Protein 4F0L (pdb70)

Structure (mmCIF, N/CA/C/O backbone):
data_4F0L
#
_entry.id   4F0L
#
_cell.length_a   53.592
_cell.length_b   62.192
_cell.length_c   68.926
_cell.angle_alpha   92.750
_cell.angle_beta   95.490
_cell.angle_gamma   112.320
#
_symmetry.space_group_name_H-M   'P 1'
#
loop_
_entity.id
_entity.type
_entity.pdbx_description
1 polymer Amidohydrolase
2 non-polymer 'FE (III) ION'
3 non-polymer 'FORMIC ACID'
4 water water
#
loop_
_atom_site.group_PDB
_atom_site.id
_atom_site.type_symbol
_atom_site.label_atom_id
_atom_site.label_alt_id
_atom_site.label_comp_id
_atom_site.label_asym_id
_atom_site.label_entity_id
_atom_site.label_seq_id
_atom_site.pdbx_PDB_ins_code
_atom_site.Cartn_x
_atom_site.Cartn_y
_atom_site.Cartn_z
_atom_site.occupancy
_atom_site.B_iso_or_equiv
_atom_site.auth_seq_id
_atom_site.auth_comp_id
_atom_site.auth_asym_id
_atom_site.auth_atom_id
_atom_site.pdbx_PDB_model_num
ATOM 1 N N . GLN A 1 11 ? 1.618 5.024 -31.891 1.00 37.46 7 GLN A N 1
ATOM 2 C CA . GLN A 1 11 ? 2.468 5.837 -30.981 1.00 36.51 7 GLN A CA 1
ATOM 3 C C . GLN A 1 11 ? 1.702 6.095 -29.688 1.00 36.47 7 GLN A C 1
ATOM 4 O O . GLN A 1 11 ? 0.574 6.551 -29.745 1.00 37.24 7 GLN A O 1
ATOM 10 N N . HIS A 1 12 ? 2.286 5.736 -28.539 1.00 33.87 8 HIS A N 1
ATOM 11 C CA . HIS A 1 12 ? 1.774 6.156 -27.226 1.00 32.79 8 HIS A CA 1
ATOM 12 C C . HIS A 1 12 ? 2.825 6.987 -26.525 1.00 29.41 8 HIS A C 1
ATOM 13 O O . HIS A 1 12 ? 4.011 6.927 -26.864 1.00 26.88 8 HIS A O 1
ATOM 20 N N . PHE A 1 13 ? 2.398 7.775 -25.544 1.00 26.91 9 PHE A N 1
ATOM 21 C CA . PHE A 1 13 ? 3.201 8.903 -25.089 1.00 25.06 9 PHE A CA 1
ATOM 22 C C . PHE A 1 13 ? 3.374 8.996 -23.588 1.00 23.37 9 PHE A C 1
ATOM 23 O O . PHE A 1 13 ? 2.420 8.864 -22.826 1.00 24.41 9 PHE A O 1
ATOM 31 N N . ILE A 1 14 ? 4.606 9.257 -23.167 1.00 21.79 10 ILE A N 1
ATOM 32 C CA . ILE A 1 14 ? 4.906 9.586 -21.781 1.00 20.44 10 ILE A CA 1
ATOM 33 C C . ILE A 1 14 ? 5.276 11.062 -21.745 1.00 19.49 10 ILE A C 1
ATOM 34 O O . ILE A 1 14 ? 6.110 11.517 -22.554 1.00 19.16 10 ILE A O 1
ATOM 39 N N . HIS A 1 15 ? 4.692 11.813 -20.822 1.00 18.05 11 HIS A N 1
ATOM 40 C CA . HIS A 1 15 ? 5.099 13.194 -20.620 1.00 17.66 11 HIS A CA 1
ATOM 41 C C . HIS A 1 15 ? 5.855 13.317 -19.336 1.00 17.07 11 HIS A C 1
ATOM 42 O O . HIS A 1 15 ? 5.323 13.006 -18.268 1.00 17.66 11 HIS A O 1
ATOM 49 N N . ALA A 1 16 ? 7.099 13.789 -19.430 1.00 16.05 12 ALA A N 1
ATOM 50 C CA . ALA A 1 16 ? 7.976 13.965 -18.290 1.00 15.29 12 ALA A CA 1
ATOM 51 C C . ALA A 1 16 ? 8.232 15.440 -18.005 1.00 15.35 12 ALA A C 1
ATOM 52 O O . ALA A 1 16 ? 8.611 16.215 -18.893 1.00 15.45 12 ALA A O 1
ATOM 54 N N . ARG A 1 17 ? 8.002 15.849 -16.768 1.00 15.70 13 ARG A N 1
ATOM 55 C CA . ARG A 1 17 ? 8.275 17.194 -16.368 1.00 16.41 13 ARG A CA 1
ATOM 56 C C . ARG A 1 17 ? 9.766 17.528 -16.531 1.00 15.70 13 ARG A C 1
ATOM 57 O O . ARG A 1 17 ? 10.110 18.617 -16.976 1.00 15.19 13 ARG A O 1
ATOM 65 N N . GLN A 1 18 ? 10.629 16.563 -16.218 1.00 14.89 14 GLN A N 1
ATOM 66 C CA . GLN A 1 18 ? 12.062 16.639 -16.556 1.00 14.69 14 GLN A CA 1
ATOM 67 C C . GLN A 1 18 ? 12.534 15.278 -17.063 1.00 14.32 14 GLN A C 1
ATOM 68 O O . GLN A 1 18 ? 12.091 14.235 -16.561 1.00 13.75 14 GLN A O 1
ATOM 74 N N . ALA A 1 19 ? 13.387 15.279 -18.088 1.00 13.94 15 ALA A N 1
ATOM 75 C CA . ALA A 1 19 ? 13.940 14.043 -18.632 1.00 13.27 15 ALA A CA 1
ATOM 76 C C . ALA A 1 19 ? 15.396 14.285 -18.918 1.00 13.36 15 ALA A C 1
ATOM 77 O O . ALA A 1 19 ? 15.744 15.346 -19.420 1.00 13.75 15 ALA A O 1
ATOM 79 N N . LEU A 1 20 ? 16.259 13.320 -18.584 1.00 12.89 16 LEU A N 1
ATOM 80 C CA . LEU A 1 20 ? 17.701 13.523 -18.739 1.00 12.70 16 LEU A CA 1
ATOM 81 C C . LEU A 1 20 ? 18.134 12.976 -20.089 1.00 12.82 16 LEU A C 1
ATOM 82 O O . LEU A 1 20 ? 18.296 11.757 -20.238 1.00 12.92 16 LEU A O 1
ATOM 87 N N . LEU A 1 21 ? 18.235 13.857 -21.075 1.00 12.93 17 LEU A N 1
ATOM 88 C CA . LEU A 1 21 ? 18.554 13.450 -22.431 1.00 13.69 17 LEU A CA 1
ATOM 89 C C . LEU A 1 21 ? 20.108 13.418 -22.585 1.00 14.21 17 LEU A C 1
ATOM 90 O O . LEU A 1 21 ? 20.811 13.889 -21.696 1.00 13.98 17 LEU A O 1
ATOM 95 N N . PRO A 1 22 ? 20.634 12.844 -23.691 1.00 15.16 18 PRO A N 1
ATOM 96 C CA . PRO A 1 22 ? 22.071 12.731 -23.797 1.00 15.59 18 PRO A CA 1
ATOM 97 C C . PRO A 1 22 ? 22.803 14.044 -23.741 1.00 16.41 18 PRO A C 1
ATOM 98 O O . PRO A 1 22 ? 23.951 14.094 -23.310 1.00 16.44 18 PRO A O 1
ATOM 102 N N . ASP A 1 23 ? 22.158 15.115 -24.169 1.00 17.32 19 ASP A N 1
ATOM 103 C CA . ASP A 1 23 ? 22.791 16.434 -24.150 1.00 18.13 19 ASP A CA 1
ATOM 104 C C . ASP A 1 23 ? 22.316 17.217 -22.926 1.00 17.43 19 ASP A C 1
ATOM 105 O O . ASP A 1 23 ? 22.503 18.399 -22.884 1.00 17.76 19 ASP A O 1
ATOM 110 N N . GLY A 1 24 ? 21.729 16.556 -21.919 1.00 16.47 20 GLY A N 1
ATOM 111 C CA . GLY A 1 24 ? 21.309 17.263 -20.687 1.00 15.87 20 GLY A CA 1
ATOM 112 C C . GLY A 1 24 ? 19.839 17.198 -20.309 1.00 15.18 20 GLY A C 1
ATOM 113 O O . GLY A 1 24 ? 19.004 16.652 -21.047 1.00 14.47 20 GLY A O 1
ATOM 114 N N . TRP A 1 25 ? 19.518 17.768 -19.140 1.00 14.36 21 TRP A N 1
ATOM 115 C CA . TRP A 1 25 ? 18.131 17.859 -18.729 1.00 14.27 21 TRP A CA 1
ATOM 116 C C . TRP A 1 25 ? 17.295 18.653 -19.699 1.00 14.69 21 TRP A C 1
ATOM 117 O O . TRP A 1 25 ? 17.695 19.711 -20.112 1.00 15.31 21 TRP A O 1
ATOM 128 N N . ALA A 1 26 ? 16.127 18.127 -20.057 1.00 14.56 22 ALA A N 1
ATOM 129 C CA . ALA A 1 26 ? 15.103 18.883 -20.799 1.00 15.21 22 ALA A CA 1
ATOM 130 C C . ALA A 1 26 ? 13.824 18.888 -19.980 1.00 15.19 22 ALA A C 1
ATOM 131 O O . ALA A 1 26 ? 13.562 17.970 -19.210 1.00 14.32 22 ALA A O 1
ATOM 133 N N . GLU A 1 27 ? 13.015 19.914 -20.173 1.00 16.41 23 GLU A N 1
ATOM 134 C CA . GLU A 1 27 ? 11.772 20.052 -19.403 1.00 17.08 23 GLU A CA 1
ATOM 135 C C . GLU A 1 27 ? 10.522 19.913 -20.279 1.00 16.22 23 GLU A C 1
ATOM 136 O O . GLU A 1 27 ? 10.534 20.298 -21.439 1.00 16.85 23 GLU A O 1
ATOM 142 N N . ASN A 1 28 ? 9.454 19.365 -19.703 1.00 15.24 24 ASN A N 1
ATOM 143 C CA . ASN A 1 28 ? 8.172 19.226 -20.350 1.00 15.21 24 ASN A CA 1
ATOM 144 C C . ASN A 1 28 ? 8.309 18.444 -21.654 1.00 15.35 24 ASN A C 1
ATOM 145 O O . ASN A 1 28 ? 8.015 18.946 -22.742 1.00 15.39 24 ASN A O 1
ATOM 150 N N . VAL A 1 29 ? 8.771 17.205 -21.491 1.00 14.83 25 VAL A N 1
ATOM 151 C CA . VAL A 1 29 ? 9.234 16.381 -22.569 1.00 15.05 25 VAL A CA 1
ATOM 152 C C . VAL A 1 29 ? 8.217 15.314 -22.874 1.00 15.83 25 VAL A C 1
ATOM 153 O O . VAL A 1 29 ? 7.860 14.499 -22.009 1.00 16.50 25 VAL A O 1
ATOM 157 N N . ARG A 1 30 ? 7.807 15.277 -24.125 1.00 16.27 26 ARG A N 1
ATOM 158 C CA . ARG A 1 30 ? 6.920 14.285 -24.583 1.00 17.19 26 ARG A CA 1
ATOM 159 C C . ARG A 1 30 ? 7.686 13.184 -25.365 1.00 16.42 26 ARG A C 1
ATOM 160 O O . ARG A 1 30 ? 8.347 13.462 -26.364 1.00 15.97 26 ARG A O 1
ATOM 168 N N . ILE A 1 31 ? 7.632 11.954 -24.868 1.00 15.69 27 ILE A N 1
ATOM 169 C CA . ILE A 1 31 ? 8.372 10.862 -25.467 1.00 15.33 27 ILE A CA 1
ATOM 170 C C . ILE A 1 31 ? 7.358 9.968 -26.119 1.00 15.86 27 ILE A C 1
ATOM 171 O O . ILE A 1 31 ? 6.505 9.415 -25.415 1.00 16.33 27 ILE A O 1
ATOM 176 N N . GLY A 1 32 ? 7.465 9.802 -27.429 1.00 16.09 28 GLY A N 1
ATOM 177 C CA . GLY A 1 32 ? 6.547 8.949 -28.191 1.00 16.87 28 GLY A CA 1
ATOM 178 C C . GLY A 1 32 ? 7.169 7.595 -28.470 1.00 16.67 28 GLY A C 1
ATOM 179 O O . GLY A 1 32 ? 8.320 7.511 -28.890 1.00 16.94 28 GLY A O 1
ATOM 180 N N . ILE A 1 33 ? 6.414 6.532 -28.220 1.00 16.84 29 ILE A N 1
ATOM 181 C CA . ILE A 1 33 ? 6.900 5.162 -28.285 1.00 16.84 29 ILE A CA 1
ATOM 182 C C . ILE A 1 33 ? 5.985 4.335 -29.156 1.00 17.69 29 ILE A C 1
ATOM 183 O O . ILE A 1 33 ? 4.772 4.444 -29.036 1.00 17.58 29 ILE A O 1
ATOM 188 N N . ALA A 1 34 ? 6.582 3.503 -30.024 1.00 17.81 30 ALA A N 1
ATOM 189 C CA . ALA A 1 34 ? 5.861 2.596 -30.882 1.00 18.49 30 ALA A CA 1
ATOM 190 C C . ALA A 1 34 ? 6.734 1.387 -31.165 1.00 18.40 30 ALA A C 1
ATOM 191 O O . ALA A 1 34 ? 7.934 1.503 -31.439 1.00 17.90 30 ALA A O 1
ATOM 193 N N . GLY A 1 35 ? 6.104 0.227 -31.062 1.00 18.74 31 GLY A N 1
ATOM 194 C CA . GLY A 1 35 ? 6.764 -1.042 -31.250 1.00 19.09 31 GLY A CA 1
ATOM 195 C C . GLY A 1 35 ? 7.925 -1.211 -30.317 1.00 18.30 31 GLY A C 1
ATOM 196 O O . GLY A 1 35 ? 8.919 -1.804 -30.699 1.00 19.19 31 GLY A O 1
ATOM 197 N N . GLY A 1 36 ? 7.787 -0.723 -29.083 1.00 17.26 32 GLY A N 1
ATOM 198 C CA . GLY A 1 36 ? 8.823 -0.844 -28.084 1.00 16.12 32 GLY A CA 1
ATOM 199 C C . GLY A 1 36 ? 10.052 0.027 -28.268 1.00 15.46 32 GLY A C 1
ATOM 200 O O . GLY A 1 36 ? 11.053 -0.146 -27.535 1.00 14.78 32 GLY A O 1
ATOM 201 N N . VAL A 1 37 ? 9.993 0.964 -29.208 1.00 15.27 33 VAL A N 1
ATOM 202 C CA . VAL A 1 37 ? 11.129 1.830 -29.462 1.00 15.18 33 VAL A CA 1
ATOM 203 C C . VAL A 1 37 ? 10.699 3.300 -29.437 1.00 15.14 33 VAL A C 1
ATOM 204 O O . VAL A 1 37 ? 9.505 3.647 -29.599 1.00 15.68 33 VAL A O 1
ATOM 208 N N . ILE A 1 38 ? 11.658 4.166 -29.190 1.00 14.96 34 ILE A N 1
ATOM 209 C CA . ILE A 1 38 ? 11.384 5.602 -29.090 1.00 14.95 34 ILE A CA 1
ATOM 210 C C . ILE A 1 38 ? 11.288 6.220 -30.482 1.00 15.82 34 ILE A C 1
ATOM 211 O O . ILE A 1 38 ? 12.232 6.144 -31.277 1.00 15.52 34 ILE A O 1
ATOM 216 N N . CYS A 1 39 ? 10.106 6.755 -30.805 1.00 16.88 35 CYS A N 1
ATOM 217 C CA . CYS A 1 39 ? 9.842 7.344 -32.141 1.00 18.31 35 CYS A CA 1
ATOM 218 C C . CYS A 1 39 ? 9.886 8.848 -32.198 1.00 18.28 35 CYS A C 1
ATOM 219 O O . CYS A 1 39 ? 10.119 9.394 -33.259 1.00 18.56 35 CYS A O 1
ATOM 222 N N . SER A 1 40 ? 9.658 9.519 -31.071 1.00 17.79 36 SER A N 1
ATOM 223 C CA . SER A 1 40 ? 9.706 10.989 -31.062 1.00 18.15 36 SER A CA 1
ATOM 224 C C . SER A 1 40 ? 10.069 11.531 -29.675 1.00 17.48 36 SER A C 1
ATOM 225 O O . SER A 1 40 ? 9.788 10.898 -28.651 1.00 16.02 36 SER A O 1
ATOM 228 N N . ILE A 1 41 ? 10.748 12.678 -29.674 1.00 18.16 37 ILE A N 1
ATOM 229 C CA . ILE A 1 41 ? 11.048 13.401 -28.463 1.00 17.99 37 ILE A CA 1
ATOM 230 C C . ILE A 1 41 ? 10.813 14.891 -28.727 1.00 19.28 37 ILE A C 1
ATOM 231 O O . ILE A 1 41 ? 11.458 15.452 -29.608 1.00 19.42 37 ILE A O 1
ATOM 236 N N . GLU A 1 42 ? 9.911 15.521 -27.958 1.00 19.59 38 GLU A N 1
ATOM 237 C CA . GLU A 1 42 ? 9.522 16.951 -28.130 1.00 21.01 38 GLU A CA 1
ATOM 238 C C . GLU A 1 42 ? 9.722 17.630 -26.785 1.00 19.75 38 GLU A C 1
ATOM 239 O O . GLU A 1 42 ? 9.257 17.078 -25.778 1.00 18.79 38 GLU A O 1
ATOM 245 N N . THR A 1 43 ? 10.347 18.806 -26.731 1.00 18.53 39 THR A N 1
ATOM 246 C CA . THR A 1 43 ? 10.524 19.465 -25.438 1.00 17.93 39 THR A CA 1
ATOM 247 C C . THR A 1 43 ? 9.675 20.717 -25.306 1.00 18.34 39 THR A C 1
ATOM 248 O O . THR A 1 43 ? 9.228 21.268 -26.289 1.00 18.44 39 THR A O 1
ATOM 252 N N . GLY A 1 44 ? 9.477 21.158 -24.072 1.00 18.30 40 GLY A N 1
ATOM 253 C CA . GLY A 1 44 ? 8.797 22.410 -23.763 1.00 18.98 40 GLY A CA 1
ATOM 254 C C . GLY A 1 44 ? 7.303 22.467 -23.985 1.00 19.47 40 GLY A C 1
ATOM 255 O O . GLY A 1 44 ? 6.762 23.561 -24.225 1.00 19.74 40 GLY A O 1
ATOM 256 N N . VAL A 1 45 ? 6.625 21.320 -23.914 1.00 19.13 41 VAL A N 1
ATOM 257 C CA . VAL A 1 45 ? 5.187 21.254 -24.266 1.00 19.77 41 VAL A CA 1
ATOM 258 C C . VAL A 1 45 ? 4.369 20.670 -23.118 1.00 19.99 41 VAL A C 1
ATOM 259 O O . VAL A 1 45 ? 4.902 19.954 -22.251 1.00 18.95 41 VAL A O 1
ATOM 263 N N . LEU A 1 46 ? 3.064 20.922 -23.116 1.00 21.33 42 LEU A N 1
ATOM 264 C CA . LEU A 1 46 ? 2.184 20.290 -22.126 1.00 21.73 42 LEU A CA 1
ATOM 265 C C . LEU A 1 46 ? 1.892 18.879 -22.549 1.00 21.26 42 LEU A C 1
ATOM 266 O O . LEU A 1 46 ? 2.137 18.516 -23.711 1.00 20.01 42 LEU A O 1
ATOM 271 N N . ALA A 1 47 ? 1.338 18.105 -21.620 1.00 21.68 43 ALA A N 1
ATOM 272 C CA . ALA A 1 47 ? 0.899 16.732 -21.935 1.00 22.97 43 ALA A CA 1
ATOM 273 C C . ALA A 1 47 ? -0.370 16.737 -22.781 1.00 24.29 43 ALA A C 1
ATOM 274 O O . ALA A 1 47 ? -1.293 17.444 -22.508 1.00 24.66 43 ALA A O 1
ATOM 276 N N . GLY A 1 48 ? -0.372 15.931 -23.828 1.00 26.58 44 GLY A N 1
ATOM 277 C CA . GLY A 1 48 ? -1.601 15.598 -24.532 1.00 27.34 44 GLY A CA 1
ATOM 278 C C . GLY A 1 48 ? -2.564 14.852 -23.618 1.00 28.40 44 GLY A C 1
ATOM 279 O O . GLY A 1 48 ? -2.169 14.323 -22.555 1.00 26.34 44 GLY A O 1
ATOM 280 N N . PRO A 1 49 ? -3.837 14.794 -24.025 1.00 29.37 45 PRO A N 1
ATOM 281 C CA . PRO A 1 49 ? -4.844 14.302 -23.106 1.00 30.25 45 PRO A CA 1
ATOM 282 C C . PRO A 1 49 ? -4.672 12.838 -22.805 1.00 29.99 45 PRO A C 1
ATOM 283 O O . PRO A 1 49 ? -5.079 12.410 -21.743 1.00 31.48 45 PRO A O 1
ATOM 287 N N . ASP A 1 50 ? -4.041 12.068 -23.697 1.00 29.75 46 ASP A N 1
ATOM 288 C CA . ASP A 1 50 ? -3.819 10.635 -23.436 1.00 30.21 46 ASP A CA 1
ATOM 289 C C . ASP A 1 50 ? -2.379 10.279 -22.983 1.00 28.23 46 ASP A C 1
ATOM 290 O O . ASP A 1 50 ? -2.054 9.093 -22.811 1.00 28.05 46 ASP A O 1
ATOM 295 N N . ASP A 1 51 ? -1.542 11.297 -22.766 1.00 26.06 47 ASP A N 1
ATOM 296 C CA . ASP A 1 51 ? -0.185 11.059 -22.312 1.00 24.69 47 ASP A CA 1
ATOM 297 C C . ASP A 1 51 ? -0.213 10.547 -20.909 1.00 24.58 47 ASP A C 1
ATOM 298 O O . ASP A 1 51 ? -0.967 11.040 -20.077 1.00 24.75 47 ASP A O 1
ATOM 303 N N . GLU A 1 52 ? 0.655 9.600 -20.615 1.00 24.41 48 GLU A N 1
ATOM 304 C CA . GLU A 1 52 ? 0.900 9.274 -19.242 1.00 24.57 48 GLU A CA 1
ATOM 305 C C . GLU A 1 52 ? 1.901 10.275 -18.632 1.00 23.42 48 GLU A C 1
ATOM 306 O O . GLU A 1 52 ? 2.998 10.454 -19.157 1.00 22.58 48 GLU A O 1
ATOM 312 N N . ARG A 1 53 ? 1.561 10.821 -17.472 1.00 22.25 49 ARG A N 1
ATOM 313 C CA . ARG A 1 53 ? 2.350 11.876 -16.844 1.00 22.17 49 ARG A CA 1
ATOM 314 C C . ARG A 1 53 ? 3.383 11.356 -15.836 1.00 19.19 49 ARG A C 1
ATOM 315 O O . ARG A 1 53 ? 3.056 10.591 -14.968 1.00 17.76 49 ARG A O 1
ATOM 323 N N . GLN A 1 54 ? 4.617 11.811 -15.951 1.00 17.04 50 GLN A N 1
ATOM 324 C CA . GLN A 1 54 ? 5.675 11.464 -14.990 1.00 16.46 50 GLN A CA 1
ATOM 325 C C . GLN A 1 54 ? 6.414 12.743 -14.583 1.00 15.94 50 GLN A C 1
ATOM 326 O O . GLN A 1 54 ? 6.432 13.747 -15.341 1.00 15.06 50 GLN A O 1
ATOM 332 N N . SER A 1 55 ? 7.007 12.732 -13.399 1.00 15.44 51 SER A N 1
ATOM 333 C CA . SER A 1 55 ? 7.760 13.895 -12.944 1.00 15.94 51 SER A CA 1
ATOM 334 C C . SER A 1 55 ? 9.177 13.915 -13.504 1.00 14.53 51 SER A C 1
ATOM 335 O O . SER A 1 55 ? 9.580 14.915 -14.100 1.00 14.86 51 SER A O 1
ATOM 338 N N . VAL A 1 56 ? 9.945 12.849 -13.280 1.00 13.83 52 VAL A N 1
ATOM 339 C CA . VAL A 1 56 ? 11.363 12.834 -13.601 1.00 13.04 52 VAL A CA 1
ATOM 340 C C . VAL A 1 56 ? 11.694 11.493 -14.258 1.00 12.64 52 VAL A C 1
ATOM 341 O O . VAL A 1 56 ? 11.508 10.458 -13.635 1.00 12.43 52 VAL A O 1
ATOM 345 N N . VAL A 1 57 ? 12.180 11.530 -15.505 1.00 11.83 53 VAL A N 1
ATOM 346 C CA . VAL A 1 57 ? 12.467 10.326 -16.274 1.00 11.54 53 VAL A CA 1
ATOM 347 C C . VAL A 1 57 ? 13.933 10.293 -16.682 1.00 11.16 53 VAL A C 1
ATOM 348 O O . VAL A 1 57 ? 14.493 11.308 -17.159 1.00 11.11 53 VAL A O 1
ATOM 352 N N . VAL A 1 58 ? 14.554 9.151 -16.455 1.00 10.48 54 VAL A N 1
ATOM 353 C CA . VAL A 1 58 ? 15.940 8.923 -16.802 1.00 10.40 54 VAL A CA 1
ATOM 354 C C . VAL A 1 58 ? 16.058 7.624 -17.579 1.00 10.56 54 VAL A C 1
ATOM 355 O O . VAL A 1 58 ? 15.118 6.831 -17.596 1.00 10.95 54 VAL A O 1
ATOM 359 N N . ALA A 1 59 ? 17.202 7.437 -18.256 1.00 10.61 55 ALA A N 1
ATOM 360 C CA . ALA A 1 59 ? 17.454 6.214 -19.015 1.00 10.63 55 ALA A CA 1
ATOM 361 C C . ALA A 1 59 ? 17.484 5.022 -18.086 1.00 10.47 55 ALA A C 1
ATOM 362 O O . ALA A 1 59 ? 17.880 5.147 -16.926 1.00 10.46 55 ALA A O 1
ATOM 364 N N . GLY A 1 60 ? 17.097 3.863 -18.629 1.00 10.50 56 GLY A N 1
ATOM 365 C CA . GLY A 1 60 ? 17.310 2.595 -17.995 1.00 10.27 56 GLY A CA 1
ATOM 366 C C . GLY A 1 60 ? 18.804 2.293 -17.881 1.00 10.38 56 GLY A C 1
ATOM 367 O O . GLY A 1 60 ? 19.577 2.586 -18.781 1.00 10.54 56 GLY A O 1
ATOM 368 N N . MET A 1 61 ? 19.195 1.683 -16.771 1.00 9.99 57 MET A N 1
ATOM 369 C CA . MET A 1 61 ? 20.580 1.322 -16.512 1.00 9.97 57 MET A CA 1
ATOM 370 C C . MET A 1 61 ? 20.848 -0.122 -16.849 1.00 9.96 57 MET A C 1
ATOM 371 O O . MET A 1 61 ? 20.092 -1.033 -16.431 1.00 9.56 57 MET A O 1
ATOM 376 N N . ALA A 1 62 ? 21.929 -0.357 -17.584 1.00 10.01 58 ALA A N 1
ATOM 377 C CA . ALA A 1 62 ? 22.414 -1.714 -17.765 1.00 10.25 58 ALA A CA 1
ATOM 378 C C . ALA A 1 62 ? 23.074 -2.233 -16.497 1.00 10.20 58 ALA A C 1
ATOM 379 O O . ALA A 1 62 ? 23.807 -1.516 -15.818 1.00 10.42 58 ALA A O 1
ATOM 381 N N . ASN A 1 63 ? 22.799 -3.493 -16.178 1.00 10.24 59 ASN A N 1
ATOM 382 C CA . ASN A 1 63 ? 23.472 -4.170 -15.096 1.00 10.29 59 ASN A CA 1
ATOM 383 C C . ASN A 1 63 ? 24.460 -5.077 -15.780 1.00 10.66 59 ASN A C 1
ATOM 384 O O . ASN A 1 63 ? 24.131 -6.161 -16.158 1.00 10.98 59 ASN A O 1
ATOM 389 N N . LEU A 1 64 ? 25.665 -4.576 -16.020 1.00 10.76 60 LEU A N 1
ATOM 390 C CA . LEU A 1 64 ? 26.481 -5.185 -17.057 1.00 11.30 60 LEU A CA 1
ATOM 391 C C . LEU A 1 64 ? 27.216 -6.489 -16.644 1.00 11.87 60 LEU A C 1
ATOM 392 O O . LEU A 1 64 ? 27.892 -7.072 -17.482 1.00 12.84 60 LEU A O 1
ATOM 397 N N . HIS A 1 65 ? 27.031 -6.991 -15.411 1.00 11.81 61 HIS A N 1
ATOM 398 C CA . HIS A 1 65 ? 27.729 -8.195 -14.955 1.00 12.08 61 HIS A CA 1
ATOM 399 C C . HIS A 1 65 ? 26.999 -8.803 -13.789 1.00 12.09 61 HIS A C 1
ATOM 400 O O . HIS A 1 65 ? 26.866 -8.163 -12.733 1.00 11.97 61 HIS A O 1
ATOM 407 N N . SER A 1 66 ? 26.466 -10.010 -14.008 1.00 12.37 62 SER A N 1
ATOM 408 C CA . SER A 1 66 ? 25.632 -10.726 -13.068 1.00 12.19 62 SER A CA 1
ATOM 409 C C . SER A 1 66 ? 25.941 -12.217 -13.139 1.00 12.82 62 SER A C 1
ATOM 410 O O . SER A 1 66 ? 26.114 -12.778 -14.237 1.00 12.57 62 SER A O 1
ATOM 413 N N . HIS A 1 67 ? 26.025 -12.856 -11.966 1.00 13.19 63 HIS A N 1
ATOM 414 C CA . HIS A 1 67 ? 25.921 -14.325 -11.864 1.00 14.35 63 HIS A CA 1
ATOM 415 C C . HIS A 1 67 ? 24.669 -14.659 -11.106 1.00 13.86 63 HIS A C 1
ATOM 416 O O . HIS A 1 67 ? 24.629 -14.610 -9.855 1.00 13.74 63 HIS A O 1
ATOM 423 N N . ALA A 1 68 ? 23.634 -14.996 -11.844 1.00 13.96 64 ALA A N 1
ATOM 424 C CA . ALA A 1 68 ? 22.273 -15.072 -11.298 1.00 13.92 64 ALA A CA 1
ATOM 425 C C . ALA A 1 68 ? 22.195 -15.977 -10.088 1.00 13.95 64 ALA A C 1
ATOM 426 O O . ALA A 1 68 ? 21.594 -15.608 -9.083 1.00 14.04 64 ALA A O 1
ATOM 428 N N . PHE A 1 69 ? 22.786 -17.156 -10.168 1.00 14.28 65 PHE A N 1
ATOM 429 C CA . PHE A 1 69 ? 22.624 -18.123 -9.083 1.00 15.06 65 PHE A CA 1
ATOM 430 C C . PHE A 1 69 ? 23.147 -17.632 -7.722 1.00 14.67 65 PHE A C 1
ATOM 431 O O . PHE A 1 69 ? 22.636 -18.065 -6.676 1.00 14.97 65 PHE A O 1
ATOM 439 N N . GLN A 1 70 ? 24.101 -16.691 -7.740 1.00 13.92 66 GLN A N 1
ATOM 440 C CA . GLN A 1 70 ? 24.691 -16.152 -6.492 1.00 13.99 66 GLN A CA 1
ATOM 441 C C . GLN A 1 70 ? 23.738 -15.288 -5.700 1.00 13.65 66 GLN A C 1
ATOM 442 O O . GLN A 1 70 ? 23.924 -15.107 -4.479 1.00 13.68 66 GLN A O 1
ATOM 448 N N . TYR A 1 71 ? 22.690 -14.804 -6.366 1.00 13.64 67 TYR A N 1
ATOM 449 C CA . TYR A 1 71 ? 21.588 -14.114 -5.675 1.00 13.48 67 TYR A CA 1
ATOM 450 C C . TYR A 1 71 ? 21.005 -14.992 -4.570 1.00 14.20 67 TYR A C 1
ATOM 451 O O . TYR A 1 71 ? 20.581 -14.487 -3.553 1.00 14.22 67 TYR A O 1
ATOM 460 N N . GLY A 1 72 ? 20.978 -16.300 -4.784 1.00 15.01 68 GLY A N 1
ATOM 461 C CA . GLY A 1 72 ? 20.513 -17.224 -3.769 1.00 15.77 68 GLY A CA 1
ATOM 462 C C . GLY A 1 72 ? 21.334 -17.211 -2.479 1.00 16.15 68 GLY A C 1
ATOM 463 O O . GLY A 1 72 ? 20.821 -17.526 -1.412 1.00 16.57 68 GLY A O 1
ATOM 464 N N . MET A 1 73 ? 22.605 -16.851 -2.565 1.00 16.36 69 MET A N 1
ATOM 465 C CA . MET A 1 73 ? 23.457 -16.932 -1.398 1.00 17.73 69 MET A CA 1
ATOM 466 C C . MET A 1 73 ? 23.605 -15.577 -0.736 1.00 16.73 69 MET A C 1
ATOM 467 O O . MET A 1 73 ? 24.318 -15.474 0.255 1.00 16.78 69 MET A O 1
ATOM 472 N N . ALA A 1 74 ? 22.933 -14.545 -1.265 1.00 15.96 70 ALA A N 1
ATOM 473 C CA . ALA A 1 74 ? 23.047 -13.182 -0.722 1.00 15.16 70 ALA A CA 1
ATOM 474 C C . ALA A 1 74 ? 22.709 -13.164 0.777 1.00 15.71 70 ALA A C 1
ATOM 475 O O . ALA A 1 74 ? 21.663 -13.684 1.205 1.00 15.46 70 ALA A O 1
ATOM 477 N N . GLY A 1 75 ? 23.607 -12.583 1.573 1.00 15.53 71 GLY A N 1
ATOM 478 C CA . GLY A 1 75 ? 23.419 -12.505 3.012 1.00 16.05 71 GLY A CA 1
ATOM 479 C C . GLY A 1 75 ? 23.850 -13.732 3.779 1.00 16.77 71 GLY A C 1
ATOM 480 O O . GLY A 1 75 ? 23.835 -13.721 5.006 1.00 17.62 71 GLY A O 1
ATOM 481 N N . LEU A 1 76 ? 24.223 -14.794 3.076 1.00 16.60 72 LEU A N 1
ATOM 482 C CA . LEU A 1 76 ? 24.617 -16.048 3.716 1.00 17.22 72 LEU A CA 1
ATOM 483 C C . LEU A 1 76 ? 26.119 -16.232 3.856 1.00 17.47 72 LEU A C 1
ATOM 484 O O . LEU A 1 76 ? 26.531 -17.146 4.509 1.00 17.15 72 LEU A O 1
ATOM 489 N N . ALA A 1 77 ? 26.937 -15.354 3.263 1.00 17.82 73 ALA A N 1
ATOM 490 C CA . ALA A 1 77 ? 28.416 -15.493 3.344 1.00 18.57 73 ALA A CA 1
ATOM 491 C C . ALA A 1 77 ? 29.080 -14.488 4.289 1.00 19.30 73 ALA A C 1
ATOM 492 O O . ALA A 1 77 ? 30.268 -14.138 4.096 1.00 19.38 73 ALA A O 1
ATOM 494 N N . GLU A 1 78 ? 28.363 -14.051 5.330 1.00 19.69 74 GLU A N 1
ATOM 495 C CA . GLU A 1 78 ? 28.874 -12.997 6.234 1.00 19.86 74 GLU A CA 1
ATOM 496 C C . GLU A 1 78 ? 29.220 -13.507 7.633 1.00 21.68 74 GLU A C 1
ATOM 497 O O . GLU A 1 78 ? 29.182 -12.751 8.616 1.00 21.22 74 GLU A O 1
ATOM 503 N N . ARG A 1 79 ? 29.564 -14.788 7.710 1.00 23.70 75 ARG A N 1
ATOM 504 C CA . ARG A 1 79 ? 30.074 -15.410 8.916 1.00 26.82 75 ARG A CA 1
ATOM 505 C C . ARG A 1 79 ? 31.535 -15.755 8.706 1.00 28.04 75 ARG A C 1
ATOM 506 O O . ARG A 1 79 ? 31.891 -16.366 7.688 1.00 27.19 75 ARG A O 1
ATOM 514 N N . ARG A 1 80 ? 32.357 -15.415 9.689 1.00 29.31 76 ARG A N 1
ATOM 515 C CA . ARG A 1 80 ? 33.808 -15.529 9.541 1.00 31.41 76 ARG A CA 1
ATOM 516 C C . ARG A 1 80 ? 34.252 -16.988 9.425 1.00 32.28 76 ARG A C 1
ATOM 517 O O . ARG A 1 80 ? 35.047 -17.307 8.563 1.00 31.98 76 ARG A O 1
ATOM 525 N N . GLY A 1 81 ? 33.712 -17.857 10.272 1.00 34.54 77 GLY A N 1
ATOM 526 C CA . GLY A 1 81 ? 34.045 -19.282 10.234 1.00 37.95 77 GLY A CA 1
ATOM 527 C C . GLY A 1 81 ? 35.425 -19.580 10.808 1.00 39.98 77 GLY A C 1
ATOM 528 O O . GLY A 1 81 ? 36.176 -18.667 11.151 1.00 39.10 77 GLY A O 1
ATOM 529 N N . PRO A 1 82 ? 35.774 -20.868 10.904 1.00 45.53 78 PRO A N 1
ATOM 530 C CA . PRO A 1 82 ? 37.056 -21.218 11.534 1.00 48.48 78 PRO A CA 1
ATOM 531 C C . PRO A 1 82 ? 38.335 -21.100 10.668 1.00 49.15 78 PRO A C 1
ATOM 532 O O . PRO A 1 82 ? 39.422 -21.241 11.219 1.00 52.28 78 PRO A O 1
ATOM 536 N N . SER A 1 83 ? 38.235 -20.846 9.359 1.00 47.41 79 SER A N 1
ATOM 537 C CA . SER A 1 83 ? 39.431 -20.874 8.483 1.00 47.08 79 SER A CA 1
ATOM 538 C C . SER A 1 83 ? 40.366 -19.656 8.628 1.00 46.65 79 SER A C 1
ATOM 539 O O . SER A 1 83 ? 39.902 -18.539 8.827 1.00 44.06 79 SER A O 1
ATOM 542 N N . ALA A 1 84 ? 41.681 -19.883 8.507 1.00 44.69 80 ALA A N 1
ATOM 543 C CA . ALA A 1 84 ? 42.687 -18.791 8.411 1.00 41.80 80 ALA A CA 1
ATOM 544 C C . ALA A 1 84 ? 42.478 -17.968 7.138 1.00 40.24 80 ALA A C 1
ATOM 545 O O . ALA A 1 84 ? 42.834 -16.784 7.065 1.00 38.40 80 ALA A O 1
ATOM 547 N N . ASP A 1 85 ? 41.923 -18.619 6.121 1.00 37.69 81 ASP A N 1
ATOM 548 C CA . ASP A 1 85 ? 41.579 -17.959 4.874 1.00 35.55 81 ASP A CA 1
ATOM 549 C C . ASP A 1 85 ? 40.176 -17.307 5.025 1.00 33.75 81 ASP A C 1
ATOM 550 O O . ASP A 1 85 ? 39.151 -18.005 5.024 1.00 31.40 81 ASP A O 1
ATOM 555 N N . SER A 1 86 ? 40.135 -15.980 5.161 1.00 31.58 82 SER A N 1
ATOM 556 C CA . SER A 1 86 ? 38.855 -15.271 5.334 1.00 30.75 82 SER A CA 1
ATOM 557 C C . SER A 1 86 ? 37.911 -15.348 4.114 1.00 30.08 82 SER A C 1
ATOM 558 O O . SER A 1 86 ? 36.748 -14.906 4.199 1.00 27.74 82 SER A O 1
ATOM 561 N N . PHE A 1 87 ? 38.401 -15.861 2.978 1.00 31.49 83 PHE A N 1
ATOM 562 C CA . PHE A 1 87 ? 37.554 -16.085 1.793 1.00 32.53 83 PHE A CA 1
ATOM 563 C C . PHE A 1 87 ? 36.940 -17.475 1.710 1.00 33.60 83 PHE A C 1
ATOM 564 O O . PHE A 1 87 ? 36.133 -17.738 0.808 1.00 32.81 83 PHE A O 1
ATOM 572 N N . TRP A 1 88 ? 37.291 -18.358 2.646 1.00 35.94 84 TRP A N 1
ATOM 573 C CA . TRP A 1 88 ? 36.833 -19.740 2.594 1.00 37.49 84 TRP A CA 1
ATOM 574 C C . TRP A 1 88 ? 35.324 -19.836 2.628 1.00 34.68 84 TRP A C 1
ATOM 575 O O . TRP A 1 88 ? 34.723 -20.540 1.815 1.00 35.06 84 TRP A O 1
ATOM 586 N N . SER A 1 89 ? 34.711 -19.149 3.583 1.00 31.70 85 SER A N 1
ATOM 587 C CA . SER A 1 89 ? 33.268 -19.228 3.793 1.00 31.09 85 SER A CA 1
ATOM 588 C C . SER A 1 89 ? 32.481 -18.784 2.536 1.00 29.04 85 SER A C 1
ATOM 589 O O . SER A 1 89 ? 31.469 -19.398 2.196 1.00 28.15 85 SER A O 1
ATOM 592 N N . TRP A 1 90 ? 32.967 -17.765 1.829 1.00 27.85 86 TRP A N 1
ATOM 593 C CA . TRP A 1 90 ? 32.325 -17.341 0.570 1.00 27.19 86 TRP A CA 1
ATOM 594 C C . TRP A 1 90 ? 32.387 -18.436 -0.488 1.00 27.76 86 TRP A C 1
ATOM 595 O O . TRP A 1 90 ? 31.391 -18.778 -1.094 1.00 25.86 86 TRP A O 1
ATOM 606 N N . ARG A 1 91 ? 33.563 -19.000 -0.711 1.00 28.53 87 ARG A N 1
ATOM 607 C CA . ARG A 1 91 ? 33.697 -20.107 -1.666 1.00 30.21 87 ARG A CA 1
ATOM 608 C C . ARG A 1 91 ? 32.883 -21.349 -1.255 1.00 29.29 87 ARG A C 1
ATOM 609 O O . ARG A 1 91 ? 32.299 -22.001 -2.126 1.00 28.48 87 ARG A O 1
ATOM 617 N N . GLU A 1 92 ? 32.840 -21.671 0.044 1.00 28.23 88 GLU A N 1
ATOM 618 C CA . GLU A 1 92 ? 32.083 -22.835 0.526 1.00 28.38 88 GLU A CA 1
ATOM 619 C C . GLU A 1 92 ? 30.602 -22.683 0.217 1.00 28.00 88 GLU A C 1
ATOM 620 O O . GLU A 1 92 ? 29.983 -23.611 -0.337 1.00 28.71 88 GLU A O 1
ATOM 622 N N . ILE A 1 93 ? 30.041 -21.514 0.528 1.00 27.63 89 ILE A N 1
ATOM 623 C CA . ILE A 1 93 ? 28.622 -21.255 0.238 1.00 27.81 89 ILE A CA 1
ATOM 624 C C . ILE A 1 93 ? 28.430 -21.226 -1.272 1.00 26.15 89 ILE A C 1
ATOM 625 O O . ILE A 1 93 ? 27.483 -21.800 -1.763 1.00 25.06 89 ILE A O 1
ATOM 627 N N . MET A 1 94 ? 29.331 -20.565 -1.999 1.00 26.83 90 MET A N 1
ATOM 628 C CA . MET A 1 94 ? 29.145 -20.404 -3.437 1.00 27.89 90 MET A CA 1
ATOM 629 C C . MET A 1 94 ? 29.100 -21.772 -4.113 1.00 27.36 90 MET A C 1
ATOM 630 O O . MET A 1 94 ? 28.221 -22.024 -4.943 1.00 25.41 90 MET A O 1
ATOM 635 N N . TYR A 1 95 ? 30.030 -22.657 -3.745 1.00 27.00 91 TYR A N 1
ATOM 636 C CA . TYR A 1 95 ? 30.067 -24.000 -4.320 1.00 28.47 91 TYR A CA 1
ATOM 637 C C . TYR A 1 95 ? 28.911 -24.891 -3.849 1.00 27.92 91 TYR A C 1
ATOM 638 O O . TYR A 1 95 ? 28.444 -25.724 -4.610 1.00 28.11 91 TYR A O 1
ATOM 647 N N . LYS A 1 96 ? 28.422 -24.716 -2.629 1.00 28.58 92 LYS A N 1
ATOM 648 C CA . LYS A 1 96 ? 27.235 -25.456 -2.222 1.00 29.47 92 LYS A CA 1
ATOM 649 C C . LYS A 1 96 ? 26.053 -25.153 -3.183 1.00 26.41 92 LYS A C 1
ATOM 650 O O . LYS A 1 96 ? 25.415 -26.074 -3.654 1.00 25.57 92 LYS A O 1
ATOM 656 N N . PHE A 1 97 ? 25.798 -23.875 -3.477 1.00 22.77 93 PHE A N 1
ATOM 657 C CA . PHE A 1 97 ? 24.755 -23.507 -4.454 1.00 21.89 93 PHE A CA 1
ATOM 658 C C . PHE A 1 97 ? 25.108 -23.952 -5.879 1.00 20.33 93 PHE A C 1
ATOM 659 O O . PHE A 1 97 ? 24.295 -24.582 -6.548 1.00 19.40 93 PHE A O 1
ATOM 667 N N . ALA A 1 98 ? 26.318 -23.623 -6.333 1.00 18.96 94 ALA A N 1
ATOM 668 C CA . ALA A 1 98 ? 26.734 -23.922 -7.702 1.00 18.46 94 ALA A CA 1
ATOM 669 C C . ALA A 1 98 ? 26.634 -25.416 -8.035 1.00 17.92 94 ALA A C 1
ATOM 670 O O . ALA A 1 98 ? 26.229 -25.770 -9.116 1.00 17.08 94 ALA A O 1
ATOM 672 N N . LEU A 1 99 ? 27.008 -26.271 -7.098 1.00 19.04 95 LEU A N 1
ATOM 673 C CA . LEU A 1 99 ? 27.148 -27.694 -7.387 1.00 19.40 95 LEU A CA 1
ATOM 674 C C . LEU A 1 99 ? 25.844 -28.464 -7.243 1.00 19.98 95 LEU A C 1
ATOM 675 O O . LEU A 1 99 ? 25.779 -29.594 -7.692 1.00 20.21 95 LEU A O 1
ATOM 680 N N . THR A 1 100 ? 24.800 -27.865 -6.652 1.00 19.76 96 THR A N 1
ATOM 681 C CA . THR A 1 100 ? 23.543 -28.574 -6.415 1.00 19.02 96 THR A CA 1
ATOM 682 C C . THR A 1 100 ? 22.309 -27.984 -7.121 1.00 18.76 96 THR A C 1
ATOM 683 O O . THR A 1 100 ? 21.263 -28.622 -7.171 1.00 18.09 96 THR A O 1
ATOM 687 N N . MET A 1 101 ? 22.407 -26.768 -7.661 1.00 17.48 97 MET A N 1
ATOM 688 C CA . MET A 1 101 ? 21.251 -26.130 -8.241 1.00 17.68 97 MET A CA 1
ATOM 689 C C . MET A 1 101 ? 20.765 -26.838 -9.515 1.00 16.95 97 MET A C 1
ATOM 690 O O . MET A 1 101 ? 21.541 -27.131 -10.424 1.00 15.45 97 MET A O 1
ATOM 695 N N . THR A 1 102 ? 19.468 -27.112 -9.565 1.00 16.42 98 THR A N 1
ATOM 696 C CA . THR A 1 102 ? 18.824 -27.691 -10.763 1.00 16.00 98 THR A CA 1
ATOM 697 C C . THR A 1 102 ? 18.392 -26.578 -11.736 1.00 15.65 98 THR A C 1
ATOM 698 O O . THR A 1 102 ? 18.367 -25.400 -11.357 1.00 15.55 98 THR A O 1
ATOM 702 N N . PRO A 1 103 ? 18.038 -26.941 -12.978 1.00 15.17 99 PRO A N 1
ATOM 703 C CA . PRO A 1 103 ? 17.585 -25.899 -13.914 1.00 14.77 99 PRO A CA 1
ATOM 704 C C . PRO A 1 103 ? 16.320 -25.194 -13.474 1.00 14.30 99 PRO A C 1
ATOM 705 O O . PRO A 1 103 ? 16.210 -23.981 -13.658 1.00 13.41 99 PRO A O 1
ATOM 709 N N . GLU A 1 104 ? 15.379 -25.939 -12.893 1.00 14.01 100 GLU A N 1
ATOM 710 C CA . GLU A 1 104 ? 14.142 -25.351 -12.366 1.00 13.95 100 GLU A CA 1
ATOM 711 C C . GLU A 1 104 ? 14.469 -24.327 -11.265 1.00 13.63 100 GLU A C 1
ATOM 712 O O . GLU A 1 104 ? 13.910 -23.228 -11.237 1.00 12.86 100 GLU A O 1
ATOM 714 N N . GLN A 1 105 ? 15.391 -24.683 -10.368 1.00 14.05 101 GLN A N 1
ATOM 715 C CA . GLN A 1 105 ? 15.806 -23.776 -9.308 1.00 14.05 101 GLN A CA 1
ATOM 716 C C . GLN A 1 105 ? 16.541 -22.580 -9.886 1.00 13.57 101 GLN A C 1
ATOM 717 O O . GLN A 1 105 ? 16.337 -21.433 -9.464 1.00 14.11 101 GLN A O 1
ATOM 723 N N . ALA A 1 106 ? 17.379 -22.805 -10.888 1.00 13.76 102 ALA A N 1
ATOM 724 C CA . ALA A 1 106 ? 18.121 -21.698 -11.498 1.00 13.04 102 ALA A CA 1
ATOM 725 C C . ALA A 1 106 ? 17.163 -20.679 -12.124 1.00 13.14 102 ALA A C 1
ATOM 726 O O . ALA A 1 106 ? 17.405 -19.483 -12.041 1.00 14.07 102 ALA A O 1
ATOM 728 N N . GLU A 1 107 ? 16.097 -21.136 -12.770 1.00 13.20 103 GLU A N 1
ATOM 729 C CA . GLU A 1 107 ? 15.161 -20.228 -13.398 1.00 13.04 103 GLU A CA 1
ATOM 730 C C . GLU A 1 107 ? 14.414 -19.390 -12.345 1.00 13.02 103 GLU A C 1
ATOM 731 O O . GLU A 1 107 ? 14.217 -18.192 -12.534 1.00 12.47 103 GLU A O 1
ATOM 737 N N . ALA A 1 108 ? 14.014 -20.040 -11.249 1.00 12.57 104 ALA A N 1
ATOM 738 C CA . ALA A 1 108 ? 13.365 -19.345 -10.134 1.00 12.55 104 ALA A CA 1
ATOM 739 C C . ALA A 1 108 ? 14.244 -18.261 -9.510 1.00 11.85 104 ALA A C 1
ATOM 740 O O . ALA A 1 108 ? 13.770 -17.158 -9.226 1.00 11.82 104 ALA A O 1
ATOM 742 N N . VAL A 1 109 ? 15.508 -18.598 -9.250 1.00 11.60 105 VAL A N 1
ATOM 743 C CA . VAL A 1 109 ? 16.462 -17.642 -8.718 1.00 11.06 105 VAL A CA 1
ATOM 744 C C . VAL A 1 109 ? 16.670 -16.480 -9.684 1.00 10.85 105 VAL A C 1
ATOM 745 O O . VAL A 1 109 ? 16.607 -15.310 -9.275 1.00 10.87 105 VAL A O 1
ATOM 749 N N . ALA A 1 110 ? 16.941 -16.784 -10.951 1.00 10.57 106 ALA A N 1
ATOM 750 C CA . ALA A 1 110 ? 17.167 -15.728 -11.939 1.00 10.11 106 ALA A CA 1
ATOM 751 C C . ALA A 1 110 ? 15.918 -14.839 -12.116 1.00 10.20 106 ALA A C 1
ATOM 752 O O . ALA A 1 110 ? 16.023 -13.607 -12.244 1.00 10.32 106 ALA A O 1
ATOM 754 N N . LEU A 1 111 ? 14.747 -15.422 -12.107 1.00 10.45 107 LEU A N 1
ATOM 755 C CA . LEU A 1 111 ? 13.550 -14.599 -12.194 1.00 10.73 107 LEU A CA 1
ATOM 756 C C . LEU A 1 111 ? 13.444 -13.591 -11.065 1.00 10.64 107 LEU A C 1
ATOM 757 O O . LEU A 1 111 ? 13.203 -12.383 -11.318 1.00 10.64 107 LEU A O 1
ATOM 762 N N . ARG A 1 112 ? 13.613 -14.056 -9.834 1.00 10.69 108 ARG A N 1
ATOM 763 C CA . ARG A 1 112 ? 13.420 -13.182 -8.692 1.00 10.80 108 ARG A CA 1
ATOM 764 C C . ARG A 1 112 ? 14.513 -12.106 -8.691 1.00 10.52 108 ARG A C 1
ATOM 765 O O . ARG A 1 112 ? 14.298 -10.978 -8.292 1.00 10.35 108 ARG A O 1
ATOM 773 N N . LEU A 1 113 ? 15.714 -12.485 -9.110 1.00 10.43 109 LEU A N 1
ATOM 774 C CA . LEU A 1 113 ? 16.801 -11.505 -9.261 1.00 10.01 109 LEU A CA 1
ATOM 775 C C . LEU A 1 113 ? 16.446 -10.430 -10.290 1.00 9.89 109 LEU A C 1
ATOM 776 O O . LEU A 1 113 ? 16.686 -9.220 -10.068 1.00 9.68 109 LEU A O 1
ATOM 781 N N . TYR A 1 114 ? 15.945 -10.870 -11.442 1.00 9.70 110 TYR A N 1
ATOM 782 C CA . TYR A 1 114 ? 15.703 -9.933 -12.515 1.00 9.57 110 TYR A CA 1
ATOM 783 C C . TYR A 1 114 ? 14.521 -9.007 -12.163 1.00 9.65 110 TYR A C 1
ATOM 784 O O . TYR A 1 114 ? 14.557 -7.806 -12.450 1.00 9.39 110 TYR A O 1
ATOM 793 N N . VAL A 1 115 ? 13.549 -9.517 -11.410 1.00 9.94 111 VAL A N 1
ATOM 794 C CA . VAL A 1 115 ? 12.549 -8.641 -10.818 1.00 10.16 111 VAL A CA 1
ATOM 795 C C . VAL A 1 115 ? 13.159 -7.577 -9.865 1.00 10.45 111 VAL A C 1
ATOM 796 O O . VAL A 1 115 ? 12.787 -6.364 -9.915 1.00 10.63 111 VAL A O 1
ATOM 800 N N . ASP A 1 116 ? 14.045 -8.012 -8.974 1.00 10.56 112 ASP A N 1
ATOM 801 C CA . ASP A 1 116 ? 14.755 -7.102 -8.064 1.00 10.89 112 ASP A CA 1
ATOM 802 C C . ASP A 1 116 ? 15.534 -6.019 -8.855 1.00 10.24 112 ASP A C 1
ATOM 803 O O . ASP A 1 116 ? 15.465 -4.804 -8.579 1.00 10.10 112 ASP A O 1
ATOM 808 N N . MET A 1 117 ? 16.266 -6.449 -9.874 1.00 9.86 113 MET A N 1
ATOM 809 C CA . MET A 1 117 ? 16.990 -5.510 -10.751 1.00 9.70 113 MET A CA 1
ATOM 810 C C . MET A 1 117 ? 16.039 -4.504 -11.413 1.00 9.60 113 MET A C 1
ATOM 811 O O . MET A 1 117 ? 16.282 -3.317 -11.388 1.00 9.56 113 MET A O 1
ATOM 816 N N . LEU A 1 118 ? 14.951 -4.989 -11.997 1.00 9.62 114 LEU A N 1
ATOM 817 C CA . LEU A 1 118 ? 13.963 -4.086 -12.615 1.00 9.94 114 LEU A CA 1
ATOM 818 C C . LEU A 1 118 ? 13.457 -3.069 -11.605 1.00 10.20 114 LEU A C 1
ATOM 819 O O . LEU A 1 118 ? 13.376 -1.885 -11.926 1.00 10.64 114 LEU A O 1
ATOM 824 N N . GLU A 1 119 ? 13.122 -3.530 -10.390 1.00 10.50 115 GLU A N 1
ATOM 825 C CA . GLU A 1 119 ? 12.609 -2.639 -9.368 1.00 10.76 115 GLU A CA 1
ATOM 826 C C . GLU A 1 119 ? 13.654 -1.561 -8.916 1.00 10.37 115 GLU A C 1
ATOM 827 O O . GLU A 1 119 ? 13.305 -0.509 -8.440 1.00 9.94 115 GLU A O 1
ATOM 833 N N . ALA A 1 120 ? 14.935 -1.842 -9.143 1.00 10.03 116 ALA A N 1
ATOM 834 C CA . ALA A 1 120 ? 16.016 -0.921 -8.847 1.00 9.99 116 ALA A CA 1
ATOM 835 C C . ALA A 1 120 ? 16.335 0.005 -10.039 1.00 9.81 116 ALA A C 1
ATOM 836 O O . ALA A 1 120 ? 17.153 0.873 -9.903 1.00 9.94 116 ALA A O 1
ATOM 838 N N . GLY A 1 121 ? 15.716 -0.212 -11.200 1.00 9.76 117 GLY A N 1
ATOM 839 C CA . GLY A 1 121 ? 15.852 0.685 -12.340 1.00 9.72 117 GLY A CA 1
ATOM 840 C C . GLY A 1 121 ? 16.845 0.179 -13.383 1.00 9.74 117 GLY A C 1
ATOM 841 O O . GLY A 1 121 ? 17.216 0.941 -14.295 1.00 9.72 117 GLY A O 1
ATOM 842 N N . PHE A 1 122 ? 17.279 -1.084 -13.256 1.00 9.58 118 PHE A N 1
ATOM 843 C CA . PHE A 1 122 ? 18.122 -1.725 -14.306 1.00 9.62 118 PHE A CA 1
ATOM 844 C C . PHE A 1 122 ? 17.184 -2.333 -15.345 1.00 9.65 118 PHE A C 1
ATOM 845 O O . PHE A 1 122 ? 16.316 -3.113 -14.990 1.00 9.71 118 PHE A O 1
ATOM 853 N N . THR A 1 123 ? 17.395 -2.009 -16.625 1.00 9.75 119 THR A N 1
ATOM 854 C CA . THR A 1 123 ? 16.523 -2.448 -17.730 1.00 9.70 119 THR A CA 1
ATOM 855 C C . THR A 1 123 ? 17.136 -3.522 -18.652 1.00 10.01 119 THR A C 1
ATOM 856 O O . THR A 1 123 ? 16.453 -4.073 -19.523 1.00 9.96 119 THR A O 1
ATOM 860 N N . ARG A 1 124 ? 18.406 -3.855 -18.427 1.00 9.87 120 ARG A N 1
ATOM 861 C CA . ARG A 1 124 ? 19.088 -4.905 -19.168 1.00 10.03 120 ARG A CA 1
ATOM 862 C C . ARG A 1 124 ? 20.118 -5.554 -18.247 1.00 9.99 120 ARG A C 1
ATOM 863 O O . ARG A 1 124 ? 20.664 -4.891 -17.374 1.00 10.08 120 ARG A O 1
ATOM 871 N N . VAL A 1 125 ? 20.299 -6.865 -18.380 1.00 10.04 121 VAL A N 1
ATOM 872 C CA . VAL A 1 125 ? 21.281 -7.557 -17.597 1.00 9.94 121 VAL A CA 1
ATOM 873 C C . VAL A 1 125 ? 22.284 -8.257 -18.507 1.00 10.33 121 VAL A C 1
ATOM 874 O O . VAL A 1 125 ? 21.933 -8.791 -19.537 1.00 10.91 121 VAL A O 1
ATOM 878 N N . GLY A 1 126 ? 23.554 -8.146 -18.125 1.00 10.97 122 GLY A N 1
ATOM 879 C CA . GLY A 1 126 ? 24.648 -8.842 -18.742 1.00 11.04 122 GLY A CA 1
ATOM 880 C C . GLY A 1 126 ? 24.888 -10.057 -17.889 1.00 11.18 122 GLY A C 1
ATOM 881 O O . GLY A 1 126 ? 25.604 -9.986 -16.885 1.00 11.17 122 GLY A O 1
ATOM 882 N N . GLU A 1 127 ? 24.286 -11.177 -18.281 1.00 10.92 123 GLU A N 1
ATOM 883 C CA . GLU A 1 127 ? 24.423 -12.413 -17.512 1.00 10.83 123 GLU A CA 1
ATOM 884 C C . GLU A 1 127 ? 25.694 -13.186 -17.944 1.00 10.86 123 GLU A C 1
ATOM 885 O O . GLU A 1 127 ? 25.766 -13.753 -19.013 1.00 10.49 123 GLU A O 1
ATOM 891 N N . PHE A 1 128 ? 26.682 -13.168 -17.061 1.00 11.56 124 PHE A N 1
ATOM 892 C CA . PHE A 1 128 ? 28.004 -13.736 -17.254 1.00 11.81 124 PHE A CA 1
ATOM 893 C C . PHE A 1 128 ? 27.841 -15.130 -16.722 1.00 11.96 124 PHE A C 1
ATOM 894 O O . PHE A 1 128 ? 27.999 -15.412 -15.509 1.00 12.26 124 PHE A O 1
ATOM 902 N N . HIS A 1 129 ? 27.496 -16.014 -17.651 1.00 12.24 125 HIS A N 1
ATOM 903 C CA . HIS A 1 129 ? 26.842 -17.271 -17.306 1.00 12.09 125 HIS A CA 1
ATOM 904 C C . HIS A 1 129 ? 27.774 -18.445 -17.378 1.00 12.60 125 HIS A C 1
ATOM 905 O O . HIS A 1 129 ? 28.153 -18.864 -18.485 1.00 12.88 125 HIS A O 1
ATOM 912 N N . TYR A 1 130 ? 28.121 -19.036 -16.230 1.00 13.02 126 TYR A N 1
ATOM 913 C CA . TYR A 1 130 ? 29.034 -20.199 -16.231 1.00 13.89 126 TYR A CA 1
ATOM 914 C C . TYR A 1 130 ? 28.502 -21.488 -15.612 1.00 13.80 126 TYR A C 1
ATOM 915 O O . TYR A 1 130 ? 29.218 -22.479 -15.566 1.00 13.75 126 TYR A O 1
ATOM 924 N N . LEU A 1 131 ? 27.237 -21.492 -15.208 1.00 13.76 127 LEU A N 1
ATOM 925 C CA . LEU A 1 131 ? 26.664 -22.657 -14.608 1.00 13.90 127 LEU A CA 1
ATOM 926 C C . LEU A 1 131 ? 26.024 -23.463 -15.728 1.00 13.53 127 LEU A C 1
ATOM 927 O O . LEU A 1 131 ? 24.836 -23.293 -15.997 1.00 14.15 127 LEU A O 1
ATOM 932 N N . HIS A 1 132 ? 26.805 -24.305 -16.407 1.00 13.20 128 HIS A N 1
ATOM 933 C CA . HIS A 1 132 ? 26.359 -24.936 -17.655 1.00 12.79 128 HIS A CA 1
ATOM 934 C C . HIS A 1 132 ? 25.763 -26.329 -17.519 1.00 13.05 128 HIS A C 1
ATOM 935 O O . HIS A 1 132 ? 24.688 -26.585 -17.970 1.00 12.36 128 HIS A O 1
ATOM 942 N N . HIS A 1 133 ? 26.513 -27.252 -16.908 1.00 14.01 129 HIS A N 1
ATOM 943 C CA . HIS A 1 133 ? 26.209 -28.671 -17.022 1.00 14.36 129 HIS A CA 1
ATOM 944 C C . HIS A 1 133 ? 25.505 -29.211 -15.775 1.00 14.67 129 HIS A C 1
ATOM 945 O O . HIS A 1 133 ? 25.275 -28.472 -14.812 1.00 13.98 129 HIS A O 1
ATOM 952 N N . ASP A 1 134 ? 25.135 -30.490 -15.793 1.00 15.34 130 ASP A N 1
ATOM 953 C CA . ASP A 1 134 ? 24.401 -31.059 -14.649 1.00 16.46 130 ASP A CA 1
ATOM 954 C C . ASP A 1 134 ? 25.280 -31.150 -13.404 1.00 16.69 130 ASP A C 1
ATOM 955 O O . ASP A 1 134 ? 26.493 -30.841 -13.461 1.00 15.92 130 ASP A O 1
ATOM 960 N N . CYS A 1 135 ? 24.692 -31.622 -12.300 1.00 17.62 131 CYS A N 1
ATOM 961 C CA . CYS A 1 135 ? 25.419 -31.654 -11.005 1.00 18.49 131 CYS A CA 1
ATOM 962 C C . CYS A 1 135 ? 26.688 -32.497 -11.014 1.00 17.95 131 CYS A C 1
ATOM 963 O O . CYS A 1 135 ? 27.651 -32.210 -10.266 1.00 17.91 131 CYS A O 1
ATOM 966 N N . ASP A 1 136 ? 26.725 -33.523 -11.857 1.00 17.63 132 ASP A N 1
ATOM 967 C CA A ASP A 1 136 ? 27.896 -34.403 -11.941 0.50 17.97 132 ASP A CA 1
ATOM 968 C CA B ASP A 1 136 ? 27.909 -34.383 -11.947 0.50 17.90 132 ASP A CA 1
ATOM 969 C C . ASP A 1 136 ? 28.869 -33.939 -13.033 1.00 17.51 132 ASP A C 1
ATOM 970 O O . ASP A 1 136 ? 29.860 -34.607 -13.296 1.00 17.03 132 ASP A O 1
ATOM 979 N N . GLY A 1 137 ? 28.581 -32.811 -13.669 1.00 16.32 133 GLY A N 1
ATOM 980 C CA . GLY A 1 137 ? 29.454 -32.292 -14.690 1.00 16.21 133 GLY A CA 1
ATOM 981 C C . GLY A 1 137 ? 29.222 -32.880 -16.075 1.00 16.23 133 GLY A C 1
ATOM 982 O O . GLY A 1 137 ? 30.048 -32.702 -16.964 1.00 16.55 133 GLY A O 1
ATOM 983 N N . THR A 1 138 ? 28.119 -33.592 -16.262 1.00 15.97 134 THR A N 1
ATOM 984 C CA . THR A 1 138 ? 27.750 -34.120 -17.563 1.00 16.22 134 THR A CA 1
ATOM 985 C C . THR A 1 138 ? 26.809 -33.119 -18.258 1.00 16.16 134 THR A C 1
ATOM 986 O O . THR A 1 138 ? 25.894 -32.569 -17.625 1.00 14.92 134 THR A O 1
ATOM 990 N N . PRO A 1 139 ? 26.996 -32.911 -19.571 1.00 16.41 135 PRO A N 1
ATOM 991 C CA . PRO A 1 139 ? 26.076 -31.992 -20.273 1.00 16.58 135 PRO A CA 1
ATOM 992 C C . PRO A 1 139 ? 24.609 -32.451 -20.207 1.00 17.23 135 PRO A C 1
ATOM 993 O O . PRO A 1 139 ? 24.319 -33.655 -20.132 1.00 17.05 135 PRO A O 1
ATOM 997 N N . TYR A 1 140 ? 23.692 -31.485 -20.235 1.00 17.24 136 TYR A N 1
ATOM 998 C CA . TYR A 1 140 ? 22.258 -31.782 -20.303 1.00 17.20 136 TYR A CA 1
ATOM 999 C C . TYR A 1 140 ? 21.892 -32.228 -21.698 1.00 17.73 136 TYR A C 1
ATOM 1000 O O . TYR A 1 140 ? 22.594 -31.915 -22.649 1.00 16.98 136 TYR A O 1
ATOM 1009 N N . ALA A 1 141 ? 20.778 -32.941 -21.820 1.00 18.23 137 ALA A N 1
ATOM 1010 C CA . ALA A 1 141 ? 20.320 -33.425 -23.125 1.00 19.41 137 ALA A CA 1
ATOM 1011 C C . ALA A 1 141 ? 20.215 -32.237 -24.088 1.00 19.20 137 ALA A C 1
ATOM 1012 O O . ALA A 1 141 ? 20.545 -32.336 -25.246 1.00 19.15 137 ALA A O 1
ATOM 1014 N N . ASN A 1 142 ? 19.729 -31.113 -23.574 1.00 19.01 138 ASN A N 1
ATOM 1015 C CA A ASN A 1 142 ? 19.799 -29.830 -24.278 0.50 18.77 138 ASN A CA 1
ATOM 1016 C CA B ASN A 1 142 ? 19.790 -29.869 -24.278 0.50 19.35 138 ASN A CA 1
ATOM 1017 C C . ASN A 1 142 ? 21.049 -29.119 -23.795 1.00 18.62 138 ASN A C 1
ATOM 1018 O O . ASN A 1 142 ? 21.119 -28.680 -22.645 1.00 17.32 138 ASN A O 1
ATOM 1027 N N . LEU A 1 143 ? 22.052 -29.008 -24.649 1.00 18.08 139 LEU A N 1
ATOM 1028 C CA . LEU A 1 143 ? 23.366 -28.531 -24.199 1.00 16.94 139 LEU A CA 1
ATOM 1029 C C . LEU A 1 143 ? 23.314 -27.152 -23.494 1.00 15.70 139 LEU A C 1
ATOM 1030 O O . LEU A 1 143 ? 24.020 -26.905 -22.515 1.00 14.56 139 LEU A O 1
ATOM 1035 N N . SER A 1 144 ? 22.479 -26.273 -24.007 1.00 15.30 140 SER A N 1
ATOM 1036 C CA . SER A 1 144 ? 22.341 -24.925 -23.462 1.00 15.00 140 SER A CA 1
ATOM 1037 C C . SER A 1 144 ? 21.230 -24.800 -22.402 1.00 15.09 140 SER A C 1
ATOM 1038 O O . SER A 1 144 ? 20.860 -23.692 -22.039 1.00 14.71 140 SER A O 1
ATOM 1041 N N . GLU A 1 145 ? 20.729 -25.921 -21.888 1.00 15.57 141 GLU A N 1
ATOM 1042 C CA . GLU A 1 145 ? 19.670 -25.927 -20.848 1.00 16.24 141 GLU A CA 1
ATOM 1043 C C . GLU A 1 145 ? 19.722 -24.762 -19.858 1.00 15.18 141 GLU A C 1
ATOM 1044 O O . GLU A 1 145 ? 18.725 -24.066 -19.669 1.00 15.62 141 GLU A O 1
ATOM 1050 N N . MET A 1 146 ? 20.860 -24.555 -19.207 1.00 14.55 142 MET A N 1
ATOM 1051 C CA . MET A 1 146 ? 20.920 -23.562 -18.137 1.00 14.15 142 MET A CA 1
ATOM 1052 C C . MET A 1 146 ? 20.811 -22.154 -18.700 1.00 13.50 142 MET A C 1
ATOM 1053 O O . MET A 1 146 ? 20.202 -21.294 -18.071 1.00 13.06 142 MET A O 1
ATOM 1058 N N . ALA A 1 147 ? 21.398 -21.928 -19.873 1.00 13.07 143 ALA A N 1
ATOM 1059 C CA . ALA A 1 147 ? 21.291 -20.633 -20.563 1.00 13.00 143 ALA A CA 1
ATOM 1060 C C . ALA A 1 147 ? 19.827 -20.397 -21.015 1.00 13.24 143 ALA A C 1
ATOM 1061 O O . ALA A 1 147 ? 19.348 -19.264 -20.989 1.00 12.72 143 ALA A O 1
ATOM 1063 N N . ASP A 1 148 ? 19.143 -21.469 -21.432 1.00 13.66 144 ASP A N 1
ATOM 1064 C CA . ASP A 1 148 ? 17.741 -21.395 -21.790 1.00 14.65 144 ASP A CA 1
ATOM 1065 C C . ASP A 1 148 ? 16.887 -20.956 -20.568 1.00 14.20 144 ASP A C 1
ATOM 1066 O O . ASP A 1 148 ? 15.889 -20.246 -20.719 1.00 14.39 144 ASP A O 1
ATOM 1071 N N . ARG A 1 149 ? 17.282 -21.387 -19.379 1.00 14.26 145 ARG A N 1
ATOM 1072 C CA . ARG A 1 149 ? 16.563 -20.997 -18.151 1.00 14.41 145 ARG A CA 1
ATOM 1073 C C . ARG A 1 149 ? 16.747 -19.490 -17.878 1.00 13.47 145 ARG A C 1
ATOM 1074 O O . ARG A 1 149 ? 15.807 -18.828 -17.439 1.00 13.78 145 ARG A O 1
ATOM 1082 N N . ILE A 1 150 ? 17.962 -18.981 -18.119 1.00 12.39 146 ILE A N 1
ATOM 1083 C CA . ILE A 1 150 ? 18.266 -17.534 -17.990 1.00 11.53 146 ILE A CA 1
ATOM 1084 C C . ILE A 1 150 ? 17.358 -16.774 -18.938 1.00 11.40 146 ILE A C 1
ATOM 1085 O O . ILE A 1 150 ? 16.663 -15.843 -18.526 1.00 10.67 146 ILE A O 1
ATOM 1090 N N . ALA A 1 151 ? 17.333 -17.210 -20.196 1.00 11.37 147 ALA A N 1
ATOM 1091 C CA . ALA A 1 151 ? 16.502 -16.543 -21.195 1.00 11.66 147 ALA A CA 1
ATOM 1092 C C . ALA A 1 151 ? 15.020 -16.589 -20.809 1.00 11.82 147 ALA A C 1
ATOM 1093 O O . ALA A 1 151 ? 14.304 -15.607 -20.995 1.00 11.90 147 ALA A O 1
ATOM 1095 N N . ALA A 1 152 ? 14.560 -17.742 -20.308 1.00 12.33 148 ALA A N 1
ATOM 1096 C CA . ALA A 1 152 ? 13.172 -17.877 -19.867 1.00 12.75 148 ALA A CA 1
ATOM 1097 C C . ALA A 1 152 ? 12.867 -16.938 -18.703 1.00 12.63 148 ALA A C 1
ATOM 1098 O O . ALA A 1 152 ? 11.792 -16.300 -18.689 1.00 13.35 148 ALA A O 1
ATOM 1100 N N . ALA A 1 153 ? 13.778 -16.854 -17.727 1.00 12.01 149 ALA A N 1
ATOM 1101 C CA . ALA A 1 153 ? 13.579 -15.966 -16.582 1.00 11.75 149 ALA A CA 1
ATOM 1102 C C . ALA A 1 153 ? 13.534 -14.522 -17.075 1.00 11.50 149 ALA A C 1
ATOM 1103 O O . ALA A 1 153 ? 12.635 -13.759 -16.694 1.00 11.62 149 ALA A O 1
ATOM 1105 N N . ALA A 1 154 ? 14.490 -14.128 -17.913 1.00 11.04 150 ALA A N 1
ATOM 1106 C CA . ALA A 1 154 ? 14.499 -12.756 -18.421 1.00 11.00 150 ALA A CA 1
ATOM 1107 C C . ALA A 1 154 ? 13.189 -12.420 -19.179 1.00 11.39 150 ALA A C 1
ATOM 1108 O O . ALA A 1 154 ? 12.620 -11.319 -19.015 1.00 11.03 150 ALA A O 1
ATOM 1110 N N . THR A 1 155 ? 12.697 -13.378 -19.977 1.00 11.69 151 THR A N 1
ATOM 1111 C CA . THR A 1 155 ? 11.463 -13.207 -20.727 1.00 12.18 151 THR A CA 1
ATOM 1112 C C . THR A 1 155 ? 10.259 -13.023 -19.781 1.00 12.55 151 THR A C 1
ATOM 1113 O O . THR A 1 155 ? 9.435 -12.120 -19.962 1.00 12.49 151 THR A O 1
ATOM 1117 N N . THR A 1 156 ? 10.181 -13.865 -18.761 1.00 12.57 152 THR A N 1
ATOM 1118 C CA . THR A 1 156 ? 9.069 -13.775 -17.811 1.00 12.77 152 THR A CA 1
ATOM 1119 C C . THR A 1 156 ? 9.130 -12.419 -17.076 1.00 12.26 152 THR A C 1
ATOM 1120 O O . THR A 1 156 ? 8.095 -11.766 -16.887 1.00 12.49 152 THR A O 1
ATOM 1124 N N . ALA A 1 157 ? 10.331 -11.977 -16.713 1.00 11.40 153 ALA A N 1
ATOM 1125 C CA . ALA A 1 157 ? 10.460 -10.653 -16.033 1.00 11.36 153 ALA A CA 1
ATOM 1126 C C . ALA A 1 157 ? 10.222 -9.447 -16.953 1.00 11.53 153 ALA A C 1
ATOM 1127 O O . ALA A 1 157 ? 9.881 -8.380 -16.473 1.00 11.23 153 ALA A O 1
ATOM 1129 N N . GLY A 1 158 ? 10.466 -9.625 -18.266 1.00 11.64 154 GLY A N 1
ATOM 1130 C CA . GLY A 1 158 ? 10.496 -8.522 -19.214 1.00 11.76 154 GLY A CA 1
ATOM 1131 C C . GLY A 1 158 ? 11.809 -7.763 -19.126 1.00 11.49 154 GLY A C 1
ATOM 1132 O O . GLY A 1 158 ? 11.885 -6.603 -19.491 1.00 11.37 154 GLY A O 1
ATOM 1133 N N . MET A 1 159 ? 12.846 -8.415 -18.595 1.00 11.51 155 MET A N 1
ATOM 1134 C CA . MET A 1 159 ? 14.180 -7.851 -18.510 1.00 11.42 155 MET A CA 1
ATOM 1135 C C . MET A 1 159 ? 14.963 -8.018 -19.858 1.00 11.34 155 MET A C 1
ATOM 1136 O O . MET A 1 159 ? 14.941 -9.088 -20.442 1.00 11.61 155 MET A O 1
ATOM 1141 N N . GLY A 1 160 ? 15.658 -6.967 -20.305 1.00 11.04 156 GLY A N 1
ATOM 1142 C CA . GLY A 1 160 ? 16.532 -7.054 -21.469 1.00 11.22 156 GLY A CA 1
ATOM 1143 C C . GLY A 1 160 ? 17.720 -7.939 -21.142 1.00 10.92 156 GLY A C 1
ATOM 1144 O O . GLY A 1 160 ? 18.156 -7.981 -20.005 1.00 11.03 156 GLY A O 1
ATOM 1145 N N . LEU A 1 161 ? 18.222 -8.682 -22.114 1.00 10.91 157 LEU A N 1
ATOM 1146 C CA . LEU A 1 161 ? 19.271 -9.667 -21.868 1.00 10.51 157 LEU A CA 1
ATOM 1147 C C . LEU A 1 161 ? 20.388 -9.567 -22.902 1.00 10.75 157 LEU A C 1
ATOM 1148 O O . LEU A 1 161 ? 20.171 -9.692 -24.112 1.00 11.03 157 LEU A O 1
ATOM 1153 N N . THR A 1 162 ? 21.586 -9.322 -22.402 1.00 10.59 158 THR A N 1
ATOM 1154 C CA . THR A 1 162 ? 22.800 -9.613 -23.121 1.00 10.60 158 THR A CA 1
ATOM 1155 C C . THR A 1 162 ? 23.414 -10.829 -22.451 1.00 10.58 158 THR A C 1
ATOM 1156 O O . THR A 1 162 ? 23.964 -10.759 -21.342 1.00 10.16 158 THR A O 1
ATOM 1160 N N . LEU A 1 163 ? 23.305 -11.957 -23.126 1.00 11.14 159 LEU A N 1
ATOM 1161 C CA . LEU A 1 163 ? 23.708 -13.224 -22.557 1.00 11.08 159 LEU A CA 1
ATOM 1162 C C . LEU A 1 163 ? 25.152 -13.451 -22.946 1.00 11.32 159 LEU A C 1
ATOM 1163 O O . LEU A 1 163 ? 25.504 -13.341 -24.121 1.00 11.74 159 LEU A O 1
ATOM 1168 N N . LEU A 1 164 ? 25.982 -13.783 -21.951 1.00 11.27 160 LEU A N 1
ATOM 1169 C CA . LEU A 1 164 ? 27.405 -13.944 -22.136 1.00 11.28 160 LEU A CA 1
ATOM 1170 C C . LEU A 1 164 ? 27.848 -15.294 -21.575 1.00 11.38 160 LEU A C 1
ATOM 1171 O O . LEU A 1 164 ? 28.387 -15.381 -20.452 1.00 11.24 160 LEU A O 1
ATOM 1176 N N . PRO A 1 165 ? 27.605 -16.376 -22.333 1.00 11.69 161 PRO A N 1
ATOM 1177 C CA . PRO A 1 165 ? 28.050 -17.685 -21.870 1.00 12.13 161 PRO A CA 1
ATOM 1178 C C . PRO A 1 165 ? 29.554 -17.707 -21.674 1.00 12.43 161 PRO A C 1
ATOM 1179 O O . PRO A 1 165 ? 30.305 -17.178 -22.501 1.00 12.61 161 PRO A O 1
ATOM 1183 N N . VAL A 1 166 ? 29.972 -18.317 -20.579 1.00 12.77 162 VAL A N 1
ATOM 1184 C CA . VAL A 1 166 ? 31.358 -18.274 -20.137 1.00 12.96 162 VAL A CA 1
ATOM 1185 C C . VAL A 1 166 ? 32.176 -19.464 -20.614 1.00 13.26 162 VAL A C 1
ATOM 1186 O O . VAL A 1 166 ? 31.758 -20.647 -20.483 1.00 12.65 162 VAL A O 1
ATOM 1190 N N . PHE A 1 167 ? 33.342 -19.151 -21.158 1.00 13.48 163 PHE A N 1
ATOM 1191 C CA . PHE A 1 167 ? 34.317 -20.183 -21.501 1.00 14.68 163 PHE A CA 1
ATOM 1192 C C . PHE A 1 167 ? 35.289 -20.361 -20.340 1.00 14.74 163 PHE A C 1
ATOM 1193 O O . PHE A 1 167 ? 35.944 -19.408 -19.911 1.00 15.01 163 PHE A O 1
ATOM 1201 N N . TYR A 1 168 ? 35.374 -21.583 -19.861 1.00 15.29 164 TYR A N 1
ATOM 1202 C CA . TYR A 1 168 ? 36.159 -21.935 -18.691 1.00 15.88 164 TYR A CA 1
ATOM 1203 C C . TYR A 1 168 ? 36.709 -23.339 -18.949 1.00 15.85 164 TYR A C 1
ATOM 1204 O O . TYR A 1 168 ? 35.943 -24.251 -19.208 1.00 14.79 164 TYR A O 1
ATOM 1213 N N . ALA A 1 169 ? 38.025 -23.516 -18.866 1.00 16.32 165 ALA A N 1
ATOM 1214 C CA . ALA A 1 169 ? 38.634 -24.819 -19.159 1.00 17.12 165 ALA A CA 1
ATOM 1215 C C . ALA A 1 169 ? 39.764 -25.246 -18.210 1.00 18.19 165 ALA A C 1
ATOM 1216 O O . ALA A 1 169 ? 40.167 -26.394 -18.269 1.00 18.62 165 ALA A O 1
ATOM 1218 N N . HIS A 1 170 ? 40.250 -24.350 -17.332 1.00 18.28 166 HIS A N 1
ATOM 1219 C CA . HIS A 1 170 ? 41.426 -24.611 -16.504 1.00 19.59 166 HIS A CA 1
ATOM 1220 C C . HIS A 1 170 ? 41.321 -24.012 -15.125 1.00 20.27 166 HIS A C 1
ATOM 1221 O O . HIS A 1 170 ? 40.633 -22.994 -14.898 1.00 20.44 166 HIS A O 1
ATOM 1228 N N . SER A 1 171 ? 42.005 -24.634 -14.184 1.00 21.50 167 SER A N 1
ATOM 1229 C CA . SER A 1 171 ? 42.000 -24.197 -12.780 1.00 22.93 167 SER A CA 1
ATOM 1230 C C . SER A 1 171 ? 43.242 -23.411 -12.428 1.00 24.37 167 SER A C 1
ATOM 1231 O O . SER A 1 171 ? 43.444 -23.062 -11.268 1.00 25.13 167 SER A O 1
ATOM 1234 N N . GLY A 1 172 ? 44.096 -23.114 -13.400 1.00 24.35 168 GLY A N 1
ATOM 1235 C CA . GLY A 1 172 ? 45.352 -22.403 -13.088 1.00 24.89 168 GLY A CA 1
ATOM 1236 C C . GLY A 1 172 ? 46.043 -21.967 -14.355 1.00 24.40 168 GLY A C 1
ATOM 1237 O O . GLY A 1 172 ? 45.848 -22.546 -15.410 1.00 22.68 168 GLY A O 1
ATOM 1238 N N . PHE A 1 173 ? 46.783 -20.877 -14.231 1.00 24.87 169 PHE A N 1
ATOM 1239 C CA . PHE A 1 173 ? 47.550 -20.325 -15.324 1.00 25.44 169 PHE A CA 1
ATOM 1240 C C . PHE A 1 173 ? 48.405 -21.418 -16.002 1.00 26.54 169 PHE A C 1
ATOM 1241 O O . PHE A 1 173 ? 48.833 -22.370 -15.353 1.00 27.58 169 PHE A O 1
ATOM 1249 N N . GLY A 1 174 ? 48.610 -21.284 -17.310 1.00 26.65 170 GLY A N 1
ATOM 1250 C CA . GLY A 1 174 ? 49.408 -22.235 -18.091 1.00 27.12 170 GLY A CA 1
ATOM 1251 C C . GLY A 1 174 ? 48.665 -23.507 -18.436 1.00 26.58 170 GLY A C 1
ATOM 1252 O O . GLY A 1 174 ? 49.268 -24.511 -18.734 1.00 25.88 170 GLY A O 1
ATOM 1253 N N . GLY A 1 175 ? 47.338 -23.495 -18.332 1.00 25.86 171 GLY A N 1
ATOM 1254 C CA . GLY A 1 175 ? 46.551 -24.652 -18.745 1.00 25.33 171 GLY A CA 1
ATOM 1255 C C . GLY A 1 175 ? 46.478 -25.806 -17.774 1.00 25.02 171 GLY A C 1
ATOM 1256 O O . GLY A 1 175 ? 46.281 -26.943 -18.188 1.00 25.39 171 GLY A O 1
ATOM 1257 N N . ALA A 1 176 ? 46.604 -25.532 -16.479 1.00 25.09 172 ALA A N 1
ATOM 1258 C CA . ALA A 1 176 ? 46.350 -26.551 -15.431 1.00 25.30 172 ALA A CA 1
ATOM 1259 C C . ALA A 1 176 ? 44.953 -27.179 -15.575 1.00 24.29 172 ALA A C 1
ATOM 1260 O O . ALA A 1 176 ? 43.977 -26.479 -15.871 1.00 23.57 172 ALA A O 1
ATOM 1262 N N . ALA A 1 177 ? 44.839 -28.482 -15.332 1.00 24.31 173 ALA A N 1
ATOM 1263 C CA . ALA A 1 177 ? 43.542 -29.172 -15.434 1.00 23.73 173 ALA A CA 1
ATOM 1264 C C . ALA A 1 177 ? 42.476 -28.533 -14.558 1.00 23.29 173 ALA A C 1
ATOM 1265 O O . ALA A 1 177 ? 42.742 -28.041 -13.475 1.00 24.34 173 ALA A O 1
ATOM 1267 N N . ALA A 1 178 ? 41.249 -28.540 -15.032 1.00 22.06 174 ALA A N 1
ATOM 1268 C CA . ALA A 1 178 ? 40.154 -28.064 -14.231 1.00 22.05 174 ALA A CA 1
ATOM 1269 C C . ALA A 1 178 ? 39.979 -29.017 -13.042 1.00 22.87 174 ALA A C 1
ATOM 1270 O O . ALA A 1 178 ? 40.076 -30.226 -13.201 1.00 21.76 174 ALA A O 1
ATOM 1272 N N . ASN A 1 179 ? 39.677 -28.486 -11.874 1.00 22.89 175 ASN A N 1
ATOM 1273 C CA . ASN A 1 179 ? 39.441 -29.365 -10.743 1.00 24.54 175 ASN A CA 1
ATOM 1274 C C . ASN A 1 179 ? 37.960 -29.767 -10.695 1.00 23.30 175 ASN A C 1
ATOM 1275 O O . ASN A 1 179 ? 37.125 -29.185 -11.396 1.00 21.59 175 ASN A O 1
ATOM 1280 N N . GLU A 1 180 ? 37.669 -30.748 -9.848 1.00 23.59 176 GLU A N 1
ATOM 1281 C CA . GLU A 1 180 ? 36.335 -31.369 -9.734 1.00 24.00 176 GLU A CA 1
ATOM 1282 C C . GLU A 1 180 ? 35.268 -30.357 -9.323 1.00 22.30 176 GLU A C 1
ATOM 1283 O O . GLU A 1 180 ? 34.130 -30.448 -9.763 1.00 20.00 176 GLU A O 1
ATOM 1289 N N . GLY A 1 181 ? 35.649 -29.375 -8.500 1.00 21.43 177 GLY A N 1
ATOM 1290 C CA . GLY A 1 181 ? 34.717 -28.339 -8.074 1.00 20.33 177 GLY A CA 1
ATOM 1291 C C . GLY A 1 181 ? 34.225 -27.460 -9.231 1.00 19.70 177 GLY A C 1
ATOM 1292 O O . GLY A 1 181 ? 33.131 -26.906 -9.163 1.00 19.01 177 GLY A O 1
ATOM 1293 N N . GLN A 1 182 ? 35.008 -27.400 -10.313 1.00 19.94 178 GLN A N 1
ATOM 1294 C CA . GLN A 1 182 ? 34.677 -26.618 -11.519 1.00 20.13 178 GLN A CA 1
ATOM 1295 C C . GLN A 1 182 ? 33.903 -27.410 -12.597 1.00 18.84 178 GLN A C 1
ATOM 1296 O O . GLN A 1 182 ? 33.619 -26.899 -13.710 1.00 17.73 178 GLN A O 1
ATOM 1302 N N . ARG A 1 183 ? 33.534 -28.645 -12.278 1.00 17.60 179 ARG A N 1
ATOM 1303 C CA . ARG A 1 183 ? 32.978 -29.558 -13.274 1.00 17.29 179 ARG A CA 1
ATOM 1304 C C . ARG A 1 183 ? 31.729 -29.072 -14.023 1.00 16.42 179 ARG A C 1
ATOM 1305 O O . ARG A 1 183 ? 31.510 -29.466 -15.164 1.00 16.81 179 ARG A O 1
ATOM 1313 N N . ARG A 1 184 ? 30.907 -28.217 -13.429 1.00 16.44 180 ARG A N 1
ATOM 1314 C CA . ARG A 1 184 ? 29.697 -27.752 -14.156 1.00 15.86 180 ARG A CA 1
ATOM 1315 C C . ARG A 1 184 ? 29.990 -26.590 -15.081 1.00 15.64 180 ARG A C 1
ATOM 1316 O O . ARG A 1 184 ? 29.109 -26.171 -15.841 1.00 15.72 180 ARG A O 1
ATOM 1324 N N . PHE A 1 185 ? 31.213 -26.066 -15.029 1.00 15.35 181 PHE A N 1
ATOM 1325 C CA . PHE A 1 185 ? 31.564 -24.815 -15.710 1.00 15.48 181 PHE A CA 1
ATOM 1326 C C . PHE A 1 185 ? 32.306 -25.037 -16.991 1.00 15.70 181 PHE A C 1
ATOM 1327 O O . PHE A 1 185 ? 32.424 -24.119 -17.819 1.00 15.90 181 PHE A O 1
ATOM 1335 N N . ILE A 1 186 ? 32.830 -26.238 -17.160 1.00 16.67 182 ILE A N 1
ATOM 1336 C CA . ILE A 1 186 ? 33.877 -26.425 -18.140 1.00 17.40 182 ILE A CA 1
ATOM 1337 C C . ILE A 1 186 ? 33.417 -26.861 -19.520 1.00 16.84 182 ILE A C 1
ATOM 1338 O O . ILE A 1 186 ? 32.452 -27.604 -19.677 1.00 15.65 182 ILE A O 1
ATOM 1343 N N . ASN A 1 187 ? 34.136 -26.370 -20.520 1.00 16.28 183 ASN A N 1
ATOM 1344 C CA . ASN A 1 187 ? 33.976 -26.791 -21.904 1.00 16.40 183 ASN A CA 1
ATOM 1345 C C . ASN A 1 187 ? 35.297 -26.696 -22.644 1.00 16.80 183 ASN A C 1
ATOM 1346 O O . ASN A 1 187 ? 36.134 -25.880 -22.305 1.00 16.42 183 ASN A O 1
ATOM 1351 N N . ASP A 1 188 ? 35.450 -27.465 -23.713 1.00 17.50 184 ASP A N 1
ATOM 1352 C CA . ASP A 1 188 ? 36.515 -27.152 -24.670 1.00 18.56 184 ASP A CA 1
ATOM 1353 C C . ASP A 1 188 ? 35.936 -26.212 -25.723 1.00 18.60 184 ASP A C 1
ATOM 1354 O O . ASP A 1 188 ? 34.708 -25.992 -25.769 1.00 18.36 184 ASP A O 1
ATOM 1359 N N . PRO A 1 189 ? 36.797 -25.609 -26.540 1.00 20.41 185 PRO A N 1
ATOM 1360 C CA . PRO A 1 189 ? 36.264 -24.630 -27.513 1.00 20.71 185 PRO A CA 1
ATOM 1361 C C . PRO A 1 189 ? 35.184 -25.185 -28.428 1.00 20.79 185 PRO A C 1
ATOM 1362 O O . PRO A 1 189 ? 34.227 -24.476 -28.777 1.00 19.93 185 PRO A O 1
ATOM 1366 N N . GLU A 1 190 ? 35.314 -26.442 -28.804 1.00 21.80 186 GLU A N 1
ATOM 1367 C CA . GLU A 1 190 ? 34.353 -27.035 -29.701 1.00 23.43 186 GLU A CA 1
ATOM 1368 C C . GLU A 1 190 ? 33.011 -27.187 -29.023 1.00 21.35 186 GLU A C 1
ATOM 1369 O O . GLU A 1 190 ? 31.972 -26.807 -29.586 1.00 20.77 186 GLU A O 1
ATOM 1375 N N . ARG A 1 191 ? 32.986 -27.757 -27.819 1.00 20.24 187 ARG A N 1
ATOM 1376 C CA . ARG A 1 191 ? 31.701 -27.889 -27.107 1.00 18.90 187 ARG A CA 1
ATOM 1377 C C . ARG A 1 191 ? 31.136 -26.507 -26.730 1.00 18.00 187 ARG A C 1
ATOM 1378 O O . ARG A 1 191 ? 29.923 -26.313 -26.730 1.00 17.88 187 ARG A O 1
ATOM 1386 N N . PHE A 1 192 ? 32.020 -25.559 -26.425 1.00 17.39 188 PHE A N 1
ATOM 1387 C CA . PHE A 1 192 ? 31.609 -24.170 -26.151 1.00 16.32 188 PHE A CA 1
ATOM 1388 C C . PHE A 1 192 ? 30.923 -23.533 -27.354 1.00 16.57 188 PHE A C 1
ATOM 1389 O O . PHE A 1 192 ? 29.848 -22.907 -27.189 1.00 16.60 188 PHE A O 1
ATOM 1397 N N . ALA A 1 193 ? 31.484 -23.713 -28.548 1.00 17.14 189 ALA A N 1
ATOM 1398 C CA . ALA A 1 193 ? 30.855 -23.207 -29.782 1.00 17.62 189 ALA A CA 1
ATOM 1399 C C . ALA A 1 193 ? 29.466 -23.824 -29.983 1.00 18.13 189 ALA A C 1
ATOM 1400 O O . ALA A 1 193 ? 28.510 -23.117 -30.326 1.00 17.69 189 ALA A O 1
ATOM 1402 N N . ARG A 1 194 ? 29.332 -25.123 -29.751 1.00 18.62 190 ARG A N 1
ATOM 1403 C CA . ARG A 1 194 ? 28.013 -25.764 -29.836 1.00 20.27 190 ARG A CA 1
ATOM 1404 C C . ARG A 1 194 ? 27.026 -25.174 -28.797 1.00 18.63 190 ARG A C 1
ATOM 1405 O O . ARG A 1 194 ? 25.862 -24.990 -29.079 1.00 18.44 190 ARG A O 1
ATOM 1413 N N . LEU A 1 195 ? 27.511 -24.843 -27.621 1.00 17.94 191 LEU A N 1
ATOM 1414 C CA . LEU A 1 195 ? 26.651 -24.272 -26.598 1.00 17.86 191 LEU A CA 1
ATOM 1415 C C . LEU A 1 195 ? 26.182 -22.873 -27.039 1.00 17.39 191 LEU A C 1
ATOM 1416 O O . LEU A 1 195 ? 24.988 -22.558 -26.957 1.00 17.27 191 LEU A O 1
ATOM 1421 N N . ILE A 1 196 ? 27.114 -22.065 -27.542 1.00 16.83 192 ILE A N 1
ATOM 1422 C CA . ILE A 1 196 ? 26.786 -20.767 -28.094 1.00 17.10 192 ILE A CA 1
ATOM 1423 C C . ILE A 1 196 ? 25.713 -20.911 -29.180 1.00 18.22 192 ILE A C 1
ATOM 1424 O O . ILE A 1 196 ? 24.798 -20.098 -29.245 1.00 17.20 192 ILE A O 1
ATOM 1429 N N . GLU A 1 197 ? 25.853 -21.920 -30.049 1.00 19.55 193 GLU A N 1
ATOM 1430 C CA . GLU A 1 197 ? 24.856 -22.157 -31.069 1.00 21.98 193 GLU A CA 1
ATOM 1431 C C . GLU A 1 197 ? 23.455 -22.459 -30.467 1.00 20.48 193 GLU A C 1
ATOM 1432 O O . GLU A 1 197 ? 22.450 -21.940 -30.944 1.00 19.80 193 GLU A O 1
ATOM 1438 N N . GLY A 1 198 ? 23.394 -23.278 -29.427 1.00 19.09 194 GLY A N 1
ATOM 1439 C CA . GLY A 1 198 ? 22.141 -23.507 -28.699 1.00 18.59 194 GLY A CA 1
ATOM 1440 C C . GLY A 1 198 ? 21.562 -22.195 -28.174 1.00 18.24 194 GLY A C 1
ATOM 1441 O O . GLY A 1 198 ? 20.360 -21.938 -28.283 1.00 17.77 194 GLY A O 1
ATOM 1442 N N . CYS A 1 199 ? 22.418 -21.345 -27.622 1.00 17.56 195 CYS A N 1
ATOM 1443 C CA . CYS A 1 199 ? 21.955 -20.053 -27.105 1.00 17.53 195 CYS A CA 1
ATOM 1444 C C . CYS A 1 199 ? 21.395 -19.165 -28.216 1.00 18.57 195 CYS A C 1
ATOM 1445 O O . CYS A 1 199 ? 20.346 -18.528 -28.048 1.00 18.00 195 CYS A O 1
ATOM 1448 N N . ARG A 1 200 ? 22.076 -19.130 -29.358 1.00 19.76 196 ARG A N 1
ATOM 1449 C CA . ARG A 1 200 ? 21.579 -18.338 -30.478 1.00 21.37 196 ARG A CA 1
ATOM 1450 C C . ARG A 1 200 ? 20.160 -18.772 -30.877 1.00 22.01 196 ARG A C 1
ATOM 1451 O O . ARG A 1 200 ? 19.280 -17.927 -31.091 1.00 21.60 196 ARG A O 1
ATOM 1459 N N . LYS A 1 201 ? 19.929 -20.072 -31.015 1.00 21.95 197 LYS A N 1
ATOM 1460 C CA . LYS A 1 201 ? 18.592 -20.553 -31.362 1.00 22.74 197 LYS A CA 1
ATOM 1461 C C . LYS A 1 201 ? 17.555 -20.148 -30.310 1.00 21.23 197 LYS A C 1
ATOM 1462 O O . LYS A 1 201 ? 16.497 -19.686 -30.633 1.00 20.26 197 LYS A O 1
ATOM 1468 N N . THR A 1 202 ? 17.887 -20.317 -29.038 1.00 20.48 198 THR A N 1
ATOM 1469 C CA . THR A 1 202 ? 16.985 -19.956 -27.955 1.00 19.85 198 THR A CA 1
ATOM 1470 C C . THR A 1 202 ? 16.605 -18.481 -27.970 1.00 19.81 198 THR A C 1
ATOM 1471 O O . THR A 1 202 ? 15.468 -18.141 -27.678 1.00 19.29 198 THR A O 1
ATOM 1475 N N . LEU A 1 203 ? 17.568 -17.610 -28.282 1.00 19.10 199 LEU A N 1
ATOM 1476 C CA . LEU A 1 203 ? 17.348 -16.173 -28.285 1.00 18.84 199 LEU A CA 1
ATOM 1477 C C . LEU A 1 203 ? 16.652 -15.650 -29.556 1.00 20.47 199 LEU A C 1
ATOM 1478 O O . LEU A 1 203 ? 16.330 -14.460 -29.653 1.00 19.41 199 LEU A O 1
ATOM 1483 N N . GLU A 1 204 ? 16.375 -16.527 -30.508 1.00 21.88 200 GLU A N 1
ATOM 1484 C CA . GLU A 1 204 ? 15.560 -16.118 -31.662 1.00 25.27 200 GLU A CA 1
ATOM 1485 C C . GLU A 1 204 ? 14.197 -15.681 -31.192 1.00 25.55 200 GLU A C 1
ATOM 1486 O O . GLU A 1 204 ? 13.569 -16.371 -30.405 1.00 26.80 200 GLU A O 1
ATOM 1492 N N . GLY A 1 205 ? 13.746 -14.513 -31.619 1.00 25.68 201 GLY A N 1
ATOM 1493 C CA . GLY A 1 205 ? 12.482 -13.976 -31.080 1.00 25.94 201 GLY A CA 1
ATOM 1494 C C . GLY A 1 205 ? 12.555 -13.362 -29.685 1.00 24.55 201 GLY A C 1
ATOM 1495 O O . GLY A 1 205 ? 11.551 -12.888 -29.159 1.00 25.28 201 GLY A O 1
ATOM 1496 N N . PHE A 1 206 ? 13.724 -13.369 -29.059 1.00 22.67 202 PHE A N 1
ATOM 1497 C CA . PHE A 1 206 ? 13.916 -12.580 -27.840 1.00 20.34 202 PHE A CA 1
ATOM 1498 C C . PHE A 1 206 ? 14.274 -11.161 -28.332 1.00 19.89 202 PHE A C 1
ATOM 1499 O O . PHE A 1 206 ? 15.438 -10.857 -28.583 1.00 18.17 202 PHE A O 1
ATOM 1507 N N . GLU A 1 207 ? 13.270 -10.291 -28.429 1.00 20.37 203 GLU A N 1
ATOM 1508 C CA . GLU A 1 207 ? 13.476 -8.909 -28.863 1.00 20.36 203 GLU A CA 1
ATOM 1509 C C . GLU A 1 207 ? 14.560 -8.139 -28.078 1.00 17.65 203 GLU A C 1
ATOM 1510 O O . GLU A 1 207 ? 14.563 -8.113 -26.849 1.00 15.74 203 GLU A O 1
ATOM 1516 N N . GLY A 1 208 ? 15.487 -7.527 -28.805 1.00 16.35 204 GLY A N 1
ATOM 1517 C CA . GLY A 1 208 ? 16.611 -6.806 -28.221 1.00 15.22 204 GLY A CA 1
ATOM 1518 C C . GLY A 1 208 ? 17.752 -7.603 -27.583 1.00 14.27 204 GLY A C 1
ATOM 1519 O O . GLY A 1 208 ? 18.732 -7.014 -27.101 1.00 13.80 204 GLY A O 1
ATOM 1520 N N . ALA A 1 209 ? 17.676 -8.927 -27.618 1.00 13.75 205 ALA A N 1
ATOM 1521 C CA . ALA A 1 209 ? 18.680 -9.764 -27.004 1.00 13.30 205 ALA A CA 1
ATOM 1522 C C . ALA A 1 209 ? 20.024 -9.610 -27.740 1.00 13.27 205 ALA A C 1
ATOM 1523 O O . ALA A 1 209 ? 20.075 -9.386 -28.941 1.00 13.54 205 ALA A O 1
ATOM 1525 N N . VAL A 1 210 ? 21.094 -9.716 -26.985 1.00 12.80 206 VAL A N 1
ATOM 1526 C CA . VAL A 1 210 ? 22.423 -9.756 -27.540 1.00 13.30 206 VAL A CA 1
ATOM 1527 C C . VAL A 1 210 ? 23.111 -11.003 -27.007 1.00 13.40 206 VAL A C 1
ATOM 1528 O O . VAL A 1 210 ? 22.890 -11.374 -25.854 1.00 12.57 206 VAL A O 1
ATOM 1532 N N . LEU A 1 211 ? 23.917 -11.656 -27.860 1.00 13.90 207 LEU A N 1
ATOM 1533 C CA . LEU A 1 211 ? 24.656 -12.843 -27.455 1.00 13.85 207 LEU A CA 1
ATOM 1534 C C . LEU A 1 2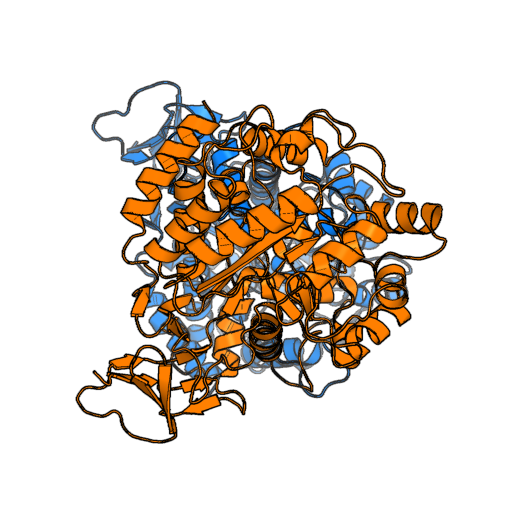11 ? 26.147 -12.569 -27.674 1.00 14.24 207 LEU A C 1
ATOM 1535 O O . LEU A 1 211 ? 26.584 -12.354 -28.825 1.00 14.78 207 LEU A O 1
ATOM 1540 N N . GLY A 1 212 ? 26.912 -12.574 -26.580 1.00 13.40 208 GLY A N 1
ATOM 1541 C CA . GLY A 1 212 ? 28.389 -12.441 -26.679 1.00 13.83 208 GLY A CA 1
ATOM 1542 C C . GLY A 1 212 ? 29.069 -13.646 -26.101 1.00 13.46 208 GLY A C 1
ATOM 1543 O O . GLY A 1 212 ? 28.416 -14.692 -25.943 1.00 13.08 208 GLY A O 1
ATOM 1544 N N . VAL A 1 213 ? 30.365 -13.505 -25.783 1.00 13.51 209 VAL A N 1
ATOM 1545 C CA . VAL A 1 213 ? 31.117 -14.586 -25.141 1.00 13.39 209 VAL A CA 1
ATOM 1546 C C . VAL A 1 213 ? 31.878 -14.032 -23.941 1.00 13.57 209 VAL A C 1
ATOM 1547 O O . VAL A 1 213 ? 32.169 -12.838 -23.887 1.00 13.76 209 VAL A O 1
ATOM 1551 N N . ALA A 1 214 ? 32.154 -14.900 -22.963 1.00 13.11 210 ALA A N 1
ATOM 1552 C CA . ALA A 1 214 ? 32.793 -14.489 -21.722 1.00 13.30 210 ALA A CA 1
ATOM 1553 C C . ALA A 1 214 ? 33.902 -15.499 -21.346 1.00 13.87 210 ALA A C 1
ATOM 1554 O O . ALA A 1 214 ? 33.663 -16.385 -20.550 1.00 14.20 210 ALA A O 1
ATOM 1556 N N . PRO A 1 215 ? 35.098 -15.363 -21.924 1.00 14.45 211 PRO A N 1
ATOM 1557 C CA . PRO A 1 215 ? 36.229 -16.050 -21.304 1.00 15.16 211 PRO A CA 1
ATOM 1558 C C . PRO A 1 215 ? 36.319 -15.705 -19.835 1.00 15.37 211 PRO A C 1
ATOM 1559 O O . PRO A 1 215 ? 36.311 -14.533 -19.457 1.00 15.45 211 PRO A O 1
ATOM 1563 N N . HIS A 1 216 ? 36.361 -16.716 -18.986 1.00 15.79 212 HIS A N 1
ATOM 1564 C CA . HIS A 1 216 ? 36.180 -16.446 -17.580 1.00 16.13 212 HIS A CA 1
ATOM 1565 C C . HIS A 1 216 ? 37.210 -15.483 -17.015 1.00 16.67 212 HIS A C 1
ATOM 1566 O O . HIS A 1 216 ? 36.862 -14.471 -16.361 1.00 16.48 212 HIS A O 1
ATOM 1573 N N . SER A 1 217 ? 38.469 -15.809 -17.255 1.00 16.55 213 SER A N 1
ATOM 1574 C CA . SER A 1 217 ? 39.602 -15.090 -16.717 1.00 17.63 213 SER A CA 1
ATOM 1575 C C . SER A 1 217 ? 40.840 -15.642 -17.383 1.00 18.16 213 SER A C 1
ATOM 1576 O O . SER A 1 217 ? 40.811 -16.718 -18.002 1.00 17.44 213 SER A O 1
ATOM 1579 N N . LEU A 1 218 ? 41.954 -14.960 -17.184 1.00 18.94 214 LEU A N 1
ATOM 1580 C CA . LEU A 1 218 ? 43.200 -15.441 -17.741 1.00 20.17 214 LEU A CA 1
ATOM 1581 C C . LEU A 1 218 ? 43.678 -16.726 -17.072 1.00 21.21 214 LEU A C 1
ATOM 1582 O O . LEU A 1 218 ? 44.377 -17.521 -17.705 1.00 21.07 214 LEU A O 1
ATOM 1587 N N . ARG A 1 219 ? 43.306 -16.935 -15.812 1.00 21.80 215 ARG A N 1
ATOM 1588 C CA . ARG A 1 219 ? 43.613 -18.177 -15.100 1.00 23.21 215 ARG A CA 1
ATOM 1589 C C . ARG A 1 219 ? 42.867 -19.412 -15.702 1.00 21.88 215 ARG A C 1
ATOM 1590 O O . ARG A 1 219 ? 43.392 -20.532 -15.718 1.00 21.96 215 ARG A O 1
ATOM 1598 N N . ALA A 1 220 ? 41.682 -19.177 -16.231 1.00 20.30 216 ALA A N 1
ATOM 1599 C CA . ALA A 1 220 ? 40.775 -20.257 -16.616 1.00 19.78 216 ALA A CA 1
ATOM 1600 C C . ALA A 1 220 ? 40.835 -20.607 -18.103 1.00 19.60 216 ALA A C 1
ATOM 1601 O O . ALA A 1 220 ? 40.249 -21.601 -18.520 1.00 18.83 216 ALA A O 1
ATOM 1603 N N . VAL A 1 221 ? 41.604 -19.845 -18.866 1.00 20.38 217 VAL A N 1
ATOM 1604 C CA . VAL A 1 221 ? 41.697 -19.995 -20.317 1.00 22.21 217 VAL A CA 1
ATOM 1605 C C . VAL A 1 221 ? 43.178 -19.918 -20.720 1.00 23.99 217 VAL A C 1
ATOM 1606 O O . VAL A 1 221 ? 43.951 -19.211 -20.074 1.00 26.27 217 VAL A O 1
ATOM 1610 N N . THR A 1 222 ? 43.580 -20.655 -21.753 1.00 23.37 218 THR A N 1
ATOM 1611 C CA . THR A 1 222 ? 44.892 -20.461 -22.395 1.00 23.76 218 THR A CA 1
ATOM 1612 C C . THR A 1 222 ? 44.817 -19.449 -23.522 1.00 23.65 218 THR A C 1
ATOM 1613 O O . THR A 1 222 ? 43.715 -19.107 -23.982 1.00 22.76 218 THR A O 1
ATOM 1617 N N . PRO A 1 223 ? 45.996 -18.960 -23.983 1.00 24.38 219 PRO A N 1
ATOM 1618 C CA . PRO A 1 223 ? 45.994 -17.966 -25.058 1.00 24.65 219 PRO A CA 1
ATOM 1619 C C . PRO A 1 223 ? 45.344 -18.464 -26.343 1.00 24.10 219 PRO A C 1
ATOM 1620 O O . PRO A 1 223 ? 44.617 -17.714 -26.980 1.00 23.30 219 PRO A O 1
ATOM 1624 N N . ASP A 1 224 ? 45.586 -19.712 -26.707 1.00 25.04 220 ASP A N 1
ATOM 1625 C CA . ASP A 1 224 ? 44.966 -20.276 -27.906 1.00 25.89 220 ASP A CA 1
ATOM 1626 C C . ASP A 1 224 ? 43.445 -20.383 -27.762 1.00 23.61 220 ASP A C 1
ATOM 1627 O O . ASP A 1 224 ? 42.710 -20.099 -28.688 1.00 22.67 220 ASP A O 1
ATOM 1632 N N . GLU A 1 225 ? 42.982 -20.775 -26.589 1.00 21.84 221 GLU A N 1
ATOM 1633 C CA . GLU A 1 225 ? 41.535 -20.876 -26.360 1.00 21.11 221 GLU A CA 1
ATOM 1634 C C . GLU A 1 225 ? 40.904 -19.489 -26.422 1.00 19.99 221 GLU A C 1
ATOM 1635 O O . GLU A 1 225 ? 39.823 -19.324 -26.928 1.00 19.61 221 GLU A O 1
ATOM 1641 N N . LEU A 1 226 ? 41.604 -18.498 -25.887 1.00 20.11 222 LEU A N 1
ATOM 1642 C CA . LEU A 1 226 ? 41.128 -17.143 -25.879 1.00 19.83 222 LEU A CA 1
ATOM 1643 C C . LEU A 1 226 ? 40.960 -16.635 -27.307 1.00 21.17 222 LEU A C 1
ATOM 1644 O O . LEU A 1 226 ? 39.939 -15.997 -27.624 1.00 20.39 222 LEU A O 1
ATOM 1649 N N . ASP A 1 227 ? 41.934 -16.925 -28.173 1.00 22.84 223 ASP A N 1
ATOM 1650 C CA . ASP A 1 227 ? 41.807 -16.580 -29.613 1.00 24.76 223 ASP A CA 1
ATOM 1651 C C . ASP A 1 227 ? 40.579 -17.191 -30.245 1.00 23.73 223 ASP A C 1
ATOM 1652 O O . ASP A 1 227 ? 39.815 -16.498 -30.899 1.00 25.04 223 ASP A O 1
ATOM 1657 N N . SER A 1 228 ? 40.366 -18.489 -30.046 1.00 23.86 224 SER A N 1
ATOM 1658 C CA . SER A 1 228 ? 39.187 -19.163 -30.622 1.00 23.79 224 SER A CA 1
ATOM 1659 C C . SER A 1 228 ? 37.866 -18.621 -30.133 1.00 22.40 224 SER A C 1
ATOM 1660 O O . SER A 1 228 ? 36.971 -18.365 -30.912 1.00 22.38 224 SER A O 1
ATOM 1663 N N . VAL A 1 229 ? 37.728 -18.462 -28.825 1.00 22.24 225 VAL A N 1
ATOM 1664 C CA . VAL A 1 229 ? 36.439 -18.064 -28.265 1.00 21.51 225 VAL A CA 1
ATOM 1665 C C . VAL A 1 229 ? 36.064 -16.651 -28.709 1.00 21.85 225 VAL A C 1
ATOM 1666 O O . VAL A 1 229 ? 34.903 -16.398 -29.015 1.00 20.26 225 VAL A O 1
ATOM 1670 N N . THR A 1 230 ? 37.060 -15.745 -28.768 1.00 21.80 226 THR A N 1
ATOM 1671 C CA . THR A 1 230 ? 36.810 -14.347 -29.080 1.00 23.04 226 THR A CA 1
ATOM 1672 C C . THR A 1 230 ? 36.682 -14.085 -30.591 1.00 24.65 226 THR A C 1
ATOM 1673 O O . THR A 1 230 ? 36.401 -12.960 -31.020 1.00 25.45 226 THR A O 1
ATOM 1677 N N . GLN A 1 231 ? 36.820 -15.134 -31.393 1.00 26.45 227 GLN A N 1
ATOM 1678 C CA . GLN A 1 231 ? 36.580 -15.058 -32.825 1.00 28.10 227 GLN A CA 1
ATOM 1679 C C . GLN A 1 231 ? 35.217 -15.605 -33.219 1.00 26.69 227 GLN A C 1
ATOM 1680 O O . GLN A 1 231 ? 34.827 -15.465 -34.377 1.00 24.96 227 GLN A O 1
ATOM 1686 N N . LEU A 1 232 ? 34.498 -16.243 -32.288 1.00 24.41 228 LEU A N 1
ATOM 1687 C CA . LEU A 1 232 ? 33.241 -16.905 -32.646 1.00 23.61 228 LEU A CA 1
ATOM 1688 C C . LEU A 1 232 ? 32.180 -15.942 -33.156 1.00 23.24 228 LEU A C 1
ATOM 1689 O O . LEU A 1 232 ? 31.489 -16.242 -34.098 1.00 23.51 228 LEU A O 1
ATOM 1694 N N . LEU A 1 233 ? 32.033 -14.806 -32.480 1.00 22.54 229 LEU A N 1
ATOM 1695 C CA . LEU A 1 233 ? 31.026 -13.815 -32.775 1.00 22.12 229 LEU A CA 1
ATOM 1696 C C . LEU A 1 233 ? 31.771 -12.477 -32.777 1.00 22.81 229 LEU A C 1
ATOM 1697 O O . LEU A 1 233 ? 31.704 -11.713 -31.810 1.00 20.37 229 LEU A O 1
ATOM 1702 N N . PRO A 1 234 ? 32.514 -12.197 -33.870 1.00 24.40 230 PRO A N 1
ATOM 1703 C CA . PRO A 1 234 ? 33.415 -11.044 -33.913 1.00 24.89 230 PRO A CA 1
ATOM 1704 C C . PRO A 1 234 ? 32.739 -9.695 -33.785 1.00 24.83 230 PRO A C 1
ATOM 1705 O O . PRO A 1 234 ? 33.410 -8.722 -33.471 1.00 25.37 230 PRO A O 1
ATOM 1709 N N . ASP A 1 235 ? 31.449 -9.611 -34.033 1.00 24.89 231 ASP A N 1
ATOM 1710 C CA . ASP A 1 235 ? 30.776 -8.319 -33.920 1.00 26.93 231 ASP A CA 1
ATOM 1711 C C . ASP A 1 235 ? 29.977 -8.181 -32.602 1.00 23.26 231 ASP A C 1
ATOM 1712 O O . ASP A 1 235 ? 29.262 -7.223 -32.434 1.00 23.38 231 ASP A O 1
ATOM 1717 N N . ALA A 1 236 ? 30.130 -9.124 -31.678 1.00 20.39 232 ALA A N 1
ATOM 1718 C CA . ALA A 1 236 ? 29.389 -9.125 -30.450 1.00 18.43 232 ALA A CA 1
ATOM 1719 C C . ALA A 1 236 ? 30.343 -8.936 -29.280 1.00 17.58 232 ALA A C 1
ATOM 1720 O O . ALA A 1 236 ? 31.557 -9.112 -29.442 1.00 18.01 232 ALA A O 1
ATOM 1722 N N . PRO A 1 237 ? 29.809 -8.637 -28.079 1.00 15.93 233 PRO A N 1
ATOM 1723 C CA . PRO A 1 237 ? 30.705 -8.348 -26.961 1.00 15.05 233 PRO A CA 1
ATOM 1724 C C . PRO A 1 237 ? 31.590 -9.486 -26.502 1.00 14.41 233 PRO A C 1
ATOM 1725 O O . PRO A 1 237 ? 31.251 -10.663 -26.674 1.00 13.65 233 PRO A O 1
ATOM 1729 N N . VAL A 1 238 ? 32.739 -9.107 -25.914 1.00 14.51 234 VAL A N 1
ATOM 1730 C CA . VAL A 1 238 ? 33.593 -10.024 -25.178 1.00 14.14 234 VAL A CA 1
ATOM 1731 C C . VAL A 1 238 ? 33.790 -9.476 -23.744 1.00 13.73 234 VAL A C 1
ATOM 1732 O O . VAL A 1 238 ? 34.233 -8.344 -23.585 1.00 13.95 234 VAL A O 1
ATOM 1736 N N . HIS A 1 239 ? 33.475 -10.278 -22.738 1.00 12.40 235 HIS A N 1
ATOM 1737 C CA . HIS A 1 239 ? 33.671 -9.918 -21.345 1.00 12.31 235 HIS A CA 1
ATOM 1738 C C . HIS A 1 239 ? 34.613 -10.910 -20.694 1.00 12.51 235 HIS A C 1
ATOM 1739 O O . HIS A 1 239 ? 34.610 -12.097 -21.050 1.00 12.55 235 HIS A O 1
ATOM 1746 N N . ILE A 1 240 ? 35.434 -10.423 -19.763 1.00 12.85 236 ILE A N 1
ATOM 1747 C CA . ILE A 1 240 ? 36.443 -11.228 -19.078 1.00 13.27 236 ILE A CA 1
ATOM 1748 C C . ILE A 1 240 ? 36.781 -10.640 -17.717 1.00 14.06 236 ILE A C 1
ATOM 1749 O O . ILE A 1 240 ? 36.897 -9.425 -17.607 1.00 14.23 236 ILE A O 1
ATOM 1754 N N . HIS A 1 241 ? 36.883 -11.476 -16.672 1.00 14.43 237 HIS A N 1
ATOM 1755 C CA . HIS A 1 241 ? 37.319 -10.993 -15.364 1.00 15.57 237 HIS A CA 1
ATOM 1756 C C . HIS A 1 241 ? 38.794 -10.732 -15.462 1.00 16.61 237 HIS A C 1
ATOM 1757 O O . HIS A 1 241 ? 39.522 -11.618 -15.870 1.00 16.10 237 HIS A O 1
ATOM 1764 N N . VAL A 1 242 ? 39.265 -9.562 -15.034 1.00 14.81 238 VAL A N 1
ATOM 1765 C CA . VAL A 1 242 ? 40.708 -9.321 -14.942 1.00 16.11 238 VAL A CA 1
ATOM 1766 C C . VAL A 1 242 ? 41.129 -8.488 -13.754 1.00 16.45 238 VAL A C 1
ATOM 1767 O O . VAL A 1 242 ? 40.549 -7.425 -13.483 1.00 16.44 238 VAL A O 1
ATOM 1771 N N . ALA A 1 243 ? 42.173 -8.954 -13.092 1.00 16.90 239 ALA A N 1
ATOM 1772 C CA . ALA A 1 243 ? 42.884 -8.197 -12.066 1.00 17.60 239 ALA A CA 1
ATOM 1773 C C . ALA A 1 243 ? 41.994 -7.809 -10.886 1.00 18.02 239 ALA A C 1
ATOM 1774 O O . ALA A 1 243 ? 42.147 -6.722 -10.324 1.00 17.55 239 ALA A O 1
ATOM 1776 N N . GLU A 1 244 ? 41.073 -8.688 -10.531 1.00 18.88 240 GLU A N 1
ATOM 1777 C CA . GLU A 1 244 ? 40.148 -8.419 -9.447 1.00 20.54 240 GLU A CA 1
ATOM 1778 C C . GLU A 1 244 ? 40.829 -8.475 -8.080 1.00 21.46 240 GLU A C 1
ATOM 1779 O O . GLU A 1 244 ? 40.575 -7.598 -7.229 1.00 20.14 240 GLU A O 1
ATOM 1785 N N . GLN A 1 245 ? 41.673 -9.483 -7.881 1.00 21.98 241 GLN A N 1
ATOM 1786 C CA . GLN A 1 245 ? 42.321 -9.738 -6.580 1.00 24.43 241 GLN A CA 1
ATOM 1787 C C . GLN A 1 245 ? 43.829 -9.671 -6.739 1.00 23.98 241 GLN A C 1
ATOM 1788 O O . GLN A 1 245 ? 44.369 -10.061 -7.786 1.00 22.08 241 GLN A O 1
ATOM 1794 N N . VAL A 1 246 ? 44.512 -9.235 -5.681 1.00 24.82 242 VAL A N 1
ATOM 1795 C CA . VAL A 1 246 ? 45.977 -9.177 -5.677 1.00 24.30 242 VAL A CA 1
ATOM 1796 C C . VAL A 1 246 ? 46.558 -10.583 -5.958 1.00 24.74 242 VAL A C 1
ATOM 1797 O O . VAL A 1 246 ? 47.541 -10.705 -6.684 1.00 23.63 242 VAL A O 1
ATOM 1801 N N . LYS A 1 247 ? 45.931 -11.642 -5.431 1.00 24.81 243 LYS A N 1
ATOM 1802 C CA . LYS A 1 247 ? 46.456 -13.007 -5.629 1.00 25.54 243 LYS A CA 1
ATOM 1803 C C . LYS A 1 247 ? 46.432 -13.433 -7.104 1.00 25.54 243 LYS A C 1
ATOM 1804 O O . LYS A 1 247 ? 47.402 -13.998 -7.577 1.00 25.12 243 LYS A O 1
ATOM 1806 N N . GLU A 1 248 ? 45.365 -13.116 -7.854 1.00 26.91 244 GLU A N 1
ATOM 1807 C CA . GLU A 1 248 ? 45.348 -13.343 -9.328 1.00 27.06 244 GLU A CA 1
ATOM 1808 C C . GLU A 1 248 ? 46.435 -12.573 -10.015 1.00 24.63 244 GLU A C 1
ATOM 1809 O O . GLU A 1 248 ? 47.084 -13.086 -10.940 1.00 24.37 244 GLU A O 1
ATOM 1815 N N . VAL A 1 249 ? 46.618 -11.319 -9.611 1.00 22.69 245 VAL A N 1
ATOM 1816 C CA . VAL A 1 249 ? 47.650 -10.491 -10.225 1.00 22.01 245 VAL A CA 1
ATOM 1817 C C . VAL A 1 249 ? 49.043 -11.109 -9.990 1.00 22.40 245 VAL A C 1
ATOM 1818 O O . VAL A 1 249 ? 49.854 -11.206 -10.929 1.00 20.99 245 VAL A O 1
ATOM 1822 N N . GLU A 1 250 ? 49.316 -11.533 -8.746 1.00 22.00 246 GLU A N 1
ATOM 1823 C CA A GLU A 1 250 ? 50.600 -12.183 -8.420 0.50 22.89 246 GLU A CA 1
ATOM 1824 C CA B GLU A 1 250 ? 50.589 -12.205 -8.393 0.50 22.54 246 GLU A CA 1
ATOM 1825 C C . GLU A 1 250 ? 50.785 -13.498 -9.211 1.00 22.74 246 GLU A C 1
ATOM 1826 O O . GLU A 1 250 ? 51.832 -13.727 -9.773 1.00 22.17 246 GLU A O 1
ATOM 1837 N N . ASP A 1 251 ? 49.740 -14.335 -9.278 1.00 22.42 247 ASP A N 1
ATOM 1838 C CA . ASP A 1 251 ? 49.790 -15.587 -10.029 1.00 21.92 247 ASP A CA 1
ATOM 1839 C C . ASP A 1 251 ? 49.963 -15.328 -11.531 1.00 21.68 247 ASP A C 1
ATOM 1840 O O . ASP A 1 251 ? 50.732 -16.036 -12.202 1.00 21.21 247 ASP A O 1
ATOM 1845 N N . CYS A 1 252 ? 49.324 -14.269 -12.045 1.00 20.56 248 CYS A N 1
ATOM 1846 C CA . CYS A 1 252 ? 49.507 -13.902 -13.468 1.00 20.52 248 CYS A CA 1
ATOM 1847 C C . CYS A 1 252 ? 50.940 -13.490 -13.718 1.00 20.83 248 CYS A C 1
ATOM 1848 O O . CYS A 1 252 ? 51.552 -13.869 -14.734 1.00 21.64 248 CYS A O 1
ATOM 1851 N N . ILE A 1 253 ? 51.491 -12.698 -12.805 1.00 20.5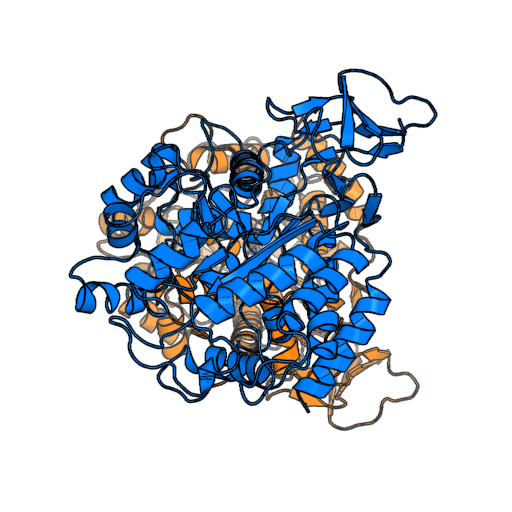5 249 ILE A N 1
ATOM 1852 C CA . ILE A 1 253 ? 52.904 -12.294 -12.909 1.00 21.12 249 ILE A CA 1
ATOM 1853 C C . ILE A 1 253 ? 53.805 -13.552 -12.878 1.00 21.65 249 ILE A C 1
ATOM 1854 O O . ILE A 1 253 ? 54.754 -13.683 -13.666 1.00 21.75 249 ILE A O 1
ATOM 1859 N N . ALA A 1 254 ? 53.500 -14.485 -11.978 1.00 21.97 250 ALA A N 1
ATOM 1860 C CA . ALA A 1 254 ? 54.326 -15.726 -11.843 1.00 23.00 250 ALA A CA 1
ATOM 1861 C C . ALA A 1 254 ? 54.323 -16.526 -13.148 1.00 23.19 250 ALA A C 1
ATOM 1862 O O . ALA A 1 254 ? 55.323 -17.107 -13.563 1.00 22.86 250 ALA A O 1
ATOM 1864 N N . TRP A 1 255 ? 53.195 -16.488 -13.831 1.00 23.21 251 TRP A N 1
ATOM 1865 C CA . TRP A 1 255 ? 53.053 -17.205 -15.097 1.00 24.27 251 TRP A CA 1
ATOM 1866 C C . TRP A 1 255 ? 53.663 -16.506 -16.293 1.00 23.76 251 TRP A C 1
ATOM 1867 O O . TRP A 1 255 ? 54.281 -17.130 -17.128 1.00 24.51 251 TRP A O 1
ATOM 1878 N N . SER A 1 256 ? 53.468 -15.201 -16.411 1.00 23.16 252 SER A N 1
ATOM 1879 C CA . SER A 1 256 ? 53.848 -14.457 -17.652 1.00 22.28 252 SER A CA 1
ATOM 1880 C C . SER A 1 256 ? 54.867 -13.345 -17.467 1.00 22.04 252 SER A C 1
ATOM 1881 O O . SER A 1 256 ? 55.358 -12.802 -18.456 1.00 21.14 252 SER A O 1
ATOM 1884 N N . GLY A 1 257 ? 55.117 -12.942 -16.217 1.00 21.39 253 GLY A N 1
ATOM 1885 C CA . GLY A 1 257 ? 55.913 -11.742 -15.944 1.00 21.66 253 GLY A CA 1
ATOM 1886 C C . GLY A 1 257 ? 55.092 -10.445 -16.054 1.00 21.59 253 GLY A C 1
ATOM 1887 O O . GLY A 1 257 ? 55.649 -9.346 -15.912 1.00 20.19 253 GLY A O 1
ATOM 1888 N N . LYS A 1 258 ? 53.775 -10.586 -16.276 1.00 21.16 254 LYS A N 1
ATOM 1889 C CA . LYS A 1 258 ? 52.867 -9.438 -16.510 1.00 22.05 254 LYS A CA 1
ATOM 1890 C C . LYS A 1 258 ? 51.615 -9.520 -15.672 1.00 20.52 254 LYS A C 1
ATOM 1891 O O . LYS A 1 258 ? 51.170 -10.616 -15.316 1.00 19.47 254 LYS A O 1
ATOM 1897 N N . ARG A 1 259 ? 51.018 -8.359 -15.397 1.00 19.43 255 ARG A N 1
ATOM 1898 C CA . ARG A 1 259 ? 49.723 -8.313 -14.731 1.00 19.19 255 ARG A CA 1
ATOM 1899 C C . ARG A 1 259 ? 48.628 -8.622 -15.762 1.00 18.36 255 ARG A C 1
ATOM 1900 O O . ARG A 1 259 ? 48.864 -8.585 -16.973 1.00 18.23 255 ARG A O 1
ATOM 1908 N N . PRO A 1 260 ? 47.435 -8.939 -15.275 1.00 17.70 256 PRO A N 1
ATOM 1909 C CA . PRO A 1 260 ? 46.389 -9.358 -16.216 1.00 17.78 256 PRO A CA 1
ATOM 1910 C C . PRO A 1 260 ? 46.000 -8.320 -17.313 1.00 17.34 256 PRO A C 1
ATOM 1911 O O . PRO A 1 260 ? 46.000 -8.672 -18.489 1.00 16.87 256 PRO A O 1
ATOM 1915 N N . VAL A 1 261 ? 45.756 -7.057 -16.976 1.00 17.31 257 VAL A N 1
ATOM 1916 C CA . VAL A 1 261 ? 45.282 -6.118 -18.019 1.00 17.27 257 VAL A CA 1
ATOM 1917 C C . VAL A 1 261 ? 46.392 -5.830 -19.038 1.00 18.50 257 VAL A C 1
ATOM 1918 O O . VAL A 1 261 ? 46.157 -5.961 -20.233 1.00 18.57 257 VAL A O 1
ATOM 1922 N N . GLU A 1 262 ? 47.601 -5.481 -18.578 1.00 18.91 258 GLU A N 1
ATOM 1923 C CA . GLU A 1 262 ? 48.730 -5.286 -19.499 1.00 19.82 258 GLU A CA 1
ATOM 1924 C C . GLU A 1 262 ? 48.937 -6.522 -20.363 1.00 20.06 258 GLU A C 1
ATOM 1925 O O . GLU A 1 262 ? 49.136 -6.396 -21.585 1.00 20.66 258 GLU A O 1
ATOM 1931 N N . TRP A 1 263 ? 48.805 -7.718 -19.790 1.00 19.61 259 TRP A N 1
ATOM 1932 C CA . TRP A 1 263 ? 48.970 -8.906 -20.619 1.00 20.22 259 TRP A CA 1
ATOM 1933 C C . TRP A 1 263 ? 47.923 -8.942 -21.730 1.00 20.22 259 TRP A C 1
ATOM 1934 O O . TRP A 1 263 ? 48.223 -9.187 -22.915 1.00 19.73 259 TRP A O 1
ATOM 1945 N N . LEU A 1 264 ? 46.671 -8.731 -21.338 1.00 19.19 260 LEU A N 1
ATOM 1946 C CA . LEU A 1 264 ? 45.568 -8.784 -22.282 1.00 19.71 260 LEU A CA 1
ATOM 1947 C C . LEU A 1 264 ? 45.728 -7.741 -23.396 1.00 20.21 260 LEU A C 1
ATOM 1948 O O . LEU A 1 264 ? 45.554 -8.060 -24.564 1.00 20.27 260 LEU A O 1
ATOM 1953 N N . LEU A 1 265 ? 46.075 -6.500 -23.033 1.00 20.69 261 LEU A N 1
ATOM 1954 C CA . LEU A 1 265 ? 46.220 -5.442 -24.027 1.00 22.51 261 LEU A CA 1
ATOM 1955 C C . LEU A 1 265 ? 47.353 -5.776 -25.023 1.00 24.56 261 LEU A C 1
ATOM 1956 O O . LEU A 1 265 ? 47.266 -5.425 -26.203 1.00 23.59 261 LEU A O 1
ATOM 1961 N N . ASP A 1 266 ? 48.393 -6.469 -24.546 1.00 26.60 262 ASP A N 1
ATOM 1962 C CA . ASP A 1 266 ? 49.514 -6.849 -25.427 1.00 30.12 262 ASP A CA 1
ATOM 1963 C C . ASP A 1 266 ? 49.222 -8.040 -26.351 1.00 29.74 262 ASP A C 1
ATOM 1964 O O . ASP A 1 266 ? 49.880 -8.171 -27.373 1.00 29.87 262 ASP A O 1
ATOM 1969 N N . HIS A 1 267 ? 48.273 -8.905 -25.987 1.00 27.56 263 HIS A N 1
ATOM 1970 C CA . HIS A 1 267 ? 48.040 -10.138 -26.747 1.00 28.99 263 HIS A CA 1
ATOM 1971 C C . HIS A 1 267 ? 46.740 -10.226 -27.474 1.00 28.51 263 HIS A C 1
ATOM 1972 O O . HIS A 1 267 ? 46.526 -11.167 -28.208 1.00 29.92 263 HIS A O 1
ATOM 1979 N N . GLN A 1 268 ? 45.844 -9.273 -27.270 1.00 28.23 264 GLN A N 1
ATOM 1980 C CA . GLN A 1 268 ? 44.585 -9.236 -27.991 1.00 29.06 264 GLN A CA 1
ATOM 1981 C C . GLN A 1 268 ? 44.378 -7.826 -28.492 1.00 29.14 264 GLN A C 1
ATOM 1982 O O . GLN A 1 268 ? 44.907 -6.873 -27.912 1.00 29.76 264 GLN A O 1
ATOM 1988 N N . ASP A 1 269 ? 43.629 -7.702 -29.582 1.00 29.43 265 ASP A N 1
ATOM 1989 C CA . ASP A 1 269 ? 43.225 -6.408 -30.101 1.00 29.69 265 ASP A CA 1
ATOM 1990 C C . ASP A 1 269 ? 42.027 -5.911 -29.275 1.00 27.90 265 ASP A C 1
ATOM 1991 O O . ASP A 1 269 ? 40.857 -6.041 -29.683 1.00 28.17 265 ASP A O 1
ATOM 1996 N N . VAL A 1 270 ? 42.319 -5.333 -28.111 1.00 25.36 266 VAL A N 1
ATOM 1997 C CA . VAL A 1 270 ? 41.268 -4.909 -27.207 1.00 23.26 266 VAL A CA 1
ATOM 1998 C C . VAL A 1 270 ? 40.677 -3.630 -27.745 1.00 22.73 266 VAL A C 1
ATOM 1999 O O . VAL A 1 270 ? 41.406 -2.712 -28.111 1.00 22.61 266 VAL A O 1
ATOM 2003 N N . THR A 1 271 ? 39.349 -3.570 -27.784 1.00 22.20 267 THR A N 1
ATOM 2004 C CA . THR A 1 271 ? 38.619 -2.372 -28.204 1.00 21.53 267 THR A CA 1
ATOM 2005 C C . THR A 1 271 ? 37.366 -2.216 -27.337 1.00 20.49 267 THR A C 1
ATOM 2006 O O . THR A 1 271 ? 37.208 -2.941 -26.367 1.00 18.93 267 THR A O 1
ATOM 2010 N N . ALA A 1 272 ? 36.470 -1.297 -27.724 1.00 20.13 268 ALA A N 1
ATOM 2011 C CA . ALA A 1 272 ? 35.161 -1.100 -27.083 1.00 19.46 268 ALA A CA 1
ATOM 2012 C C . ALA A 1 272 ? 34.231 -2.323 -27.185 1.00 18.72 268 ALA A C 1
ATOM 2013 O O . ALA A 1 272 ? 33.197 -2.385 -26.522 1.00 17.26 268 ALA A O 1
ATOM 2015 N N . ARG A 1 273 ? 34.644 -3.329 -27.958 1.00 18.77 269 ARG A N 1
ATOM 2016 C CA . ARG A 1 273 ? 33.955 -4.613 -27.989 1.00 18.46 269 ARG A CA 1
ATOM 2017 C C . ARG A 1 273 ? 34.147 -5.366 -26.666 1.00 17.75 269 ARG A C 1
ATOM 2018 O O . ARG A 1 273 ? 33.300 -6.213 -26.282 1.00 17.09 269 ARG A O 1
ATOM 2026 N N . TRP A 1 274 ? 35.247 -5.047 -25.973 1.00 16.88 270 TRP A N 1
ATOM 2027 C CA . TRP A 1 274 ? 35.638 -5.734 -24.754 1.00 15.95 270 TRP A CA 1
ATOM 2028 C C . TRP A 1 274 ? 35.167 -4.994 -23.542 1.00 15.11 270 TRP A C 1
ATOM 2029 O O . TRP A 1 274 ? 35.202 -3.740 -23.514 1.00 15.13 270 TRP A O 1
ATOM 2040 N N . CYS A 1 275 ? 34.718 -5.759 -22.560 1.00 13.71 271 CYS A N 1
ATOM 2041 C CA . CYS A 1 275 ? 34.419 -5.252 -21.228 1.00 13.30 271 CYS A CA 1
ATOM 2042 C C . CYS A 1 275 ? 35.269 -6.031 -20.222 1.00 12.81 271 CYS A C 1
ATOM 2043 O O . CYS A 1 275 ? 35.181 -7.258 -20.112 1.00 12.92 271 CYS A O 1
ATOM 2046 N N . LEU A 1 276 ? 36.140 -5.316 -19.533 1.00 12.83 272 LEU A N 1
ATOM 2047 C CA . LEU A 1 276 ? 37.060 -5.953 -18.595 1.00 12.83 272 LEU A CA 1
ATOM 2048 C C . LEU A 1 276 ? 36.460 -5.747 -17.222 1.00 12.43 272 LEU A C 1
ATOM 2049 O O . LEU A 1 276 ? 36.385 -4.628 -16.719 1.00 12.19 272 LEU A O 1
ATOM 2054 N N . ILE A 1 277 ? 36.062 -6.848 -16.616 1.00 12.73 273 ILE A N 1
ATOM 2055 C CA . ILE A 1 277 ? 35.350 -6.828 -15.347 1.00 12.30 273 ILE A CA 1
ATOM 2056 C C . ILE A 1 277 ? 36.332 -6.612 -14.180 1.00 12.66 273 ILE A C 1
ATOM 2057 O O . ILE A 1 277 ? 37.346 -7.302 -14.079 1.00 12.56 273 ILE A O 1
ATOM 2062 N N . HIS A 1 278 ? 35.975 -5.687 -13.295 1.00 12.49 274 HIS A N 1
ATOM 2063 C CA . HIS A 1 278 ? 36.792 -5.254 -12.161 1.00 13.11 274 HIS A CA 1
ATOM 2064 C C . HIS A 1 278 ? 37.965 -4.384 -12.552 1.00 13.53 274 HIS A C 1
ATOM 2065 O O . HIS A 1 278 ? 37.924 -3.145 -12.344 1.00 13.41 274 HIS A O 1
ATOM 2072 N N . ALA A 1 279 ? 39.015 -4.981 -13.136 1.00 13.95 275 ALA A N 1
ATOM 2073 C CA . ALA A 1 279 ? 40.216 -4.222 -13.527 1.00 14.30 275 ALA A CA 1
ATOM 2074 C C . ALA A 1 279 ? 40.716 -3.427 -12.337 1.00 14.64 275 ALA A C 1
ATOM 2075 O O . ALA A 1 279 ? 41.128 -2.272 -12.455 1.00 15.48 275 ALA A O 1
ATOM 2077 N N . THR A 1 280 ? 40.655 -4.052 -11.168 1.00 14.84 276 THR A N 1
ATOM 2078 C CA . THR A 1 280 ? 40.847 -3.355 -9.926 1.00 15.02 276 THR A CA 1
ATOM 2079 C C . THR A 1 280 ? 42.321 -3.036 -9.629 1.00 16.21 276 THR A C 1
ATOM 2080 O O . THR A 1 280 ? 42.601 -2.027 -8.982 1.00 16.34 276 THR A O 1
ATOM 2084 N N . HIS A 1 281 ? 43.245 -3.894 -10.068 1.00 16.24 277 HIS A N 1
ATOM 2085 C CA . HIS A 1 281 ? 44.662 -3.695 -9.773 1.00 17.18 277 HIS A CA 1
ATOM 2086 C C . HIS A 1 281 ? 45.419 -3.447 -11.021 1.00 16.85 277 HIS A C 1
ATOM 2087 O O . HIS A 1 281 ? 45.749 -4.373 -11.743 1.00 16.82 277 HIS A O 1
ATOM 2094 N N . MET A 1 282 ? 45.667 -2.163 -11.273 1.00 17.54 278 MET A N 1
ATOM 2095 C CA . MET A 1 282 ? 46.407 -1.685 -12.441 1.00 17.94 278 MET A CA 1
ATOM 2096 C C . MET A 1 282 ? 47.357 -0.569 -12.067 1.00 18.34 278 MET A C 1
ATOM 2097 O O . MET A 1 282 ? 47.045 0.246 -11.198 1.00 18.35 278 MET A O 1
ATOM 2102 N N . SER A 1 283 ? 48.511 -0.514 -12.739 1.00 18.64 279 SER A N 1
ATOM 2103 C CA . SER A 1 283 ? 49.346 0.686 -12.670 1.00 19.64 279 SER A CA 1
ATOM 2104 C C . SER A 1 283 ? 48.633 1.844 -13.392 1.00 20.34 279 SER A C 1
ATOM 2105 O O . SER A 1 283 ? 47.640 1.645 -14.091 1.00 19.11 279 SER A O 1
ATOM 2108 N N . ASP A 1 284 ? 49.158 3.053 -13.218 1.00 22.08 280 ASP A N 1
ATOM 2109 C CA . ASP A 1 284 ? 48.623 4.226 -13.922 1.00 23.33 280 ASP A CA 1
ATOM 2110 C C . ASP A 1 284 ? 48.784 4.071 -15.447 1.00 23.08 280 ASP A C 1
ATOM 2111 O O . ASP A 1 284 ? 47.883 4.386 -16.188 1.00 21.88 280 ASP A O 1
ATOM 2116 N N . GLU A 1 285 ? 49.896 3.510 -15.902 1.00 24.78 281 GLU A N 1
ATOM 2117 C CA . GLU A 1 285 ? 50.120 3.260 -17.348 1.00 25.86 281 GLU A CA 1
ATOM 2118 C C . GLU A 1 285 ? 49.171 2.206 -17.932 1.00 23.71 281 GLU A C 1
ATOM 2119 O O . GLU A 1 285 ? 48.617 2.414 -19.002 1.00 22.89 281 GLU A O 1
ATOM 2125 N N . GLU A 1 286 ? 48.936 1.089 -17.233 1.00 22.40 282 GLU A N 1
ATOM 2126 C CA . GLU A 1 286 ? 47.890 0.131 -17.669 1.00 21.81 282 GLU A CA 1
ATOM 2127 C C . GLU A 1 286 ? 46.521 0.793 -17.793 1.00 20.54 282 GLU A C 1
ATOM 2128 O O . GLU A 1 286 ? 45.740 0.502 -18.698 1.00 19.10 282 GLU A O 1
ATOM 2134 N N . THR A 1 287 ? 46.206 1.617 -16.802 1.00 20.61 283 THR A N 1
ATOM 2135 C CA . THR A 1 287 ? 44.876 2.242 -16.726 1.00 20.09 283 THR A CA 1
ATOM 2136 C C . THR A 1 287 ? 44.660 3.106 -17.977 1.00 20.88 283 THR A C 1
ATOM 2137 O O . THR A 1 287 ? 43.619 3.039 -18.635 1.00 20.23 283 THR A O 1
ATOM 2141 N N . LYS A 1 288 ? 45.660 3.928 -18.291 1.00 22.25 284 LYS A N 1
ATOM 2142 C CA . LYS A 1 288 ? 45.623 4.788 -19.482 1.00 23.95 284 LYS A CA 1
ATOM 2143 C C . LYS A 1 288 ? 45.547 3.977 -20.776 1.00 23.76 284 LYS A C 1
ATOM 2144 O O . LYS A 1 288 ? 44.782 4.320 -21.673 1.00 23.47 284 LYS A O 1
ATOM 2150 N N . HIS A 1 289 ? 46.326 2.896 -20.862 1.00 23.63 285 HIS A N 1
ATOM 2151 C CA . HIS A 1 289 ? 46.309 2.034 -22.057 1.00 23.89 285 HIS A CA 1
ATOM 2152 C C . HIS A 1 289 ? 44.985 1.351 -22.220 1.00 22.70 285 HIS A C 1
ATOM 2153 O O . HIS A 1 289 ? 44.480 1.240 -23.324 1.00 21.27 285 HIS A O 1
ATOM 2160 N N . MET A 1 290 ? 44.373 0.943 -21.106 1.00 21.54 286 MET A N 1
ATOM 2161 C CA . MET A 1 290 ? 43.028 0.369 -21.186 1.00 20.70 286 MET A CA 1
ATOM 2162 C C . MET A 1 290 ? 42.037 1.386 -21.734 1.00 20.56 286 MET A C 1
ATOM 2163 O O . MET A 1 290 ? 41.278 1.079 -22.654 1.00 20.57 286 MET A O 1
ATOM 2168 N N . ALA A 1 291 ? 42.032 2.585 -21.148 1.00 20.73 287 ALA A N 1
ATOM 2169 C CA . ALA A 1 291 ? 41.134 3.657 -21.609 1.00 21.21 287 ALA A CA 1
ATOM 2170 C C . ALA A 1 291 ? 41.375 3.992 -23.079 1.00 21.70 287 ALA A C 1
ATOM 2171 O O . ALA A 1 291 ? 40.432 4.178 -23.827 1.00 21.94 287 ALA A O 1
ATOM 2173 N N . LYS A 1 292 ? 42.636 4.037 -23.481 1.00 22.58 288 LYS A N 1
ATOM 2174 C CA . LYS A 1 292 ? 42.991 4.459 -24.833 1.00 24.02 288 LYS A CA 1
ATOM 2175 C C . LYS A 1 292 ? 42.557 3.401 -25.829 1.00 23.99 288 LYS A C 1
ATOM 2176 O O . LYS A 1 292 ? 42.142 3.738 -26.936 1.00 24.79 288 LYS A O 1
ATOM 2178 N N . ALA A 1 293 ? 42.652 2.127 -25.428 1.00 22.38 289 ALA A N 1
ATOM 2179 C CA . ALA A 1 293 ? 42.124 1.027 -26.229 1.00 22.25 289 ALA A CA 1
ATOM 2180 C C . ALA A 1 293 ? 40.614 1.093 -26.416 1.00 21.72 289 ALA A C 1
ATOM 2181 O O . ALA A 1 293 ? 40.080 0.557 -27.386 1.00 22.67 289 ALA A O 1
ATOM 2183 N N . GLY A 1 294 ? 39.904 1.699 -25.458 1.00 20.92 290 GLY A N 1
ATOM 2184 C CA . GLY A 1 294 ? 38.432 1.816 -25.525 1.00 20.59 290 GLY A CA 1
ATOM 2185 C C . GLY A 1 294 ? 37.637 0.696 -24.839 1.00 19.28 290 GLY A C 1
ATOM 2186 O O . GLY A 1 294 ? 36.415 0.666 -24.915 1.00 18.71 290 GLY A O 1
ATOM 2187 N N . ALA A 1 295 ? 38.340 -0.212 -24.153 1.00 18.05 291 ALA A N 1
ATOM 2188 C CA . ALA A 1 295 ? 37.671 -1.253 -23.370 1.00 17.16 291 ALA A CA 1
ATOM 2189 C C . ALA A 1 295 ? 36.804 -0.607 -22.283 1.00 15.86 291 ALA A C 1
ATOM 2190 O O . ALA A 1 295 ? 37.197 0.412 -21.703 1.00 15.56 291 ALA A O 1
ATOM 2192 N N . ILE A 1 296 ? 35.642 -1.189 -22.008 1.00 14.96 292 ILE A N 1
ATOM 2193 C CA . ILE A 1 296 ? 34.757 -0.671 -20.961 1.00 14.14 292 ILE A CA 1
ATOM 2194 C C . ILE A 1 296 ? 35.130 -1.341 -19.654 1.00 13.62 292 ILE A C 1
ATOM 2195 O O . ILE A 1 296 ? 35.236 -2.559 -19.604 1.00 14.19 292 ILE A O 1
ATOM 2200 N N . ALA A 1 297 ? 35.294 -0.549 -18.600 1.00 13.20 293 ALA A N 1
ATOM 2201 C CA . ALA A 1 297 ? 35.478 -1.067 -17.229 1.00 12.55 293 ALA A CA 1
ATOM 2202 C C . ALA A 1 297 ? 34.157 -1.569 -16.680 1.00 11.81 293 ALA A C 1
ATOM 2203 O O . ALA A 1 297 ? 33.242 -0.774 -16.510 1.00 12.39 293 ALA A O 1
ATOM 2205 N N . GLY A 1 298 ? 34.056 -2.863 -16.425 1.00 11.03 294 GLY A N 1
ATOM 2206 C CA . GLY A 1 298 ? 32.860 -3.450 -15.848 1.00 11.02 294 GLY A CA 1
ATOM 2207 C C . GLY A 1 298 ? 33.026 -3.411 -14.353 1.00 10.87 294 GLY A C 1
ATOM 2208 O O . GLY A 1 298 ? 33.554 -4.349 -13.754 1.00 11.44 294 GLY A O 1
ATOM 2209 N N . LEU A 1 299 ? 32.630 -2.303 -13.756 1.00 10.91 295 LEU A N 1
ATOM 2210 C CA . LEU A 1 299 ? 32.828 -2.076 -12.333 1.00 10.98 295 LEU A CA 1
ATOM 2211 C C . LEU A 1 299 ? 31.710 -2.689 -11.507 1.00 11.01 295 LEU A C 1
ATOM 2212 O O . LEU A 1 299 ? 30.521 -2.539 -11.829 1.00 10.79 295 LEU A O 1
ATOM 2217 N N . CYS A 1 300 ? 32.107 -3.351 -10.407 1.00 11.51 296 CYS A N 1
ATOM 2218 C CA . CYS A 1 300 ? 31.152 -4.011 -9.528 1.00 11.77 296 CYS A CA 1
ATOM 2219 C C . CYS A 1 300 ? 31.413 -3.558 -8.091 1.00 11.66 296 CYS A C 1
ATOM 2220 O O . CYS A 1 300 ? 31.903 -4.330 -7.269 1.00 11.80 296 CYS A O 1
ATOM 2223 N N . PRO A 1 301 ? 31.097 -2.290 -7.799 1.00 11.41 297 PRO A N 1
ATOM 2224 C CA . PRO A 1 301 ? 31.617 -1.722 -6.553 1.00 11.52 297 PRO A CA 1
ATOM 2225 C C . PRO A 1 301 ? 31.130 -2.403 -5.253 1.00 11.78 297 PRO A C 1
ATOM 2226 O O . PRO A 1 301 ? 31.941 -2.586 -4.316 1.00 11.66 297 PRO A O 1
ATOM 2230 N N . VAL A 1 302 ? 29.836 -2.735 -5.171 1.00 11.43 298 VAL A N 1
ATOM 2231 C CA . VAL A 1 302 ? 29.333 -3.389 -3.979 1.00 11.66 298 VAL A CA 1
ATOM 2232 C C . VAL A 1 302 ? 29.978 -4.757 -3.778 1.00 11.62 298 VAL A C 1
ATOM 2233 O O . VAL A 1 302 ? 30.396 -5.084 -2.671 1.00 12.04 298 VAL A O 1
ATOM 2237 N N . THR A 1 303 ? 30.062 -5.556 -4.833 1.00 11.37 299 THR A N 1
ATOM 2238 C CA . THR A 1 303 ? 30.663 -6.867 -4.720 1.00 11.61 299 THR A CA 1
ATOM 2239 C C . THR A 1 303 ? 32.143 -6.739 -4.398 1.00 12.08 299 THR A C 1
ATOM 2240 O O . THR A 1 303 ? 32.671 -7.494 -3.578 1.00 12.99 299 THR A O 1
ATOM 2244 N N . GLU A 1 304 ? 32.810 -5.777 -5.008 1.00 12.17 300 GLU A N 1
ATOM 2245 C CA . GLU A 1 304 ? 34.249 -5.571 -4.758 1.00 12.71 300 GLU A CA 1
ATOM 2246 C C . GLU A 1 304 ? 34.518 -5.218 -3.282 1.00 13.32 300 GLU A C 1
ATOM 2247 O O . GLU A 1 304 ? 35.497 -5.680 -2.669 1.00 14.24 300 GLU A O 1
ATOM 2253 N N . ALA A 1 305 ? 33.639 -4.424 -2.706 1.00 13.07 301 ALA A N 1
ATOM 2254 C CA . ALA A 1 305 ? 33.727 -4.100 -1.289 1.00 13.47 301 ALA A CA 1
ATOM 2255 C C . ALA A 1 305 ? 33.425 -5.343 -0.430 1.00 14.05 301 ALA A C 1
ATOM 2256 O O . ALA A 1 305 ? 34.164 -5.655 0.508 1.00 14.45 301 ALA A O 1
ATOM 2258 N N . ASN A 1 306 ? 32.341 -6.062 -0.756 1.00 13.80 302 ASN A N 1
ATOM 2259 C CA . ASN A 1 306 ? 31.955 -7.259 -0.004 1.00 14.66 302 ASN A CA 1
ATOM 2260 C C . ASN A 1 306 ? 33.076 -8.318 -0.035 1.00 15.41 302 ASN A C 1
ATOM 2261 O O . ASN A 1 306 ? 33.239 -9.082 0.911 1.00 15.75 302 ASN A O 1
ATOM 2266 N N . LEU A 1 307 ? 33.818 -8.363 -1.135 1.00 15.54 303 LEU A N 1
ATOM 2267 C CA . LEU A 1 307 ? 34.911 -9.323 -1.274 1.00 17.01 303 LEU A CA 1
ATOM 2268 C C . LEU A 1 307 ? 36.297 -8.767 -0.837 1.00 17.80 303 LEU A C 1
ATOM 2269 O O . LEU A 1 307 ? 37.282 -9.504 -0.825 1.00 19.67 303 LEU A O 1
ATOM 2274 N N . GLY A 1 308 ? 36.372 -7.504 -0.435 1.00 17.92 304 GLY A N 1
ATOM 2275 C CA . GLY A 1 308 ? 37.673 -6.883 -0.099 1.00 18.31 304 GLY A CA 1
ATOM 2276 C C . GLY A 1 308 ? 38.657 -6.839 -1.275 1.00 17.99 304 GLY A C 1
ATOM 2277 O O . GLY A 1 308 ? 39.890 -6.942 -1.081 1.00 18.91 304 GLY A O 1
ATOM 2278 N N . ASP A 1 309 ? 38.144 -6.691 -2.499 1.00 17.33 305 ASP A N 1
ATOM 2279 C CA . ASP A 1 309 ? 38.996 -6.787 -3.701 1.00 17.53 305 ASP A CA 1
ATOM 2280 C C . ASP A 1 309 ? 40.000 -5.645 -3.782 1.00 17.70 305 ASP A C 1
ATOM 2281 O O . ASP A 1 309 ? 41.184 -5.867 -3.998 1.00 18.31 305 ASP A O 1
ATOM 2286 N N . GLY A 1 310 ? 39.513 -4.420 -3.617 1.00 17.95 306 GLY A N 1
ATOM 2287 C CA . GLY A 1 310 ? 40.352 -3.226 -3.757 1.00 18.53 306 GLY A CA 1
ATOM 2288 C C . GLY A 1 310 ? 39.561 -2.068 -4.347 1.00 17.76 306 GLY A C 1
ATOM 2289 O O . GLY A 1 310 ? 38.331 -2.156 -4.500 1.00 16.67 306 GLY A O 1
ATOM 2290 N N . THR A 1 311 ? 40.286 -1.009 -4.712 1.00 18.18 307 THR A N 1
ATOM 2291 C CA . THR A 1 311 ? 39.696 0.244 -5.183 1.00 18.38 307 THR A CA 1
ATOM 2292 C C . THR A 1 311 ? 40.127 0.515 -6.637 1.00 17.91 307 THR A C 1
ATOM 2293 O O . THR A 1 311 ? 41.330 0.478 -6.935 1.00 17.10 307 THR A O 1
ATOM 2297 N N . PHE A 1 312 ? 39.154 0.788 -7.510 1.00 16.44 308 PHE A N 1
ATOM 2298 C CA . PHE A 1 312 ? 39.441 1.067 -8.938 1.00 16.62 308 PHE A CA 1
ATOM 2299 C C . PHE A 1 312 ? 40.113 2.421 -9.165 1.00 17.20 308 PHE A C 1
ATOM 2300 O O . PHE A 1 312 ? 39.860 3.388 -8.415 1.00 16.11 308 PHE A O 1
ATOM 2308 N N . ASN A 1 313 ? 40.965 2.481 -10.196 1.00 18.25 309 ASN A N 1
ATOM 2309 C CA . ASN A 1 313 ? 41.768 3.681 -10.484 1.00 19.94 309 ASN A CA 1
ATOM 2310 C C . ASN A 1 313 ? 40.892 4.652 -11.297 1.00 20.60 309 ASN A C 1
ATOM 2311 O O . ASN A 1 313 ? 41.182 4.984 -12.462 1.00 19.95 309 ASN A O 1
ATOM 2316 N N . ALA A 1 314 ? 39.812 5.115 -10.653 1.00 20.78 310 ALA A N 1
ATOM 2317 C CA . ALA A 1 314 ? 38.699 5.777 -11.340 1.00 20.87 310 ALA A CA 1
ATOM 2318 C C . ALA A 1 314 ? 39.038 7.146 -11.970 1.00 21.61 310 ALA A C 1
ATOM 2319 O O . ALA A 1 314 ? 38.617 7.433 -13.091 1.00 21.12 310 ALA A O 1
ATOM 2321 N N . THR A 1 315 ? 39.777 7.993 -11.255 1.00 22.92 311 THR A N 1
ATOM 2322 C CA . THR A 1 315 ? 40.087 9.334 -11.764 1.00 25.08 311 THR A CA 1
ATOM 2323 C C . THR A 1 315 ? 41.035 9.265 -12.955 1.00 24.73 311 THR A C 1
ATOM 2324 O O . THR A 1 315 ? 40.762 9.857 -14.005 1.00 25.04 311 THR A O 1
ATOM 2328 N N . GLU A 1 316 ? 42.081 8.462 -12.832 1.00 24.86 312 GLU A N 1
ATOM 2329 C CA . GLU A 1 316 ? 42.998 8.204 -13.949 1.00 25.21 312 GLU A CA 1
ATOM 2330 C C . GLU A 1 316 ? 42.268 7.621 -15.146 1.00 23.01 312 GLU A C 1
ATOM 2331 O O . GLU A 1 316 ? 42.465 8.064 -16.276 1.00 22.03 312 GLU A O 1
ATOM 2337 N N . PHE A 1 317 ? 41.426 6.619 -14.902 1.00 20.03 313 PHE A N 1
ATOM 2338 C CA . PHE A 1 317 ? 40.695 6.021 -15.993 1.00 19.32 313 PHE A CA 1
ATOM 2339 C C . PHE A 1 317 ? 39.820 7.047 -16.721 1.00 19.83 313 PHE A C 1
ATOM 2340 O O . PHE A 1 317 ? 39.833 7.116 -17.976 1.00 20.65 313 PHE A O 1
ATOM 2348 N N . ALA A 1 318 ? 39.046 7.823 -15.958 1.00 19.53 314 ALA A N 1
ATOM 2349 C CA . ALA A 1 318 ? 38.154 8.822 -16.541 1.00 20.13 314 ALA A CA 1
ATOM 2350 C C . ALA A 1 318 ? 38.949 9.941 -17.269 1.00 21.51 314 ALA A C 1
ATOM 2351 O O . ALA A 1 318 ? 38.557 10.381 -18.359 1.00 22.41 314 ALA A O 1
ATOM 2353 N N . ALA A 1 319 ? 40.043 10.406 -16.676 1.00 21.90 315 ALA A N 1
ATOM 2354 C CA . ALA A 1 319 ? 40.848 11.457 -17.330 1.00 22.70 315 ALA A CA 1
ATOM 2355 C C . ALA A 1 319 ? 41.411 10.971 -18.673 1.00 22.97 315 ALA A C 1
ATOM 2356 O O . ALA A 1 319 ? 41.653 11.761 -19.564 1.00 23.04 315 ALA A O 1
ATOM 2358 N N . ALA A 1 320 ? 41.613 9.666 -18.823 1.00 22.71 316 ALA A N 1
ATOM 2359 C CA . ALA A 1 320 ? 42.140 9.144 -20.083 1.00 22.97 316 ALA A CA 1
ATOM 2360 C C . ALA A 1 320 ? 41.021 8.839 -21.086 1.00 22.59 316 ALA A C 1
ATOM 2361 O O . ALA A 1 320 ? 41.288 8.268 -22.152 1.00 23.76 316 ALA A O 1
ATOM 2363 N N . GLY A 1 321 ? 39.794 9.230 -20.760 1.00 21.78 317 GLY A N 1
ATOM 2364 C CA . GLY A 1 321 ? 38.617 8.985 -21.620 1.00 20.98 317 GLY A CA 1
ATOM 2365 C C . GLY A 1 321 ? 38.020 7.580 -21.474 1.00 19.48 317 GLY A C 1
ATOM 2366 O O . GLY A 1 321 ? 37.290 7.115 -22.333 1.00 18.10 317 GLY A O 1
ATOM 2367 N N . GLY A 1 322 ? 38.351 6.889 -20.390 1.00 18.40 318 GLY A N 1
ATOM 2368 C CA . GLY A 1 322 ? 37.800 5.543 -20.172 1.00 17.18 318 GLY A CA 1
ATOM 2369 C C . GLY A 1 322 ? 36.319 5.601 -19.838 1.00 16.41 318 GLY A C 1
ATOM 2370 O O . GLY A 1 322 ? 35.844 6.578 -19.249 1.00 16.09 318 GLY A O 1
ATOM 2371 N N . LYS A 1 323 ? 35.588 4.586 -20.249 1.00 15.87 319 LYS A N 1
ATOM 2372 C CA . LYS A 1 323 ? 34.159 4.493 -19.991 1.00 15.36 319 LYS A CA 1
ATOM 2373 C C . LYS A 1 323 ? 33.897 3.259 -19.158 1.00 14.32 319 LYS A C 1
ATOM 2374 O O . LYS A 1 323 ? 34.635 2.258 -19.246 1.00 14.07 319 LYS A O 1
ATOM 2380 N N . PHE A 1 324 ? 32.830 3.312 -18.362 1.00 13.67 320 PHE A N 1
ATOM 2381 C CA . PHE A 1 324 ? 32.504 2.248 -17.439 1.00 12.74 320 PHE A CA 1
ATOM 2382 C C . PHE A 1 324 ? 30.998 1.978 -17.391 1.00 12.26 320 PHE A C 1
ATOM 2383 O O . PHE A 1 324 ? 30.176 2.831 -17.771 1.00 11.87 320 PHE A O 1
ATOM 2391 N N . GLY A 1 325 ? 30.658 0.801 -16.863 1.00 11.58 321 GLY A N 1
ATOM 2392 C CA . GLY A 1 325 ? 29.331 0.497 -16.381 1.00 11.09 321 GLY A CA 1
ATOM 2393 C C . GLY A 1 325 ? 29.373 -0.203 -15.009 1.00 10.71 321 GLY A C 1
ATOM 2394 O O . GLY A 1 325 ? 30.455 -0.488 -14.443 1.00 10.55 321 GLY A O 1
ATOM 2395 N N . ILE A 1 326 ? 28.194 -0.482 -14.473 1.00 10.08 322 ILE A N 1
ATOM 2396 C CA . ILE A 1 326 ? 28.081 -1.150 -13.186 1.00 9.76 322 ILE A CA 1
ATOM 2397 C C . ILE A 1 326 ? 27.368 -2.483 -13.303 1.00 9.69 322 ILE A C 1
ATOM 2398 O O . ILE A 1 326 ? 26.407 -2.632 -14.071 1.00 9.57 322 ILE A O 1
ATOM 2403 N N . GLY A 1 327 ? 27.839 -3.450 -12.510 1.00 9.78 323 GLY A N 1
ATOM 2404 C CA . GLY A 1 327 ? 27.179 -4.733 -12.373 1.00 9.85 323 GLY A CA 1
ATOM 2405 C C . GLY A 1 327 ? 27.055 -5.213 -10.942 1.00 10.34 323 GLY A C 1
ATOM 2406 O O . GLY A 1 327 ? 27.962 -5.044 -10.133 1.00 10.84 323 GLY A O 1
ATOM 2407 N N . SER A 1 328 ? 25.922 -5.835 -10.628 1.00 10.57 324 SER A N 1
ATOM 2408 C CA . SER A 1 328 ? 25.664 -6.359 -9.291 1.00 10.94 324 SER A CA 1
ATOM 2409 C C . SER A 1 328 ? 26.499 -7.618 -8.950 1.00 11.07 324 SER A C 1
ATOM 2410 O O . SER A 1 328 ? 26.683 -7.917 -7.779 1.00 11.08 324 SER A O 1
ATOM 2413 N N . ASP A 1 329 ? 26.936 -8.350 -9.990 1.00 10.78 325 ASP A N 1
ATOM 2414 C CA . ASP A 1 329 ? 28.004 -9.345 -9.904 1.00 11.21 325 ASP A CA 1
ATOM 2415 C C . ASP A 1 329 ? 27.604 -10.517 -9.006 1.00 11.27 325 ASP A C 1
ATOM 2416 O O . ASP A 1 329 ? 26.896 -11.410 -9.483 1.00 11.00 325 ASP A O 1
ATOM 2421 N N . SER A 1 330 ? 27.962 -10.460 -7.708 1.00 11.31 326 SER A N 1
ATOM 2422 C CA . SER A 1 330 ? 27.559 -11.489 -6.746 1.00 11.78 326 SER A CA 1
ATOM 2423 C C . SER A 1 330 ? 26.090 -11.413 -6.404 1.00 11.56 326 SER A C 1
ATOM 2424 O O . SER A 1 330 ? 25.523 -12.337 -5.810 1.00 11.81 326 SER A O 1
ATOM 2427 N N . ASN A 1 331 ? 25.504 -10.261 -6.702 1.00 11.20 327 ASN A N 1
ATOM 2428 C CA . ASN A 1 331 ? 24.063 -10.028 -6.490 1.00 11.26 327 ASN A CA 1
ATOM 2429 C C . ASN A 1 331 ? 23.703 -10.050 -4.998 1.00 11.59 327 ASN A C 1
ATOM 2430 O O . ASN A 1 331 ? 22.568 -10.349 -4.621 1.00 12.01 327 ASN A O 1
ATOM 2435 N N . VAL A 1 332 ? 24.666 -9.685 -4.165 1.00 11.53 328 VAL A N 1
ATOM 2436 C CA . VAL A 1 332 ? 24.449 -9.657 -2.722 1.00 12.06 328 VAL A CA 1
ATOM 2437 C C . VAL A 1 332 ? 23.478 -8.532 -2.312 1.00 12.17 328 VAL A C 1
ATOM 2438 O O . VAL A 1 332 ? 22.639 -8.701 -1.391 1.00 12.43 328 VAL A O 1
ATOM 2442 N N . LEU A 1 333 ? 23.559 -7.403 -3.011 1.00 11.73 329 LEU A N 1
ATOM 2443 C CA . LEU A 1 333 ? 22.673 -6.263 -2.759 1.00 11.87 329 LEU A CA 1
ATOM 2444 C C . LEU A 1 333 ? 22.458 -5.528 -4.066 1.00 10.92 329 LEU A C 1
ATOM 2445 O O . LEU A 1 333 ? 23.436 -5.168 -4.725 1.00 10.19 329 LEU A O 1
ATOM 2450 N N . ILE A 1 334 ? 21.182 -5.285 -4.417 1.00 10.52 330 ILE A N 1
ATOM 2451 C CA . ILE A 1 334 ? 20.816 -4.804 -5.719 1.00 10.03 330 ILE A CA 1
ATOM 2452 C C . ILE A 1 334 ? 20.401 -3.328 -5.637 1.00 10.09 330 ILE A C 1
ATOM 2453 O O . ILE A 1 334 ? 19.415 -3.020 -5.000 1.00 10.76 330 ILE A O 1
ATOM 2458 N N . GLY A 1 335 ? 21.145 -2.426 -6.275 1.00 9.77 331 GLY A N 1
ATOM 2459 C CA . GLY A 1 335 ? 20.764 -1.015 -6.267 1.00 10.01 331 GLY A CA 1
ATOM 2460 C C . GLY A 1 335 ? 21.697 -0.144 -7.101 1.00 10.02 331 GLY A C 1
ATOM 2461 O O . GLY A 1 335 ? 22.911 -0.283 -7.012 1.00 10.01 331 GLY A O 1
ATOM 2462 N N . ILE A 1 336 ? 21.125 0.756 -7.893 1.00 10.06 332 ILE A N 1
ATOM 2463 C CA . ILE A 1 336 ? 21.914 1.711 -8.664 1.00 9.98 332 ILE A CA 1
ATOM 2464 C C . ILE A 1 336 ? 22.564 2.677 -7.698 1.00 10.38 332 ILE A C 1
ATOM 2465 O O . ILE A 1 336 ? 23.724 2.961 -7.831 1.00 10.34 332 ILE A O 1
ATOM 2470 N N . GLY A 1 337 ? 21.814 3.191 -6.737 1.00 11.05 333 GLY A N 1
ATOM 2471 C CA . GLY A 1 337 ? 22.379 4.121 -5.747 1.00 11.61 333 GLY A CA 1
ATOM 2472 C C . GLY A 1 337 ? 23.500 3.470 -4.969 1.00 12.05 333 GLY A C 1
ATOM 2473 O O . GLY A 1 337 ? 24.584 4.050 -4.745 1.00 12.25 333 GLY A O 1
ATOM 2474 N N . ASP A 1 338 ? 23.260 2.225 -4.558 1.00 12.41 334 ASP A N 1
ATOM 2475 C CA . ASP A 1 338 ? 24.249 1.482 -3.787 1.00 12.80 334 ASP A CA 1
ATOM 2476 C C . ASP A 1 338 ? 25.554 1.346 -4.515 1.00 12.46 334 ASP A C 1
ATOM 2477 O O . ASP A 1 338 ? 26.611 1.570 -3.929 1.00 12.38 334 ASP A O 1
ATOM 2482 N N . GLU A 1 339 ? 25.497 0.987 -5.808 1.00 12.05 335 GLU A N 1
ATOM 2483 C CA . GLU A 1 339 ? 26.719 0.814 -6.587 1.00 11.94 335 GLU A CA 1
ATOM 2484 C C . GLU A 1 339 ? 27.457 2.154 -6.857 1.00 12.24 335 GLU A C 1
ATOM 2485 O O . GLU A 1 339 ? 28.696 2.236 -6.710 1.00 12.40 335 GLU A O 1
ATOM 2491 N N . LEU A 1 340 ? 26.712 3.176 -7.274 1.00 12.42 336 LEU A N 1
ATOM 2492 C CA . LEU A 1 340 ? 27.346 4.431 -7.660 1.00 12.54 336 LEU A CA 1
ATOM 2493 C C . LEU A 1 340 ? 27.891 5.138 -6.431 1.00 13.19 336 LEU A C 1
ATOM 2494 O O . LEU A 1 340 ? 29.030 5.661 -6.434 1.00 13.66 336 LEU A O 1
ATOM 2499 N N . ARG A 1 341 ? 27.130 5.102 -5.342 1.00 13.85 337 ARG A N 1
ATOM 2500 C CA . ARG A 1 341 ? 27.611 5.643 -4.086 1.00 14.69 337 ARG A CA 1
ATOM 2501 C C . ARG A 1 341 ? 28.898 4.949 -3.628 1.00 14.90 337 ARG A C 1
ATOM 2502 O O . ARG A 1 341 ? 29.880 5.602 -3.231 1.00 14.64 337 ARG A O 1
ATOM 2510 N N . GLN A 1 342 ? 28.895 3.618 -3.644 1.00 14.57 338 GLN A N 1
ATOM 2511 C CA . GLN A 1 342 ? 30.091 2.868 -3.228 1.00 14.85 338 GLN A CA 1
ATOM 2512 C C . GLN A 1 342 ? 31.311 3.215 -4.116 1.00 14.59 338 GLN A C 1
ATOM 2513 O O . GLN A 1 342 ? 32.445 3.353 -3.626 1.00 15.24 338 GLN A O 1
ATOM 2519 N N . LEU A 1 343 ? 31.106 3.317 -5.423 1.00 13.99 339 LEU A N 1
ATOM 2520 C CA . LEU A 1 343 ? 32.177 3.716 -6.316 1.00 13.78 339 LEU A CA 1
ATOM 2521 C C . LEU A 1 343 ? 32.762 5.056 -5.846 1.00 14.36 339 LEU A C 1
ATOM 2522 O O . LEU A 1 343 ? 33.963 5.182 -5.611 1.00 14.96 339 LEU A O 1
ATOM 2527 N N . GLU A 1 344 ? 31.918 6.065 -5.713 1.00 14.24 340 GLU A N 1
ATOM 2528 C CA . GLU A 1 344 ? 32.384 7.409 -5.345 1.00 14.56 340 GLU A CA 1
ATOM 2529 C C . GLU A 1 344 ? 33.030 7.367 -3.983 1.00 15.27 340 GLU A C 1
ATOM 2530 O O . GLU A 1 344 ? 34.126 7.943 -3.800 1.00 16.30 340 GLU A O 1
ATOM 2536 N N . TYR A 1 345 ? 32.401 6.683 -3.030 1.00 14.83 341 TYR A N 1
ATOM 2537 C CA . TYR A 1 345 ? 32.924 6.713 -1.671 1.00 15.69 341 TYR A CA 1
ATOM 2538 C C . TYR A 1 345 ? 34.251 5.970 -1.574 1.00 16.40 341 TYR A C 1
ATOM 2539 O O . TYR A 1 345 ? 35.112 6.360 -0.780 1.00 16.25 341 TYR A O 1
ATOM 2548 N N . SER A 1 346 ? 34.424 4.911 -2.368 1.00 16.87 342 SER A N 1
ATOM 2549 C CA . SER A 1 346 ? 35.711 4.211 -2.382 1.00 17.70 342 SER A CA 1
ATOM 2550 C C . SER A 1 346 ? 36.792 5.217 -2.798 1.00 18.44 342 SER A C 1
ATOM 2551 O O . SER A 1 346 ? 37.897 5.231 -2.249 1.00 19.73 342 SER A O 1
ATOM 2554 N N . GLN A 1 347 ? 36.443 6.109 -3.712 1.00 18.60 343 GLN A N 1
ATOM 2555 C CA . GLN A 1 347 ? 37.400 7.103 -4.175 1.00 19.79 343 GLN A CA 1
ATOM 2556 C C . GLN A 1 347 ? 37.659 8.178 -3.093 1.00 20.71 343 GLN A C 1
ATOM 2557 O O . GLN A 1 347 ? 38.805 8.599 -2.901 1.00 21.99 343 GLN A O 1
ATOM 2563 N N . ARG A 1 348 ? 36.610 8.630 -2.411 1.00 20.77 344 ARG A N 1
ATOM 2564 C CA . ARG A 1 348 ? 36.743 9.671 -1.374 1.00 21.09 344 ARG A CA 1
ATOM 2565 C C . ARG A 1 348 ? 37.673 9.230 -0.247 1.00 22.32 344 ARG A C 1
ATOM 2566 O O . ARG A 1 348 ? 38.495 10.008 0.220 1.00 22.47 344 ARG A O 1
ATOM 2574 N N . LEU A 1 349 ? 37.526 7.985 0.191 1.00 23.04 345 LEU A N 1
ATOM 2575 C CA . LEU A 1 349 ? 38.379 7.446 1.234 1.00 24.38 345 LEU A CA 1
ATOM 2576 C C . LEU A 1 349 ? 39.810 7.274 0.736 1.00 26.28 345 LEU A C 1
ATOM 2577 O O . LEU A 1 349 ? 40.735 7.615 1.449 1.00 25.50 345 LEU A O 1
ATOM 2582 N N . TYR A 1 350 ? 39.981 6.796 -0.489 1.00 27.93 346 TYR A N 1
ATOM 2583 C CA . TYR A 1 350 ? 41.314 6.547 -1.022 1.00 31.03 346 TYR A CA 1
ATOM 2584 C C . TYR A 1 350 ? 42.090 7.853 -1.301 1.00 30.86 346 TYR A C 1
ATOM 2585 O O . TYR A 1 350 ? 43.279 7.901 -1.091 1.00 29.76 346 TYR A O 1
ATOM 2594 N N . HIS A 1 351 ? 41.404 8.875 -1.803 1.00 29.99 347 HIS A N 1
ATOM 2595 C CA . HIS A 1 351 ? 42.042 10.131 -2.145 1.00 31.13 347 HIS A CA 1
ATOM 2596 C C . HIS A 1 351 ? 41.848 11.228 -1.117 1.00 30.79 347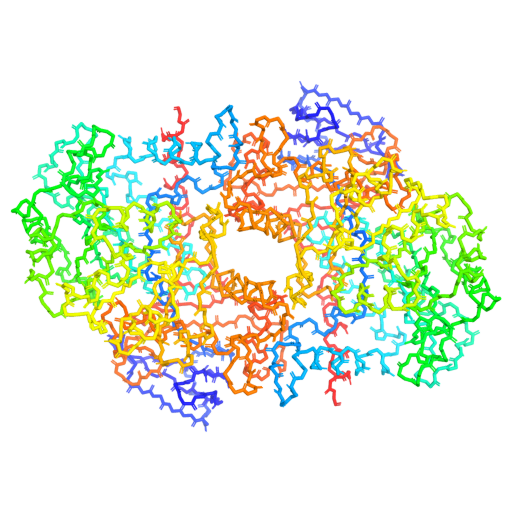 HIS A C 1
ATOM 2597 O O . HIS A 1 351 ? 42.324 12.342 -1.308 1.00 29.94 347 HIS A O 1
ATOM 2604 N N . ARG A 1 352 ? 41.134 10.944 -0.033 1.00 29.67 348 ARG A N 1
ATOM 2605 C CA . ARG A 1 352 ? 40.865 11.961 1.012 1.00 30.76 348 ARG A CA 1
ATOM 2606 C C . ARG A 1 352 ? 40.318 13.254 0.384 1.00 28.73 348 ARG A C 1
ATOM 2607 O O . ARG A 1 352 ? 40.879 14.328 0.538 1.00 28.81 348 ARG A O 1
ATOM 2615 N N . ALA A 1 353 ? 39.206 13.118 -0.338 1.00 26.08 349 ALA A N 1
ATOM 2616 C CA . ALA A 1 353 ? 38.638 14.231 -1.098 1.00 25.09 349 ALA A CA 1
ATOM 2617 C C . ALA A 1 353 ? 37.142 14.014 -1.265 1.00 23.02 349 ALA A C 1
ATOM 2618 O O . ALA A 1 353 ? 36.645 12.921 -0.995 1.00 22.21 349 ALA A O 1
ATOM 2620 N N . ARG A 1 354 ? 36.430 15.037 -1.722 1.00 21.92 350 ARG A N 1
ATOM 2621 C CA . ARG A 1 354 ? 35.013 14.882 -2.055 1.00 20.80 350 ARG A CA 1
ATOM 2622 C C . ARG A 1 354 ? 34.748 15.169 -3.528 1.00 20.78 350 ARG A C 1
ATOM 2623 O O . ARG A 1 354 ? 35.532 15.828 -4.217 1.00 21.01 350 ARG A O 1
ATOM 2631 N N . ASN A 1 355 ? 33.605 14.682 -3.999 1.00 20.33 351 ASN A N 1
ATOM 2632 C CA . ASN A 1 355 ? 33.173 14.852 -5.399 1.00 20.67 351 ASN A CA 1
ATOM 2633 C C . ASN A 1 355 ? 34.315 14.525 -6.372 1.00 20.96 351 ASN A C 1
ATOM 2634 O O . ASN A 1 355 ? 34.659 15.311 -7.266 1.00 20.45 351 ASN A O 1
ATOM 2639 N N . VAL A 1 356 ? 34.900 13.348 -6.156 1.00 20.50 352 VAL A N 1
ATOM 2640 C CA . VAL A 1 356 ? 36.065 12.880 -6.932 1.00 21.22 352 VAL A CA 1
ATOM 2641 C C . VAL A 1 356 ? 35.690 12.558 -8.371 1.00 21.19 352 VAL A C 1
ATOM 2642 O O . VAL A 1 356 ? 36.407 12.922 -9.306 1.00 21.69 352 VAL A O 1
ATOM 2646 N N . LEU A 1 357 ? 34.550 11.900 -8.563 1.00 20.99 353 LEU A N 1
ATOM 2647 C CA . LEU A 1 357 ? 34.129 11.471 -9.912 1.00 21.39 353 LEU A CA 1
ATOM 2648 C C . LEU A 1 357 ? 33.141 12.420 -10.622 1.00 22.61 353 LEU A C 1
ATOM 2649 O O . LEU A 1 357 ? 32.630 12.096 -11.697 1.00 23.78 353 LEU A O 1
ATOM 2654 N N . ALA A 1 358 ? 32.895 13.596 -10.049 1.00 23.42 354 ALA A N 1
ATOM 2655 C CA . ALA A 1 358 ? 32.240 14.686 -10.798 1.00 24.75 354 ALA A CA 1
ATOM 2656 C C . ALA A 1 358 ? 33.017 15.010 -12.099 1.00 27.41 354 ALA A C 1
ATOM 2657 O O . ALA A 1 358 ? 34.232 14.839 -12.163 1.00 27.81 354 ALA A O 1
ATOM 2659 N N . ALA A 1 359 ? 32.291 15.504 -13.100 1.00 30.47 355 ALA A N 1
ATOM 2660 C CA . ALA A 1 359 ? 32.860 15.924 -14.375 1.00 34.38 355 ALA A CA 1
ATOM 2661 C C . ALA A 1 359 ? 32.738 17.452 -14.466 1.00 36.18 355 ALA A C 1
ATOM 2662 O O . ALA A 1 359 ? 31.656 18.014 -14.268 1.00 36.48 355 ALA A O 1
ATOM 2664 N N . ASN A 1 360 ? 33.853 18.121 -14.742 1.00 40.41 356 ASN A N 1
ATOM 2665 C CA . ASN A 1 360 ? 33.907 19.588 -14.729 1.00 42.68 356 ASN A CA 1
ATOM 2666 C C . ASN A 1 360 ? 33.627 20.044 -13.278 1.00 43.74 356 ASN A C 1
ATOM 2667 O O . ASN A 1 360 ? 34.190 19.461 -12.333 1.00 44.06 356 ASN A O 1
ATOM 2669 N N . GLU A 1 361 ? 32.768 21.040 -13.067 1.00 41.15 357 GLU A N 1
ATOM 2670 C CA . GLU A 1 361 ? 32.386 21.371 -11.690 1.00 39.74 357 GLU A CA 1
ATOM 2671 C C . GLU A 1 361 ? 30.984 20.883 -11.325 1.00 34.86 357 GLU A C 1
ATOM 2672 O O . GLU A 1 361 ? 30.354 21.405 -10.415 1.00 33.66 357 GLU A O 1
ATOM 2678 N N . GLY A 1 362 ? 30.542 19.830 -12.000 1.00 30.60 358 GLY A N 1
ATOM 2679 C CA . GLY A 1 362 ? 29.162 19.377 -11.907 1.00 28.04 358 GLY A CA 1
ATOM 2680 C C . GLY A 1 362 ? 28.810 18.507 -10.722 1.00 24.67 358 GLY A C 1
ATOM 2681 O O . GLY A 1 362 ? 29.565 18.382 -9.744 1.00 25.72 358 GLY A O 1
ATOM 2682 N N . SER A 1 363 ? 27.617 17.935 -10.819 1.00 22.22 359 SER A N 1
ATOM 2683 C CA . SER A 1 363 ? 27.078 16.997 -9.839 1.00 19.98 359 SER A CA 1
ATOM 2684 C C . SER A 1 363 ? 27.819 15.651 -9.955 1.00 18.79 359 SER A C 1
ATOM 2685 O O . SER A 1 363 ? 28.042 15.156 -11.057 1.00 17.66 359 SER A O 1
ATOM 2688 N N . THR A 1 364 ? 28.203 15.080 -8.822 1.00 17.15 360 THR A N 1
ATOM 2689 C CA . THR A 1 364 ? 28.842 13.771 -8.824 1.00 16.35 360 THR A CA 1
ATOM 2690 C C . THR A 1 364 ? 27.813 12.727 -9.256 1.00 15.57 360 THR A C 1
ATOM 2691 O O . THR A 1 364 ? 28.122 11.818 -10.018 1.00 15.50 360 THR A O 1
ATOM 2695 N N . GLY A 1 365 ? 26.586 12.836 -8.761 1.00 14.90 361 GLY A N 1
ATOM 2696 C CA . GLY A 1 365 ? 25.546 11.852 -9.125 1.00 14.73 361 GLY A CA 1
ATOM 2697 C C . GLY A 1 365 ? 25.231 11.869 -10.612 1.00 13.90 361 GLY A C 1
ATOM 2698 O O . GLY A 1 365 ? 25.065 10.825 -11.264 1.00 13.14 361 GLY A O 1
ATOM 2699 N N . ARG A 1 366 ? 25.168 13.075 -11.155 1.00 13.98 362 ARG A N 1
ATOM 2700 C CA . ARG A 1 366 ? 24.982 13.257 -12.602 1.00 13.45 362 ARG A CA 1
ATOM 2701 C C . ARG A 1 366 ? 26.067 12.561 -13.411 1.00 13.52 362 ARG A C 1
ATOM 2702 O O . ARG A 1 366 ? 25.780 11.792 -14.352 1.00 13.34 362 ARG A O 1
ATOM 2710 N N . ALA A 1 367 ? 27.318 12.852 -13.093 1.00 13.59 363 ALA A N 1
ATOM 2711 C CA . ALA A 1 367 ? 28.419 12.296 -13.844 1.00 14.14 363 ALA A CA 1
ATOM 2712 C C . ALA A 1 367 ? 28.424 10.773 -13.764 1.00 13.85 363 ALA A C 1
ATOM 2713 O O . ALA A 1 367 ? 28.653 10.094 -14.751 1.00 13.83 363 ALA A O 1
ATOM 2715 N N . LEU A 1 368 ? 28.188 10.240 -12.573 1.00 13.62 364 LEU A N 1
ATOM 2716 C CA . LEU A 1 368 ? 28.223 8.809 -12.374 1.00 13.62 364 LEU A CA 1
ATOM 2717 C C . LEU A 1 368 ? 27.068 8.113 -13.094 1.00 12.54 364 LEU A C 1
ATOM 2718 O O . LEU A 1 368 ? 27.255 7.107 -13.762 1.00 11.54 364 LEU A O 1
ATOM 2723 N N . PHE A 1 369 ? 25.884 8.702 -12.988 1.00 12.19 365 PHE A N 1
ATOM 2724 C CA . PHE A 1 369 ? 24.714 8.121 -13.628 1.00 11.41 365 PHE A CA 1
ATOM 2725 C C . PHE A 1 369 ? 24.884 8.153 -15.155 1.00 11.61 365 PHE A C 1
ATOM 2726 O O . PHE A 1 369 ? 24.676 7.146 -15.802 1.00 11.52 365 PHE A O 1
ATOM 2734 N N . ASP A 1 370 ? 25.246 9.294 -15.719 1.00 12.11 366 ASP A N 1
ATOM 2735 C CA . ASP A 1 370 ? 25.384 9.407 -17.176 1.00 12.43 366 ASP A CA 1
ATOM 2736 C C . ASP A 1 370 ? 26.447 8.425 -17.640 1.00 12.35 366 ASP A C 1
ATOM 2737 O O . ASP A 1 370 ? 26.302 7.754 -18.647 1.00 12.65 366 ASP A O 1
ATOM 2742 N N . GLY A 1 371 ? 27.552 8.390 -16.916 1.00 12.59 367 GLY A N 1
ATOM 2743 C CA . GLY A 1 371 ? 28.692 7.535 -17.278 1.00 12.78 367 GLY A CA 1
ATOM 2744 C C . GLY A 1 371 ? 28.310 6.056 -17.310 1.00 12.08 367 GLY A C 1
ATOM 2745 O O . GLY A 1 371 ? 28.652 5.321 -18.269 1.00 11.87 367 GLY A O 1
ATOM 2746 N N . ALA A 1 372 ? 27.600 5.625 -16.280 1.00 11.42 368 ALA A N 1
ATOM 2747 C CA . ALA A 1 372 ? 27.301 4.209 -16.149 1.00 11.19 368 ALA A CA 1
ATOM 2748 C C . ALA A 1 372 ? 26.278 3.759 -17.177 1.00 11.25 368 ALA A C 1
ATOM 2749 O O . ALA A 1 372 ? 26.352 2.626 -17.635 1.00 11.16 368 ALA A O 1
ATOM 2751 N N . VAL A 1 373 ? 25.286 4.610 -17.501 1.00 11.31 369 VAL A N 1
ATOM 2752 C CA . VAL A 1 373 ? 24.325 4.328 -18.594 1.00 11.27 369 VAL A CA 1
ATOM 2753 C C . VAL A 1 373 ? 25.058 4.185 -19.943 1.00 11.69 369 VAL A C 1
ATOM 2754 O O . VAL A 1 373 ? 24.820 3.247 -20.664 1.00 11.43 369 VAL A O 1
ATOM 2758 N N . LEU A 1 374 ? 25.936 5.143 -20.255 1.00 12.10 370 LEU A N 1
ATOM 2759 C CA . LEU A 1 374 ? 26.689 5.187 -21.504 1.00 12.51 370 LEU A CA 1
ATOM 2760 C C . LEU A 1 374 ? 27.639 3.973 -21.696 1.00 12.26 370 LEU A C 1
ATOM 2761 O O . LEU A 1 374 ? 27.527 3.253 -22.686 1.00 12.40 370 LEU A O 1
ATOM 2766 N N . GLY A 1 375 ? 28.538 3.746 -20.742 1.00 11.81 371 GLY A N 1
ATOM 2767 C CA . GLY A 1 375 ? 29.486 2.618 -20.845 1.00 11.86 371 GLY A CA 1
ATOM 2768 C C . GLY A 1 375 ? 28.746 1.292 -20.716 1.00 11.49 371 GLY A C 1
ATOM 2769 O O . GLY A 1 375 ? 29.055 0.310 -21.390 1.00 11.33 371 GLY A O 1
ATOM 2770 N N . GLY A 1 376 ? 27.729 1.271 -19.856 1.00 10.68 372 GLY A N 1
ATOM 2771 C CA . GLY A 1 376 ? 26.921 0.077 -19.723 1.00 10.52 372 GLY A CA 1
ATOM 2772 C C . GLY A 1 376 ? 26.298 -0.379 -21.026 1.00 10.68 372 GLY A C 1
ATOM 2773 O O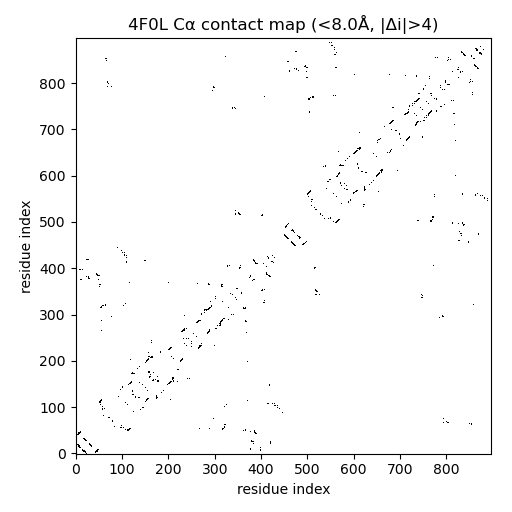 . GLY A 1 376 ? 26.368 -1.550 -21.382 1.00 10.80 372 GLY A O 1
ATOM 2774 N N . ASN A 1 377 ? 25.653 0.543 -21.743 1.00 10.59 373 ASN A N 1
ATOM 2775 C CA . ASN A 1 377 ? 25.017 0.150 -22.993 1.00 10.89 373 ASN A CA 1
ATOM 2776 C C . ASN A 1 377 ? 26.017 -0.292 -24.067 1.00 11.15 373 ASN A C 1
ATOM 2777 O O . ASN A 1 377 ? 25.741 -1.221 -24.804 1.00 11.26 373 ASN A O 1
ATOM 2782 N N . ILE A 1 378 ? 27.180 0.346 -24.121 1.00 11.36 374 ILE A N 1
ATOM 2783 C CA . ILE A 1 378 ? 28.247 -0.098 -25.026 1.00 11.88 374 ILE A CA 1
ATOM 2784 C C . ILE A 1 378 ? 28.705 -1.544 -24.676 1.00 12.07 374 ILE A C 1
ATOM 2785 O O . ILE A 1 378 ? 28.804 -2.402 -25.575 1.00 12.18 374 ILE A O 1
ATOM 2790 N N . ALA A 1 379 ? 28.969 -1.811 -23.387 1.00 11.73 375 ALA A N 1
ATOM 2791 C CA . ALA A 1 379 ? 29.396 -3.161 -22.924 1.00 12.05 375 ALA A CA 1
ATOM 2792 C C . ALA A 1 379 ? 28.332 -4.214 -23.231 1.00 12.10 375 ALA A C 1
ATOM 2793 O O . ALA A 1 379 ? 28.644 -5.404 -23.424 1.00 12.64 375 ALA A O 1
ATOM 2795 N N . MET A 1 380 ? 27.069 -3.790 -23.310 1.00 11.86 376 MET A N 1
ATOM 2796 C CA . MET A 1 380 ? 25.965 -4.709 -23.559 1.00 11.86 376 MET A CA 1
ATOM 2797 C C . MET A 1 380 ? 25.729 -4.925 -25.063 1.00 12.58 376 MET A C 1
ATOM 2798 O O . MET A 1 380 ? 24.848 -5.687 -25.434 1.00 12.49 376 MET A O 1
ATOM 2803 N N . GLY A 1 381 ? 26.492 -4.235 -25.911 1.00 13.02 377 GLY A N 1
ATOM 2804 C CA . GLY A 1 381 ? 26.292 -4.333 -27.349 1.00 14.02 377 GLY A CA 1
ATOM 2805 C C . GLY A 1 381 ? 25.085 -3.576 -27.845 1.00 14.12 377 GLY A C 1
ATOM 2806 O O . GLY A 1 381 ? 24.540 -3.911 -28.896 1.00 14.95 377 GLY A O 1
ATOM 2807 N N . ARG A 1 382 ? 24.678 -2.547 -27.097 1.00 13.66 378 ARG A N 1
ATOM 2808 C CA . ARG A 1 382 ? 23.511 -1.749 -27.407 1.00 13.76 378 ARG A CA 1
ATOM 2809 C C . ARG A 1 382 ? 23.856 -0.238 -27.396 1.00 14.00 378 ARG A C 1
ATOM 2810 O O . ARG A 1 382 ? 23.250 0.538 -26.653 1.00 13.35 378 ARG A O 1
ATOM 2818 N N . PRO A 1 383 ? 24.834 0.179 -28.206 1.00 14.71 379 PRO A N 1
ATOM 2819 C CA . PRO A 1 383 ? 25.196 1.597 -28.222 1.00 15.09 379 PRO A CA 1
ATOM 2820 C C . PRO A 1 383 ? 24.088 2.514 -28.752 1.00 15.69 379 PRO A C 1
ATOM 2821 O O . PRO A 1 383 ? 24.109 3.705 -28.477 1.00 17.18 379 PRO A O 1
ATOM 2825 N N . GLU A 1 384 ? 23.131 1.970 -29.487 1.00 15.97 380 GLU A N 1
ATOM 2826 C CA . GLU A 1 384 ? 22.007 2.736 -29.995 1.00 16.19 380 GLU A CA 1
ATOM 2827 C C . GLU A 1 384 ? 21.025 3.110 -28.903 1.00 15.68 380 GLU A C 1
ATOM 2828 O O . GLU A 1 384 ? 20.081 3.874 -29.156 1.00 16.06 380 GLU A O 1
ATOM 2834 N N . ASP A 1 385 ? 21.208 2.554 -27.694 1.00 14.52 381 ASP A N 1
ATOM 2835 C CA . ASP A 1 385 ? 20.212 2.712 -26.639 1.00 13.69 381 ASP A CA 1
ATOM 2836 C C . ASP A 1 385 ? 20.462 3.956 -25.805 1.00 13.62 381 ASP A C 1
ATOM 2837 O O . ASP A 1 385 ? 21.512 4.595 -25.911 1.00 13.85 381 ASP A O 1
ATOM 2842 N N . GLY A 1 386 ? 19.475 4.303 -24.981 1.00 13.54 382 GLY A N 1
ATOM 2843 C CA . GLY A 1 386 ? 19.440 5.587 -24.311 1.00 13.59 382 GLY A CA 1
ATOM 2844 C C . GLY A 1 386 ? 18.130 6.309 -24.573 1.00 13.92 382 GLY A C 1
ATOM 2845 O O . GLY A 1 386 ? 17.227 5.772 -25.217 1.00 13.83 382 GLY A O 1
ATOM 2846 N N . LEU A 1 387 ? 18.030 7.523 -24.050 1.00 14.27 383 LEU A N 1
ATOM 2847 C CA . LEU A 1 387 ? 16.871 8.379 -24.292 1.00 15.23 383 LEU A CA 1
ATOM 2848 C C . LEU A 1 387 ? 17.059 9.132 -25.603 1.00 15.78 383 LEU A C 1
ATOM 2849 O O . LEU A 1 387 ? 17.301 10.319 -25.612 1.00 15.50 383 LEU A O 1
ATOM 2854 N N . LYS A 1 388 ? 16.975 8.381 -26.706 1.00 16.43 384 LYS A N 1
ATOM 2855 C CA . LYS A 1 388 ? 17.233 8.863 -28.057 1.00 17.68 384 LYS A CA 1
ATOM 2856 C C . LYS A 1 388 ? 16.197 8.262 -28.986 1.00 17.29 384 LYS A C 1
ATOM 2857 O O . LYS A 1 388 ? 15.766 7.114 -28.815 1.00 16.18 384 LYS A O 1
ATOM 2863 N N . LYS A 1 389 ? 15.891 9.000 -30.030 1.00 18.03 385 LYS A N 1
ATOM 2864 C CA . LYS A 1 389 ? 15.116 8.441 -31.133 1.00 18.30 385 LYS A CA 1
ATOM 2865 C C . LYS A 1 389 ? 15.791 7.182 -31.683 1.00 17.22 385 LYS A C 1
ATOM 2866 O O . LYS A 1 389 ? 17.009 7.101 -31.782 1.00 17.09 385 LYS A O 1
ATOM 2872 N N . GLY A 1 390 ? 14.990 6.157 -31.926 1.00 16.92 386 GLY A N 1
ATOM 2873 C CA . GLY A 1 390 ? 15.498 4.857 -32.403 1.00 16.52 386 GLY A CA 1
ATOM 2874 C C . GLY A 1 390 ? 15.959 3.872 -31.344 1.00 15.57 386 GLY A C 1
ATOM 2875 O O . GLY A 1 390 ? 16.132 2.686 -31.654 1.00 15.47 386 GLY A O 1
ATOM 2876 N N . ALA A 1 391 ? 16.141 4.335 -30.099 1.00 14.52 387 ALA A N 1
ATOM 2877 C CA . ALA A 1 391 ? 16.528 3.469 -29.003 1.00 13.57 387 ALA A CA 1
ATOM 2878 C C . ALA A 1 391 ? 15.358 2.644 -28.525 1.00 13.32 387 ALA A C 1
ATOM 2879 O O . ALA A 1 391 ? 14.188 2.968 -28.767 1.00 13.32 387 ALA A O 1
ATOM 2881 N N . SER A 1 392 ? 15.675 1.532 -27.876 1.00 13.05 388 SER A N 1
ATOM 2882 C CA . SER A 1 392 ? 14.635 0.776 -27.156 1.00 13.20 388 SER A CA 1
ATOM 2883 C C . SER A 1 392 ? 13.976 1.710 -26.149 1.00 12.95 388 SER A C 1
ATOM 2884 O O . SER A 1 392 ? 14.669 2.554 -25.563 1.00 12.56 388 SER A O 1
ATOM 2887 N N . ALA A 1 393 ? 12.659 1.583 -25.959 1.00 13.23 389 ALA A N 1
ATOM 2888 C CA . ALA A 1 393 ? 11.951 2.376 -24.974 1.00 13.19 389 ALA A CA 1
ATOM 2889 C C . ALA A 1 393 ? 12.173 1.824 -23.556 1.00 12.91 389 ALA A C 1
ATOM 2890 O O . ALA A 1 393 ? 11.283 1.245 -22.947 1.00 12.82 389 ALA A O 1
ATOM 2892 N N . ASP A 1 394 ? 13.357 2.088 -23.022 1.00 12.60 390 ASP A N 1
ATOM 2893 C CA . ASP A 1 394 ? 13.829 1.572 -21.753 1.00 12.42 390 ASP A CA 1
ATOM 2894 C C . ASP A 1 394 ? 14.128 2.763 -20.853 1.00 12.58 390 ASP A C 1
ATOM 2895 O O . ASP A 1 394 ? 15.067 3.526 -21.121 1.00 12.77 390 ASP A O 1
ATOM 2900 N N . PHE A 1 395 ? 13.331 2.973 -19.815 1.00 12.57 391 PHE A N 1
ATOM 2901 C CA . PHE A 1 395 ? 13.547 4.117 -18.979 1.00 12.78 391 PHE A CA 1
ATOM 2902 C C . PHE A 1 395 ? 12.851 3.967 -17.645 1.00 11.89 391 PHE A C 1
ATOM 2903 O O . PHE A 1 395 ? 12.163 2.979 -17.421 1.00 11.94 391 PHE A O 1
ATOM 2911 N N . VAL A 1 396 ? 13.108 4.929 -16.762 1.00 11.37 392 VAL A N 1
ATOM 2912 C CA . VAL A 1 396 ? 12.772 4.853 -15.354 1.00 11.15 392 VAL A CA 1
ATOM 2913 C C . VAL A 1 396 ? 12.231 6.204 -14.881 1.00 11.53 392 VAL A C 1
ATOM 2914 O O . VAL A 1 396 ? 12.808 7.255 -15.199 1.00 10.98 392 VAL A O 1
ATOM 2918 N N . SER A 1 397 ? 11.136 6.199 -14.118 1.00 12.16 393 SER A N 1
ATOM 2919 C CA . SER A 1 397 ? 10.705 7.433 -13.476 1.00 12.55 393 SER A CA 1
ATOM 2920 C C . SER A 1 397 ? 11.047 7.368 -11.997 1.00 12.83 393 SER A C 1
ATOM 2921 O O . SER A 1 397 ? 11.044 6.276 -11.392 1.00 12.83 393 SER A O 1
ATOM 2924 N N . LEU A 1 398 ? 11.385 8.526 -11.422 1.00 12.76 394 LEU A N 1
ATOM 2925 C CA . LEU A 1 398 ? 11.768 8.602 -10.034 1.00 12.56 394 LEU A CA 1
ATOM 2926 C C . LEU A 1 398 ? 10.686 9.244 -9.194 1.00 13.09 394 LEU A C 1
ATOM 2927 O O . LEU A 1 398 ? 10.107 10.236 -9.609 1.00 13.04 394 LEU A O 1
ATOM 2932 N N . ASP A 1 399 ? 10.416 8.671 -8.016 1.00 13.32 395 ASP A N 1
ATOM 2933 C CA . ASP A 1 399 ? 9.476 9.277 -7.061 1.00 14.89 395 ASP A CA 1
ATOM 2934 C C . ASP A 1 399 ? 10.171 10.469 -6.416 1.00 14.64 395 ASP A C 1
ATOM 2935 O O . ASP A 1 399 ? 11.175 10.277 -5.703 1.00 15.02 395 ASP A O 1
ATOM 2940 N N . VAL A 1 400 ? 9.675 11.674 -6.692 1.00 14.46 396 VAL A N 1
ATOM 2941 C CA . VAL A 1 400 ? 10.262 12.907 -6.179 1.00 15.10 396 VAL A CA 1
ATOM 2942 C C . VAL A 1 400 ? 9.330 13.622 -5.205 1.00 16.65 396 VAL A C 1
ATOM 2943 O O . VAL A 1 400 ? 9.409 14.848 -5.031 1.00 16.53 396 VAL A O 1
ATOM 2947 N N . GLU A 1 401 ? 8.523 12.842 -4.510 1.00 18.10 397 GLU A N 1
ATOM 2948 C CA . GLU A 1 401 ? 7.638 13.392 -3.499 1.00 20.65 397 GLU A CA 1
ATOM 2949 C C . GLU A 1 401 ? 8.423 14.184 -2.433 1.00 18.82 397 GLU A C 1
ATOM 2950 O O . GLU A 1 401 ? 7.930 15.190 -1.979 1.00 18.26 397 GLU A O 1
ATOM 2956 N N . ARG A 1 402 ? 9.633 13.752 -2.074 1.00 17.01 398 ARG A N 1
ATOM 2957 C CA . ARG A 1 402 ? 10.476 14.503 -1.111 1.00 17.74 398 ARG A CA 1
ATOM 2958 C C . ARG A 1 402 ? 11.367 15.594 -1.761 1.00 18.77 398 ARG A C 1
ATOM 2959 O O . ARG A 1 402 ? 12.076 16.306 -1.054 1.00 19.68 398 ARG A O 1
ATOM 2967 N N . LEU A 1 403 ? 11.321 15.721 -3.087 1.00 19.37 399 LEU A N 1
ATOM 2968 C CA . LEU A 1 403 ? 12.111 16.725 -3.845 1.00 19.09 399 LEU A CA 1
ATOM 2969 C C . LEU A 1 403 ? 11.211 17.350 -4.903 1.00 20.41 399 LEU A C 1
ATOM 2970 O O . LEU A 1 403 ? 11.551 17.341 -6.094 1.00 20.88 399 LEU A O 1
ATOM 2975 N N . PRO A 1 404 ? 10.048 17.875 -4.491 1.00 21.76 400 PRO A N 1
ATOM 2976 C CA . PRO A 1 404 ? 8.910 18.052 -5.413 1.00 23.44 400 PRO A CA 1
ATOM 2977 C C . PRO A 1 404 ? 9.110 18.973 -6.635 1.00 24.93 400 PRO A C 1
ATOM 2978 O O . PRO A 1 404 ? 8.483 18.742 -7.673 1.00 26.04 400 PRO A O 1
ATOM 2982 N N . HIS A 1 405 ? 9.930 20.011 -6.517 1.00 25.04 401 HIS A N 1
ATOM 2983 C CA . HIS A 1 405 ? 10.282 20.833 -7.701 1.00 25.47 401 HIS A CA 1
ATOM 2984 C C . HIS A 1 405 ? 11.768 20.943 -7.950 1.00 24.24 401 HIS A C 1
ATOM 2985 O O . HIS A 1 405 ? 12.197 21.801 -8.737 1.00 24.16 401 HIS A O 1
ATOM 2992 N N . ALA A 1 406 ? 12.544 20.053 -7.323 1.00 21.42 402 ALA A N 1
ATOM 2993 C CA . ALA A 1 406 ? 13.995 20.064 -7.444 1.00 21.02 402 ALA A CA 1
ATOM 2994 C C . ALA A 1 406 ? 14.454 19.824 -8.872 1.00 19.67 402 ALA A C 1
ATOM 2995 O O . ALA A 1 406 ? 13.877 19.028 -9.624 1.00 19.55 402 ALA A O 1
ATOM 2997 N N . LYS A 1 407 ? 15.490 20.526 -9.261 1.00 19.09 403 LYS A N 1
ATOM 2998 C CA . LYS A 1 407 ? 16.042 20.317 -10.583 1.00 20.11 403 LYS A CA 1
ATOM 2999 C C . LYS A 1 407 ? 16.639 18.907 -10.672 1.00 18.23 403 LYS A C 1
ATOM 3000 O O . LYS A 1 407 ? 16.969 18.259 -9.674 1.00 17.36 403 LYS A O 1
ATOM 3006 N N . GLY A 1 408 ? 16.734 18.450 -11.895 1.00 16.98 404 GLY A N 1
ATOM 3007 C CA . GLY A 1 408 ? 17.286 17.165 -12.233 1.00 16.68 404 GLY A CA 1
ATOM 3008 C C . GLY A 1 408 ? 18.527 16.668 -11.544 1.00 15.40 404 GLY A C 1
ATOM 3009 O O . GLY A 1 408 ? 18.480 15.601 -10.957 1.00 15.09 404 GLY A O 1
ATOM 3010 N N . ASP A 1 409 ? 19.629 17.406 -11.611 1.00 15.25 405 ASP A N 1
ATOM 3011 C CA . ASP A 1 409 ? 20.842 16.931 -10.957 1.00 15.41 405 ASP A CA 1
ATOM 3012 C C . ASP A 1 409 ? 20.629 16.725 -9.443 1.00 15.20 405 ASP A C 1
ATOM 3013 O O . ASP A 1 409 ? 21.111 15.736 -8.857 1.00 15.71 405 ASP A O 1
ATOM 3018 N N . VAL A 1 410 ? 19.908 17.651 -8.823 1.00 15.40 406 VAL A N 1
ATOM 3019 C CA . VAL A 1 410 ? 19.584 17.585 -7.401 1.00 15.32 406 VAL A CA 1
ATOM 3020 C C . VAL A 1 410 ? 18.797 16.306 -7.136 1.00 14.65 406 VAL A C 1
ATOM 3021 O O . VAL A 1 410 ? 19.030 15.609 -6.113 1.00 14.87 406 VAL A O 1
ATOM 3025 N N . VAL A 1 411 ? 17.931 15.929 -8.076 1.00 13.91 407 VAL A N 1
ATOM 3026 C CA . VAL A 1 411 ? 17.169 14.688 -7.923 1.00 13.44 407 VAL A CA 1
ATOM 3027 C C . VAL A 1 411 ? 18.104 13.475 -7.943 1.00 12.74 407 VAL A C 1
ATOM 3028 O O . VAL A 1 411 ? 17.973 12.581 -7.098 1.00 12.40 407 VAL A O 1
ATOM 3032 N N . LEU A 1 412 ? 19.088 13.473 -8.845 1.00 12.39 408 LEU A N 1
ATOM 3033 C CA . LEU A 1 412 ? 20.039 12.358 -8.935 1.00 12.32 408 LEU A CA 1
ATOM 3034 C C . LEU A 1 412 ? 20.864 12.251 -7.655 1.00 12.76 408 LEU A C 1
ATOM 3035 O O . LEU A 1 412 ? 21.101 11.159 -7.164 1.00 13.31 408 LEU A O 1
ATOM 3040 N N . ASP A 1 413 ? 21.379 13.376 -7.175 1.00 13.68 409 ASP A N 1
ATOM 3041 C CA . ASP A 1 413 ? 22.186 13.365 -5.948 1.00 14.20 409 ASP A CA 1
ATOM 3042 C C . ASP A 1 413 ? 21.352 12.901 -4.756 1.00 14.17 409 ASP A C 1
ATOM 3043 O O . ASP A 1 413 ? 21.852 12.229 -3.863 1.00 14.94 409 ASP A O 1
ATOM 3048 N N . GLY A 1 414 ? 20.067 13.210 -4.751 1.00 14.64 410 GLY A N 1
ATOM 3049 C CA . GLY A 1 414 ? 19.191 12.843 -3.663 1.00 14.62 410 GLY A CA 1
ATOM 3050 C C . GLY A 1 414 ? 18.926 11.363 -3.672 1.00 14.75 410 GLY A C 1
ATOM 3051 O O . GLY A 1 414 ? 18.894 10.677 -2.634 1.00 15.09 410 GLY A O 1
ATOM 3052 N N . TRP A 1 415 ? 18.733 10.863 -4.865 1.00 14.79 411 TRP A N 1
ATOM 3053 C CA . TRP A 1 415 ? 18.542 9.441 -5.098 1.00 14.54 411 TRP A CA 1
ATOM 3054 C C . TRP A 1 415 ? 19.788 8.667 -4.697 1.00 14.73 411 TRP A C 1
ATOM 3055 O O . TRP A 1 415 ? 19.711 7.672 -3.990 1.00 15.30 411 TRP A O 1
ATOM 3066 N N . ILE A 1 416 ? 20.942 9.120 -5.150 1.00 13.79 412 ILE A N 1
ATOM 3067 C CA . ILE A 1 416 ? 22.129 8.307 -5.035 1.00 13.25 412 ILE A CA 1
ATOM 3068 C C . ILE A 1 416 ? 22.796 8.442 -3.675 1.00 13.96 412 ILE A C 1
ATOM 3069 O O . ILE A 1 416 ? 23.363 7.478 -3.165 1.00 14.34 412 ILE A O 1
ATOM 3074 N N . PHE A 1 417 ? 22.785 9.628 -3.088 1.00 14.09 413 PHE A N 1
ATOM 3075 C CA . PHE A 1 417 ? 23.559 9.860 -1.867 1.00 14.47 413 PHE A CA 1
ATOM 3076 C C . PHE A 1 417 ? 22.742 10.053 -0.603 1.00 15.08 413 PHE A C 1
ATOM 3077 O O . PHE A 1 417 ? 23.237 9.773 0.494 1.00 14.81 413 PHE A O 1
ATOM 3085 N N . ALA A 1 418 ? 21.500 10.507 -0.730 1.00 14.56 414 ALA A N 1
ATOM 3086 C CA . ALA A 1 418 ? 20.759 10.937 0.468 1.00 15.30 414 ALA A CA 1
ATOM 3087 C C . ALA A 1 418 ? 19.484 10.130 0.728 1.00 15.58 414 ALA A C 1
ATOM 3088 O O . ALA A 1 418 ? 18.808 10.422 1.690 1.00 17.55 414 ALA A O 1
ATOM 3090 N N . GLY A 1 419 ? 19.158 9.133 -0.102 1.00 15.43 415 GLY A N 1
ATOM 3091 C CA . GLY A 1 419 ? 17.923 8.308 0.100 1.00 16.31 415 GLY A CA 1
ATOM 3092 C C . GLY A 1 419 ? 16.605 9.083 -0.041 1.00 17.25 415 GLY A C 1
ATOM 3093 O O . GLY A 1 419 ? 15.555 8.669 0.485 1.00 18.17 415 GLY A O 1
ATOM 3094 N N . ARG A 1 420 ? 16.646 10.199 -0.771 1.00 16.37 416 ARG A N 1
ATOM 3095 C CA . ARG A 1 420 ? 15.516 11.128 -0.853 1.00 16.57 416 ARG A CA 1
ATOM 3096 C C . ARG A 1 420 ? 14.599 10.955 -2.091 1.00 16.44 416 ARG A C 1
ATOM 3097 O O . ARG A 1 420 ? 13.641 11.693 -2.277 1.00 17.17 416 ARG A O 1
ATOM 3105 N N . ALA A 1 421 ? 14.947 10.026 -2.962 1.00 16.11 417 ALA A N 1
ATOM 3106 C CA . ALA A 1 421 ? 14.116 9.691 -4.112 1.00 15.59 417 ALA A CA 1
ATOM 3107 C C . ALA A 1 421 ? 14.301 8.200 -4.327 1.00 15.30 417 ALA A C 1
ATOM 3108 O O . ALA A 1 421 ? 15.291 7.620 -3.839 1.00 14.86 417 ALA A O 1
ATOM 3110 N N . HIS A 1 422 ? 13.343 7.576 -5.005 1.00 20.39 418 HIS A N 1
ATOM 3111 C CA . HIS A 1 422 ? 13.365 6.139 -5.286 1.00 19.79 418 HIS A CA 1
ATOM 3112 C C . HIS A 1 422 ? 12.740 5.856 -6.639 1.00 17.51 418 HIS A C 1
ATOM 3113 O O . HIS A 1 422 ? 12.003 6.686 -7.169 1.00 17.44 418 HIS A O 1
ATOM 3120 N N . VAL A 1 423 ? 13.001 4.680 -7.187 1.00 16.02 419 VAL A N 1
ATOM 3121 C CA . VAL A 1 423 ? 12.422 4.255 -8.452 1.00 15.24 419 VAL A CA 1
ATOM 3122 C C . VAL A 1 423 ? 10.894 4.142 -8.311 1.00 16.02 419 VAL A C 1
ATOM 3123 O O . VAL A 1 423 ? 10.365 3.518 -7.354 1.00 15.87 419 VAL A O 1
ATOM 3127 N N . CYS A 1 424 ? 10.190 4.732 -9.272 1.00 15.74 420 CYS A N 1
ATOM 3128 C CA . CYS A 1 424 ? 8.726 4.635 -9.363 1.00 16.18 420 CYS A CA 1
ATOM 3129 C C . CYS A 1 424 ? 8.322 3.620 -10.454 1.00 14.88 420 CYS A C 1
ATOM 3130 O O . CYS A 1 424 ? 8.086 2.445 -10.171 1.00 14.37 420 CYS A O 1
ATOM 3133 N N . ASP A 1 425 ? 8.266 4.057 -11.701 1.00 13.88 421 ASP A N 1
ATOM 3134 C CA . ASP A 1 425 ? 7.914 3.155 -12.790 1.00 13.01 421 ASP A CA 1
ATOM 3135 C C . ASP A 1 425 ? 9.159 2.793 -13.609 1.00 12.06 421 ASP A C 1
ATOM 3136 O O . ASP A 1 425 ? 10.119 3.549 -13.686 1.00 11.77 421 ASP A O 1
ATOM 3141 N N . VAL A 1 426 ? 9.121 1.626 -14.246 1.00 11.53 422 VAL A N 1
ATOM 3142 C CA . VAL A 1 426 ? 10.208 1.178 -15.105 1.00 10.73 422 VAL A CA 1
ATOM 3143 C C . VAL A 1 426 ? 9.617 0.532 -16.331 1.00 10.76 422 VAL A C 1
ATOM 3144 O O . VAL A 1 426 ? 8.712 -0.299 -16.227 1.00 11.08 422 VAL A O 1
ATOM 3148 N N . TRP A 1 427 ? 10.105 0.939 -17.497 1.00 11.02 423 TRP A N 1
ATOM 3149 C CA . TRP A 1 427 ? 9.702 0.392 -18.775 1.00 11.07 423 TRP A CA 1
ATOM 3150 C C . TRP A 1 427 ? 10.859 -0.256 -19.474 1.00 11.00 423 TRP A C 1
ATOM 3151 O O . TRP A 1 427 ? 11.958 0.312 -19.525 1.00 10.47 423 TRP A O 1
ATOM 3162 N N . VAL A 1 428 ? 10.591 -1.411 -20.082 1.00 10.91 424 VAL A N 1
ATOM 3163 C CA . VAL A 1 428 ? 11.539 -2.099 -20.938 1.00 11.30 424 VAL A CA 1
ATOM 3164 C C . VAL A 1 428 ? 10.833 -2.451 -22.254 1.00 12.10 424 VAL A C 1
ATOM 3165 O O . VAL A 1 428 ? 9.741 -3.057 -22.260 1.00 12.49 424 VAL A O 1
ATOM 3169 N N . ARG A 1 429 ? 11.419 -2.005 -23.365 1.00 12.73 425 ARG A N 1
ATOM 3170 C CA . ARG A 1 429 ? 10.787 -2.116 -24.684 1.00 13.81 425 ARG A CA 1
ATOM 3171 C C . ARG A 1 429 ? 9.370 -1.553 -24.672 1.00 14.40 425 ARG A C 1
ATOM 3172 O O . ARG A 1 429 ? 8.442 -2.137 -25.252 1.00 14.73 425 ARG A O 1
ATOM 3180 N N . GLY A 1 430 ? 9.210 -0.419 -23.986 1.00 14.17 426 GLY A N 1
ATOM 3181 C CA . GLY A 1 430 ? 7.955 0.253 -23.923 1.00 15.00 426 GLY A CA 1
ATOM 3182 C C . GLY A 1 430 ? 6.921 -0.390 -23.027 1.00 15.23 426 GLY A C 1
ATOM 3183 O O . GLY A 1 430 ? 5.852 0.150 -22.905 1.00 16.25 426 GLY A O 1
ATOM 3184 N N . VAL A 1 431 ? 7.234 -1.504 -22.366 1.00 14.92 427 VAL A N 1
ATOM 3185 C CA . VAL A 1 431 ? 6.265 -2.171 -21.515 1.00 14.80 427 VAL A CA 1
ATOM 3186 C C . VAL A 1 431 ? 6.579 -1.803 -20.048 1.00 14.50 427 VAL A C 1
ATOM 3187 O O . VAL A 1 431 ? 7.701 -2.005 -19.575 1.00 13.60 427 VAL A O 1
ATOM 3191 N N . LYS A 1 432 ? 5.586 -1.283 -19.330 1.00 14.50 428 LYS A N 1
ATOM 3192 C CA . LYS A 1 432 ? 5.777 -0.930 -17.926 1.00 14.17 428 LYS A CA 1
ATOM 3193 C C . LYS A 1 432 ? 5.861 -2.165 -17.082 1.00 13.32 428 LYS A C 1
ATOM 3194 O O . LYS A 1 432 ? 4.845 -2.792 -16.812 1.00 13.41 428 LYS A O 1
ATOM 3200 N N . GLN A 1 433 ? 7.079 -2.527 -16.655 1.00 11.90 429 GLN A N 1
ATOM 3201 C CA . GLN A 1 433 ? 7.262 -3.706 -15.827 1.00 11.63 429 GLN A CA 1
ATOM 3202 C C . GLN A 1 433 ? 7.209 -3.467 -14.317 1.00 11.21 429 GLN A C 1
ATOM 3203 O O . GLN A 1 433 ? 6.895 -4.374 -13.556 1.00 11.45 429 GLN A O 1
ATOM 3209 N N . VAL A 1 434 ? 7.458 -2.232 -13.894 1.00 11.17 430 VAL A N 1
ATOM 3210 C CA . VAL A 1 434 ? 7.411 -1.844 -12.476 1.00 11.15 430 VAL A CA 1
ATOM 3211 C C . VAL A 1 434 ? 6.480 -0.651 -12.327 1.00 12.10 430 VAL A C 1
ATOM 3212 O O . VAL A 1 434 ? 6.561 0.302 -13.106 1.00 12.46 430 VAL A O 1
ATOM 3216 N N . GLU A 1 435 ? 5.587 -0.709 -11.334 1.00 13.19 431 GLU A N 1
ATOM 3217 C CA . GLU A 1 435 ? 4.589 0.340 -11.086 1.00 14.47 431 GLU A CA 1
ATOM 3218 C C . GLU A 1 435 ? 4.693 0.763 -9.615 1.00 14.48 431 GLU A C 1
ATOM 3219 O O . GLU A 1 435 ? 4.483 -0.087 -8.732 1.00 13.88 431 GLU A O 1
ATOM 3225 N N . GLY A 1 436 ? 5.041 2.032 -9.351 1.00 14.69 432 GLY A N 1
ATOM 3226 C CA . GLY A 1 436 ? 5.188 2.527 -7.981 1.00 15.27 432 GLY A CA 1
ATOM 3227 C C . GLY A 1 436 ? 6.115 1.608 -7.202 1.00 14.83 432 GLY A C 1
ATOM 3228 O O . GLY A 1 436 ? 5.817 1.239 -6.087 1.00 15.06 432 GLY A O 1
ATOM 3229 N N . GLY A 1 437 ? 7.246 1.230 -7.808 1.00 13.84 433 GLY A N 1
ATOM 3230 C CA . GLY A 1 437 ? 8.270 0.453 -7.104 1.00 13.43 433 GLY A CA 1
ATOM 3231 C C . GLY A 1 437 ? 8.055 -1.057 -7.118 1.00 13.35 433 GLY A C 1
ATOM 3232 O O . GLY A 1 437 ? 8.939 -1.791 -6.729 1.00 12.65 433 GLY A O 1
ATOM 3233 N N . ARG A 1 438 ? 6.884 -1.517 -7.592 1.00 13.43 434 ARG A N 1
ATOM 3234 C CA . ARG A 1 438 ? 6.530 -2.950 -7.560 1.00 13.40 434 ARG A CA 1
ATOM 3235 C C . ARG A 1 438 ? 6.386 -3.585 -8.956 1.00 12.64 434 ARG A C 1
ATOM 3236 O O . ARG A 1 438 ? 5.548 -3.182 -9.786 1.00 13.09 434 ARG A O 1
ATOM 3244 N N . HIS A 1 439 ? 7.131 -4.641 -9.169 1.00 11.74 435 HIS A N 1
ATOM 3245 C CA . HIS A 1 439 ? 6.928 -5.512 -10.303 1.00 11.52 435 HIS A CA 1
ATOM 3246 C C . HIS A 1 439 ? 5.694 -6.367 -10.103 1.00 12.54 435 HIS A C 1
ATOM 3247 O O . HIS A 1 439 ? 5.518 -6.934 -9.031 1.00 12.83 435 HIS A O 1
ATOM 3254 N N . ARG A 1 440 ? 4.846 -6.525 -11.115 1.00 13.12 436 ARG A N 1
ATOM 3255 C CA . ARG A 1 440 ? 3.636 -7.382 -10.980 1.00 14.29 436 ARG A CA 1
ATOM 3256 C C . ARG A 1 440 ? 3.905 -8.797 -10.503 1.00 14.13 436 ARG A C 1
ATOM 3257 O O . ARG A 1 440 ? 3.138 -9.367 -9.734 1.00 14.23 436 ARG A O 1
ATOM 3265 N N . LEU A 1 441 ? 5.024 -9.369 -10.933 1.00 13.21 437 LEU A N 1
ATOM 3266 C CA . LEU A 1 441 ? 5.319 -10.740 -10.593 1.00 13.40 437 LEU A CA 1
ATOM 3267 C C . LEU A 1 441 ? 6.188 -10.827 -9.328 1.00 13.02 437 LEU A C 1
ATOM 3268 O O . LEU A 1 441 ? 6.667 -11.897 -9.014 1.00 13.01 437 LEU A O 1
ATOM 3273 N N . ARG A 1 442 ? 6.356 -9.742 -8.581 1.00 13.15 438 ARG A N 1
ATOM 3274 C CA . ARG A 1 442 ? 7.230 -9.810 -7.383 1.00 12.96 438 ARG A CA 1
ATOM 3275 C C . ARG A 1 442 ? 6.787 -10.931 -6.445 1.00 13.39 438 ARG A C 1
ATOM 3276 O O . ARG A 1 442 ? 7.584 -11.787 -6.079 1.00 12.76 438 ARG A O 1
ATOM 3284 N N . ASP A 1 443 ? 5.529 -10.932 -6.033 1.00 14.41 439 ASP A N 1
ATOM 3285 C CA . ASP A 1 443 ? 5.104 -11.893 -4.999 1.00 15.30 439 ASP A CA 1
ATOM 3286 C C . ASP A 1 443 ? 5.148 -13.337 -5.492 1.00 15.30 439 ASP A C 1
ATOM 3287 O O . ASP A 1 443 ? 5.539 -14.241 -4.765 1.00 14.71 439 ASP A O 1
ATOM 3292 N N . GLU A 1 444 ? 4.748 -13.554 -6.732 1.00 16.37 440 GLU A N 1
ATOM 3293 C CA . GLU A 1 444 ? 4.785 -14.905 -7.309 1.00 17.59 440 GLU A CA 1
ATOM 3294 C C . GLU A 1 444 ? 6.264 -15.348 -7.460 1.00 16.26 440 GLU A C 1
ATOM 3295 O O . GLU A 1 444 ? 6.638 -16.458 -7.083 1.00 15.68 440 GLU A O 1
ATOM 3301 N N . ALA A 1 445 ? 7.101 -14.467 -7.973 1.00 14.71 441 ALA A N 1
ATOM 3302 C CA . ALA A 1 445 ? 8.520 -14.819 -8.139 1.00 14.23 441 ALA A CA 1
ATOM 3303 C C . ALA A 1 445 ? 9.148 -15.103 -6.762 1.00 14.30 441 ALA A C 1
ATOM 3304 O O . ALA A 1 445 ? 9.964 -16.007 -6.651 1.00 14.60 441 ALA A O 1
ATOM 3306 N N . GLU A 1 446 ? 8.773 -14.334 -5.754 1.00 14.19 442 GLU A N 1
ATOM 3307 C CA . GLU A 1 446 ? 9.272 -14.529 -4.406 1.00 15.08 442 GLU A CA 1
ATOM 3308 C C . GLU A 1 446 ? 8.879 -15.876 -3.810 1.00 16.29 442 GLU A C 1
ATOM 3309 O O . GLU A 1 446 ? 9.736 -16.558 -3.194 1.00 16.37 442 GLU A O 1
ATOM 3315 N N . ARG A 1 447 ? 7.626 -16.263 -3.973 1.00 16.73 443 ARG A N 1
ATOM 3316 C CA . ARG A 1 447 ? 7.230 -17.594 -3.531 1.00 18.71 443 ARG A CA 1
ATOM 3317 C C . ARG A 1 447 ? 8.091 -18.694 -4.155 1.00 17.37 443 ARG A C 1
ATOM 3318 O O . ARG A 1 447 ? 8.547 -19.577 -3.443 1.00 17.44 443 ARG A O 1
ATOM 3326 N N . ALA A 1 448 ? 8.305 -18.642 -5.460 1.00 16.14 444 ALA A N 1
ATOM 3327 C CA . ALA A 1 448 ? 9.106 -19.670 -6.137 1.00 16.07 444 ALA A CA 1
ATOM 3328 C C . ALA A 1 448 ? 10.578 -19.588 -5.688 1.00 15.56 444 ALA A C 1
ATOM 3329 O O . ALA A 1 448 ? 11.218 -20.604 -5.486 1.00 15.57 444 ALA A O 1
ATOM 3331 N N . PHE A 1 449 ? 11.087 -18.369 -5.493 1.00 15.34 445 PHE A N 1
ATOM 3332 C CA . PHE A 1 449 ? 12.435 -18.168 -4.982 1.00 14.95 445 PHE A CA 1
ATOM 3333 C C . PHE A 1 449 ? 12.622 -18.803 -3.598 1.00 15.86 445 PHE A C 1
ATOM 3334 O O . PHE A 1 449 ? 13.636 -19.498 -3.372 1.00 16.05 445 PHE A O 1
ATOM 3342 N N . GLN A 1 450 ? 11.687 -18.577 -2.677 1.00 16.31 446 GLN A N 1
ATOM 3343 C CA . GLN A 1 450 ? 11.825 -19.120 -1.308 1.00 17.20 446 GLN A CA 1
ATOM 3344 C C . GLN A 1 450 ? 11.726 -20.642 -1.311 1.00 17.94 446 GLN A C 1
ATOM 3345 O O . GLN A 1 450 ? 12.393 -21.308 -0.534 1.00 17.76 446 GLN A O 1
ATOM 3351 N N . LYS A 1 451 ? 10.908 -21.196 -2.202 1.00 18.84 447 LYS A N 1
ATOM 3352 C CA . LYS A 1 451 ? 10.809 -22.641 -2.317 1.00 20.03 447 LYS A CA 1
ATOM 3353 C C . LYS A 1 451 ? 12.164 -23.192 -2.755 1.00 19.04 447 LYS A C 1
ATOM 3354 O O . LYS A 1 451 ? 12.691 -24.098 -2.126 1.00 18.77 447 LYS A O 1
ATOM 3360 N N . ALA A 1 452 ? 12.758 -22.617 -3.807 1.00 17.53 448 ALA A N 1
ATOM 3361 C CA . ALA A 1 452 ? 14.067 -23.044 -4.253 1.00 17.17 448 ALA A CA 1
ATOM 3362 C C . ALA A 1 452 ? 15.117 -22.921 -3.126 1.00 17.39 448 ALA A C 1
ATOM 3363 O O . ALA A 1 452 ? 15.912 -23.818 -2.930 1.00 16.74 448 ALA A O 1
ATOM 3365 N N . LEU A 1 453 ? 15.093 -21.810 -2.387 1.00 17.89 449 LEU A N 1
ATOM 3366 C CA . LEU A 1 453 ? 16.048 -21.571 -1.308 1.00 19.58 449 LEU A CA 1
ATOM 3367 C C . LEU A 1 453 ? 15.929 -22.648 -0.216 1.00 20.54 449 LEU A C 1
ATOM 3368 O O . LEU A 1 453 ? 16.932 -23.253 0.193 1.00 20.25 449 LEU A O 1
ATOM 3373 N N . GLY A 1 454 ? 14.696 -22.928 0.200 1.00 21.01 450 GLY A N 1
ATOM 3374 C CA . GLY A 1 454 ? 14.423 -24.007 1.142 1.00 22.78 450 GLY A CA 1
ATOM 3375 C C . GLY A 1 454 ? 15.003 -25.350 0.672 1.00 23.32 450 GLY A C 1
ATOM 3376 O O . GLY A 1 454 ? 15.602 -26.062 1.461 1.00 24.18 450 GLY A O 1
ATOM 3377 N N . GLU A 1 455 ? 14.833 -25.685 -0.611 1.00 22.50 451 GLU A N 1
ATOM 3378 C CA . GLU A 1 455 ? 15.380 -26.944 -1.168 1.00 22.72 451 GLU A CA 1
ATOM 3379 C C . GLU A 1 455 ? 16.902 -26.929 -1.097 1.00 22.98 451 GLU A C 1
ATOM 3380 O O . GLU A 1 455 ? 17.515 -27.899 -0.679 1.00 23.30 451 GLU A O 1
ATOM 3386 N N . LEU A 1 456 ? 17.494 -25.805 -1.482 1.00 22.07 452 LEU A N 1
ATOM 3387 C CA . LEU A 1 456 ? 18.935 -25.693 -1.566 1.00 22.61 452 LEU A CA 1
ATOM 3388 C C . LEU A 1 456 ? 19.608 -25.735 -0.203 1.00 24.45 452 LEU A C 1
ATOM 3389 O O . LEU A 1 456 ? 20.720 -26.270 -0.088 1.00 25.36 452 LEU A O 1
ATOM 3394 N N . LEU A 1 457 ? 18.929 -25.199 0.817 1.00 25.43 453 LEU A N 1
ATOM 3395 C CA . LEU A 1 457 ? 19.475 -25.116 2.146 1.00 27.19 453 LEU A CA 1
ATOM 3396 C C . LEU A 1 457 ? 19.097 -26.300 3.023 1.00 29.46 453 LEU A C 1
ATOM 3397 O O . LEU A 1 457 ? 19.608 -26.396 4.121 1.00 30.48 453 LEU A O 1
ATOM 3402 N N . ALA A 1 458 ? 18.243 -27.206 2.542 1.00 30.91 454 ALA A N 1
ATOM 3403 C CA . ALA A 1 458 ? 17.844 -28.373 3.351 1.00 33.69 454 ALA A CA 1
ATOM 3404 C C . ALA A 1 458 ? 19.049 -29.265 3.689 1.00 35.68 454 ALA A C 1
ATOM 3405 O O . ALA A 1 458 ? 19.984 -29.489 2.916 1.00 35.75 454 ALA A O 1
ATOM 3408 N N . SER B 1 10 ? -1.119 0.677 31.951 1.00 35.88 6 SER B N 1
ATOM 3409 C CA . SER B 1 10 ? -1.020 -0.709 32.509 1.00 34.90 6 SER B CA 1
ATOM 3410 C C . SER B 1 10 ? 0.102 -1.577 31.873 1.00 33.34 6 SER B C 1
ATOM 3411 O O . SER B 1 10 ? 0.882 -1.120 31.056 1.00 33.88 6 SER B O 1
ATOM 3413 N N . GLN B 1 11 ? 0.144 -2.851 32.244 1.00 32.48 7 GLN B N 1
ATOM 3414 C CA . GLN B 1 11 ? 1.238 -3.745 31.902 1.00 31.90 7 GLN B CA 1
ATOM 3415 C C . GLN B 1 11 ? 0.896 -4.373 30.552 1.00 32.15 7 GLN B C 1
ATOM 3416 O O . GLN B 1 11 ? -0.190 -4.922 30.417 1.00 33.38 7 GLN B O 1
ATOM 3422 N N . HIS B 1 12 ? 1.789 -4.269 29.556 1.00 30.10 8 HIS B N 1
ATOM 3423 C CA . HIS B 1 12 ? 1.535 -4.734 28.165 1.00 28.50 8 HIS B CA 1
ATOM 3424 C C . HIS B 1 12 ? 2.620 -5.725 27.733 1.00 27.25 8 HIS B C 1
ATOM 3425 O O . HIS B 1 12 ? 3.755 -5.644 28.215 1.00 23.92 8 HIS B O 1
ATOM 3427 N N . PHE B 1 13 ? 2.298 -6.681 26.844 1.00 24.71 9 PHE B N 1
ATOM 3428 C CA . PHE B 1 13 ? 3.240 -7.746 26.490 1.00 23.80 9 PHE B CA 1
ATOM 3429 C C . PHE B 1 13 ? 3.477 -7.867 24.986 1.00 22.76 9 PHE B C 1
ATOM 3430 O O . PHE B 1 13 ? 2.530 -7.901 24.218 1.00 20.99 9 PHE B O 1
ATOM 3438 N N . ILE B 1 14 ? 4.751 -7.982 24.596 1.00 21.18 10 ILE B N 1
ATOM 3439 C CA . ILE B 1 14 ? 5.127 -8.317 23.235 1.00 20.90 10 ILE B CA 1
ATOM 3440 C C . ILE B 1 14 ? 5.647 -9.756 23.272 1.00 20.25 10 ILE B C 1
ATOM 3441 O O . ILE B 1 14 ? 6.490 -10.097 24.091 1.00 19.54 10 ILE B O 1
ATOM 3446 N N . HIS B 1 15 ? 5.191 -10.592 22.357 1.00 20.59 11 HIS B N 1
ATOM 3447 C CA . HIS B 1 15 ? 5.752 -11.947 22.218 1.00 20.83 11 HIS B CA 1
ATOM 3448 C C . HIS B 1 15 ? 6.524 -12.029 20.918 1.00 20.22 11 HIS B C 1
ATOM 3449 O O . HIS B 1 15 ? 5.983 -11.756 19.851 1.00 20.33 11 HIS B O 1
ATOM 3456 N N . ALA B 1 16 ? 7.798 -12.386 21.016 1.00 19.50 12 ALA B N 1
ATOM 3457 C CA . ALA B 1 16 ? 8.695 -12.458 19.871 1.00 19.03 12 ALA B CA 1
ATOM 3458 C C . ALA B 1 16 ? 9.060 -13.891 19.594 1.00 19.75 12 ALA B C 1
ATOM 3459 O O . ALA B 1 16 ? 9.548 -14.595 20.498 1.00 19.38 12 ALA B O 1
ATOM 3461 N N . ARG B 1 17 ? 8.927 -14.314 18.346 1.00 20.12 13 ARG B N 1
ATOM 3462 C CA . ARG B 1 17 ? 9.391 -15.656 17.981 1.00 21.38 13 ARG B CA 1
ATOM 3463 C C . ARG B 1 17 ? 10.887 -15.798 18.187 1.00 19.79 13 ARG B C 1
ATOM 3464 O O . ARG B 1 17 ? 11.338 -16.825 18.599 1.00 19.21 13 ARG B O 1
ATOM 3472 N N . GLN B 1 18 ? 11.648 -14.748 17.871 1.00 18.09 14 GLN B N 1
ATOM 3473 C CA . GLN B 1 18 ? 13.072 -14.676 18.223 1.00 17.53 14 GLN B CA 1
ATOM 3474 C C . GLN B 1 18 ? 13.376 -13.283 18.730 1.00 16.19 14 GLN B C 1
ATOM 3475 O O . GLN B 1 18 ? 12.866 -12.308 18.205 1.00 15.06 14 GLN B O 1
ATOM 3481 N N . ALA B 1 19 ? 14.243 -13.197 19.720 1.00 16.38 15 ALA B N 1
ATOM 3482 C CA . ALA B 1 19 ? 14.678 -11.920 20.240 1.00 15.97 15 ALA B CA 1
ATOM 3483 C C . ALA B 1 19 ? 16.131 -12.028 20.610 1.00 16.52 15 ALA B C 1
ATOM 3484 O O . ALA B 1 19 ? 16.578 -13.051 21.121 1.00 17.26 15 ALA B O 1
ATOM 3486 N N . LEU B 1 20 ? 16.889 -10.978 20.309 1.00 16.57 16 LEU B N 1
ATOM 3487 C CA . LEU B 1 20 ? 18.319 -10.991 20.541 1.00 16.55 16 LEU B CA 1
ATOM 3488 C C . LEU B 1 20 ? 18.611 -10.374 21.892 1.00 16.96 16 LEU B C 1
ATOM 3489 O O . LEU B 1 20 ? 18.669 -9.148 22.039 1.00 17.73 16 LEU B O 1
ATOM 3494 N N . LEU B 1 21 ? 18.821 -11.225 22.889 1.00 17.78 17 LEU B N 1
ATOM 3495 C CA . LEU B 1 21 ? 19.074 -10.774 24.235 1.00 18.06 17 LEU B CA 1
ATOM 3496 C C . LEU B 1 21 ? 20.578 -10.621 24.450 1.00 19.27 17 LEU B C 1
ATOM 3497 O O . LEU B 1 21 ? 21.375 -11.076 23.614 1.00 18.56 17 LEU B O 1
ATOM 3502 N N . PRO B 1 22 ? 20.994 -9.992 25.575 1.00 20.28 18 PRO B N 1
ATOM 3503 C CA . PRO B 1 22 ? 22.447 -9.751 25.739 1.00 21.19 18 PRO B CA 1
ATOM 3504 C C . PRO B 1 22 ? 23.278 -11.018 25.789 1.00 23.52 18 PRO B C 1
ATOM 3505 O O . PRO B 1 22 ? 24.448 -10.991 25.407 1.00 25.23 18 PRO B O 1
ATOM 3509 N N . ASP B 1 23 ? 22.691 -12.131 26.239 1.00 24.52 19 ASP B N 1
ATOM 3510 C CA . ASP B 1 23 ? 23.409 -13.390 26.251 1.00 26.26 19 ASP B CA 1
ATOM 3511 C C . ASP B 1 23 ? 23.079 -14.257 25.013 1.00 26.63 19 ASP B C 1
ATOM 3512 O O . ASP B 1 23 ? 23.347 -15.441 25.020 1.00 27.86 19 ASP B O 1
ATOM 3517 N N . GLY B 1 24 ? 22.515 -13.667 23.954 1.00 24.54 20 GLY B N 1
ATOM 3518 C CA . GLY B 1 24 ? 22.257 -14.405 22.718 1.00 24.03 20 GLY B CA 1
ATOM 3519 C C . GLY B 1 24 ? 20.801 -14.439 22.249 1.00 22.54 20 GLY B C 1
ATOM 3520 O O . GLY B 1 24 ? 19.879 -13.931 22.926 1.00 21.31 20 GLY B O 1
ATOM 3521 N N . TRP B 1 25 ? 20.594 -15.026 21.073 1.00 20.42 21 TRP B N 1
ATOM 3522 C CA . TRP B 1 25 ? 19.243 -15.265 20.582 1.00 19.97 21 TRP B CA 1
ATOM 3523 C C . TRP B 1 25 ? 18.482 -16.171 21.479 1.00 20.58 21 TRP B C 1
ATOM 3524 O O . TRP B 1 25 ? 19.003 -17.155 21.944 1.00 21.09 21 TRP B O 1
ATOM 3535 N N . ALA B 1 26 ? 17.229 -15.827 21.743 1.00 20.84 22 ALA B N 1
ATOM 3536 C CA . ALA B 1 26 ? 16.303 -16.756 22.404 1.00 21.86 22 ALA B CA 1
ATOM 3537 C C . ALA B 1 26 ? 15.031 -16.811 21.594 1.00 22.27 22 ALA B C 1
ATOM 3538 O O . ALA B 1 26 ? 14.705 -15.880 20.848 1.00 19.68 22 ALA B O 1
ATOM 3540 N N . GLU B 1 27 ? 14.299 -17.904 21.767 1.00 23.43 23 GLU B N 1
ATOM 3541 C CA . GLU B 1 27 ? 13.050 -18.107 21.061 1.00 23.66 23 GLU B CA 1
ATOM 3542 C C . GLU B 1 27 ? 11.850 -18.017 21.987 1.00 22.15 23 GLU B C 1
ATOM 3543 O O . GLU B 1 27 ? 11.931 -18.352 23.185 1.00 22.30 23 GLU B O 1
ATOM 3549 N N . ASN B 1 28 ? 10.736 -17.580 21.412 1.00 21.08 24 ASN B N 1
ATOM 3550 C CA . ASN B 1 28 ? 9.473 -17.510 22.097 1.00 21.60 24 ASN B CA 1
ATOM 3551 C C . ASN B 1 28 ? 9.601 -16.660 23.371 1.00 20.93 24 ASN B C 1
ATOM 3552 O O . ASN B 1 28 ? 9.360 -17.130 24.482 1.00 21.22 24 ASN B O 1
ATOM 3557 N N . VAL B 1 29 ? 9.977 -15.405 23.161 1.00 19.93 25 VAL B N 1
ATOM 3558 C CA . VAL B 1 29 ? 10.364 -14.484 24.230 1.00 19.31 25 VAL B CA 1
ATOM 3559 C C . VAL B 1 29 ? 9.195 -13.549 24.528 1.00 19.53 25 VAL B C 1
ATOM 3560 O O . VAL B 1 29 ? 8.686 -12.856 23.634 1.00 18.42 25 VAL B O 1
ATOM 3564 N N . ARG B 1 30 ? 8.738 -13.549 25.781 1.00 19.65 26 ARG B N 1
ATOM 3565 C CA . ARG B 1 30 ? 7.675 -12.659 26.196 1.00 20.66 26 ARG B CA 1
ATOM 3566 C C . ARG B 1 30 ? 8.291 -11.448 26.902 1.00 20.52 26 ARG B C 1
ATOM 3567 O O . ARG B 1 30 ? 8.980 -11.603 27.898 1.00 20.29 26 ARG B O 1
ATOM 3575 N N . ILE B 1 31 ? 8.098 -10.252 26.344 1.00 19.94 27 ILE B N 1
ATOM 3576 C CA . ILE B 1 31 ? 8.672 -9.041 26.919 1.00 19.75 27 ILE B CA 1
ATOM 3577 C C . ILE B 1 31 ? 7.546 -8.248 27.545 1.00 19.26 27 ILE B C 1
ATOM 3578 O O . ILE B 1 31 ? 6.617 -7.846 26.849 1.00 19.36 27 ILE B O 1
ATOM 358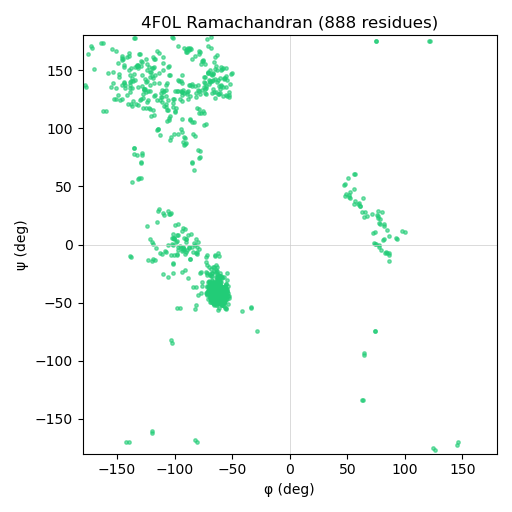3 N N . GLY B 1 32 ? 7.619 -8.040 28.864 1.00 19.34 28 GLY B N 1
ATOM 3584 C CA . GLY B 1 32 ? 6.593 -7.252 29.565 1.00 19.09 28 GLY B CA 1
ATOM 3585 C C . GLY B 1 32 ? 7.054 -5.805 29.672 1.00 17.63 28 GLY B C 1
ATOM 3586 O O . GLY B 1 32 ? 8.226 -5.565 29.917 1.00 17.17 28 GLY B O 1
ATOM 3587 N N . ILE B 1 33 ? 6.120 -4.876 29.499 1.00 17.03 29 ILE B N 1
ATOM 3588 C CA . ILE B 1 33 ? 6.354 -3.457 29.557 1.00 17.29 29 ILE B CA 1
ATOM 3589 C C . ILE B 1 33 ? 5.395 -2.824 30.535 1.00 17.46 29 ILE B C 1
ATOM 3590 O O . ILE B 1 33 ? 4.218 -3.138 30.509 1.00 17.95 29 ILE B O 1
ATOM 3595 N N . ALA B 1 34 ? 5.923 -1.966 31.417 1.00 17.13 30 ALA B N 1
ATOM 3596 C CA . ALA B 1 34 ? 5.188 -1.273 32.441 1.00 17.47 30 ALA B CA 1
ATOM 3597 C C . ALA B 1 34 ? 5.850 0.074 32.753 1.00 17.59 30 ALA B C 1
ATOM 3598 O O . ALA B 1 34 ? 7.050 0.165 33.067 1.00 16.62 30 ALA B O 1
ATOM 3600 N N . GLY B 1 35 ? 5.047 1.128 32.648 1.00 17.98 31 GLY B N 1
ATOM 3601 C CA . GLY B 1 35 ? 5.518 2.480 32.812 1.00 17.99 31 GLY B CA 1
ATOM 3602 C C . GLY B 1 35 ? 6.648 2.816 31.889 1.00 17.09 31 GLY B C 1
ATOM 3603 O O . GLY B 1 35 ? 7.538 3.553 32.272 1.00 16.96 31 GLY B O 1
ATOM 3604 N N . GLY B 1 36 ? 6.616 2.263 30.673 1.00 16.40 32 GLY B N 1
ATOM 3605 C CA . GLY B 1 36 ? 7.680 2.492 29.684 1.00 15.74 32 GLY B CA 1
ATOM 3606 C C . GLY B 1 36 ? 9.010 1.773 29.927 1.00 15.40 32 GLY B C 1
ATOM 3607 O O . GLY B 1 36 ? 10.019 2.093 29.291 1.00 14.59 32 GLY B O 1
ATOM 3608 N N . VAL B 1 37 ? 9.019 0.838 30.883 1.00 14.99 33 VAL B N 1
ATOM 3609 C CA . VAL B 1 37 ? 10.197 0.097 31.260 1.00 14.57 33 VAL B CA 1
ATOM 3610 C C . VAL B 1 37 ? 9.915 -1.385 31.014 1.00 14.47 33 VAL B C 1
ATOM 3611 O O . VAL B 1 37 ? 8.769 -1.826 31.112 1.00 15.31 33 VAL B O 1
ATOM 3615 N N . ILE B 1 38 ? 10.954 -2.156 30.748 1.00 14.03 34 ILE B N 1
ATOM 3616 C CA . ILE B 1 38 ? 10.833 -3.616 30.593 1.00 14.26 34 ILE B CA 1
ATOM 3617 C C . ILE B 1 38 ? 10.743 -4.218 31.984 1.00 15.23 34 ILE B C 1
ATOM 3618 O O . ILE B 1 38 ? 11.686 -4.161 32.771 1.00 15.43 34 ILE B O 1
ATOM 3623 N N . CYS B 1 39 ? 9.585 -4.786 32.297 1.00 16.11 35 CYS B N 1
ATOM 3624 C CA . CYS B 1 39 ? 9.381 -5.290 33.648 1.00 17.10 35 CYS B CA 1
ATOM 3625 C C . CYS B 1 39 ? 9.732 -6.773 33.739 1.00 17.86 35 CYS B C 1
ATOM 3626 O O . CYS B 1 39 ? 10.020 -7.274 34.837 1.00 19.13 35 CYS B O 1
ATOM 3629 N N . SER B 1 40 ? 9.687 -7.482 32.615 1.00 17.65 36 SER B N 1
ATOM 3630 C CA . SER B 1 40 ? 9.959 -8.926 32.596 1.00 18.06 36 SER B CA 1
ATOM 3631 C C . SER B 1 40 ? 10.385 -9.398 31.214 1.00 17.73 36 SER B C 1
ATOM 3632 O O . SER B 1 40 ? 9.992 -8.831 30.203 1.00 18.02 36 SER B O 1
ATOM 3635 N N . ILE B 1 41 ? 11.243 -10.412 31.188 1.00 18.34 37 ILE B N 1
ATOM 3636 C CA . ILE B 1 41 ? 11.606 -11.126 29.980 1.00 18.97 37 ILE B CA 1
ATOM 3637 C C . ILE B 1 41 ? 11.585 -12.612 30.330 1.00 20.61 37 ILE B C 1
ATOM 3638 O O . ILE B 1 41 ? 12.281 -13.030 31.249 1.00 20.59 37 ILE B O 1
ATOM 3643 N N . GLU B 1 42 ? 10.797 -13.378 29.582 1.00 22.28 38 GLU B N 1
ATOM 3644 C CA . GLU B 1 42 ? 10.579 -14.818 29.805 1.00 24.88 38 GLU B CA 1
ATOM 3645 C C . GLU B 1 42 ? 10.868 -15.507 28.480 1.00 24.04 38 GLU B C 1
ATOM 3646 O O . GLU B 1 42 ? 10.323 -15.081 27.474 1.00 24.01 38 GLU B O 1
ATOM 3652 N N . THR B 1 43 ? 11.695 -16.546 28.449 1.00 23.24 39 THR B N 1
ATOM 3653 C CA . THR B 1 43 ? 12.004 -17.222 27.185 1.00 24.00 39 THR B CA 1
ATOM 3654 C C . THR B 1 43 ? 11.366 -18.623 27.139 1.00 25.11 39 THR B C 1
ATOM 3655 O O . THR B 1 43 ? 11.020 -19.188 28.169 1.00 24.28 39 THR B O 1
ATOM 3659 N N . GLY B 1 44 ? 11.153 -19.130 25.932 1.00 25.63 40 GLY B N 1
ATOM 3660 C CA . GLY B 1 44 ? 10.560 -20.440 25.723 1.00 25.91 40 GLY B CA 1
ATOM 3661 C C . GLY B 1 44 ? 9.141 -20.553 26.233 1.00 26.89 40 GLY B C 1
ATOM 3662 O O . GLY B 1 44 ? 8.790 -21.599 26.779 1.00 27.20 40 GLY B O 1
ATOM 3663 N N . VAL B 1 45 ? 8.312 -19.513 26.052 1.00 25.81 41 VAL B N 1
ATOM 3664 C CA . VAL B 1 45 ? 6.902 -19.545 26.539 1.00 26.17 41 VAL B CA 1
ATOM 3665 C C . VAL B 1 45 ? 5.946 -19.279 25.380 1.00 26.20 41 VAL B C 1
ATOM 3666 O O . VAL B 1 45 ? 6.335 -18.699 24.382 1.00 25.80 41 VAL B O 1
ATOM 3670 N N . LEU B 1 46 ? 4.701 -19.754 25.496 1.00 27.73 42 LEU B N 1
ATOM 3671 C CA . LEU B 1 46 ? 3.684 -19.500 24.487 1.00 27.41 42 LEU B CA 1
ATOM 3672 C C . LEU B 1 46 ? 3.201 -18.083 24.677 1.00 28.39 42 LEU B C 1
ATOM 3673 O O . LEU B 1 46 ? 3.384 -17.520 25.759 1.00 27.12 42 LEU B O 1
ATOM 3678 N N . ALA B 1 47 ? 2.675 -17.476 23.607 1.00 28.21 43 ALA B N 1
ATOM 3679 C CA . ALA B 1 47 ? 2.082 -16.133 23.680 1.00 29.34 43 ALA B CA 1
ATOM 3680 C C . ALA B 1 47 ? 0.836 -16.207 24.542 1.00 31.05 43 ALA B C 1
ATOM 3681 O O . ALA B 1 47 ? 0.044 -17.119 24.388 1.00 33.07 43 ALA B O 1
ATOM 3683 N N . GLY B 1 48 ? 0.674 -15.270 25.467 1.00 31.94 44 GLY B N 1
ATOM 3684 C CA . GLY B 1 48 ? -0.615 -15.079 26.109 1.00 32.22 44 GLY B CA 1
ATOM 3685 C C . GLY B 1 48 ? -1.641 -14.602 25.083 1.00 32.96 44 GLY B C 1
ATOM 3686 O O . GLY B 1 48 ? -1.279 -14.058 24.032 1.00 29.87 44 GLY B O 1
ATOM 3687 N N . PRO B 1 49 ? -2.940 -14.752 25.406 1.00 35.80 45 PRO B N 1
ATOM 3688 C CA . PRO B 1 49 ? -3.975 -14.346 24.453 1.00 36.48 45 PRO B CA 1
ATOM 3689 C C . PRO B 1 49 ? -3.993 -12.852 24.131 1.00 36.55 45 PRO B C 1
ATOM 3690 O O . PRO B 1 49 ? -4.409 -12.479 23.054 1.00 36.82 45 PRO B O 1
ATOM 3694 N N . ASP B 1 50 ? -3.509 -12.000 25.021 1.00 36.99 46 ASP B N 1
ATOM 3695 C CA . ASP B 1 50 ? -3.486 -10.570 24.721 1.00 37.76 46 ASP B CA 1
ATOM 3696 C C . ASP B 1 50 ? -2.109 -10.041 24.271 1.00 34.96 46 ASP B C 1
ATOM 3697 O O . ASP B 1 50 ? -1.957 -8.838 24.049 1.00 34.18 46 ASP B O 1
ATOM 3702 N N . ASP B 1 51 ? -1.123 -10.924 24.114 1.00 31.15 47 ASP B N 1
ATOM 3703 C CA . ASP B 1 51 ? 0.227 -10.493 23.718 1.00 28.99 47 ASP B CA 1
ATOM 3704 C C . ASP B 1 51 ? 0.213 -10.010 22.278 1.00 27.12 47 ASP B C 1
ATOM 3705 O O . ASP B 1 51 ? -0.448 -10.586 21.454 1.00 26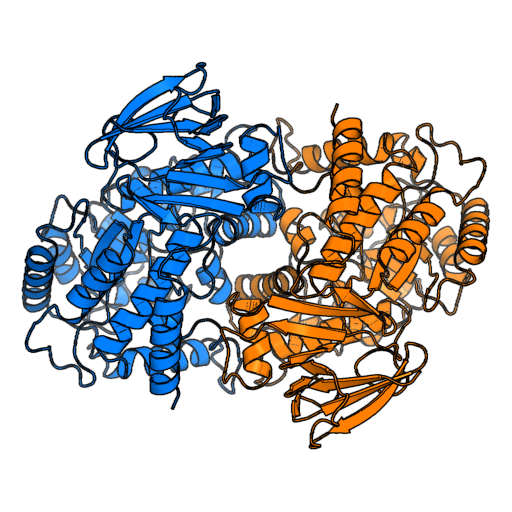.39 47 ASP B O 1
ATOM 3710 N N . GLU B 1 52 ? 0.929 -8.937 21.996 1.00 26.69 48 GLU B N 1
ATOM 3711 C CA . GLU B 1 52 ? 1.163 -8.527 20.632 1.00 27.89 48 GLU B CA 1
ATOM 3712 C C . GLU B 1 52 ? 2.304 -9.354 20.047 1.00 26.66 48 GLU B C 1
ATOM 3713 O O . GLU B 1 52 ? 3.389 -9.433 20.625 1.00 26.09 48 GLU B O 1
ATOM 3719 N N . ARG B 1 53 ? 2.051 -9.972 18.906 1.00 25.55 49 ARG B N 1
ATOM 3720 C CA . ARG B 1 53 ? 2.971 -10.953 18.338 1.00 26.14 49 ARG B CA 1
ATOM 3721 C C . ARG B 1 53 ? 3.945 -10.334 17.343 1.00 23.29 49 ARG B C 1
ATOM 3722 O O . ARG B 1 53 ? 3.533 -9.616 16.450 1.00 22.90 49 ARG B O 1
ATOM 3730 N N . GLN B 1 54 ? 5.223 -10.633 17.497 1.00 20.98 50 GLN B N 1
ATOM 3731 C CA . GLN B 1 54 ? 6.236 -10.174 16.549 1.00 20.95 50 GLN B CA 1
ATOM 3732 C C . GLN B 1 54 ? 7.136 -11.368 16.173 1.00 19.68 50 GLN B C 1
ATOM 3733 O O . GLN B 1 54 ? 7.259 -12.339 16.928 1.00 19.20 50 GLN B O 1
ATOM 3739 N N . SER B 1 55 ? 7.732 -11.308 14.989 1.00 18.72 51 SER B N 1
ATOM 3740 C CA . SER B 1 55 ? 8.614 -12.366 14.520 1.00 18.70 51 SER B CA 1
ATOM 3741 C C . SER B 1 55 ? 10.012 -12.250 15.072 1.00 17.03 51 SER B C 1
ATOM 3742 O O . SER B 1 55 ? 10.521 -13.227 15.600 1.00 17.41 51 SER B O 1
ATOM 3745 N N . VAL B 1 56 ? 10.637 -11.073 14.934 1.00 15.38 52 VAL B N 1
ATOM 3746 C CA . VAL B 1 56 ? 12.027 -10.893 15.301 1.00 14.80 52 VAL B CA 1
ATOM 3747 C C . VAL B 1 56 ? 12.205 -9.533 15.960 1.00 14.48 52 VAL B C 1
ATOM 3748 O O . VAL B 1 56 ? 11.886 -8.524 15.363 1.00 14.13 52 VAL B O 1
ATOM 3752 N N . VAL B 1 57 ? 12.689 -9.529 17.204 1.00 14.53 53 VAL B N 1
ATOM 3753 C CA . VAL B 1 57 ? 12.826 -8.307 18.029 1.00 13.95 53 VAL B CA 1
ATOM 3754 C C . VAL B 1 57 ? 14.287 -8.151 18.457 1.00 13.50 53 VAL B C 1
ATOM 3755 O O . VAL B 1 57 ? 14.945 -9.125 18.848 1.00 13.69 53 VAL B O 1
ATOM 3759 N N . VAL B 1 58 ? 14.795 -6.945 18.268 1.00 13.12 54 VAL B N 1
ATOM 3760 C CA . VAL B 1 58 ? 16.151 -6.562 18.615 1.00 13.40 54 VAL B CA 1
ATOM 3761 C C . VAL B 1 58 ? 16.120 -5.264 19.392 1.00 13.10 54 VAL B C 1
ATOM 3762 O O . VAL B 1 58 ? 15.120 -4.547 19.389 1.00 11.94 54 VAL B O 1
ATOM 3766 N N . ALA B 1 59 ? 17.228 -4.957 20.056 1.00 13.71 55 ALA B N 1
ATOM 3767 C CA . ALA B 1 59 ? 17.351 -3.730 20.833 1.00 13.74 55 ALA B CA 1
ATOM 3768 C C . ALA B 1 59 ? 17.291 -2.508 19.922 1.00 14.02 55 ALA B C 1
ATOM 3769 O O . ALA B 1 59 ? 17.676 -2.585 18.768 1.00 13.64 55 ALA B O 1
ATOM 3771 N N . GLY B 1 60 ? 16.807 -1.397 20.479 1.00 14.15 56 GLY B N 1
ATOM 3772 C CA . GLY B 1 60 ? 16.896 -0.114 19.856 1.00 13.80 56 GLY B CA 1
ATOM 3773 C C . GLY B 1 60 ? 18.332 0.361 19.791 1.00 13.83 56 GLY B C 1
ATOM 3774 O O . GLY B 1 60 ? 19.117 0.130 20.698 1.00 14.02 56 GLY B O 1
ATOM 3775 N N . MET B 1 61 ? 18.684 0.997 18.672 1.00 13.51 57 MET B N 1
ATOM 3776 C CA . MET B 1 61 ? 20.041 1.463 18.447 1.00 13.25 57 MET B CA 1
ATOM 3777 C C . MET B 1 61 ? 20.140 2.934 18.806 1.00 13.04 57 MET B C 1
ATOM 3778 O O . MET B 1 61 ? 19.327 3.762 18.358 1.00 12.00 57 MET B O 1
ATOM 3783 N N . ALA B 1 62 ? 21.155 3.281 19.578 1.00 13.13 58 ALA B N 1
ATOM 3784 C CA . ALA B 1 62 ? 21.468 4.705 19.764 1.00 13.20 58 ALA B CA 1
ATOM 3785 C C . ALA B 1 62 ? 22.118 5.246 18.526 1.00 12.93 58 ALA B C 1
ATOM 3786 O O . ALA B 1 62 ? 22.993 4.605 17.894 1.00 12.95 58 ALA B O 1
ATOM 3788 N N . ASN B 1 63 ? 21.724 6.467 18.171 1.00 13.16 59 ASN B N 1
ATOM 3789 C CA . ASN B 1 63 ? 22.389 7.195 17.108 1.00 12.46 59 ASN B CA 1
ATOM 3790 C C . ASN B 1 63 ? 23.247 8.208 17.821 1.00 12.48 59 ASN B C 1
ATOM 3791 O O . ASN B 1 63 ? 22.793 9.264 18.187 1.00 12.52 59 ASN B O 1
ATOM 3796 N N . LEU B 1 64 ? 24.500 7.869 18.084 1.00 12.62 60 LEU B N 1
ATOM 3797 C CA . LEU B 1 64 ? 25.215 8.581 19.149 1.00 13.10 60 LEU B CA 1
ATOM 3798 C C . LEU B 1 64 ? 25.824 9.937 18.761 1.00 13.26 60 LEU B C 1
ATOM 3799 O O . LEU B 1 64 ? 26.458 10.553 19.591 1.00 13.70 60 LEU B O 1
ATOM 3804 N N . HIS B 1 65 ? 25.595 10.424 17.533 1.00 12.72 61 HIS B N 1
ATOM 3805 C CA . HIS B 1 65 ? 26.209 11.697 17.073 1.00 12.98 61 HIS B CA 1
ATOM 3806 C C . HIS B 1 65 ? 25.462 12.196 15.876 1.00 12.89 61 HIS B C 1
ATOM 3807 O O . HIS B 1 65 ? 25.442 11.547 14.819 1.00 11.98 61 HIS B O 1
ATOM 3814 N N . SER B 1 66 ? 24.831 13.343 16.068 1.00 13.66 62 SER B N 1
ATOM 3815 C CA . SER B 1 66 ? 23.968 13.997 15.102 1.00 14.08 62 SER B CA 1
ATOM 3816 C C . SER B 1 66 ? 24.120 15.513 15.199 1.00 15.02 62 SER B C 1
ATOM 3817 O O . SER B 1 66 ? 24.235 16.067 16.278 1.00 14.69 62 SER B O 1
ATOM 3820 N N . HIS B 1 67 ? 24.154 16.162 14.038 1.00 16.04 63 HIS B N 1
ATOM 3821 C CA . HIS B 1 67 ? 23.907 17.591 13.920 1.00 17.20 63 HIS B CA 1
ATOM 3822 C C . HIS B 1 67 ? 22.664 17.771 13.137 1.00 16.80 63 HIS B C 1
ATOM 3823 O O . HIS B 1 67 ? 22.687 17.740 11.894 1.00 16.22 63 HIS B O 1
ATOM 3830 N N . ALA B 1 68 ? 21.564 18.017 13.844 1.00 16.61 64 ALA B N 1
ATOM 3831 C CA . ALA B 1 68 ? 20.234 17.908 13.247 1.00 16.44 64 ALA B CA 1
ATOM 3832 C C . ALA B 1 68 ? 20.069 18.823 12.035 1.00 17.05 64 ALA B C 1
ATOM 3833 O O . ALA B 1 68 ? 19.507 18.410 11.034 1.00 16.77 64 ALA B O 1
ATOM 3835 N N . PHE B 1 69 ? 20.590 20.046 12.100 1.00 18.03 65 PHE B N 1
ATOM 3836 C CA . PHE B 1 69 ? 20.380 21.010 11.008 1.00 18.53 65 PHE B CA 1
ATOM 3837 C C . PHE B 1 69 ? 20.965 20.565 9.678 1.00 17.98 65 PHE B C 1
ATOM 3838 O O . PHE B 1 69 ? 20.466 20.951 8.642 1.00 17.00 65 PHE B O 1
ATOM 3846 N N . GLN B 1 70 ? 22.012 19.739 9.725 1.00 17.89 66 GLN B N 1
ATOM 3847 C CA . GLN B 1 70 ? 22.673 19.279 8.527 1.00 17.92 66 GLN B CA 1
ATOM 3848 C C . GLN B 1 70 ? 21.790 18.345 7.712 1.00 18.08 66 GLN B C 1
ATOM 3849 O O . GLN B 1 70 ? 22.026 18.168 6.503 1.00 18.80 66 GLN B O 1
ATOM 3855 N N . TYR B 1 71 ? 20.781 17.747 8.348 1.00 17.32 67 TYR B N 1
ATOM 3856 C CA . TYR B 1 71 ? 19.801 16.932 7.614 1.00 17.35 67 TYR B CA 1
ATOM 3857 C C . TYR B 1 71 ? 19.174 17.753 6.490 1.00 18.86 67 TYR B C 1
ATOM 3858 O O . TYR B 1 71 ? 18.801 17.217 5.459 1.00 18.87 67 TYR B O 1
ATOM 3867 N N . GLY B 1 72 ? 19.002 19.052 6.720 1.00 19.77 68 GLY B N 1
ATOM 3868 C CA . GLY B 1 72 ? 18.455 19.928 5.686 1.00 21.54 68 GLY B CA 1
ATOM 3869 C C . GLY B 1 72 ? 19.325 20.019 4.433 1.00 21.64 68 GLY B C 1
ATOM 3870 O O . GLY B 1 72 ? 18.818 20.263 3.351 1.00 21.95 68 GLY B O 1
ATOM 3871 N N . MET B 1 73 ? 20.624 19.794 4.566 1.00 21.72 69 MET B N 1
ATOM 3872 C CA . MET B 1 73 ? 21.528 19.902 3.423 1.00 22.91 69 MET B CA 1
ATOM 3873 C C . MET B 1 73 ? 21.849 18.558 2.791 1.00 21.06 69 MET B C 1
ATOM 3874 O O . MET B 1 73 ? 22.612 18.505 1.816 1.00 20.57 69 MET B O 1
ATOM 3879 N N . ALA B 1 74 ? 21.245 17.483 3.290 1.00 19.29 70 ALA B N 1
ATOM 3880 C CA . ALA B 1 74 ? 21.544 16.140 2.788 1.00 18.30 70 ALA B CA 1
ATOM 3881 C C . ALA B 1 74 ? 21.265 16.061 1.279 1.00 18.75 70 ALA B C 1
ATOM 3882 O O . ALA B 1 74 ? 20.182 16.427 0.820 1.00 18.21 70 ALA B O 1
ATOM 3884 N N . GLY B 1 75 ? 22.259 15.597 0.513 1.00 18.51 71 GLY B N 1
ATOM 3885 C CA . GLY B 1 75 ? 22.112 15.441 -0.926 1.00 18.96 71 GLY B CA 1
ATOM 3886 C C . GLY B 1 75 ? 22.418 16.697 -1.723 1.00 19.84 71 GLY B C 1
ATOM 3887 O O . GLY B 1 75 ? 22.481 16.636 -2.935 1.00 22.29 71 GLY B O 1
ATOM 3888 N N . LEU B 1 76 ? 22.642 17.816 -1.040 1.00 19.82 72 LEU B N 1
ATOM 3889 C CA . LEU B 1 76 ? 22.927 19.076 -1.653 1.00 20.49 72 LEU B CA 1
ATOM 3890 C C . LEU B 1 76 ? 24.429 19.414 -1.712 1.00 20.97 72 LEU B C 1
ATOM 3891 O O . LEU B 1 76 ? 24.772 20.357 -2.371 1.00 20.15 72 LEU B O 1
ATOM 3896 N N . ALA B 1 77 ? 25.311 18.643 -1.064 1.00 20.68 73 ALA B N 1
ATOM 3897 C CA . ALA B 1 77 ? 26.757 18.948 -1.068 1.00 21.62 73 ALA B CA 1
ATOM 3898 C C . ALA B 1 77 ? 27.576 18.050 -2.019 1.00 22.56 73 ALA B C 1
ATOM 3899 O O . ALA B 1 77 ? 28.771 17.827 -1.782 1.00 23.09 73 ALA B O 1
ATOM 3901 N N . GLU B 1 78 ? 26.949 17.536 -3.080 1.00 21.14 74 GLU B N 1
ATOM 3902 C CA . GLU B 1 78 ? 27.602 16.572 -3.957 1.00 21.58 74 GLU B CA 1
ATOM 3903 C C . GLU B 1 78 ? 27.940 17.156 -5.343 1.00 22.39 74 GLU B C 1
ATOM 3904 O O . GLU B 1 78 ? 28.052 16.408 -6.315 1.00 21.59 74 GLU B O 1
ATOM 3910 N N . ARG B 1 79 ? 28.104 18.475 -5.408 1.00 23.37 75 ARG B N 1
ATOM 3911 C CA . ARG B 1 79 ? 28.548 19.160 -6.616 1.00 26.12 75 ARG B CA 1
ATOM 3912 C C . ARG B 1 79 ? 29.953 19.676 -6.406 1.00 26.85 75 ARG B C 1
ATOM 3913 O O . ARG B 1 79 ? 30.232 20.310 -5.392 1.00 26.33 75 ARG B O 1
ATOM 3921 N N . ARG B 1 80 ? 30.836 19.404 -7.356 1.00 29.21 76 ARG B N 1
ATOM 3922 C CA . ARG B 1 80 ? 32.277 19.654 -7.155 1.00 31.08 76 ARG B CA 1
ATOM 3923 C C . ARG B 1 80 ? 32.594 21.141 -6.999 1.00 33.61 76 ARG B C 1
ATOM 3924 O O . ARG B 1 80 ? 33.370 21.511 -6.126 1.00 33.84 76 ARG B O 1
ATOM 3932 N N . GLY B 1 81 ? 32.035 21.978 -7.869 1.00 35.27 77 GLY B N 1
ATOM 3933 C CA . GLY B 1 81 ? 32.302 23.420 -7.841 1.00 37.37 77 GLY B CA 1
ATOM 3934 C C . GLY B 1 81 ? 33.683 23.791 -8.383 1.00 39.51 77 GLY B C 1
ATOM 3935 O O . GLY B 1 81 ? 34.491 22.924 -8.691 1.00 38.56 77 GLY B O 1
ATOM 3936 N N . PRO B 1 82 ? 33.972 25.099 -8.497 1.00 41.87 78 PRO B N 1
ATOM 3937 C CA . PRO B 1 82 ? 35.255 25.527 -9.085 1.00 42.02 78 PRO B CA 1
ATOM 3938 C C . PRO B 1 82 ? 36.500 25.529 -8.165 1.00 42.54 78 PRO B C 1
ATOM 3939 O O . PRO B 1 82 ? 37.601 25.769 -8.670 1.00 43.14 78 PRO B O 1
ATOM 3943 N N . SER B 1 83 ? 36.362 25.287 -6.858 1.00 40.11 79 SER B N 1
ATOM 3944 C CA . SER B 1 83 ? 37.511 25.423 -5.937 1.00 39.87 79 SER B CA 1
ATOM 3945 C C . SER B 1 83 ? 38.536 24.297 -6.056 1.00 38.78 79 SER B C 1
ATOM 3946 O O . SER B 1 83 ? 38.165 23.132 -6.246 1.00 36.37 79 SER B O 1
ATOM 3949 N N . ALA B 1 84 ? 39.816 24.641 -5.887 1.00 38.65 80 ALA B N 1
ATOM 3950 C CA . ALA B 1 84 ? 40.913 23.652 -5.763 1.00 39.16 80 ALA B CA 1
ATOM 3951 C C . ALA B 1 84 ? 40.738 22.794 -4.517 1.00 37.69 80 ALA B C 1
ATOM 3952 O O . ALA B 1 84 ? 41.172 21.638 -4.475 1.00 36.36 80 ALA B O 1
ATOM 3954 N N . ASP B 1 85 ? 40.112 23.386 -3.499 1.00 36.97 81 ASP B N 1
ATOM 3955 C CA . ASP B 1 85 ? 39.775 22.683 -2.269 1.00 36.53 81 ASP B CA 1
ATOM 3956 C C . ASP B 1 85 ? 38.439 21.907 -2.475 1.00 34.77 81 ASP B C 1
ATOM 3957 O O . ASP B 1 85 ? 37.369 22.508 -2.495 1.00 33.36 81 ASP B O 1
ATOM 3962 N N . SER B 1 86 ? 38.521 20.577 -2.629 1.00 34.18 82 SER B N 1
ATOM 3963 C CA . SER B 1 86 ? 37.317 19.738 -2.842 1.00 32.80 82 SER B CA 1
ATOM 3964 C C . SER B 1 86 ? 36.338 19.706 -1.650 1.00 33.47 82 SER B C 1
ATOM 3965 O O . SER B 1 86 ? 35.221 19.184 -1.788 1.00 32.39 82 SER B O 1
ATOM 3968 N N . PHE B 1 87 ? 36.729 20.263 -0.498 1.00 34.24 83 PHE B N 1
ATOM 3969 C CA . PHE B 1 87 ? 35.803 20.409 0.651 1.00 35.79 83 PHE B CA 1
ATOM 3970 C C . PHE B 1 87 ? 35.059 21.756 0.709 1.00 36.15 83 PHE B C 1
ATOM 3971 O O . PHE B 1 87 ? 34.219 21.948 1.588 1.00 37.71 83 PHE B O 1
ATOM 3979 N N . TRP B 1 88 ? 35.375 22.677 -0.199 1.00 36.85 84 TRP B N 1
ATOM 3980 C CA . TRP B 1 88 ? 34.812 24.042 -0.158 1.00 38.29 84 TRP B CA 1
ATOM 3981 C C . TRP B 1 88 ? 33.301 24.018 -0.264 1.00 37.41 84 TRP B C 1
ATOM 3982 O O . TRP B 1 88 ? 32.607 24.648 0.546 1.00 35.21 84 TRP B O 1
ATOM 3984 N N . SER B 1 89 ? 32.782 23.256 -1.231 1.00 36.16 85 SER B N 1
ATOM 3985 C CA . SER B 1 89 ? 31.327 23.192 -1.459 1.00 35.26 85 SER B CA 1
ATOM 3986 C C . SER B 1 89 ? 30.553 22.707 -0.218 1.00 34.49 85 SER B C 1
ATOM 3987 O O . SER B 1 89 ? 29.475 23.235 0.090 1.00 32.74 85 SER B O 1
ATOM 3990 N N . TRP B 1 90 ? 31.107 21.727 0.498 1.00 33.04 86 TRP B N 1
ATOM 3991 C CA . TRP B 1 90 ? 30.477 21.227 1.722 1.00 34.34 86 TRP B CA 1
ATOM 3992 C C . TRP B 1 90 ? 30.398 22.309 2.779 1.00 34.94 86 TRP B C 1
ATOM 3993 O O . TRP B 1 90 ? 29.351 22.545 3.353 1.00 32.84 86 TRP B O 1
ATOM 4004 N N . ARG B 1 91 ? 31.508 22.975 3.040 1.00 40.25 87 ARG B N 1
ATOM 4005 C CA . ARG B 1 91 ? 31.511 24.087 3.997 1.00 43.74 87 ARG B CA 1
ATOM 4006 C C . ARG B 1 91 ? 30.595 25.249 3.575 1.00 42.49 87 ARG B C 1
ATOM 4007 O O . ARG B 1 91 ? 29.921 25.825 4.420 1.00 40.42 87 ARG B O 1
ATOM 4015 N N . GLU B 1 92 ? 30.569 25.582 2.284 1.00 43.41 88 GLU B N 1
ATOM 4016 C CA . GLU B 1 92 ? 29.706 26.677 1.793 1.00 44.73 88 GLU B CA 1
ATOM 4017 C C . GLU B 1 92 ? 28.231 26.361 2.064 1.00 41.89 88 GLU B C 1
ATOM 4018 O O . GLU B 1 92 ? 27.499 27.212 2.575 1.00 37.83 88 GLU B O 1
ATOM 4024 N N . ILE B 1 93 ? 27.804 25.145 1.711 1.00 38.55 89 ILE B N 1
ATOM 4025 C CA . ILE B 1 93 ? 26.424 24.743 1.917 1.00 37.06 89 ILE B CA 1
ATOM 4026 C C . ILE B 1 93 ? 26.162 24.659 3.427 1.00 35.37 89 ILE B C 1
ATOM 4027 O O . ILE B 1 93 ? 25.153 25.163 3.898 1.00 33.41 89 ILE B O 1
ATOM 4032 N N . MET B 1 94 ? 27.095 24.092 4.186 1.00 34.34 90 MET B N 1
ATOM 4033 C CA . MET B 1 94 ? 26.887 23.931 5.616 1.00 35.37 90 MET B CA 1
ATOM 4034 C C . MET B 1 94 ? 26.699 25.297 6.304 1.00 35.97 90 MET B C 1
ATOM 4035 O O . MET B 1 94 ? 25.769 25.462 7.099 1.00 32.85 90 MET B O 1
ATOM 4040 N N . TYR B 1 95 ? 27.558 26.265 5.976 1.00 36.54 91 TYR B N 1
ATOM 4041 C CA . TYR B 1 95 ? 27.439 27.611 6.541 1.00 37.92 91 TYR B CA 1
ATOM 4042 C C . TYR B 1 95 ? 26.201 28.389 6.005 1.00 37.77 91 TYR B C 1
ATOM 4043 O O . TYR B 1 95 ? 25.619 29.163 6.740 1.00 36.07 91 TYR B O 1
ATOM 4052 N N . LYS B 1 96 ? 25.768 28.158 4.763 1.00 36.97 92 LYS B N 1
ATOM 4053 C CA . LYS B 1 96 ? 24.503 28.745 4.301 1.00 37.10 92 LYS B CA 1
ATOM 4054 C C . LYS B 1 96 ? 23.340 28.340 5.218 1.00 34.91 92 LYS B C 1
ATOM 4055 O O . LYS B 1 96 ? 22.590 29.207 5.670 1.00 34.33 92 LYS B O 1
ATOM 4061 N N . PHE B 1 97 ? 23.218 27.039 5.520 1.00 31.42 93 PHE B N 1
ATOM 4062 C CA . PHE B 1 97 ? 22.203 26.561 6.475 1.00 30.08 93 PHE B CA 1
ATOM 4063 C C . PHE B 1 97 ? 22.461 27.074 7.906 1.00 29.25 93 PHE B C 1
ATOM 4064 O O . PHE B 1 97 ? 21.551 27.591 8.544 1.00 27.17 93 PHE B O 1
ATOM 4072 N N . ALA B 1 98 ? 23.684 26.878 8.400 1.00 27.21 94 ALA B N 1
ATOM 4073 C CA . ALA B 1 98 ? 24.026 27.200 9.790 1.00 27.41 94 ALA B CA 1
ATOM 4074 C C . ALA B 1 98 ? 23.764 28.687 10.097 1.00 26.86 94 ALA B C 1
ATOM 4075 O O . ALA B 1 98 ? 23.248 29.005 11.152 1.00 24.40 94 ALA B O 1
ATOM 4077 N N . LEU B 1 99 ? 24.051 29.573 9.143 1.00 27.43 95 LEU B N 1
ATOM 4078 C CA . LEU B 1 99 ? 24.003 31.009 9.412 1.00 28.54 95 LEU B CA 1
ATOM 4079 C C . LEU B 1 99 ? 22.618 31.618 9.215 1.00 28.65 95 LEU B C 1
ATOM 4080 O O . LEU B 1 99 ? 22.407 32.729 9.662 1.00 29.27 95 LEU B O 1
ATOM 4085 N N . THR B 1 100 ? 21.675 30.901 8.593 1.00 27.55 96 THR B N 1
ATOM 4086 C CA . THR B 1 100 ? 20.337 31.463 8.325 1.00 28.45 96 THR B CA 1
ATOM 4087 C C . THR B 1 100 ? 19.184 30.739 9.018 1.00 27.01 96 THR B C 1
ATOM 4088 O O . THR B 1 100 ? 18.076 31.267 9.088 1.00 26.70 96 THR B O 1
ATOM 4092 N N . MET B 1 101 ? 19.426 29.547 9.555 1.00 25.67 97 MET B N 1
ATOM 4093 C CA . MET B 1 101 ? 18.326 28.776 10.110 1.00 25.47 97 MET B CA 1
ATOM 4094 C C . MET B 1 101 ? 17.708 29.459 11.350 1.00 24.51 97 MET B C 1
ATOM 4095 O O . MET B 1 101 ? 18.419 29.868 12.250 1.00 24.44 97 MET B O 1
ATOM 4100 N N . THR B 1 102 ? 16.387 29.575 11.360 1.00 23.91 98 THR B N 1
ATOM 4101 C CA . THR B 1 102 ? 15.648 30.106 12.483 1.00 23.57 98 THR B CA 1
ATOM 4102 C C . THR B 1 102 ? 15.270 28.974 13.467 1.00 23.20 98 THR B C 1
ATOM 4103 O O . THR B 1 102 ? 15.353 27.787 13.122 1.00 21.54 98 THR B O 1
ATOM 4107 N N . PRO B 1 103 ? 14.837 29.336 14.702 1.00 22.98 99 PRO B N 1
ATOM 4108 C CA . PRO B 1 103 ? 14.455 28.275 15.644 1.00 22.17 99 PRO B CA 1
ATOM 4109 C C . PRO B 1 103 ? 13.252 27.432 15.175 1.00 22.25 99 PRO B C 1
ATOM 4110 O O . PRO B 1 103 ? 13.240 26.221 15.366 1.00 21.76 99 PRO B O 1
ATOM 4114 N N . GLU B 1 104 ? 12.262 28.074 14.547 1.00 23.20 100 GLU B N 1
ATOM 4115 C CA A GLU B 1 104 ? 11.118 27.381 13.983 0.50 23.00 100 GLU B CA 1
ATOM 4116 C CA B GLU B 1 104 ? 11.113 27.339 14.012 0.50 23.31 100 GLU B CA 1
ATOM 4117 C C . GLU B 1 104 ? 11.583 26.369 12.939 1.00 22.44 100 GLU B C 1
ATOM 4118 O O . GLU B 1 104 ? 11.121 25.221 12.902 1.00 21.61 100 GLU B O 1
ATOM 4129 N N . GLN B 1 105 ? 12.504 26.797 12.078 1.00 22.18 101 GLN B N 1
ATOM 4130 C CA . GLN B 1 105 ? 13.038 25.893 11.042 1.00 21.74 101 GLN B CA 1
ATOM 4131 C C . GLN B 1 105 ? 13.850 24.759 11.667 1.00 20.53 101 GLN B C 1
ATOM 4132 O O . GLN B 1 105 ? 13.750 23.609 11.243 1.00 20.50 101 GLN B O 1
ATOM 4138 N N . ALA B 1 106 ? 14.632 25.081 12.679 1.00 19.64 102 ALA B N 1
ATOM 4139 C CA . ALA B 1 106 ? 15.453 24.086 13.327 1.00 18.83 102 ALA B CA 1
ATOM 4140 C C . ALA B 1 106 ? 14.591 22.998 13.967 1.00 18.31 102 ALA B C 1
ATOM 4141 O O . ALA B 1 106 ? 14.951 21.834 13.920 1.00 17.66 102 ALA B O 1
ATOM 4143 N N . GLU B 1 107 ? 13.450 23.371 14.525 1.00 18.21 103 GLU B N 1
ATOM 4144 C CA . GLU B 1 107 ? 12.566 22.379 15.121 1.00 18.03 103 GLU B CA 1
ATOM 4145 C C . GLU B 1 107 ? 11.973 21.465 14.057 1.00 17.60 103 GLU B C 1
ATOM 4146 O O . GLU B 1 107 ? 11.887 20.254 14.256 1.00 17.53 103 GLU B O 1
ATOM 4152 N N . ALA B 1 108 ? 11.532 22.055 12.941 1.00 17.47 104 ALA B N 1
ATOM 4153 C CA . ALA B 1 108 ? 10.972 21.299 11.810 1.00 16.77 104 ALA B CA 1
ATOM 4154 C C . ALA B 1 108 ? 11.954 20.319 11.197 1.00 15.89 104 ALA B C 1
ATOM 4155 O O . ALA B 1 108 ? 11.608 19.151 10.946 1.00 16.53 104 ALA B O 1
ATOM 4157 N N . VAL B 1 109 ? 13.174 20.774 10.954 1.00 15.27 105 VAL B N 1
ATOM 4158 C CA . VAL B 1 109 ? 14.241 19.921 10.453 1.00 14.23 105 VAL B CA 1
ATOM 4159 C C . VAL B 1 109 ? 14.587 18.782 11.435 1.00 13.74 105 VAL B C 1
ATOM 4160 O O . VAL B 1 109 ? 14.657 17.613 11.030 1.00 12.79 105 VAL B O 1
ATOM 4164 N N . ALA B 1 110 ? 14.789 19.128 12.711 1.00 13.45 106 ALA B N 1
ATOM 4165 C CA . ALA B 1 110 ? 15.096 18.108 13.716 1.00 13.09 106 ALA B CA 1
ATOM 4166 C C . ALA B 1 110 ? 13.968 17.084 13.854 1.00 12.94 106 ALA B C 1
ATOM 4167 O O . ALA B 1 110 ? 14.217 15.900 13.986 1.00 13.19 106 ALA B O 1
ATOM 4169 N N . LEU B 1 111 ? 12.724 17.536 13.838 1.00 13.78 107 LEU B N 1
ATOM 4170 C CA . LEU B 1 111 ? 11.616 16.588 13.907 1.00 14.00 107 LEU B CA 1
ATOM 4171 C C . LEU B 1 111 ? 11.656 15.592 12.761 1.00 14.29 107 LEU B C 1
ATOM 4172 O O . LEU B 1 111 ? 11.582 14.364 12.997 1.00 14.77 107 LEU B O 1
ATOM 4177 N N . ARG B 1 112 ? 11.804 16.078 11.528 1.00 14.36 108 ARG B N 1
ATOM 4178 C CA . ARG B 1 112 ? 11.758 15.179 10.381 1.00 14.35 108 ARG B CA 1
ATOM 4179 C C . ARG B 1 112 ? 12.953 14.228 10.378 1.00 13.58 108 ARG B C 1
ATOM 4180 O O . ARG B 1 112 ? 12.830 13.073 9.975 1.00 13.12 108 ARG B O 1
ATOM 4188 N N . LEU B 1 113 ? 14.094 14.714 10.833 1.00 13.23 109 LEU B N 1
ATOM 4189 C CA . LEU B 1 113 ? 15.263 13.856 11.053 1.00 13.06 109 LEU B CA 1
ATOM 4190 C C . LEU B 1 113 ? 15.033 12.749 12.073 1.00 13.17 109 LEU B C 1
ATOM 4191 O O . LEU B 1 113 ? 15.371 11.569 11.836 1.00 13.55 109 LEU B O 1
ATOM 4196 N N . TYR B 1 114 ? 14.443 13.121 13.200 1.00 13.31 110 TYR B N 1
ATOM 4197 C CA . TYR B 1 114 ? 14.230 12.134 14.254 1.00 13.19 110 TYR B CA 1
ATOM 4198 C C . TYR B 1 114 ? 13.178 11.114 13.819 1.00 13.15 110 TYR B C 1
ATOM 4199 O O . TYR B 1 114 ? 13.272 9.939 14.174 1.00 12.33 110 TYR B O 1
ATOM 4208 N N . VAL B 1 115 ? 12.190 11.537 13.023 1.00 13.78 111 VAL B N 1
ATOM 4209 C CA . VAL B 1 115 ? 11.266 10.582 12.429 1.00 13.78 111 VAL B CA 1
ATOM 4210 C C . VAL B 1 115 ? 12.006 9.583 11.511 1.00 14.11 111 VAL B C 1
ATOM 4211 O O . VAL B 1 115 ? 11.790 8.362 11.564 1.00 13.49 111 VAL B O 1
ATOM 4215 N N . ASP B 1 116 ? 12.860 10.109 10.647 1.00 14.27 112 ASP B N 1
ATOM 4216 C CA . ASP B 1 116 ? 13.677 9.274 9.765 1.00 15.33 112 ASP B CA 1
ATOM 4217 C C . ASP B 1 116 ? 14.548 8.275 10.604 1.00 13.97 112 ASP B C 1
ATOM 4218 O O . ASP B 1 116 ? 14.615 7.070 10.321 1.00 13.52 112 ASP B O 1
ATOM 4223 N N . MET B 1 117 ? 15.202 8.777 11.650 1.00 12.53 113 MET B N 1
ATOM 4224 C CA . MET B 1 117 ? 16.002 7.900 12.540 1.00 11.87 113 MET B CA 1
ATOM 4225 C C . MET B 1 117 ? 15.131 6.820 13.173 1.00 11.42 113 MET B C 1
ATOM 4226 O O . MET B 1 117 ? 15.496 5.669 13.170 1.00 11.10 113 MET B O 1
ATOM 4231 N N . LEU B 1 118 ? 13.972 7.202 13.710 1.00 11.20 114 LEU B N 1
ATOM 4232 C CA . LEU B 1 118 ? 13.058 6.224 14.326 1.00 11.60 114 LEU B CA 1
ATOM 4233 C C . LEU B 1 118 ? 12.641 5.161 13.311 1.00 11.66 114 LEU B C 1
ATOM 4234 O O . LEU B 1 118 ? 12.676 3.973 13.619 1.00 12.24 114 LEU B O 1
ATOM 4239 N N . GLU B 1 119 ? 12.299 5.578 12.100 1.00 11.89 115 GLU B N 1
ATOM 4240 C CA . GLU B 1 119 ? 11.929 4.643 11.041 1.00 12.21 115 GLU B CA 1
ATOM 4241 C C . GLU B 1 119 ? 13.085 3.685 10.621 1.00 11.76 115 GLU B C 1
ATOM 4242 O O . GLU B 1 119 ? 12.856 2.573 10.180 1.00 11.44 115 GLU B O 1
ATOM 4248 N N . ALA B 1 120 ? 14.311 4.100 10.877 1.00 11.14 116 ALA B N 1
ATOM 4249 C CA . ALA B 1 120 ? 15.465 3.287 10.622 1.00 11.08 116 ALA B CA 1
ATOM 4250 C C . ALA B 1 120 ? 15.838 2.395 11.840 1.00 11.09 116 ALA B C 1
ATOM 4251 O O . ALA B 1 120 ? 16.794 1.627 11.745 1.00 11.17 116 ALA B O 1
ATOM 4253 N N . GLY B 1 121 ? 15.141 2.536 12.971 1.00 10.82 117 GLY B N 1
ATOM 4254 C CA . GLY B 1 121 ? 15.376 1.663 14.118 1.00 11.07 117 GLY B CA 1
ATOM 4255 C C . GLY B 1 121 ? 16.295 2.267 15.177 1.00 10.80 117 GLY B C 1
ATOM 4256 O O . GLY B 1 121 ? 16.799 1.543 16.052 1.00 10.97 117 GLY B O 1
ATOM 4257 N N . PHE B 1 122 ? 16.593 3.568 15.078 1.00 10.43 118 PHE B N 1
ATOM 4258 C CA . PHE B 1 122 ? 17.338 4.240 16.133 1.00 10.20 118 PHE B CA 1
ATOM 4259 C C . PHE B 1 122 ? 16.335 4.764 17.148 1.00 10.57 118 PHE B C 1
ATOM 4260 O O . PHE B 1 122 ? 15.398 5.472 16.769 1.00 10.53 118 PHE B O 1
ATOM 4268 N N . THR B 1 123 ? 16.547 4.467 18.435 1.00 10.84 119 THR B N 1
ATOM 4269 C CA . THR B 1 123 ? 15.601 4.806 19.508 1.00 11.28 119 THR B CA 1
ATOM 4270 C C . THR B 1 123 ? 16.045 5.946 20.432 1.00 11.79 119 THR B C 1
ATOM 4271 O O . THR B 1 123 ? 15.272 6.407 21.293 1.00 11.87 119 THR B O 1
ATOM 4275 N N . ARG B 1 124 ? 17.278 6.414 20.250 1.00 11.78 120 ARG B N 1
ATOM 4276 C CA . ARG B 1 124 ? 17.830 7.540 21.026 1.00 12.22 120 ARG B CA 1
ATOM 4277 C C . ARG B 1 124 ? 18.783 8.278 20.145 1.00 11.92 120 ARG B C 1
ATOM 4278 O O . ARG B 1 124 ? 19.439 7.659 19.305 1.00 11.66 120 ARG B O 1
ATOM 4286 N N . VAL B 1 125 ? 18.862 9.586 20.334 1.00 11.90 121 VAL B N 1
ATOM 4287 C CA . VAL B 1 125 ? 19.810 10.362 19.595 1.00 12.32 121 VAL B CA 1
ATOM 4288 C C . VAL B 1 125 ? 20.706 11.133 20.527 1.00 12.57 121 VAL B C 1
ATOM 4289 O O . VAL B 1 125 ? 20.268 11.642 21.560 1.00 12.39 121 VAL B O 1
ATOM 4293 N N . GLY B 1 126 ? 21.976 11.191 20.147 1.00 12.95 122 GLY B N 1
ATOM 4294 C CA . GLY B 1 126 ? 22.974 12.039 20.799 1.00 13.49 122 GLY B CA 1
ATOM 4295 C C . GLY B 1 126 ? 23.186 13.263 19.978 1.00 13.47 122 GLY B C 1
ATOM 4296 O O . GLY B 1 126 ? 23.884 13.225 18.976 1.00 15.70 122 GLY B O 1
ATOM 4297 N N . GLU B 1 127 ? 22.480 14.328 20.325 1.00 14.29 123 GLU B N 1
ATOM 4298 C CA . GLU B 1 127 ? 22.488 15.558 19.555 1.00 14.57 123 GLU B CA 1
ATOM 4299 C C . GLU B 1 127 ? 23.640 16.463 19.996 1.00 14.62 123 GLU B C 1
ATOM 4300 O O . GLU B 1 127 ? 23.611 17.058 21.056 1.00 14.90 123 GLU B O 1
ATOM 4306 N N . PHE B 1 128 ? 24.637 16.527 19.139 1.00 14.67 124 PHE B N 1
ATOM 4307 C CA . PHE B 1 128 ? 25.891 17.224 19.372 1.00 15.25 124 PHE B CA 1
ATOM 4308 C C . PHE B 1 128 ? 25.606 18.612 18.806 1.00 16.20 124 PHE B C 1
ATOM 4309 O O . PHE B 1 128 ? 25.793 18.881 17.595 1.00 17.93 124 PHE B O 1
ATOM 4317 N N . HIS B 1 129 ? 25.146 19.478 19.704 1.00 17.08 125 HIS B N 1
ATOM 4318 C CA . HIS B 1 129 ? 24.390 20.652 19.341 1.00 18.42 125 HIS B CA 1
ATOM 4319 C C . HIS B 1 129 ? 25.190 21.932 19.441 1.00 19.31 125 HIS B C 1
ATOM 4320 O O . HIS B 1 129 ? 25.494 22.393 20.564 1.00 18.65 125 HIS B O 1
ATOM 4327 N N . TYR B 1 130 ? 25.535 22.518 18.307 1.00 19.98 126 TYR B N 1
ATOM 4328 C CA . TYR B 1 130 ? 26.340 23.748 18.338 1.00 21.97 126 TYR B CA 1
ATOM 4329 C C . TYR B 1 130 ? 25.706 24.984 17.708 1.00 21.18 126 TYR B C 1
ATOM 4330 O O . TYR B 1 130 ? 26.333 26.029 17.660 1.00 20.55 126 TYR B O 1
ATOM 4339 N N . LEU B 1 131 ? 24.477 24.865 17.230 1.00 20.97 127 LEU B N 1
ATOM 4340 C CA . LEU B 1 131 ? 23.814 25.965 16.595 1.00 22.03 127 LEU B CA 1
ATOM 4341 C C . LEU B 1 131 ? 23.018 26.691 17.676 1.00 22.11 127 LEU B C 1
ATOM 4342 O O . LEU B 1 131 ? 21.843 26.374 17.930 1.00 21.87 127 LEU B O 1
ATOM 4347 N N . HIS B 1 132 ? 23.676 27.650 18.338 1.00 22.02 128 HIS B N 1
ATOM 4348 C CA . HIS B 1 132 ? 23.138 28.235 19.568 1.00 21.41 128 HIS B CA 1
ATOM 4349 C C . HIS B 1 132 ? 22.423 29.544 19.407 1.00 22.64 128 HIS B C 1
ATOM 4350 O O . HIS B 1 132 ? 21.303 29.693 19.871 1.00 23.18 128 HIS B O 1
ATOM 4357 N N . HIS B 1 133 ? 23.094 30.530 18.813 1.00 22.56 129 HIS B N 1
ATOM 4358 C CA . HIS B 1 133 ? 22.663 31.913 18.922 1.00 23.41 129 HIS B CA 1
ATOM 4359 C C . HIS B 1 133 ? 21.959 32.398 17.684 1.00 24.33 129 HIS B C 1
ATOM 4360 O O . HIS B 1 133 ? 21.831 31.670 16.700 1.00 22.91 129 HIS B O 1
ATOM 4367 N N . ASP B 1 134 ? 21.509 33.644 17.702 1.00 26.21 130 ASP B N 1
ATOM 4368 C CA . ASP B 1 134 ? 20.760 34.185 16.569 1.00 28.66 130 ASP B CA 1
ATOM 4369 C C . ASP B 1 134 ? 21.700 34.426 15.368 1.00 28.52 130 ASP B C 1
ATOM 4370 O O . ASP B 1 134 ? 22.900 34.179 15.459 1.00 26.31 130 ASP B O 1
ATOM 4375 N N . CYS B 1 135 ? 21.145 34.859 14.237 1.00 30.66 131 CYS B N 1
ATOM 4376 C CA . CYS B 1 135 ? 21.905 34.943 12.976 1.00 32.77 131 CYS B CA 1
ATOM 4377 C C . CYS B 1 135 ? 23.093 35.925 13.025 1.00 32.76 131 CYS B C 1
ATOM 4378 O O . CYS B 1 135 ? 24.085 35.712 12.348 1.00 31.13 131 CYS B O 1
ATOM 4381 N N . ASP B 1 136 ? 22.991 36.979 13.836 1.00 33.43 132 ASP B N 1
ATOM 4382 C CA . ASP B 1 136 ? 24.084 37.937 13.990 1.00 35.65 132 ASP B CA 1
ATOM 4383 C C . ASP B 1 136 ? 25.030 37.537 15.125 1.00 34.53 132 ASP B C 1
ATOM 4384 O O . ASP B 1 136 ? 25.950 38.270 15.453 1.00 34.59 132 ASP B O 1
ATOM 4389 N N . GLY B 1 137 ? 24.808 36.374 15.726 1.00 32.74 133 GLY B N 1
ATOM 4390 C CA . GLY B 1 137 ? 25.679 35.900 16.794 1.00 32.58 133 GLY B CA 1
ATOM 4391 C C . GLY B 1 137 ? 25.301 36.408 18.169 1.00 32.45 133 GLY B C 1
ATOM 4392 O O . GLY B 1 137 ? 26.022 36.149 19.130 1.00 32.83 133 GLY B O 1
ATOM 4393 N N . THR B 1 138 ? 24.163 37.092 18.275 1.00 32.75 134 THR B N 1
ATOM 4394 C CA . THR B 1 138 ? 23.643 37.547 19.561 1.00 34.02 134 THR B CA 1
ATOM 4395 C C . THR B 1 138 ? 22.798 36.433 20.183 1.00 32.31 134 THR B C 1
ATOM 4396 O O . THR B 1 138 ? 21.991 35.803 19.495 1.00 30.32 134 THR B O 1
ATOM 4400 N N . PRO B 1 139 ? 22.959 36.204 21.494 1.00 32.89 135 PRO B N 1
ATOM 4401 C CA . PRO B 1 139 ? 22.125 35.196 22.153 1.00 31.72 135 PRO B CA 1
ATOM 4402 C C . PRO B 1 139 ? 20.636 35.502 22.019 1.00 30.77 135 PRO B C 1
ATOM 4403 O O . PRO B 1 139 ? 20.249 36.678 21.920 1.00 29.50 135 PRO B O 1
ATOM 4407 N N . TYR B 1 140 ? 19.808 34.458 22.016 1.00 28.66 136 TYR B N 1
ATOM 4408 C CA . TYR B 1 140 ? 18.347 34.651 22.031 1.00 29.25 136 TYR B CA 1
ATOM 4409 C C . TYR B 1 140 ? 17.915 35.101 23.408 1.00 29.90 136 TYR B C 1
ATOM 4410 O O . TYR B 1 140 ? 18.594 34.818 24.376 1.00 28.79 136 TYR B O 1
ATOM 4419 N N . ALA B 1 141 ? 16.779 35.791 23.496 1.00 30.81 137 ALA B N 1
ATOM 4420 C CA . ALA B 1 141 ? 16.290 36.270 24.788 1.00 31.75 137 ALA B CA 1
ATOM 4421 C C . ALA B 1 141 ? 16.198 35.074 25.749 1.00 30.59 137 ALA B C 1
ATOM 4422 O O . ALA B 1 141 ? 16.551 35.169 26.919 1.00 29.30 137 ALA B O 1
ATOM 4424 N N . ASN B 1 142 ? 15.773 33.929 25.231 1.00 30.39 138 ASN B N 1
ATOM 4425 C CA . ASN B 1 142 ? 15.869 32.665 25.954 1.00 29.98 138 ASN B CA 1
ATOM 4426 C C . ASN B 1 142 ? 17.185 32.001 25.526 1.00 27.70 138 ASN B C 1
ATOM 4427 O O . ASN B 1 142 ? 17.319 31.541 24.380 1.00 26.86 138 ASN B O 1
ATOM 4432 N N . LEU B 1 143 ? 18.174 31.969 26.417 1.00 26.30 139 LEU B N 1
ATOM 4433 C CA . LEU B 1 143 ? 19.547 31.577 26.022 1.00 24.97 139 LEU B CA 1
ATOM 4434 C C . LEU B 1 143 ? 19.607 30.216 25.300 1.00 23.64 139 LEU B C 1
ATOM 4435 O O . LEU B 1 143 ? 20.343 30.048 24.296 1.00 23.70 139 LEU B O 1
ATOM 4440 N N . SER B 1 144 ? 18.845 29.255 25.804 1.00 22.62 140 SER B N 1
ATOM 4441 C CA . SER B 1 144 ? 18.864 27.889 25.289 1.00 21.94 140 SER B CA 1
ATOM 4442 C C . SER B 1 144 ? 17.840 27.643 24.183 1.00 21.53 140 SER B C 1
ATOM 4443 O O . SER B 1 144 ? 17.587 26.477 23.829 1.00 20.66 140 SER B O 1
ATOM 4446 N N . GLU B 1 145 ? 17.259 28.709 23.641 1.00 21.82 141 GLU B N 1
ATOM 4447 C CA . GLU B 1 145 ? 16.235 28.593 22.582 1.00 22.56 141 GLU B CA 1
ATOM 4448 C C . GLU B 1 145 ? 16.448 27.409 21.609 1.00 21.35 141 GLU B C 1
ATOM 4449 O O . GLU B 1 145 ? 15.539 26.606 21.411 1.00 21.34 141 GLU B O 1
ATOM 4455 N N . MET B 1 146 ? 17.626 27.308 21.004 1.00 20.33 142 MET B N 1
ATOM 4456 C CA . MET B 1 146 ? 17.842 26.306 19.959 1.00 20.66 142 MET B CA 1
ATOM 4457 C C . MET B 1 146 ? 17.863 24.896 20.529 1.00 20.39 142 MET B C 1
ATOM 4458 O O . MET B 1 146 ? 17.339 23.974 19.898 1.00 19.80 142 MET B O 1
ATOM 4463 N N . ALA B 1 147 ? 18.415 24.737 21.738 1.00 20.24 143 ALA B N 1
ATOM 4464 C CA . ALA B 1 147 ? 18.380 23.436 22.449 1.00 19.14 143 ALA B CA 1
ATOM 4465 C C . ALA B 1 147 ? 16.949 23.068 22.831 1.00 19.40 143 ALA B C 1
ATOM 4466 O O . ALA B 1 147 ? 16.567 21.878 22.770 1.00 18.04 143 ALA B O 1
ATOM 4468 N N . ASP B 1 148 ? 16.150 24.068 23.213 1.00 20.25 144 ASP B N 1
ATOM 4469 C CA . ASP B 1 148 ? 14.739 23.840 23.512 1.00 21.04 144 ASP B CA 1
ATOM 4470 C C . ASP B 1 148 ? 13.981 23.309 22.272 1.00 20.78 144 ASP B C 1
ATOM 4471 O O . ASP B 1 148 ? 13.052 22.497 22.387 1.00 19.58 144 ASP B O 1
ATOM 4476 N N . ARG B 1 149 ? 14.352 23.817 21.097 1.00 20.43 145 ARG B N 1
ATOM 4477 C CA . ARG B 1 149 ? 13.752 23.328 19.839 1.00 20.09 145 ARG B CA 1
ATOM 4478 C C . ARG B 1 149 ? 14.078 21.855 19.565 1.00 18.35 145 ARG B C 1
ATOM 4479 O O . ARG B 1 149 ? 13.204 21.082 19.107 1.00 17.00 145 ARG B O 1
ATOM 4487 N N . ILE B 1 150 ? 15.324 21.471 19.857 1.00 17.56 146 ILE B N 1
ATOM 4488 C CA . ILE B 1 150 ? 15.762 20.076 19.744 1.00 16.65 146 ILE B CA 1
ATOM 4489 C C . ILE B 1 150 ? 14.914 19.216 20.648 1.00 16.64 146 ILE B C 1
ATOM 4490 O O . ILE B 1 150 ? 14.328 18.213 20.205 1.00 16.49 146 ILE B O 1
ATOM 4495 N N . ALA B 1 151 ? 14.805 19.631 21.908 1.00 16.33 147 ALA B N 1
ATOM 4496 C CA . ALA B 1 151 ? 14.029 18.883 22.858 1.00 16.77 147 ALA B CA 1
ATOM 4497 C C . ALA B 1 151 ? 12.536 18.802 22.481 1.00 17.01 147 ALA B C 1
ATOM 4498 O O . ALA B 1 151 ? 11.931 17.741 22.643 1.00 16.55 147 ALA B O 1
ATOM 4500 N N . ALA B 1 152 ? 11.965 19.887 21.967 1.00 17.30 148 ALA B N 1
ATOM 4501 C CA . ALA B 1 152 ? 10.596 19.870 21.484 1.00 17.74 148 ALA B CA 1
ATOM 4502 C C . ALA B 1 152 ? 10.442 18.902 20.326 1.00 17.52 148 ALA B C 1
ATOM 4503 O O . ALA B 1 152 ? 9.441 18.150 20.279 1.00 16.93 148 ALA B O 1
ATOM 4505 N N . ALA B 1 153 ? 11.411 18.915 19.392 1.00 16.68 149 ALA B N 1
ATOM 4506 C CA . ALA B 1 153 ? 11.387 18.003 18.251 1.00 16.00 149 ALA B CA 1
ATOM 4507 C C . ALA B 1 153 ? 11.471 16.532 18.724 1.00 15.62 149 ALA B C 1
ATOM 4508 O O . ALA B 1 153 ? 10.645 15.691 18.347 1.00 15.40 149 ALA B O 1
ATOM 4510 N N . ALA B 1 154 ? 12.423 16.239 19.595 1.00 14.85 150 ALA B N 1
ATOM 4511 C CA . ALA B 1 154 ? 12.538 14.890 20.139 1.00 14.74 150 ALA B CA 1
ATOM 4512 C C . ALA B 1 154 ? 11.247 14.439 20.860 1.00 15.75 150 ALA B C 1
ATOM 4513 O O . ALA B 1 154 ? 10.810 13.283 20.696 1.00 15.36 150 ALA B O 1
ATOM 4515 N N . THR B 1 155 ? 10.639 15.343 21.646 1.00 16.53 151 THR B N 1
ATOM 4516 C CA . THR B 1 155 ? 9.409 15.049 22.354 1.00 17.30 151 THR B CA 1
ATOM 4517 C C . THR B 1 155 ? 8.279 14.720 21.393 1.00 17.05 151 THR B C 1
ATOM 4518 O O . THR B 1 155 ? 7.567 13.719 21.569 1.00 17.09 151 THR B O 1
ATOM 4522 N N . THR B 1 156 ? 8.135 15.529 20.356 1.00 16.28 152 THR B N 1
ATOM 4523 C CA . THR B 1 156 ? 7.080 15.298 19.384 1.00 16.57 152 THR B CA 1
ATOM 4524 C C . THR B 1 156 ? 7.313 13.963 18.678 1.00 15.58 152 THR B C 1
ATOM 4525 O O . THR B 1 156 ? 6.358 13.209 18.429 1.00 14.57 152 THR B O 1
ATOM 4529 N N . ALA B 1 157 ? 8.577 13.688 18.357 1.00 14.51 153 ALA B N 1
ATOM 4530 C CA . ALA B 1 157 ? 8.936 12.435 17.651 1.00 14.86 153 ALA B CA 1
ATOM 4531 C C . ALA B 1 157 ? 8.766 11.190 18.519 1.00 14.90 153 ALA B C 1
ATOM 4532 O O . ALA B 1 157 ? 8.551 10.075 18.010 1.00 14.96 153 ALA B O 1
ATOM 4534 N N . GLY B 1 158 ? 8.873 11.395 19.828 1.00 15.23 154 GLY B N 1
ATOM 4535 C CA . GLY B 1 158 ? 8.951 10.306 20.803 1.00 15.64 154 GLY B CA 1
ATOM 4536 C C . GLY B 1 158 ? 10.340 9.682 20.802 1.00 14.79 154 GLY B C 1
ATOM 4537 O O . GLY B 1 158 ? 10.495 8.548 21.189 1.00 15.50 154 GLY B O 1
ATOM 4538 N N . MET B 1 159 ? 11.338 10.430 20.348 1.00 14.38 155 MET B N 1
ATOM 4539 C CA . MET B 1 159 ? 12.725 9.968 20.257 1.00 13.67 155 MET B CA 1
ATOM 4540 C C . MET B 1 159 ? 13.455 10.220 21.589 1.00 13.66 155 MET B C 1
ATOM 4541 O O . MET B 1 159 ? 13.280 11.283 22.199 1.00 13.62 155 MET B O 1
ATOM 4546 N N . GLY B 1 160 ? 14.245 9.235 22.048 1.00 13.84 156 GLY B N 1
ATOM 4547 C CA . GLY B 1 160 ? 15.042 9.405 23.283 1.00 14.25 156 GLY B CA 1
ATOM 4548 C C . GLY B 1 160 ? 16.122 10.426 22.997 1.00 14.15 156 GLY B C 1
ATOM 4549 O O . GLY B 1 160 ? 16.587 10.504 21.880 1.00 13.81 156 GLY B O 1
ATOM 4550 N N . LEU B 1 161 ? 16.498 11.224 23.987 1.00 14.47 157 LEU B N 1
ATOM 4551 C CA . LEU B 1 161 ? 17.463 12.320 23.770 1.00 14.11 157 LEU B CA 1
ATOM 4552 C C . LEU B 1 161 ? 18.573 12.327 24.823 1.00 14.42 157 LEU B C 1
ATOM 4553 O O . LEU B 1 161 ? 18.316 12.443 26.018 1.00 14.87 157 LEU B O 1
ATOM 4558 N N . THR B 1 162 ? 19.795 12.185 24.359 1.00 13.73 158 THR B N 1
ATOM 4559 C CA . THR B 1 162 ? 20.943 12.624 25.090 1.00 14.18 158 THR B CA 1
ATOM 4560 C C . THR B 1 162 ? 21.434 13.896 24.434 1.00 13.90 158 THR B C 1
ATOM 4561 O O . THR B 1 162 ? 22.012 13.881 23.344 1.00 14.50 158 THR B O 1
ATOM 4565 N N . LEU B 1 163 ? 21.210 15.007 25.100 1.00 14.22 159 LEU B N 1
ATOM 4566 C CA . LEU B 1 163 ? 21.510 16.314 24.547 1.00 14.38 159 LEU B CA 1
ATOM 4567 C C . LEU B 1 163 ? 22.897 16.726 24.987 1.00 15.16 159 LEU B C 1
ATOM 4568 O O . LEU B 1 163 ? 23.220 16.661 26.174 1.00 15.81 159 LEU B O 1
ATOM 4573 N N . LEU B 1 164 ? 23.721 17.122 24.014 1.00 15.36 160 LEU B N 1
ATOM 4574 C CA . LEU B 1 164 ? 25.135 17.400 24.248 1.00 15.56 160 LEU B CA 1
ATOM 4575 C C . LEU B 1 164 ? 25.479 18.806 23.688 1.00 15.93 160 LEU B C 1
ATOM 4576 O O . LEU B 1 164 ? 26.008 18.941 22.576 1.00 15.82 160 LEU B O 1
ATOM 4581 N N . PRO B 1 165 ? 25.098 19.851 24.413 1.00 16.20 161 PRO B N 1
ATOM 4582 C CA . PRO B 1 165 ? 25.404 21.202 23.933 1.00 16.63 161 PRO B CA 1
ATOM 4583 C C . PRO B 1 165 ? 26.905 21.364 23.784 1.00 17.63 161 PRO B C 1
ATOM 4584 O O . PRO B 1 165 ? 27.663 20.963 24.675 1.00 20.01 161 PRO B O 1
ATOM 4588 N N . VAL B 1 166 ? 27.312 21.966 22.680 1.00 17.98 162 VAL B N 1
ATOM 4589 C CA . VAL B 1 166 ? 28.708 22.078 22.297 1.00 17.99 162 VAL B CA 1
ATOM 4590 C C . VAL B 1 166 ? 29.377 23.392 22.796 1.00 19.40 162 VAL B C 1
ATOM 4591 O O . VAL B 1 166 ? 28.814 24.529 22.689 1.00 19.67 162 VAL B O 1
ATOM 4595 N N . PHE B 1 167 ? 30.554 23.216 23.369 1.00 19.56 163 PHE B N 1
ATOM 4596 C CA . PHE B 1 167 ? 31.381 24.337 23.741 1.00 21.21 163 PHE B CA 1
ATOM 4597 C C . PHE B 1 167 ? 32.354 24.582 22.610 1.00 22.27 163 PHE B C 1
ATOM 4598 O O . PHE B 1 167 ? 33.104 23.679 22.230 1.00 22.77 163 PHE B O 1
ATOM 4606 N N . TYR B 1 168 ? 32.361 25.814 22.111 1.00 24.48 164 TYR B N 1
ATOM 4607 C CA . TYR B 1 168 ? 33.167 26.228 20.948 1.00 25.81 164 TYR B CA 1
ATOM 4608 C C . TYR B 1 168 ? 33.587 27.683 21.139 1.00 25.86 164 TYR B C 1
ATOM 4609 O O . TYR B 1 168 ? 32.745 28.551 21.325 1.00 25.20 164 TYR B O 1
ATOM 4618 N N . ALA B 1 169 ? 34.885 27.955 21.097 1.00 25.86 165 ALA B N 1
ATOM 4619 C CA . ALA B 1 169 ? 35.377 29.321 21.335 1.00 26.67 165 ALA B CA 1
ATOM 4620 C C . ALA B 1 169 ? 36.505 29.798 20.402 1.00 26.37 165 ALA B C 1
ATOM 4621 O O . ALA B 1 169 ? 36.832 30.967 20.426 1.00 26.66 165 ALA B O 1
ATOM 4623 N N . HIS B 1 170 ? 37.098 28.906 19.609 1.00 26.53 166 HIS B N 1
ATOM 4624 C CA . HIS B 1 170 ? 38.310 29.217 18.842 1.00 27.78 166 HIS B CA 1
ATOM 4625 C C . HIS B 1 170 ? 38.352 28.551 17.498 1.00 29.28 166 HIS B C 1
ATOM 4626 O O . HIS B 1 170 ? 37.701 27.514 17.267 1.00 27.50 166 HIS B O 1
ATOM 4633 N N . SER B 1 171 ? 39.095 29.167 16.591 1.00 30.97 167 SER B N 1
ATOM 4634 C CA . SER B 1 171 ? 39.190 28.698 15.228 1.00 34.66 167 SER B CA 1
ATOM 4635 C C . SER B 1 171 ? 40.487 27.923 14.957 1.00 35.82 167 SER B C 1
ATOM 4636 O O . SER B 1 171 ? 40.739 27.568 13.830 1.00 37.32 167 SER B O 1
ATOM 4639 N N . GLY B 1 172 ? 41.299 27.665 15.975 1.00 35.88 168 GLY B N 1
ATOM 4640 C CA . GLY B 1 172 ? 42.543 26.916 15.763 1.00 35.81 168 GLY B CA 1
ATOM 4641 C C . GLY B 1 172 ? 43.312 26.603 17.024 1.00 35.91 168 GLY B C 1
ATOM 4642 O O . GLY B 1 172 ? 43.071 27.249 18.049 1.00 33.24 168 GLY B O 1
ATOM 4643 N N . PHE B 1 173 ? 44.269 25.652 16.941 1.00 36.68 169 PHE B N 1
ATOM 4644 C CA . PHE B 1 173 ? 45.122 25.269 18.086 1.00 36.97 169 PHE B CA 1
ATOM 4645 C C . PHE B 1 173 ? 45.747 26.506 18.719 1.00 38.64 169 PHE B C 1
ATOM 4646 O O . PHE B 1 173 ? 46.041 27.488 18.026 1.00 41.24 169 PHE B O 1
ATOM 4654 N N . GLY B 1 174 ? 45.929 26.464 20.035 1.00 39.48 170 GLY B N 1
ATOM 4655 C CA . GLY B 1 174 ? 46.531 27.575 20.759 1.00 40.97 170 GLY B CA 1
ATOM 4656 C C . GLY B 1 174 ? 45.600 28.753 21.003 1.00 40.62 170 GLY B C 1
ATOM 4657 O O . GLY B 1 174 ? 46.058 29.851 21.297 1.00 42.54 170 GLY B O 1
ATOM 4658 N N . GLY B 1 175 ? 44.297 28.543 20.898 1.00 39.26 171 GLY B N 1
ATOM 4659 C CA . GLY B 1 175 ? 43.349 29.582 21.276 1.00 39.67 171 GLY B CA 1
ATOM 4660 C C . GLY B 1 175 ? 43.196 30.711 20.276 1.00 40.33 171 GLY B C 1
ATOM 4661 O O . GLY B 1 175 ? 42.868 31.823 20.673 1.00 40.06 171 GLY B O 1
ATOM 4662 N N . ALA B 1 176 ? 43.409 30.420 18.986 1.00 40.11 172 ALA B N 1
ATOM 4663 C CA . ALA B 1 176 ? 43.135 31.379 17.900 1.00 40.96 172 ALA B CA 1
ATOM 4664 C C . ALA B 1 176 ? 41.708 31.939 18.001 1.00 40.00 172 ALA B C 1
ATOM 4665 O O . ALA B 1 176 ? 40.771 31.193 18.266 1.00 35.55 172 ALA B O 1
ATOM 4667 N N . ALA B 1 177 ? 41.539 33.243 17.778 1.00 39.80 173 ALA B N 1
ATOM 4668 C CA . ALA B 1 177 ? 40.205 33.844 17.826 1.00 40.64 173 ALA B CA 1
ATOM 4669 C C . ALA B 1 177 ? 39.231 33.155 16.866 1.00 38.78 173 ALA B C 1
ATOM 4670 O O . ALA B 1 177 ? 39.602 32.699 15.778 1.00 38.71 173 ALA B O 1
ATOM 4672 N N . ALA B 1 178 ? 37.984 33.038 17.302 1.00 38.20 174 ALA B N 1
ATOM 4673 C CA . ALA B 1 178 ? 36.948 32.422 16.477 1.00 37.72 174 ALA B CA 1
ATOM 4674 C C . ALA B 1 178 ? 36.691 33.391 15.347 1.00 38.00 174 ALA B C 1
ATOM 4675 O O . ALA B 1 178 ? 36.734 34.608 15.544 1.00 37.93 174 ALA B O 1
ATOM 4677 N N . ASN B 1 179 ? 36.463 32.896 14.150 1.00 38.44 175 ASN B N 1
ATOM 4678 C CA . ASN B 1 179 ? 36.109 33.839 13.090 1.00 40.41 175 ASN B CA 1
ATOM 4679 C C . ASN B 1 179 ? 34.588 34.130 13.072 1.00 39.05 175 ASN B C 1
ATOM 4680 O O . ASN B 1 179 ? 33.791 33.440 13.729 1.00 35.46 175 ASN B O 1
ATOM 4685 N N . GLU B 1 180 ? 34.209 35.151 12.302 1.00 38.66 176 GLU B N 1
ATOM 4686 C CA . GLU B 1 180 ? 32.844 35.637 12.210 1.00 37.55 176 GLU B CA 1
ATOM 4687 C C . GLU B 1 180 ? 31.860 34.583 11.674 1.00 34.73 176 GLU B C 1
ATOM 4688 O O . GLU B 1 180 ? 30.712 34.569 12.073 1.00 32.97 176 GLU B O 1
ATOM 4694 N N . GLY B 1 181 ? 32.317 33.682 10.806 1.00 33.88 177 GLY B N 1
ATOM 4695 C CA . GLY B 1 181 ? 31.490 32.558 10.329 1.00 32.68 177 GLY B CA 1
ATOM 4696 C C . GLY B 1 181 ? 31.000 31.639 11.444 1.00 32.02 177 GLY B C 1
ATOM 4697 O O . GLY B 1 181 ? 29.965 30.980 11.311 1.00 30.34 177 GLY B O 1
ATOM 4698 N N . GLN B 1 182 ? 31.758 31.581 12.536 1.00 32.28 178 GLN B N 1
ATOM 4699 C CA . GLN B 1 182 ? 31.422 30.735 13.704 1.00 32.19 178 GLN B CA 1
ATOM 4700 C C . GLN B 1 182 ? 30.562 31.403 14.763 1.00 30.81 178 GLN B C 1
ATOM 4701 O O . GLN B 1 182 ? 30.289 30.814 15.821 1.00 30.82 178 GLN B O 1
ATOM 4707 N N . ARG B 1 183 ? 30.135 32.622 14.484 1.00 29.13 179 ARG B N 1
ATOM 4708 C CA . ARG B 1 183 ? 29.471 33.451 15.482 1.00 28.57 179 ARG B CA 1
ATOM 4709 C C . ARG B 1 183 ? 28.252 32.840 16.181 1.00 26.21 179 ARG B C 1
ATOM 4710 O O . ARG B 1 183 ? 27.985 33.179 17.328 1.00 26.19 179 ARG B O 1
ATOM 4718 N N . ARG B 1 184 ? 27.497 31.969 15.525 1.00 24.22 180 ARG B N 1
ATOM 4719 C CA . ARG B 1 184 ? 26.324 31.383 16.205 1.00 23.40 180 ARG B CA 1
ATOM 4720 C C . ARG B 1 184 ? 26.688 30.224 17.141 1.00 22.66 180 ARG B C 1
ATOM 4721 O O . ARG B 1 184 ? 25.814 29.705 17.830 1.00 21.16 180 ARG B O 1
ATOM 4729 N N . PHE B 1 185 ? 27.963 29.800 17.125 1.00 22.53 181 PHE B N 1
ATOM 4730 C CA . PHE B 1 185 ? 28.414 28.597 17.849 1.00 21.57 181 PHE B CA 1
ATOM 4731 C C . PHE B 1 185 ? 29.112 28.952 19.143 1.00 21.80 181 PHE B C 1
ATOM 4732 O O . PHE B 1 185 ? 29.302 28.092 19.998 1.00 21.30 181 PHE B O 1
ATOM 4740 N N . ILE B 1 186 ? 29.503 30.213 19.266 1.00 22.14 182 ILE B N 1
ATOM 4741 C CA . ILE B 1 186 ? 30.497 30.664 20.237 1.00 22.65 182 ILE B CA 1
ATOM 4742 C C . ILE B 1 186 ? 29.900 30.834 21.628 1.00 21.72 182 ILE B C 1
ATOM 4743 O O . ILE B 1 186 ? 28.805 31.352 21.772 1.00 22.57 182 ILE B O 1
ATOM 4748 N N . ASN B 1 187 ? 30.627 30.392 22.642 1.00 20.77 183 ASN B N 1
ATOM 4749 C CA . ASN B 1 187 ? 30.361 30.784 24.021 1.00 21.06 183 ASN B CA 1
ATOM 4750 C C . ASN B 1 187 ? 31.668 30.889 24.766 1.00 21.97 183 ASN B C 1
ATOM 4751 O O . ASN B 1 187 ? 32.664 30.274 24.365 1.00 21.69 183 ASN B O 1
ATOM 4756 N N . ASP B 1 188 ? 31.659 31.626 25.878 1.00 23.29 184 ASP B N 1
ATOM 4757 C CA . ASP B 1 188 ? 32.708 31.483 26.888 1.00 24.54 184 ASP B CA 1
ATOM 4758 C C . ASP B 1 188 ? 32.192 30.542 27.989 1.00 24.86 184 ASP B C 1
ATOM 4759 O O . ASP B 1 188 ? 31.003 30.164 27.971 1.00 22.92 184 ASP B O 1
ATOM 4764 N N . PRO B 1 189 ? 33.076 30.121 28.920 1.00 25.56 185 PRO B N 1
ATOM 4765 C CA . PRO B 1 189 ? 32.641 29.047 29.830 1.00 26.29 185 PRO B CA 1
ATOM 4766 C C . PRO B 1 189 ? 31.475 29.493 30.712 1.00 27.48 185 PRO B C 1
ATOM 4767 O O . PRO B 1 189 ? 30.593 28.692 31.024 1.00 26.86 185 PRO B O 1
ATOM 4771 N N . GLU B 1 190 ? 31.457 30.775 31.053 1.00 28.38 186 GLU B N 1
ATOM 4772 C CA . GLU B 1 190 ? 30.391 31.306 31.859 1.00 30.97 186 GLU B CA 1
ATOM 4773 C C . GLU B 1 190 ? 29.041 31.253 31.121 1.00 29.19 186 GLU B C 1
ATOM 4774 O O . GLU B 1 190 ? 28.048 30.776 31.676 1.00 26.48 186 GLU B O 1
ATOM 4780 N N . ARG B 1 191 ? 29.000 31.770 29.889 1.00 26.51 187 ARG B N 1
ATOM 4781 C CA . ARG B 1 191 ? 27.743 31.755 29.149 1.00 25.35 187 ARG B CA 1
ATOM 4782 C C . ARG B 1 191 ? 27.344 30.326 28.789 1.00 23.73 187 ARG B C 1
ATOM 4783 O O . ARG B 1 191 ? 26.151 30.009 28.738 1.00 22.39 187 ARG B O 1
ATOM 4791 N N . PHE B 1 192 ? 28.343 29.459 28.596 1.00 22.47 188 PHE B N 1
ATOM 4792 C CA . PHE B 1 192 ? 28.078 28.046 28.378 1.00 21.43 188 PHE B CA 1
ATOM 4793 C C . PHE B 1 192 ? 27.403 27.385 29.591 1.00 21.45 188 PHE B C 1
ATOM 4794 O O . PHE B 1 192 ? 26.448 26.621 29.399 1.00 20.10 188 PHE B O 1
ATOM 4802 N N . ALA B 1 193 ? 27.917 27.630 30.810 1.00 21.85 189 ALA B N 1
ATOM 4803 C CA . ALA B 1 193 ? 27.274 27.074 32.029 1.00 22.18 189 ALA B CA 1
ATOM 4804 C C . ALA B 1 193 ? 25.804 27.536 32.112 1.00 22.72 189 ALA B C 1
ATOM 4805 O O . ALA B 1 193 ? 24.908 26.750 32.408 1.00 22.59 189 ALA B O 1
ATOM 4807 N N . ARG B 1 194 ? 25.551 28.807 31.847 1.00 23.69 190 ARG B N 1
ATOM 4808 C CA . ARG B 1 194 ? 24.185 29.311 31.859 1.00 24.38 190 ARG B CA 1
ATOM 4809 C C . ARG B 1 194 ? 23.312 28.611 30.788 1.00 23.23 190 ARG B C 1
ATOM 4810 O O . ARG B 1 194 ? 22.160 28.323 31.014 1.00 21.94 190 ARG B O 1
ATOM 4818 N N . LEU B 1 195 ? 23.885 28.296 29.634 1.00 22.93 191 LEU B N 1
ATOM 4819 C CA . LEU B 1 195 ? 23.136 27.594 28.587 1.00 22.48 191 LEU B CA 1
ATOM 4820 C C . LEU B 1 195 ? 22.801 26.173 29.043 1.00 21.89 191 LEU B C 1
ATOM 4821 O O . LEU B 1 195 ? 21.659 25.716 28.888 1.00 21.52 191 LEU B O 1
ATOM 4826 N N . ILE B 1 196 ? 23.786 25.488 29.622 1.00 20.99 192 ILE B N 1
ATOM 4827 C CA . ILE B 1 196 ? 23.573 24.166 30.189 1.00 21.15 192 ILE B CA 1
ATOM 4828 C C . ILE B 1 196 ? 22.450 24.192 31.248 1.00 22.42 192 ILE B C 1
ATOM 4829 O O . ILE B 1 196 ? 21.598 23.322 31.261 1.00 22.14 192 ILE B O 1
ATOM 4834 N N . GLU B 1 197 ? 22.427 25.223 32.087 1.00 23.25 193 GLU B N 1
ATOM 4835 C CA . GLU B 1 197 ? 21.356 25.400 33.044 1.00 25.31 193 GLU B CA 1
ATOM 4836 C C . GLU B 1 197 ? 19.974 25.574 32.369 1.00 24.46 193 GLU B C 1
ATOM 4837 O O . GLU B 1 197 ? 19.006 24.956 32.798 1.00 24.44 193 GLU B O 1
ATOM 4843 N N . GLY B 1 198 ? 19.886 26.386 31.317 1.00 23.53 194 GLY B N 1
ATOM 4844 C CA . GLY B 1 198 ? 18.645 26.486 30.521 1.00 23.53 194 GLY B CA 1
ATOM 4845 C C . GLY B 1 198 ? 18.211 25.136 29.964 1.00 22.83 194 GLY B C 1
ATOM 4846 O O . GLY B 1 198 ? 17.040 24.769 30.049 1.00 22.71 194 GLY B O 1
ATOM 4847 N N . CYS B 1 199 ? 19.169 24.352 29.471 1.00 21.94 195 CYS B N 1
ATOM 4848 C CA . CYS B 1 199 ? 18.858 23.008 28.975 1.00 21.48 195 CYS B CA 1
ATOM 4849 C C . CYS B 1 199 ? 18.340 22.082 30.069 1.00 22.37 195 CYS B C 1
ATOM 4850 O O . CYS B 1 199 ? 17.367 21.358 29.869 1.00 22.23 195 CYS B O 1
ATOM 4853 N N . ARG B 1 200 ? 18.976 22.114 31.232 1.00 23.43 196 ARG B N 1
ATOM 4854 C CA . ARG B 1 200 ? 18.513 21.288 32.362 1.00 25.00 196 ARG B CA 1
ATOM 4855 C C . ARG B 1 200 ? 17.039 21.573 32.716 1.00 25.59 196 ARG B C 1
ATOM 4856 O O . ARG B 1 200 ? 16.257 20.654 32.920 1.00 25.16 196 ARG B O 1
ATOM 4864 N N . LYS B 1 201 ? 16.670 22.841 32.811 1.00 26.44 197 LYS B N 1
ATOM 4865 C CA . LYS B 1 201 ? 15.292 23.192 33.103 1.00 27.27 197 LYS B CA 1
ATOM 4866 C C . LYS B 1 201 ? 14.361 22.685 32.027 1.00 26.00 197 LYS B C 1
ATOM 4867 O O . LYS B 1 201 ? 13.344 22.099 32.318 1.00 26.45 197 LYS B O 1
ATOM 4873 N N . THR B 1 202 ? 14.716 22.899 30.774 1.00 25.44 198 THR B N 1
ATOM 4874 C CA . THR B 1 202 ? 13.913 22.400 29.667 1.00 24.90 198 THR B CA 1
ATOM 4875 C C . THR B 1 202 ? 13.710 20.888 29.690 1.00 24.73 198 THR B C 1
ATOM 4876 O O . THR B 1 202 ? 12.626 20.408 29.361 1.00 24.64 198 THR B O 1
ATOM 4880 N N . LEU B 1 203 ? 14.750 20.139 30.052 1.00 23.95 199 LEU B N 1
ATOM 4881 C CA . LEU B 1 203 ? 14.672 18.680 30.063 1.00 23.77 199 LEU B CA 1
ATOM 4882 C C . LEU B 1 203 ? 13.959 18.086 31.292 1.00 25.12 199 LEU B C 1
ATOM 4883 O O . LEU B 1 203 ? 13.757 16.889 31.372 1.00 23.83 199 LEU B O 1
ATOM 4888 N N . GLU B 1 204 ? 13.559 18.925 32.240 1.00 26.79 200 GLU B N 1
ATOM 4889 C CA . GLU B 1 204 ? 12.751 18.448 33.358 1.00 29.22 200 GLU B CA 1
ATOM 4890 C C . GLU B 1 204 ? 11.471 17.875 32.809 1.00 28.73 200 GLU B C 1
ATOM 4891 O O . GLU B 1 204 ? 10.807 18.501 32.010 1.00 30.21 200 GLU B O 1
ATOM 4897 N N . GLY B 1 205 ? 11.121 16.681 33.229 1.00 28.96 201 GLY B N 1
ATOM 4898 C CA . GLY B 1 205 ? 9.952 16.030 32.660 1.00 29.28 201 GLY B CA 1
ATOM 4899 C C . GLY B 1 205 ? 10.163 15.385 31.296 1.00 27.20 201 GLY B C 1
ATOM 4900 O O . GLY B 1 205 ? 9.251 14.754 30.778 1.00 28.00 201 GLY B O 1
ATOM 4901 N N . PHE B 1 206 ? 11.334 15.529 30.693 1.00 25.29 202 PHE B N 1
ATOM 4902 C CA . PHE B 1 206 ? 11.647 14.766 29.476 1.00 23.43 202 PHE B CA 1
ATOM 4903 C C . PHE B 1 206 ? 12.119 13.392 29.963 1.00 23.07 202 PHE B C 1
ATOM 4904 O O . PHE B 1 206 ? 13.297 13.222 30.296 1.00 21.86 202 PHE B O 1
ATOM 4912 N N . GLU B 1 207 ? 11.205 12.430 30.051 1.00 23.04 203 GLU B N 1
ATOM 4913 C CA . GLU B 1 207 ? 11.577 11.104 30.555 1.00 24.06 203 GLU B CA 1
ATOM 4914 C C . GLU B 1 207 ? 12.772 10.463 29.834 1.00 21.50 203 GLU B C 1
ATOM 4915 O O . GLU B 1 207 ? 12.790 10.382 28.600 1.00 18.87 203 GLU B O 1
ATOM 4921 N N . GLY B 1 208 ? 13.743 9.967 30.607 1.00 20.18 204 GLY B N 1
ATOM 4922 C CA . GLY B 1 208 ? 14.929 9.305 30.052 1.00 19.28 204 GLY B CA 1
ATOM 4923 C C . GLY B 1 208 ? 16.027 10.194 29.469 1.00 18.33 204 GLY B C 1
ATOM 4924 O O . GLY B 1 208 ? 17.070 9.684 29.016 1.00 17.15 204 GLY B O 1
ATOM 4925 N N . ALA B 1 209 ? 15.806 11.509 29.459 1.00 18.13 205 ALA B N 1
ATOM 4926 C CA . ALA B 1 209 ? 16.735 12.420 28.823 1.00 17.02 205 ALA B CA 1
ATOM 4927 C C . ALA B 1 209 ? 18.008 12.393 29.606 1.00 17.25 205 ALA B C 1
ATOM 4928 O O . ALA B 1 209 ? 17.992 12.238 30.835 1.00 17.49 205 ALA B O 1
ATOM 4930 N N . VAL B 1 210 ? 19.112 12.582 28.891 1.00 15.94 206 VAL B N 1
ATOM 4931 C CA . VAL B 1 210 ? 20.398 12.765 29.505 1.00 15.83 206 VAL B CA 1
ATOM 4932 C C . VAL B 1 210 ? 20.986 14.078 28.999 1.00 15.69 206 VAL B C 1
ATOM 4933 O O . VAL B 1 210 ? 20.818 14.415 27.824 1.00 14.82 206 VAL B O 1
ATOM 4937 N N . LEU B 1 211 ? 21.630 14.836 29.883 1.00 16.33 207 LEU B N 1
ATOM 4938 C CA . LEU B 1 211 ? 22.291 16.104 29.492 1.00 17.29 207 LEU B CA 1
ATOM 4939 C C . LEU B 1 211 ? 23.771 15.977 29.774 1.00 17.60 207 LEU B C 1
ATOM 4940 O O . LEU B 1 211 ? 24.172 15.823 30.946 1.00 18.64 207 LEU B O 1
ATOM 4945 N N . GLY B 1 212 ? 24.587 16.023 28.712 1.00 16.69 208 GLY B N 1
ATOM 4946 C CA . GLY B 1 212 ? 26.033 16.031 28.859 1.00 17.10 208 GLY B CA 1
ATOM 4947 C C . GLY B 1 212 ? 26.625 17.304 28.256 1.00 17.30 208 GLY B C 1
ATOM 4948 O O . GLY B 1 212 ? 25.904 18.286 28.073 1.00 18.62 208 GLY B O 1
ATOM 4949 N N . VAL B 1 213 ? 27.913 17.283 27.947 1.00 16.65 209 VAL B N 1
ATOM 4950 C CA . VAL B 1 213 ? 28.604 18.421 27.318 1.00 16.75 209 VAL B CA 1
ATOM 4951 C C . VAL B 1 213 ? 29.482 17.949 26.163 1.00 16.86 209 VAL B C 1
ATOM 4952 O O . VAL B 1 213 ? 29.912 16.790 26.133 1.00 16.73 209 VAL B O 1
ATOM 4956 N N . ALA B 1 214 ? 29.693 18.839 25.192 1.00 16.97 210 ALA B N 1
ATOM 4957 C CA . ALA B 1 214 ? 30.401 18.498 23.967 1.00 16.99 210 ALA B CA 1
ATOM 4958 C C . ALA B 1 214 ? 31.411 19.606 23.639 1.00 17.55 210 ALA B C 1
ATOM 4959 O O . ALA B 1 214 ? 31.125 20.476 22.835 1.00 16.68 210 ALA B O 1
ATOM 4961 N N . PRO B 1 215 ? 32.607 19.559 24.258 1.00 18.47 211 PRO B N 1
ATOM 4962 C CA . PRO B 1 215 ? 33.673 20.374 23.695 1.00 19.36 211 PRO B CA 1
ATOM 4963 C C . PRO B 1 215 ? 33.856 20.038 22.226 1.00 19.56 211 PRO B C 1
ATOM 4964 O O . PRO B 1 215 ? 33.966 18.861 21.858 1.00 19.34 211 PRO B O 1
ATOM 4968 N N . HIS B 1 216 ? 33.841 21.038 21.364 1.00 20.48 212 HIS B N 1
ATOM 4969 C CA . HIS B 1 216 ? 33.752 20.734 19.926 1.00 21.99 212 HIS B CA 1
ATOM 4970 C C . HIS B 1 216 ? 34.879 19.868 19.415 1.00 21.79 212 HIS B C 1
ATOM 4971 O O . HIS B 1 216 ? 34.656 18.832 18.786 1.00 22.27 212 HIS B O 1
ATOM 4978 N N . SER B 1 217 ? 36.094 20.295 19.706 1.00 22.73 213 SER B N 1
ATOM 4979 C CA . SER B 1 217 ? 37.317 19.652 19.202 1.00 22.61 213 SER B CA 1
ATOM 4980 C C . SER B 1 217 ? 38.486 20.311 19.882 1.00 23.62 213 SER B C 1
ATOM 4981 O O . SER B 1 217 ? 38.326 21.366 20.534 1.00 24.45 213 SER B O 1
ATOM 4984 N N . LEU B 1 218 ? 39.667 19.745 19.696 1.00 23.69 214 LEU B N 1
ATOM 4985 C CA . LEU B 1 218 ? 40.844 20.318 20.319 1.00 25.52 214 LEU B CA 1
ATOM 4986 C C . LEU B 1 218 ? 41.212 21.680 19.733 1.00 26.55 214 LEU B C 1
ATOM 4987 O O . LEU B 1 218 ? 41.811 22.500 20.414 1.00 26.90 214 LEU B O 1
ATOM 4992 N N . ARG B 1 219 ? 40.843 21.916 18.476 1.00 27.94 215 ARG B N 1
ATOM 4993 C CA . ARG B 1 219 ? 41.092 23.215 17.824 1.00 29.52 215 ARG B CA 1
ATOM 4994 C C . ARG B 1 219 ? 40.242 24.305 18.424 1.00 28.08 215 ARG B C 1
ATOM 4995 O O . ARG B 1 219 ? 40.640 25.472 18.479 1.00 29.90 215 ARG B O 1
ATOM 5003 N N . ALA B 1 220 ? 39.025 23.927 18.788 1.00 25.98 216 ALA B N 1
ATOM 5004 C CA . ALA B 1 220 ? 37.979 24.887 19.067 1.00 24.91 216 ALA B CA 1
ATOM 5005 C C . ALA B 1 220 ? 37.966 25.278 20.538 1.00 24.99 216 ALA B C 1
ATOM 5006 O O . ALA B 1 220 ? 37.270 26.214 20.918 1.00 25.57 216 ALA B O 1
ATOM 5008 N N . VAL B 1 221 ? 38.764 24.596 21.352 1.00 25.93 217 VAL B N 1
ATOM 5009 C CA . VAL B 1 221 ? 38.718 24.768 22.796 1.00 25.35 217 VAL B CA 1
ATOM 5010 C C . VAL B 1 221 ? 40.143 24.774 23.308 1.00 27.39 217 VAL B C 1
ATOM 5011 O O . VAL B 1 221 ? 40.969 23.998 22.813 1.00 29.64 217 VAL B O 1
ATOM 5015 N N . THR B 1 222 ? 40.454 25.650 24.269 1.00 28.56 218 THR B N 1
ATOM 5016 C CA . THR B 1 222 ? 41.760 25.632 24.935 1.00 30.17 218 THR B CA 1
ATOM 5017 C C . THR B 1 222 ? 41.765 24.580 26.062 1.00 30.24 218 THR B C 1
ATOM 5018 O O . THR B 1 222 ? 40.700 24.167 26.521 1.00 28.68 218 THR B O 1
ATOM 5022 N N . PRO B 1 223 ? 42.967 24.168 26.524 1.00 31.27 219 PRO B N 1
ATOM 5023 C CA . PRO B 1 223 ? 43.042 23.243 27.668 1.00 31.70 219 PRO B CA 1
ATOM 5024 C C . PRO B 1 223 ? 42.301 23.707 28.930 1.00 32.08 219 PRO B C 1
ATOM 5025 O O . PRO B 1 223 ? 41.617 22.914 29.558 1.00 31.23 219 PRO B O 1
ATOM 5029 N N . ASP B 1 224 ? 42.399 24.987 29.274 1.00 32.58 220 ASP B N 1
ATOM 5030 C CA . ASP B 1 224 ? 41.686 25.524 30.443 1.00 32.35 220 ASP B CA 1
ATOM 5031 C C . ASP B 1 224 ? 40.176 25.469 30.258 1.00 30.58 220 ASP B C 1
ATOM 5032 O O . ASP B 1 224 ? 39.434 25.140 31.186 1.00 30.57 220 ASP B O 1
ATOM 5037 N N . GLU B 1 225 ? 39.708 25.801 29.061 1.00 28.40 221 GLU B N 1
ATOM 5038 C CA . GLU B 1 225 ? 38.284 25.777 28.798 1.00 27.21 221 GLU B CA 1
ATOM 5039 C C . GLU B 1 225 ? 37.780 24.333 28.846 1.00 26.98 221 GLU B C 1
ATOM 5040 O O . GLU B 1 225 ? 36.686 24.072 29.315 1.00 25.84 221 GLU B O 1
ATOM 5046 N N . LEU B 1 226 ? 38.596 23.404 28.360 1.00 26.67 222 LEU B N 1
ATOM 5047 C CA . LEU B 1 226 ? 38.249 22.006 28.371 1.00 26.15 222 LEU B CA 1
ATOM 5048 C C . LEU B 1 226 ? 38.063 21.512 29.795 1.00 27.14 222 LEU B C 1
ATOM 5049 O O . LEU B 1 226 ? 37.098 20.777 30.084 1.00 26.70 222 LEU B O 1
ATOM 5054 N N . ASP B 1 227 ? 38.965 21.916 30.694 1.00 28.11 223 ASP B N 1
ATOM 5055 C CA . ASP B 1 227 ? 38.811 21.586 32.113 1.00 29.69 223 ASP B CA 1
ATOM 5056 C C . ASP B 1 227 ? 37.486 22.084 32.691 1.00 29.33 223 ASP B C 1
ATOM 5057 O O . ASP B 1 227 ? 36.777 21.319 33.337 1.00 31.62 223 ASP B O 1
ATOM 5062 N N . SER B 1 228 ? 37.161 23.351 32.470 1.00 29.37 224 SER B N 1
ATOM 5063 C CA . SER B 1 228 ? 35.921 23.917 33.000 1.00 30.72 224 SER B CA 1
ATOM 5064 C C . SER B 1 228 ? 34.672 23.216 32.486 1.00 29.18 224 SER B C 1
ATOM 5065 O O . SER B 1 228 ? 33.797 22.870 33.260 1.00 28.71 224 SER B O 1
ATOM 5068 N N . VAL B 1 229 ? 34.617 22.997 31.182 1.00 27.81 225 VAL B N 1
ATOM 5069 C CA . VAL B 1 229 ? 33.417 22.434 30.554 1.00 27.26 225 VAL B CA 1
ATOM 5070 C C . VAL B 1 229 ? 33.166 21.014 31.025 1.00 25.68 225 VAL B C 1
ATOM 5071 O O . VAL B 1 229 ? 32.029 20.657 31.340 1.00 25.84 225 VAL B O 1
ATOM 5075 N N . THR B 1 230 ? 34.226 20.228 31.144 1.00 25.41 226 THR B N 1
ATOM 5076 C CA . THR B 1 230 ? 34.089 18.812 31.485 1.00 26.14 226 THR B CA 1
ATOM 5077 C C . THR B 1 230 ? 33.947 18.564 33.009 1.00 27.48 226 THR B C 1
ATOM 5078 O O . THR B 1 230 ? 33.823 17.426 33.458 1.00 27.45 226 THR B O 1
ATOM 5082 N N . GLN B 1 231 ? 33.940 19.642 33.791 1.00 28.69 227 GLN B N 1
ATOM 5083 C CA . GLN B 1 231 ? 33.698 19.580 35.220 1.00 29.89 227 GLN B CA 1
ATOM 5084 C C . GLN B 1 231 ? 32.274 20.029 35.561 1.00 29.41 227 GLN B C 1
ATOM 5085 O O . GLN B 1 231 ? 31.841 19.854 36.694 1.00 30.00 227 GLN B O 1
ATOM 5087 N N . LEU B 1 232 ? 31.532 20.570 34.594 1.00 27.56 228 LEU B N 1
ATOM 5088 C CA . LEU B 1 232 ? 30.190 21.092 34.893 1.00 27.87 228 LEU B CA 1
ATOM 5089 C C . LEU B 1 232 ? 29.227 20.033 35.383 1.00 26.91 228 LEU B C 1
ATOM 5090 O O . LEU B 1 232 ? 28.462 20.274 36.309 1.00 27.50 228 LEU B O 1
ATOM 5095 N N . LEU B 1 233 ? 29.242 18.875 34.732 1.00 25.62 229 LEU B N 1
ATOM 5096 C CA . LEU B 1 233 ? 28.332 17.788 35.012 1.00 25.38 229 LEU B CA 1
ATOM 5097 C C . LEU B 1 233 ? 29.197 16.519 35.041 1.00 26.07 229 LEU B C 1
ATOM 5098 O O . LEU B 1 233 ? 29.241 15.759 34.061 1.00 24.12 229 LEU B O 1
ATOM 5103 N N . PRO B 1 234 ? 29.922 16.317 36.157 1.00 28.05 230 PRO B N 1
ATOM 5104 C CA . PRO B 1 234 ? 30.942 15.277 36.231 1.00 27.96 230 PRO B CA 1
ATOM 5105 C C . PRO B 1 234 ? 30.402 13.868 36.107 1.00 27.62 230 PRO B C 1
ATOM 5106 O O . PRO B 1 234 ? 31.164 12.962 35.812 1.00 27.42 230 PRO B O 1
ATOM 5110 N N . ASP B 1 235 ? 29.106 13.669 36.305 1.00 28.24 231 ASP B N 1
ATOM 5111 C CA . ASP B 1 235 ? 28.553 12.324 36.184 1.00 27.93 231 ASP B CA 1
ATOM 5112 C C . ASP B 1 235 ? 27.863 12.083 34.846 1.00 26.50 231 ASP B C 1
ATOM 5113 O O . ASP B 1 235 ? 27.276 11.029 34.635 1.00 27.30 231 ASP B O 1
ATOM 5118 N N . ALA B 1 236 ? 27.940 13.034 33.935 1.00 24.38 232 ALA B N 1
ATOM 5119 C CA . ALA B 1 236 ? 27.217 12.912 32.672 1.00 22.22 232 ALA B CA 1
ATOM 5120 C C . ALA B 1 236 ? 28.241 12.776 31.537 1.00 20.81 232 ALA B C 1
ATOM 5121 O O . ALA B 1 236 ? 29.420 13.092 31.724 1.00 20.36 232 ALA B O 1
ATOM 5123 N N . PRO B 1 237 ? 27.790 12.343 30.352 1.00 18.66 233 PRO B N 1
ATOM 5124 C CA . PRO B 1 237 ? 28.737 12.208 29.235 1.00 18.14 233 PRO B CA 1
ATOM 5125 C C . PRO B 1 237 ? 29.533 13.443 28.789 1.00 17.40 233 PRO B C 1
ATOM 5126 O O . PRO B 1 237 ? 29.061 14.572 28.898 1.00 17.11 233 PRO B O 1
ATOM 5130 N N . VAL B 1 238 ? 30.716 13.174 28.249 1.00 16.95 234 VAL B N 1
ATOM 5131 C CA . VAL B 1 238 ? 31.516 14.161 27.532 1.00 16.93 234 VAL B CA 1
ATOM 5132 C C . VAL B 1 238 ? 31.810 13.612 26.112 1.00 16.73 234 VAL B C 1
ATOM 5133 O O . VAL B 1 238 ? 32.353 12.520 25.971 1.00 17.42 234 VAL B O 1
ATOM 5137 N N . HIS B 1 239 ? 31.425 14.358 25.088 1.00 16.14 235 HIS B N 1
ATOM 5138 C CA . HIS B 1 239 ? 31.723 14.018 23.692 1.00 16.26 235 HIS B CA 1
ATOM 5139 C C . HIS B 1 239 ? 32.600 15.073 23.077 1.00 16.94 235 HIS B C 1
ATOM 5140 O O . HIS B 1 239 ? 32.472 16.263 23.406 1.00 17.56 235 HIS B O 1
ATOM 5147 N N . ILE B 1 240 ? 33.485 14.653 22.184 1.00 17.46 236 ILE B N 1
ATOM 5148 C CA . ILE B 1 240 ? 34.410 15.565 21.501 1.00 18.35 236 ILE B CA 1
ATOM 5149 C C . ILE B 1 240 ? 34.798 14.989 20.157 1.00 18.28 236 ILE B C 1
ATOM 5150 O O . ILE B 1 240 ? 35.061 13.805 20.074 1.00 17.75 236 ILE B O 1
ATOM 5155 N N . HIS B 1 241 ? 34.868 15.821 19.110 1.00 19.24 237 HIS B N 1
ATOM 5156 C CA . HIS B 1 241 ? 35.439 15.386 17.826 1.00 20.60 237 HIS B CA 1
ATOM 5157 C C . HIS B 1 241 ? 36.927 15.269 18.003 1.00 21.00 237 HIS B C 1
ATOM 5158 O O . HIS B 1 241 ? 37.562 16.211 18.448 1.00 20.71 237 HIS B O 1
ATOM 5165 N N . VAL B 1 242 ? 37.526 14.148 17.620 1.00 19.41 238 VAL B N 1
ATOM 5166 C CA . VAL B 1 242 ? 38.975 14.074 17.639 1.00 20.02 238 VAL B CA 1
ATOM 5167 C C . VAL B 1 242 ? 39.585 13.211 16.500 1.00 19.93 238 VAL B C 1
ATOM 5168 O O . VAL B 1 242 ? 39.085 12.129 16.155 1.00 20.16 238 VAL B O 1
ATOM 5172 N N . ALA B 1 243 ? 40.670 13.712 15.897 1.00 20.06 239 ALA B N 1
ATOM 5173 C CA . ALA B 1 243 ? 41.447 12.935 14.932 1.00 20.18 239 ALA B CA 1
ATOM 5174 C C . ALA B 1 243 ? 40.661 12.489 13.673 1.00 19.86 239 ALA B C 1
ATOM 5175 O O . ALA B 1 243 ? 40.949 11.448 13.076 1.00 18.40 239 ALA B O 1
ATOM 5177 N N . GLU B 1 244 ? 39.715 13.319 13.248 1.00 19.88 240 GLU B N 1
ATOM 5178 C CA . GLU B 1 244 ? 38.869 13.001 12.091 1.00 21.13 240 GLU B CA 1
ATOM 5179 C C . GLU B 1 244 ? 39.615 13.083 10.750 1.00 21.76 240 GLU B C 1
ATOM 5180 O O . GLU B 1 244 ? 39.441 12.192 9.881 1.00 21.49 240 GLU B O 1
ATOM 5186 N N . GLN B 1 245 ? 40.442 14.123 10.592 1.00 23.82 241 GLN B N 1
ATOM 5187 C CA . GLN B 1 245 ? 41.163 14.412 9.334 1.00 25.62 241 GLN B CA 1
ATOM 5188 C C . GLN B 1 245 ? 42.683 14.437 9.580 1.00 26.79 241 GLN B C 1
ATOM 5189 O O . GLN B 1 245 ? 43.120 14.818 10.671 1.00 25.99 241 GLN B O 1
ATOM 5195 N N . VAL B 1 246 ? 43.482 14.044 8.577 1.00 25.87 242 VAL B N 1
ATOM 5196 C CA . VAL B 1 246 ? 44.949 14.031 8.709 1.00 26.88 242 VAL B CA 1
ATOM 5197 C C . VAL B 1 246 ? 45.485 15.424 9.049 1.00 27.01 242 VAL B C 1
ATOM 5198 O O . VAL B 1 246 ? 46.425 15.554 9.849 1.00 27.95 242 VAL B O 1
ATOM 5202 N N . LYS B 1 247 ? 44.874 16.470 8.491 1.00 26.88 243 LYS B N 1
ATOM 5203 C CA . LYS B 1 247 ? 45.365 17.829 8.729 1.00 27.41 243 LYS B CA 1
ATOM 5204 C C . LYS B 1 247 ? 45.314 18.149 10.213 1.00 27.76 243 LYS B C 1
ATOM 5205 O O . LYS B 1 247 ? 46.222 18.815 10.717 1.00 28.39 243 LYS B O 1
ATOM 5207 N N . GLU B 1 248 ? 44.296 17.658 10.930 1.00 26.45 244 GLU B N 1
ATOM 5208 C CA . GLU B 1 248 ? 44.212 17.923 12.390 1.00 26.77 244 GLU B CA 1
ATOM 5209 C C . GLU B 1 248 ? 45.366 17.274 13.145 1.00 26.82 244 GLU B C 1
ATOM 5210 O O . GLU B 1 248 ? 45.914 17.872 14.052 1.00 27.49 244 GLU B O 1
ATOM 5216 N N . VAL B 1 249 ? 45.705 16.052 12.775 1.00 26.38 245 VAL B N 1
ATOM 5217 C CA . VAL B 1 249 ? 46.815 15.317 13.401 1.00 26.95 245 VAL B CA 1
ATOM 5218 C C . VAL B 1 249 ? 48.138 16.075 13.198 1.00 28.89 245 VAL B C 1
ATOM 5219 O O . VAL B 1 249 ? 48.871 16.288 14.169 1.00 28.67 245 VAL B O 1
ATOM 5223 N N . GLU B 1 250 ? 48.384 16.516 11.961 1.00 29.78 246 GLU B N 1
ATOM 5224 C CA . GLU B 1 250 ? 49.576 17.280 11.628 1.00 31.90 246 GLU B CA 1
ATOM 5225 C C . GLU B 1 250 ? 49.615 18.604 12.441 1.00 31.81 246 GLU B C 1
ATOM 5226 O O . GLU B 1 250 ? 50.635 18.935 13.050 1.00 30.98 246 GLU B O 1
ATOM 5232 N N . ASP B 1 251 ? 48.506 19.343 12.455 1.00 30.70 247 ASP B N 1
ATOM 5233 C CA . ASP B 1 251 ? 48.450 20.606 13.181 1.00 31.37 247 ASP B CA 1
ATOM 5234 C C . ASP B 1 251 ? 48.630 20.378 14.680 1.00 31.01 247 ASP B C 1
ATOM 5235 O O . ASP B 1 251 ? 49.282 21.188 15.349 1.00 30.32 247 ASP B O 1
ATOM 5240 N N . CYS B 1 252 ? 48.036 19.299 15.203 1.00 29.73 248 CYS B N 1
ATOM 5241 C CA . CYS B 1 252 ? 48.122 19.011 16.635 1.00 30.19 248 CYS B CA 1
ATOM 5242 C C . CYS B 1 252 ? 49.566 18.717 17.001 1.00 31.15 248 CYS B C 1
ATOM 5243 O O . CYS B 1 252 ? 50.070 19.237 18.006 1.00 31.24 248 CYS B O 1
ATOM 5246 N N . ILE B 1 253 ? 50.239 17.929 16.159 1.00 31.13 249 ILE B N 1
ATOM 5247 C CA . ILE B 1 253 ? 51.654 17.645 16.355 1.00 31.63 249 ILE B CA 1
ATOM 5248 C C . ILE B 1 253 ? 52.473 18.937 16.334 1.00 33.23 249 ILE B C 1
ATOM 5249 O O . ILE B 1 253 ? 53.324 19.143 17.205 1.00 32.95 249 ILE B O 1
ATOM 5254 N N . ALA B 1 254 ? 52.209 19.813 15.365 1.00 33.28 250 ALA B N 1
ATOM 5255 C CA . ALA B 1 254 ? 52.975 21.065 15.283 1.00 35.56 250 ALA B CA 1
ATOM 5256 C C . ALA B 1 254 ? 52.784 21.910 16.552 1.00 36.38 250 ALA B C 1
ATOM 5257 O O . ALA B 1 254 ? 53.711 22.555 17.019 1.00 39.67 250 ALA B O 1
ATOM 5259 N N . TRP B 1 255 ? 51.582 21.895 17.115 1.00 36.54 251 TRP B N 1
ATOM 5260 C CA . TRP B 1 255 ? 51.245 22.702 18.299 1.00 36.98 251 TRP B CA 1
ATOM 5261 C C . TRP B 1 255 ? 51.782 22.140 19.592 1.00 38.09 251 TRP B C 1
ATOM 5262 O O . TRP B 1 255 ? 52.258 22.899 20.436 1.00 38.64 251 TRP B O 1
ATOM 5273 N N . SER B 1 256 ? 51.701 20.821 19.772 1.00 36.23 252 SER B N 1
ATOM 5274 C CA . SER B 1 256 ? 51.986 20.191 21.069 1.00 36.52 252 SER B CA 1
ATOM 5275 C C . SER B 1 256 ? 53.079 19.127 21.067 1.00 37.42 252 SER B C 1
ATOM 5276 O O . SER B 1 256 ? 53.530 18.721 22.146 1.00 36.86 252 SER B O 1
ATOM 5279 N N . GLY B 1 257 ? 53.485 18.664 19.878 1.00 37.13 253 GLY B N 1
ATOM 5280 C CA . GLY B 1 257 ? 54.386 17.522 19.757 1.00 36.73 253 GLY B CA 1
ATOM 5281 C C . GLY B 1 257 ? 53.648 16.197 19.890 1.00 36.05 253 GLY B C 1
ATOM 5282 O O . GLY B 1 257 ? 54.258 15.141 19.878 1.00 36.27 253 GLY B O 1
ATOM 5283 N N . LYS B 1 258 ? 52.325 16.248 20.018 1.00 35.46 254 LYS B N 1
ATOM 5284 C CA . LYS B 1 258 ? 51.508 15.054 20.262 1.00 34.24 254 LYS B CA 1
ATOM 5285 C C . LYS B 1 258 ? 50.340 14.983 19.267 1.00 31.26 254 LYS B C 1
ATOM 5286 O O . LYS B 1 258 ? 49.866 16.000 18.753 1.00 29.54 254 LYS B O 1
ATOM 5292 N N . ARG B 1 259 ? 49.885 13.764 19.017 1.00 29.92 255 ARG B N 1
ATOM 5293 C CA . ARG B 1 259 ? 48.698 13.545 18.193 1.00 27.58 255 ARG B CA 1
ATOM 5294 C C . ARG B 1 259 ? 47.457 13.841 19.037 1.00 26.32 255 ARG B C 1
ATOM 5295 O O . ARG B 1 259 ? 47.540 13.976 20.260 1.00 26.30 255 ARG B O 1
ATOM 5303 N N . PRO B 1 260 ? 46.285 13.981 18.394 1.00 24.98 256 PRO B N 1
ATOM 5304 C CA . PRO B 1 260 ? 45.112 14.416 19.161 1.00 24.07 256 PRO B CA 1
ATOM 5305 C C . PRO B 1 260 ? 44.664 13.443 20.266 1.00 23.78 256 PRO B C 1
ATOM 5306 O O . PRO B 1 260 ? 44.494 13.863 21.409 1.00 23.10 256 PRO B O 1
ATOM 5310 N N . VAL B 1 261 ? 44.465 12.161 19.960 1.00 24.01 257 VAL B N 1
ATOM 5311 C CA . VAL B 1 261 ? 43.905 11.266 20.981 1.00 23.53 257 VAL B CA 1
ATOM 5312 C C . VAL B 1 261 ? 44.946 11.157 22.105 1.00 25.39 257 VAL B C 1
ATOM 5313 O O . VAL B 1 261 ? 44.629 11.264 23.269 1.00 26.30 257 VAL B O 1
ATOM 5317 N N . GLU B 1 262 ? 46.197 10.986 21.733 1.00 25.49 258 GLU B N 1
ATOM 5318 C CA . GLU B 1 262 ? 47.285 10.943 22.691 1.00 27.01 258 GLU B CA 1
ATOM 5319 C C . GLU B 1 262 ? 47.272 12.175 23.610 1.00 27.59 258 GLU B C 1
ATOM 5320 O O . GLU B 1 262 ? 47.383 12.072 24.832 1.00 27.91 258 GLU B O 1
ATOM 5326 N N . TRP B 1 263 ? 47.111 13.344 23.018 1.00 26.72 259 TRP B N 1
ATOM 5327 C CA . TRP B 1 263 ? 47.110 14.560 23.801 1.00 27.38 259 TRP B CA 1
ATOM 5328 C C . TRP B 1 263 ? 45.966 14.548 24.780 1.00 27.85 259 TRP B C 1
ATOM 5329 O O . TRP B 1 263 ? 46.145 14.809 25.987 1.00 27.45 259 TRP B O 1
ATOM 5340 N N . LEU B 1 264 ? 44.779 14.179 24.285 1.00 26.21 260 LEU B N 1
ATOM 5341 C CA . LEU B 1 264 ? 43.615 14.100 25.128 1.00 26.56 260 LEU B CA 1
ATOM 5342 C C . LEU B 1 264 ? 43.812 13.091 26.289 1.00 27.24 260 LEU B C 1
ATOM 5343 O O . LEU B 1 264 ? 43.491 13.387 27.442 1.00 27.45 260 LEU B O 1
ATOM 5348 N N . LEU B 1 265 ? 44.325 11.902 25.990 1.00 28.01 261 LEU B N 1
ATOM 5349 C CA . LEU B 1 265 ? 44.507 10.880 27.035 1.00 28.94 261 LEU B CA 1
ATOM 5350 C C . LEU B 1 265 ? 45.527 11.336 28.095 1.00 30.67 261 LEU B C 1
ATOM 5351 O O . LEU B 1 265 ? 45.401 10.990 29.264 1.00 29.31 261 LEU B O 1
ATOM 5356 N N . ASP B 1 266 ? 46.511 12.129 27.677 1.00 32.40 262 ASP B N 1
ATOM 5357 C CA . ASP B 1 266 ? 47.534 12.641 28.599 1.00 34.74 262 ASP B CA 1
ATOM 5358 C C . ASP B 1 266 ? 47.062 13.812 29.455 1.00 35.56 262 ASP B C 1
ATOM 5359 O O . ASP B 1 266 ? 47.617 14.027 30.544 1.00 36.49 262 ASP B O 1
ATOM 5364 N N . HIS B 1 267 ? 46.065 14.567 28.996 1.00 33.95 263 HIS B N 1
ATOM 5365 C CA . HIS B 1 267 ? 45.651 15.786 29.712 1.00 34.56 263 HIS B CA 1
ATOM 5366 C C . HIS B 1 267 ? 44.304 15.724 30.368 1.00 35.10 263 HIS B C 1
ATOM 5367 O O . HIS B 1 267 ? 43.921 16.652 31.073 1.00 35.46 263 HIS B O 1
ATOM 5374 N N . GLN B 1 268 ? 43.541 14.669 30.115 1.00 34.99 264 GLN B N 1
ATOM 5375 C CA . GLN B 1 268 ? 42.249 14.500 30.762 1.00 34.67 264 GLN B CA 1
ATOM 5376 C C . GLN B 1 268 ? 42.179 13.082 31.302 1.00 35.83 264 GLN B C 1
ATOM 5377 O O . GLN B 1 268 ? 42.824 12.167 30.786 1.00 34.58 264 GLN B O 1
ATOM 5383 N N . ASP B 1 269 ? 41.401 12.912 32.362 1.00 37.58 265 ASP B N 1
ATOM 5384 C CA . ASP B 1 269 ? 41.097 11.586 32.907 1.00 38.31 265 ASP B CA 1
ATOM 5385 C C . ASP B 1 269 ? 40.027 10.894 32.041 1.00 33.95 265 ASP B C 1
ATOM 5386 O O . ASP B 1 269 ? 38.836 10.911 32.382 1.00 35.94 265 ASP B O 1
ATOM 5391 N N . VAL B 1 270 ? 40.434 10.307 30.919 1.00 30.80 266 VAL B N 1
ATOM 5392 C CA . VAL B 1 270 ? 39.467 9.766 29.937 1.00 27.71 266 VAL B CA 1
ATOM 5393 C C . VAL B 1 270 ? 38.946 8.427 30.442 1.00 27.14 266 VAL B C 1
ATOM 5394 O O . VAL B 1 270 ? 39.721 7.587 30.845 1.00 27.26 266 VAL B O 1
ATOM 5398 N N . THR B 1 271 ? 37.630 8.255 30.460 1.00 26.17 267 THR B N 1
ATOM 5399 C CA . THR B 1 271 ? 36.978 7.004 30.905 1.00 26.15 267 THR B CA 1
ATOM 5400 C C . THR B 1 271 ? 35.787 6.695 29.963 1.00 24.91 267 THR B C 1
ATOM 5401 O O . THR B 1 271 ? 35.636 7.348 28.956 1.00 23.49 267 THR B O 1
ATOM 5405 N N . ALA B 1 272 ? 34.954 5.714 30.321 1.00 25.63 268 ALA B N 1
ATOM 5406 C CA . ALA B 1 272 ? 33.717 5.388 29.616 1.00 24.65 268 ALA B CA 1
ATOM 5407 C C . ALA B 1 272 ? 32.708 6.548 29.619 1.00 24.08 268 ALA B C 1
ATOM 5408 O O . ALA B 1 272 ? 31.701 6.508 28.913 1.00 23.62 268 ALA B O 1
ATOM 5410 N N . ARG B 1 273 ? 32.983 7.582 30.415 1.00 24.32 269 ARG B N 1
ATOM 5411 C CA . ARG B 1 273 ? 32.183 8.809 30.407 1.00 23.33 269 ARG B CA 1
ATOM 5412 C C . ARG B 1 273 ? 32.363 9.543 29.061 1.00 21.61 269 ARG B C 1
ATOM 5413 O O . ARG B 1 273 ? 31.510 10.343 28.658 1.00 20.03 269 ARG B O 1
ATOM 5421 N N . TRP B 1 274 ? 33.503 9.286 28.413 1.00 20.75 270 TRP B N 1
ATOM 5422 C CA . TRP B 1 274 ? 33.900 9.990 27.211 1.00 20.26 270 TRP B CA 1
ATOM 5423 C C . TRP B 1 274 ? 33.547 9.206 25.987 1.00 19.92 270 TRP B C 1
ATOM 5424 O O . TRP B 1 274 ? 33.673 7.970 25.986 1.00 19.34 270 TRP B O 1
ATOM 5435 N N . CYS B 1 275 ? 33.100 9.939 24.957 1.00 18.62 271 CYS B N 1
ATOM 5436 C CA . CYS B 1 275 ? 32.907 9.401 23.624 1.00 17.34 271 CYS B CA 1
ATOM 5437 C C . CYS B 1 275 ? 33.717 10.260 22.631 1.00 17.28 271 CYS B C 1
ATOM 5438 O O . CYS B 1 275 ? 33.510 11.478 22.526 1.00 16.62 271 CYS B O 1
ATOM 5441 N N . LEU B 1 276 ? 34.682 9.630 21.971 1.00 16.91 272 LEU B N 1
ATOM 5442 C CA . LEU B 1 276 ? 35.560 10.376 21.073 1.00 17.25 272 LEU B CA 1
ATOM 5443 C C . LEU B 1 276 ? 35.022 10.120 19.712 1.00 16.81 272 LEU B C 1
ATOM 5444 O O . LEU B 1 276 ? 35.026 8.987 19.244 1.00 16.96 272 LEU B O 1
ATOM 5449 N N . ILE B 1 277 ? 34.533 11.174 19.085 1.00 16.67 273 ILE B N 1
ATOM 5450 C CA . ILE B 1 277 ? 33.864 11.077 17.788 1.00 16.06 273 ILE B CA 1
ATOM 5451 C C . ILE B 1 277 ? 34.910 10.964 16.655 1.00 16.39 273 ILE B C 1
ATOM 5452 O O . ILE B 1 277 ? 35.889 11.721 16.600 1.00 15.99 273 ILE B O 1
ATOM 5457 N N . HIS B 1 278 ? 34.679 10.003 15.761 1.00 16.31 274 HIS B N 1
ATOM 5458 C CA . HIS B 1 278 ? 35.617 9.640 14.681 1.00 16.92 274 HIS B CA 1
ATOM 5459 C C . HIS B 1 278 ? 36.819 8.870 15.153 1.00 17.15 274 HIS B C 1
ATOM 5460 O O . HIS B 1 278 ? 36.904 7.637 14.914 1.00 16.72 274 HIS B O 1
ATOM 5467 N N . ALA B 1 279 ? 37.764 9.553 15.814 1.00 17.65 275 ALA B N 1
ATOM 5468 C CA . ALA B 1 279 ? 39.001 8.917 16.254 1.00 18.22 275 ALA B CA 1
ATOM 5469 C C . ALA B 1 279 ? 39.582 8.130 15.078 1.00 18.42 275 ALA B C 1
ATOM 5470 O O . ALA B 1 279 ? 40.089 7.029 15.259 1.00 18.81 275 ALA B O 1
ATOM 5472 N N . THR B 1 280 ? 39.530 8.730 13.880 1.00 18.22 276 THR B N 1
ATOM 5473 C CA . THR B 1 280 ? 39.819 8.019 12.638 1.00 17.71 276 THR B CA 1
ATOM 5474 C C . THR B 1 280 ? 41.313 7.777 12.410 1.00 19.76 276 THR B C 1
ATOM 5475 O O . THR B 1 280 ? 41.679 6.724 11.874 1.00 20.46 276 THR B O 1
ATOM 5479 N N . HIS B 1 281 ? 42.154 8.717 12.815 1.00 20.13 277 HIS B N 1
ATOM 5480 C CA . HIS B 1 281 ? 43.580 8.600 12.600 1.00 22.48 277 HIS B CA 1
ATOM 5481 C C . HIS B 1 281 ? 44.254 8.427 13.932 1.00 22.58 277 HIS B C 1
ATOM 5482 O O . HIS B 1 281 ? 44.586 9.402 14.629 1.00 23.57 277 HIS B O 1
ATOM 5489 N N . MET B 1 282 ? 44.484 7.170 14.295 1.00 23.10 278 MET B N 1
ATOM 5490 C CA . MET B 1 282 ? 45.216 6.842 15.518 1.00 23.29 278 MET B CA 1
ATOM 5491 C C . MET B 1 282 ? 46.361 5.879 15.237 1.00 24.90 278 MET B C 1
ATOM 5492 O O . MET B 1 282 ? 46.256 5.004 14.362 1.00 24.69 278 MET B O 1
ATOM 5497 N N . SER B 1 283 ? 47.454 6.044 15.979 1.00 27.17 279 SER B N 1
ATOM 5498 C CA . SER B 1 283 ? 48.521 5.036 16.003 1.00 28.49 279 SER B CA 1
ATOM 5499 C C . SER B 1 283 ? 48.015 3.814 16.741 1.00 29.06 279 SER B C 1
ATOM 5500 O O . SER B 1 283 ? 46.934 3.850 17.338 1.00 28.08 279 SER B O 1
ATOM 5503 N N . ASP B 1 284 ? 48.794 2.735 16.688 1.00 31.16 280 ASP B N 1
ATOM 5504 C CA . ASP B 1 284 ? 48.411 1.498 17.351 1.00 32.24 280 ASP B CA 1
ATOM 5505 C C . ASP B 1 284 ? 48.406 1.722 18.865 1.00 29.91 280 ASP B C 1
ATOM 5506 O O . ASP B 1 284 ? 47.494 1.244 19.540 1.00 28.20 280 ASP B O 1
ATOM 5511 N N . GLU B 1 285 ? 49.358 2.510 19.370 1.00 28.55 281 GLU B N 1
ATOM 5512 C CA . GLU B 1 285 ? 49.423 2.832 20.797 1.00 28.38 281 GLU B CA 1
ATOM 5513 C C . GLU B 1 285 ? 48.251 3.683 21.271 1.00 27.52 281 GLU B C 1
ATOM 5514 O O . GLU B 1 285 ? 47.683 3.397 22.323 1.00 27.76 281 GLU B O 1
ATOM 5516 N N . GLU B 1 286 ? 47.881 4.714 20.511 1.00 25.98 282 GLU B N 1
ATOM 5517 C CA . GLU B 1 286 ? 46.690 5.509 20.840 1.00 25.02 282 GLU B CA 1
ATOM 5518 C C . GLU B 1 286 ? 45.437 4.642 20.877 1.00 23.92 282 GLU B C 1
ATOM 5519 O O . GLU B 1 286 ? 44.617 4.777 21.766 1.00 23.17 282 GLU B O 1
ATOM 5525 N N . THR B 1 287 ? 45.322 3.736 19.915 1.00 23.52 283 THR B N 1
ATOM 5526 C CA . THR B 1 287 ? 44.137 2.871 19.806 1.00 23.27 283 THR B CA 1
ATOM 5527 C C . THR B 1 287 ? 43.977 2.020 21.060 1.00 24.06 283 THR B C 1
ATOM 5528 O O . THR B 1 287 ? 42.890 1.973 21.679 1.00 22.92 283 THR B O 1
ATOM 5532 N N . LYS B 1 288 ? 45.069 1.378 21.456 1.00 25.42 284 LYS B N 1
ATOM 5533 C CA . LYS B 1 288 ? 45.090 0.545 22.657 1.00 26.90 284 LYS B CA 1
ATOM 5534 C C . LYS B 1 288 ? 44.806 1.320 23.937 1.00 26.17 284 LYS B C 1
ATOM 5535 O O . LYS B 1 288 ? 44.011 0.869 24.759 1.00 25.17 284 LYS B O 1
ATOM 5541 N N . HIS B 1 289 ? 45.441 2.485 24.091 1.00 26.94 285 HIS B N 1
ATOM 5542 C CA . HIS B 1 289 ? 45.271 3.290 25.294 1.00 27.98 285 HIS B CA 1
ATOM 5543 C C . HIS B 1 289 ? 43.854 3.774 25.363 1.00 26.31 285 HIS B C 1
ATOM 5544 O O . HIS B 1 289 ? 43.273 3.841 26.450 1.00 25.73 285 HIS B O 1
ATOM 5551 N N . MET B 1 290 ? 43.279 4.130 24.211 1.00 24.45 286 MET B N 1
ATOM 5552 C CA . MET B 1 290 ? 41.895 4.611 24.186 1.00 22.66 286 MET B CA 1
ATOM 5553 C C . MET B 1 290 ? 40.982 3.517 24.674 1.00 22.76 286 MET B C 1
ATOM 5554 O O . MET B 1 290 ? 40.145 3.749 25.548 1.00 22.76 286 MET B O 1
ATOM 5559 N N . ALA B 1 291 ? 41.138 2.325 24.104 1.00 22.53 287 ALA B N 1
ATOM 5560 C CA . ALA B 1 291 ? 40.331 1.193 24.492 1.00 23.23 287 ALA B CA 1
ATOM 5561 C C . ALA B 1 291 ? 40.521 0.871 25.976 1.00 25.30 287 ALA B C 1
ATOM 5562 O O . ALA B 1 291 ? 39.555 0.581 26.677 1.00 26.96 287 ALA B O 1
ATOM 5564 N N . LYS B 1 292 ? 41.752 0.930 26.463 1.00 26.64 288 LYS B N 1
ATOM 5565 C CA . LYS B 1 292 ? 42.044 0.539 27.851 1.00 27.77 288 LYS B CA 1
ATOM 5566 C C . LYS B 1 292 ? 41.435 1.545 28.807 1.00 28.26 288 LYS B C 1
ATOM 5567 O O . LYS B 1 292 ? 40.991 1.172 29.902 1.00 28.64 288 LYS B O 1
ATOM 5569 N N . ALA B 1 293 ? 41.439 2.818 28.403 1.00 27.64 289 ALA B N 1
ATOM 5570 C CA . ALA B 1 293 ? 40.796 3.882 29.185 1.00 28.11 289 ALA B CA 1
ATOM 5571 C C . ALA B 1 293 ? 39.279 3.714 29.249 1.00 27.76 289 ALA B C 1
ATOM 5572 O O . ALA B 1 293 ? 38.652 4.232 30.168 1.00 29.24 289 ALA B O 1
ATOM 5574 N N . GLY B 1 294 ? 38.694 3.004 28.283 1.00 26.26 290 GLY B N 1
ATOM 5575 C CA . GLY B 1 294 ? 37.254 2.739 28.270 1.00 25.21 290 GLY B CA 1
ATOM 5576 C C . GLY B 1 294 ? 36.421 3.738 27.482 1.00 23.68 290 GLY B C 1
ATOM 5577 O O . GLY B 1 294 ? 35.189 3.658 27.494 1.00 23.16 290 GLY B O 1
ATOM 5578 N N . ALA B 1 295 ? 37.080 4.688 26.806 1.00 22.63 291 ALA B N 1
ATOM 5579 C CA . ALA B 1 295 ? 36.398 5.697 25.993 1.00 21.34 291 ALA B CA 1
ATOM 5580 C C . ALA B 1 295 ? 35.670 5.008 24.861 1.00 19.82 291 ALA B C 1
ATOM 5581 O O . ALA B 1 295 ? 36.174 4.060 24.300 1.00 20.42 291 ALA B O 1
ATOM 5583 N N . ILE B 1 296 ? 34.464 5.469 24.548 1.00 18.44 292 ILE B N 1
ATOM 5584 C CA . ILE B 1 296 ? 33.688 4.876 23.461 1.00 16.99 292 ILE B CA 1
ATOM 5585 C C . ILE B 1 296 ? 34.040 5.562 22.154 1.00 16.15 292 ILE B C 1
ATOM 5586 O O . ILE B 1 296 ? 34.076 6.803 22.108 1.00 15.85 292 ILE B O 1
ATOM 5591 N N . ALA B 1 297 ? 34.300 4.773 21.105 1.00 15.54 293 ALA B N 1
ATOM 5592 C CA . ALA B 1 297 ? 34.543 5.314 19.768 1.00 15.37 293 ALA B CA 1
ATOM 5593 C C . ALA B 1 297 ? 33.221 5.691 19.122 1.00 14.84 293 ALA B C 1
ATOM 5594 O O . ALA B 1 297 ? 32.375 4.813 18.911 1.00 15.21 293 ALA B O 1
ATOM 5596 N N . GLY B 1 298 ? 33.019 6.971 18.831 1.00 15.22 294 GLY B N 1
ATOM 5597 C CA . GLY B 1 298 ? 31.791 7.440 18.191 1.00 14.65 294 GLY B CA 1
ATOM 5598 C C . GLY B 1 298 ? 31.988 7.418 16.693 1.00 14.98 294 GLY B C 1
ATOM 5599 O O . GLY B 1 298 ? 32.401 8.420 16.102 1.00 15.70 294 GLY B O 1
ATOM 5600 N N . LEU B 1 299 ? 31.725 6.267 16.080 1.00 14.26 295 LEU B N 1
ATOM 5601 C CA . LEU B 1 299 ? 31.995 6.079 14.661 1.00 13.97 295 LEU B CA 1
ATOM 5602 C C . LEU B 1 299 ? 30.840 6.599 13.804 1.00 13.75 295 LEU B C 1
ATOM 5603 O O . LEU B 1 299 ? 29.654 6.334 14.089 1.00 12.89 295 LEU B O 1
ATOM 5608 N N . CYS B 1 300 ? 31.195 7.272 12.717 1.00 14.15 296 CYS B N 1
ATOM 5609 C CA . CYS B 1 300 ? 30.232 7.835 11.789 1.00 14.52 296 CYS B CA 1
ATOM 5610 C C . CYS B 1 300 ? 30.598 7.405 10.377 1.00 14.73 296 CYS B C 1
ATOM 5611 O O . CYS B 1 300 ? 31.043 8.224 9.582 1.00 15.48 296 CYS B O 1
ATOM 5614 N N . PRO B 1 301 ? 30.399 6.102 10.052 1.00 14.39 297 PRO B N 1
ATOM 5615 C CA . PRO B 1 301 ? 31.027 5.577 8.852 1.00 13.99 297 PRO B CA 1
ATOM 5616 C C . PRO B 1 301 ? 30.548 6.198 7.524 1.00 14.19 297 PRO B C 1
ATOM 5617 O O . PRO B 1 301 ? 31.377 6.471 6.638 1.00 13.69 297 PRO B O 1
ATOM 5621 N N . VAL B 1 302 ? 29.236 6.400 7.384 1.00 13.86 298 VAL B N 1
ATOM 5622 C CA . VAL B 1 302 ? 28.710 7.026 6.171 1.00 14.02 298 VAL B CA 1
ATOM 5623 C C . VAL B 1 302 ? 29.187 8.444 5.999 1.00 13.85 298 VAL B C 1
ATOM 5624 O O . VAL B 1 302 ? 29.636 8.799 4.916 1.00 13.80 298 VAL B O 1
ATOM 5628 N N . THR B 1 303 ? 29.137 9.246 7.053 1.00 13.42 299 THR B N 1
ATOM 5629 C CA . THR B 1 303 ? 29.637 10.619 6.968 1.00 13.55 299 THR B CA 1
ATOM 5630 C C . THR B 1 303 ? 31.133 10.650 6.707 1.00 13.97 299 THR B C 1
ATOM 5631 O O . THR B 1 303 ? 31.610 11.429 5.891 1.00 14.22 299 THR B O 1
ATOM 5635 N N . GLU B 1 304 ? 31.887 9.771 7.358 1.00 14.27 300 GLU B N 1
ATOM 5636 C CA . GLU B 1 304 ? 33.334 9.721 7.172 1.00 14.36 300 GLU B CA 1
ATOM 5637 C C . GLU B 1 304 ? 33.677 9.384 5.705 1.00 14.70 300 GLU B C 1
ATOM 5638 O O . GLU B 1 304 ? 34.636 9.915 5.129 1.00 14.44 300 GLU B O 1
ATOM 5644 N N . ALA B 1 305 ? 32.912 8.467 5.112 1.00 14.11 301 ALA B N 1
ATOM 5645 C CA . ALA B 1 305 ? 33.084 8.161 3.672 1.00 14.45 301 ALA B CA 1
ATOM 5646 C C . ALA B 1 305 ? 32.711 9.371 2.805 1.00 15.11 301 ALA B C 1
ATOM 5647 O O . ALA B 1 305 ? 33.428 9.707 1.866 1.00 14.92 301 ALA B O 1
ATOM 5649 N N . ASN B 1 306 ? 31.546 9.981 3.089 1.00 14.93 302 ASN B N 1
ATOM 5650 C CA . ASN B 1 306 ? 31.061 11.109 2.313 1.00 15.65 302 ASN B CA 1
ATOM 5651 C C . ASN B 1 306 ? 32.067 12.275 2.389 1.00 16.65 302 ASN B C 1
ATOM 5652 O O . ASN B 1 306 ? 32.207 13.062 1.444 1.00 17.13 302 ASN B O 1
ATOM 5657 N N . LEU B 1 307 ? 32.766 12.387 3.512 1.00 16.86 303 LEU B N 1
ATOM 5658 C CA . LEU B 1 307 ? 33.764 13.451 3.691 1.00 18.82 303 LEU B CA 1
ATOM 5659 C C . LEU B 1 307 ? 35.200 13.021 3.292 1.00 19.94 303 LEU B C 1
ATOM 5660 O O . LEU B 1 307 ? 36.110 13.833 3.346 1.00 22.58 303 LEU B O 1
ATOM 5665 N N . GLY B 1 308 ? 35.407 11.764 2.893 1.00 19.63 304 GLY B N 1
ATOM 5666 C CA . GLY B 1 308 ? 36.771 11.247 2.643 1.00 19.98 304 GLY B CA 1
ATOM 5667 C C . GLY B 1 308 ? 37.730 11.300 3.845 1.00 20.14 304 GLY B C 1
ATOM 5668 O O . GLY B 1 308 ? 38.940 11.523 3.667 1.00 19.98 304 GLY B O 1
ATOM 5669 N N . ASP B 1 309 ? 37.208 11.100 5.058 1.00 19.02 305 ASP B N 1
ATOM 5670 C CA . ASP B 1 309 ? 38.013 11.272 6.272 1.00 19.18 305 ASP B CA 1
ATOM 5671 C C . ASP B 1 309 ? 39.116 10.221 6.376 1.00 19.74 305 ASP B C 1
ATOM 5672 O O . ASP B 1 309 ? 40.258 10.557 6.611 1.00 19.32 305 ASP B O 1
ATOM 5677 N N . GLY B 1 310 ? 38.745 8.947 6.217 1.00 19.97 306 GLY B N 1
ATOM 5678 C CA . GLY B 1 310 ? 39.675 7.855 6.408 1.00 19.99 306 GLY B CA 1
ATOM 5679 C C . GLY B 1 310 ? 38.980 6.663 7.003 1.00 19.76 306 GLY B C 1
ATOM 5680 O O . GLY B 1 310 ? 37.757 6.655 7.193 1.00 18.90 306 GLY B O 1
ATOM 5681 N N . THR B 1 311 ? 39.786 5.669 7.362 1.00 20.66 307 THR B N 1
ATOM 5682 C CA . THR B 1 311 ? 39.282 4.367 7.807 1.00 19.61 307 THR B CA 1
ATOM 5683 C C . THR B 1 311 ? 39.718 4.111 9.257 1.00 18.89 307 THR B C 1
ATOM 5684 O O . THR B 1 311 ? 40.911 4.233 9.590 1.00 18.93 307 THR B O 1
ATOM 5688 N N . PHE B 1 312 ? 38.764 3.777 10.116 1.00 17.73 308 PHE B N 1
ATOM 5689 C CA . PHE B 1 312 ? 39.035 3.538 11.557 1.00 18.20 308 PHE B CA 1
ATOM 5690 C C . PHE B 1 312 ? 39.852 2.252 11.793 1.00 19.04 308 PHE B C 1
ATOM 5691 O O . PHE B 1 312 ? 39.697 1.257 11.060 1.00 19.08 308 PHE B O 1
ATOM 5699 N N . ASN B 1 313 ? 40.643 2.264 12.875 1.00 19.61 309 ASN B N 1
ATOM 5700 C CA A ASN B 1 313 ? 41.475 1.116 13.270 0.50 20.82 309 ASN B CA 1
ATOM 5701 C CA B ASN B 1 313 ? 41.496 1.137 13.269 0.50 20.54 309 ASN B CA 1
ATOM 5702 C C . ASN B 1 313 ? 40.639 0.100 14.030 1.00 21.21 309 ASN B C 1
ATOM 5703 O O . ASN B 1 313 ? 40.890 -0.184 15.210 1.00 20.49 309 ASN B O 1
ATOM 5712 N N . ALA B 1 314 ? 39.650 -0.457 13.335 1.00 21.18 310 ALA B N 1
ATOM 5713 C CA . ALA B 1 314 ? 38.565 -1.199 13.961 1.00 21.89 310 ALA B CA 1
ATOM 5714 C C . ALA B 1 314 ? 38.984 -2.539 14.617 1.00 22.41 310 ALA B C 1
ATOM 5715 O O . ALA B 1 314 ? 38.553 -2.842 15.739 1.00 22.37 310 ALA B O 1
ATOM 5717 N N . THR B 1 315 ? 39.819 -3.325 13.947 1.00 22.98 311 THR B N 1
ATOM 5718 C CA . THR B 1 315 ? 40.223 -4.634 14.519 1.00 25.09 311 THR B CA 1
ATOM 5719 C C . THR B 1 315 ? 41.125 -4.451 15.742 1.00 24.06 311 THR B C 1
ATOM 5720 O O . THR B 1 315 ? 40.888 -5.064 16.782 1.00 24.07 311 THR B O 1
ATOM 5724 N N . GLU B 1 316 ? 42.094 -3.542 15.637 1.00 24.43 312 GLU B N 1
ATOM 5725 C CA . GLU B 1 316 ? 42.989 -3.220 16.766 1.00 24.48 312 GLU B CA 1
ATOM 5726 C C . GLU B 1 316 ? 42.150 -2.694 17.934 1.00 24.16 312 GLU B C 1
ATOM 5727 O O . GLU B 1 316 ? 42.332 -3.124 19.076 1.00 24.15 312 GLU B O 1
ATOM 5729 N N . PHE B 1 317 ? 41.207 -1.795 17.652 1.00 22.88 313 PHE B N 1
ATOM 5730 C CA . PHE B 1 317 ? 40.384 -1.229 18.718 1.00 22.71 313 PHE B CA 1
ATOM 5731 C C . PHE B 1 317 ? 39.561 -2.321 19.441 1.00 23.06 313 PHE B C 1
ATOM 5732 O O . PHE B 1 317 ? 39.575 -2.399 20.693 1.00 23.37 313 PHE B O 1
ATOM 5740 N N . ALA B 1 318 ? 38.929 -3.202 18.661 1.00 22.68 314 ALA B N 1
ATOM 5741 C CA . ALA B 1 318 ? 38.103 -4.288 19.196 1.00 23.36 314 ALA B CA 1
ATOM 5742 C C . ALA B 1 318 ? 38.937 -5.330 19.950 1.00 24.87 314 ALA B C 1
ATOM 5743 O O . ALA B 1 318 ? 38.566 -5.759 21.049 1.00 27.26 314 ALA B O 1
ATOM 5745 N N . ALA B 1 319 ? 40.098 -5.680 19.411 1.00 25.28 315 ALA B N 1
ATOM 5746 C CA . ALA B 1 319 ? 40.991 -6.637 20.074 1.00 25.92 315 ALA B CA 1
ATOM 5747 C C . ALA B 1 319 ? 41.469 -6.114 21.434 1.00 26.52 315 ALA B C 1
ATOM 5748 O O . ALA B 1 319 ? 41.697 -6.887 22.349 1.00 26.08 315 ALA B O 1
ATOM 5750 N N . ALA B 1 320 ? 41.579 -4.797 21.589 1.00 25.97 316 ALA B N 1
ATOM 5751 C CA . ALA B 1 320 ? 42.003 -4.232 22.864 1.00 26.27 316 ALA B CA 1
ATOM 5752 C C . ALA B 1 320 ? 40.832 -4.026 23.851 1.00 26.11 316 ALA B C 1
ATOM 5753 O O . ALA B 1 320 ? 41.010 -3.418 24.915 1.00 26.35 316 ALA B O 1
ATOM 5755 N N . GLY B 1 321 ? 39.655 -4.547 23.510 1.00 26.07 317 GLY B N 1
ATOM 5756 C CA . GLY B 1 321 ? 38.443 -4.385 24.328 1.00 25.53 317 GLY B CA 1
ATOM 5757 C C . GLY B 1 321 ? 37.715 -3.066 24.122 1.00 23.84 317 GLY B C 1
ATOM 5758 O O . GLY B 1 321 ? 36.905 -2.665 24.955 1.00 24.79 317 GLY B O 1
ATOM 5759 N N . GLY B 1 322 ? 38.022 -2.353 23.048 1.00 22.40 318 GLY B N 1
ATOM 5760 C CA . GLY B 1 322 ? 37.378 -1.072 22.816 1.00 21.50 318 GLY B CA 1
ATOM 5761 C C . GLY B 1 322 ? 35.930 -1.264 22.439 1.00 20.71 318 GLY B C 1
ATOM 5762 O O . GLY B 1 322 ? 35.576 -2.264 21.842 1.00 20.96 318 GLY B O 1
ATOM 5763 N N . LYS B 1 323 ? 35.087 -0.313 22.813 1.00 19.99 319 LYS B N 1
ATOM 5764 C CA . LYS B 1 323 ? 33.683 -0.349 22.483 1.00 19.25 319 LYS B CA 1
ATOM 5765 C C . LYS B 1 323 ? 33.327 0.856 21.608 1.00 17.99 319 LYS B C 1
ATOM 5766 O O . LYS B 1 323 ? 33.951 1.920 21.715 1.00 17.30 319 LYS B O 1
ATOM 5772 N N . PHE B 1 324 ? 32.300 0.698 20.778 1.00 16.41 320 PHE B N 1
ATOM 5773 C CA . PHE B 1 324 ? 31.911 1.733 19.798 1.00 15.48 320 PHE B CA 1
ATOM 5774 C C . PHE B 1 324 ? 30.400 1.853 19.656 1.00 14.77 320 PHE B C 1
ATOM 5775 O O . PHE B 1 324 ? 29.655 0.941 20.044 1.00 15.64 320 PHE B O 1
ATOM 5783 N N . GLY B 1 325 ? 29.969 2.990 19.112 1.00 13.90 321 GLY B N 1
ATOM 5784 C CA . GLY B 1 325 ? 28.635 3.183 18.585 1.00 13.42 321 GLY B CA 1
ATOM 5785 C C . GLY B 1 325 ? 28.662 3.892 17.229 1.00 12.93 321 GLY B C 1
ATOM 5786 O O . GLY B 1 325 ? 29.732 4.281 16.714 1.00 12.86 321 GLY B O 1
ATOM 5787 N N . ILE B 1 326 ? 27.485 4.071 16.651 1.00 12.56 322 ILE B N 1
ATOM 5788 C CA . ILE B 1 326 ? 27.351 4.723 15.364 1.00 12.07 322 ILE B CA 1
ATOM 5789 C C . ILE B 1 326 ? 26.477 5.952 15.435 1.00 12.15 322 ILE B C 1
ATOM 5790 O O . ILE B 1 326 ? 25.489 6.003 16.194 1.00 12.20 322 ILE B O 1
ATOM 5795 N N . GLY B 1 327 ? 26.868 6.946 14.638 1.00 11.95 323 GLY B N 1
ATOM 5796 C CA . GLY B 1 327 ? 26.117 8.164 14.489 1.00 12.23 323 GLY B CA 1
ATOM 5797 C C . GLY B 1 327 ? 25.990 8.619 13.049 1.00 12.36 323 GLY B C 1
ATOM 5798 O O . GLY B 1 327 ? 26.946 8.559 12.278 1.00 12.86 323 GLY B O 1
ATOM 5799 N N . SER B 1 328 ? 24.810 9.123 12.705 1.00 12.68 324 SER B N 1
ATOM 5800 C CA . SER B 1 328 ? 24.547 9.605 11.343 1.00 12.97 324 SER B CA 1
ATOM 5801 C C . SER B 1 328 ? 25.256 10.937 11.035 1.00 13.30 324 SER B C 1
ATOM 5802 O O . SER B 1 328 ? 25.470 11.272 9.877 1.00 13.04 324 SER B O 1
ATOM 5805 N N . ASP B 1 329 ? 25.566 11.696 12.078 1.00 13.65 325 ASP B N 1
ATOM 5806 C CA . ASP B 1 329 ? 26.539 12.817 12.013 1.00 14.48 325 ASP B CA 1
ATOM 5807 C C . ASP B 1 329 ? 26.041 13.928 11.083 1.00 14.16 325 ASP B C 1
ATOM 5808 O O . ASP B 1 329 ? 25.268 14.789 11.542 1.00 14.46 325 ASP B O 1
ATOM 5813 N N . SER B 1 330 ? 26.458 13.923 9.816 1.00 14.11 326 SER B N 1
ATOM 5814 C CA . SER B 1 330 ? 26.008 14.937 8.846 1.00 14.78 326 SER B CA 1
ATOM 5815 C C . SER B 1 330 ? 24.582 14.685 8.459 1.00 14.51 326 SER B C 1
ATOM 5816 O O . SER B 1 330 ? 23.905 15.553 7.860 1.00 14.44 326 SER B O 1
ATOM 5819 N N . ASN B 1 331 ? 24.107 13.484 8.788 1.00 13.97 327 ASN B N 1
ATOM 5820 C CA . ASN B 1 331 ? 22.702 13.118 8.500 1.00 14.04 327 ASN B CA 1
ATOM 5821 C C . ASN B 1 331 ? 22.393 13.117 7.005 1.00 14.12 327 ASN B C 1
ATOM 5822 O O . ASN B 1 331 ? 21.217 13.290 6.570 1.00 14.64 327 ASN B O 1
ATOM 5827 N N . VAL B 1 332 ? 23.428 12.865 6.195 1.00 13.97 328 VAL B N 1
ATOM 5828 C CA . VAL B 1 332 ? 23.253 12.778 4.719 1.00 13.99 328 VAL B CA 1
ATOM 5829 C C . VAL B 1 332 ? 22.403 11.564 4.324 1.00 14.10 328 VAL B C 1
ATOM 5830 O O . VAL B 1 332 ? 21.587 11.619 3.352 1.00 14.81 328 VAL B O 1
ATOM 5834 N N . LEU B 1 333 ? 22.550 10.477 5.067 1.00 13.44 329 LEU B N 1
ATOM 5835 C CA . LEU B 1 333 ? 21.823 9.220 4.749 1.00 13.93 329 LEU B CA 1
ATOM 5836 C C . LEU B 1 333 ? 21.641 8.431 6.044 1.00 12.84 329 LEU B C 1
ATOM 5837 O O . LEU B 1 333 ? 22.624 8.177 6.747 1.00 12.43 329 LEU B O 1
ATOM 5842 N N . ILE B 1 334 ? 20.400 8.081 6.354 1.00 12.85 330 ILE B N 1
ATOM 5843 C CA . ILE B 1 334 ? 20.015 7.547 7.667 1.00 12.66 330 ILE B CA 1
ATOM 5844 C C . ILE B 1 334 ? 19.744 6.025 7.565 1.00 12.68 330 ILE B C 1
ATOM 5845 O O . ILE B 1 334 ? 18.854 5.634 6.866 1.00 13.02 330 ILE B O 1
ATOM 5850 N N . GLY B 1 335 ? 20.544 5.195 8.238 1.00 12.39 331 GLY B N 1
ATOM 5851 C CA . GLY B 1 335 ? 20.319 3.757 8.235 1.00 12.76 331 GLY B CA 1
ATOM 5852 C C . GLY B 1 335 ? 21.287 2.963 9.088 1.00 12.62 331 GLY B C 1
ATOM 5853 O O . GLY B 1 335 ? 22.486 3.228 9.091 1.00 12.99 331 GLY B O 1
ATOM 5854 N N . ILE B 1 336 ? 20.773 1.991 9.832 1.00 12.72 332 ILE B N 1
ATOM 5855 C CA . ILE B 1 336 ? 21.653 1.137 10.657 1.00 12.32 332 ILE B CA 1
ATOM 5856 C C . ILE B 1 336 ? 22.443 0.249 9.719 1.00 12.62 332 ILE B C 1
ATOM 5857 O O . ILE B 1 336 ? 23.637 0.100 9.886 1.00 12.76 332 ILE B O 1
ATOM 5862 N N . GLY B 1 337 ? 21.775 -0.356 8.755 1.00 12.98 333 GLY B N 1
ATOM 5863 C CA . GLY B 1 337 ? 22.465 -1.190 7.758 1.00 13.67 333 GLY B CA 1
ATOM 5864 C C . GLY B 1 337 ? 23.527 -0.402 6.996 1.00 14.12 333 GLY B C 1
ATOM 5865 O O . GLY B 1 337 ? 24.661 -0.851 6.799 1.00 14.57 333 GLY B O 1
ATOM 5866 N N . ASP B 1 338 ? 23.178 0.813 6.610 1.00 14.07 334 ASP B N 1
ATOM 5867 C CA . ASP B 1 338 ? 24.098 1.659 5.888 1.00 14.13 334 ASP B CA 1
ATOM 5868 C C . ASP B 1 338 ? 25.386 1.932 6.658 1.00 13.29 334 ASP B C 1
ATOM 5869 O O . ASP B 1 338 ? 26.464 1.824 6.086 1.00 12.61 334 ASP B O 1
ATOM 5874 N N . GLU B 1 339 ? 25.258 2.285 7.938 1.00 12.46 335 GLU B N 1
ATOM 5875 C CA . GLU B 1 339 ? 26.408 2.566 8.747 1.00 12.37 335 GLU B CA 1
ATOM 5876 C C . GLU B 1 339 ? 27.278 1.342 9.041 1.00 12.74 335 GLU B C 1
ATOM 5877 O O . GLU B 1 339 ? 28.520 1.377 8.903 1.00 12.62 335 GLU B O 1
ATOM 5883 N N . LEU B 1 340 ? 26.642 0.256 9.447 1.00 13.29 336 LEU B N 1
ATOM 5884 C CA . LEU B 1 340 ? 27.383 -0.935 9.827 1.00 13.17 336 LEU B CA 1
ATOM 5885 C C . LEU B 1 340 ? 28.038 -1.546 8.596 1.00 14.05 336 LEU B C 1
ATOM 5886 O O . LEU B 1 340 ? 29.208 -2.015 8.655 1.00 14.56 336 LEU B O 1
ATOM 5891 N N . ARG B 1 341 ? 27.294 -1.609 7.497 1.00 14.27 337 ARG B N 1
ATOM 5892 C CA . ARG B 1 341 ? 27.854 -2.132 6.260 1.00 14.96 337 ARG B CA 1
ATOM 5893 C C . ARG B 1 341 ? 29.081 -1.317 5.864 1.00 14.41 337 ARG B C 1
ATOM 5894 O O . ARG B 1 341 ? 30.131 -1.884 5.512 1.00 15.20 337 ARG B O 1
ATOM 5902 N N . GLN B 1 342 ? 28.954 0.007 5.879 1.00 13.74 338 GLN B N 1
ATOM 5903 C CA . GLN B 1 342 ? 30.089 0.878 5.521 1.00 14.11 338 GLN B CA 1
ATOM 5904 C C . GLN B 1 342 ? 31.301 0.669 6.448 1.00 13.99 338 GLN B C 1
ATOM 5905 O O . GLN B 1 342 ? 32.443 0.602 5.981 1.00 14.42 338 GLN B O 1
ATOM 5911 N N . LEU B 1 343 ? 31.051 0.523 7.752 1.00 13.33 339 LEU B N 1
ATOM 5912 C CA . LEU B 1 343 ? 32.130 0.209 8.672 1.00 13.34 339 LEU B CA 1
ATOM 5913 C C . LEU B 1 343 ? 32.874 -1.075 8.247 1.00 14.50 339 LEU B C 1
ATOM 5914 O O . LEU B 1 343 ? 34.095 -1.047 8.022 1.00 15.39 339 LEU B O 1
ATOM 5919 N N . GLU B 1 344 ? 32.142 -2.171 8.072 1.00 14.03 340 GLU B N 1
ATOM 5920 C CA . GLU B 1 344 ? 32.754 -3.421 7.691 1.00 14.62 340 GLU B CA 1
ATOM 5921 C C . GLU B 1 344 ? 33.459 -3.309 6.356 1.00 15.00 340 GLU B C 1
ATOM 5922 O O . GLU B 1 344 ? 34.602 -3.770 6.222 1.00 15.30 340 GLU B O 1
ATOM 5928 N N . TYR B 1 345 ? 32.784 -2.726 5.364 1.00 14.37 341 TYR B N 1
ATOM 5929 C CA . TYR B 1 345 ? 33.327 -2.719 4.026 1.00 14.95 341 TYR B CA 1
ATOM 5930 C C . TYR B 1 345 ? 34.574 -1.846 3.964 1.00 15.86 341 TYR B C 1
ATOM 5931 O O . TYR B 1 345 ? 35.482 -2.142 3.192 1.00 16.38 341 TYR B O 1
ATOM 5940 N N . SER B 1 346 ? 34.645 -0.787 4.773 1.00 16.05 342 SER B N 1
ATOM 5941 C CA . SER B 1 346 ? 35.838 0.041 4.801 1.00 16.56 342 SER B CA 1
ATOM 5942 C C . SER B 1 346 ? 36.984 -0.866 5.248 1.00 17.89 342 SER B C 1
ATOM 5943 O O . SER B 1 346 ? 38.116 -0.746 4.744 1.00 18.40 342 SER B O 1
ATOM 5946 N N . GLN B 1 347 ? 36.688 -1.780 6.167 1.00 17.65 343 GLN B N 1
ATOM 5947 C CA . GLN B 1 347 ? 37.719 -2.678 6.664 1.00 18.90 343 GLN B CA 1
ATOM 5948 C C . GLN B 1 347 ? 38.110 -3.709 5.608 1.00 18.99 343 GLN B C 1
ATOM 5949 O O . GLN B 1 347 ? 39.313 -3.983 5.433 1.00 19.82 343 GLN B O 1
ATOM 5955 N N . ARG B 1 348 ? 37.120 -4.249 4.890 1.00 18.43 344 ARG B N 1
ATOM 5956 C CA . ARG B 1 348 ? 37.393 -5.264 3.871 1.00 18.93 344 ARG B CA 1
ATOM 5957 C C . ARG B 1 348 ? 38.319 -4.733 2.771 1.00 20.28 344 ARG B C 1
ATOM 5958 O O . ARG B 1 348 ? 39.233 -5.442 2.318 1.00 20.32 344 ARG B O 1
ATOM 5966 N N . LEU B 1 349 ? 38.079 -3.497 2.339 1.00 20.40 345 LEU B N 1
ATOM 5967 C CA . LEU B 1 349 ? 38.901 -2.886 1.305 1.00 22.50 345 LEU B CA 1
ATOM 5968 C C . LEU B 1 349 ? 40.300 -2.562 1.821 1.00 24.21 345 LEU B C 1
ATOM 5969 O O . LEU B 1 349 ? 41.264 -2.804 1.137 1.00 25.32 345 LEU B O 1
ATOM 5974 N N . TYR B 1 350 ? 40.403 -2.056 3.043 1.00 26.27 346 TYR B N 1
ATOM 5975 C CA . TYR B 1 350 ? 41.694 -1.676 3.609 1.00 29.06 346 TYR B CA 1
ATOM 5976 C C . TYR B 1 350 ? 42.566 -2.901 3.920 1.00 29.46 346 TYR B C 1
ATOM 5977 O O . TYR B 1 350 ? 43.770 -2.855 3.752 1.00 30.18 346 TYR B O 1
ATOM 5986 N N . HIS B 1 351 ? 41.966 -3.983 4.397 1.00 28.64 347 HIS B N 1
ATOM 5987 C CA . HIS B 1 351 ? 42.721 -5.174 4.787 1.00 29.50 347 HIS B CA 1
ATOM 5988 C C . HIS B 1 351 ? 42.655 -6.295 3.763 1.00 28.69 347 HIS B C 1
ATOM 5989 O O . HIS B 1 351 ? 43.235 -7.358 3.988 1.00 29.28 347 HIS B O 1
ATOM 5996 N N . ARG B 1 352 ? 41.944 -6.095 2.646 1.00 26.03 348 ARG B N 1
ATOM 5997 C CA . ARG B 1 352 ? 41.863 -7.123 1.603 1.00 26.84 348 ARG B CA 1
ATOM 5998 C C . ARG B 1 352 ? 41.340 -8.493 2.150 1.00 27.33 348 ARG B C 1
ATOM 5999 O O . ARG B 1 352 ? 41.876 -9.552 1.842 1.00 28.80 348 ARG B O 1
ATOM 6001 N N . ALA B 1 353 ? 40.241 -8.451 2.912 1.00 26.06 349 ALA B N 1
ATOM 6002 C CA . ALA B 1 353 ? 39.755 -9.626 3.672 1.00 25.33 349 ALA B CA 1
ATOM 6003 C C . ALA B 1 353 ? 38.239 -9.530 3.817 1.00 23.35 349 ALA B C 1
ATOM 6004 O O . ALA B 1 353 ? 37.653 -8.488 3.528 1.00 21.52 349 ALA B O 1
ATOM 6006 N N . ARG B 1 354 ? 37.603 -10.623 4.226 1.00 22.23 350 ARG B N 1
ATOM 6007 C CA . ARG B 1 354 ? 36.173 -10.603 4.503 1.00 20.92 350 ARG B CA 1
ATOM 6008 C C . ARG B 1 354 ? 35.902 -10.902 5.977 1.00 20.42 350 ARG B C 1
ATOM 6009 O O . ARG B 1 354 ? 36.717 -11.518 6.665 1.00 20.13 350 ARG B O 1
ATOM 6017 N N . ASN B 1 355 ? 34.715 -10.506 6.422 1.00 19.48 351 ASN B N 1
ATOM 6018 C CA . ASN B 1 355 ? 34.261 -10.717 7.810 1.00 19.46 351 ASN B CA 1
ATOM 6019 C C . ASN B 1 355 ? 35.317 -10.292 8.823 1.00 19.87 351 ASN B C 1
ATOM 6020 O O . ASN B 1 355 ? 35.698 -11.045 9.700 1.00 19.65 351 ASN B O 1
ATOM 6025 N N . VAL B 1 356 ? 35.783 -9.063 8.638 1.00 19.49 352 VAL B N 1
ATOM 6026 C CA . VAL B 1 356 ? 36.847 -8.510 9.419 1.00 20.66 352 VAL B CA 1
ATOM 6027 C C . VAL B 1 356 ? 36.422 -8.224 10.842 1.00 20.92 352 VAL B C 1
ATOM 6028 O O . VAL B 1 356 ? 37.183 -8.488 11.775 1.00 21.91 352 VAL B O 1
ATOM 6032 N N . LEU B 1 357 ? 35.216 -7.677 11.008 1.00 20.38 353 LEU B N 1
ATOM 6033 C CA . LEU B 1 357 ? 34.747 -7.253 12.319 1.00 20.60 353 LEU B CA 1
ATOM 6034 C C . LEU B 1 357 ? 33.844 -8.279 13.018 1.00 21.96 353 LEU B C 1
ATOM 6035 O O . LEU B 1 357 ? 33.312 -8.008 14.093 1.00 22.71 353 LEU B O 1
ATOM 6040 N N . ALA B 1 358 ? 33.722 -9.476 12.446 1.00 23.10 354 ALA B N 1
ATOM 6041 C CA . ALA B 1 358 ? 33.127 -10.599 13.183 1.00 24.57 354 ALA B CA 1
ATOM 6042 C C . ALA B 1 358 ? 33.944 -10.899 14.469 1.00 26.98 354 ALA B C 1
ATOM 6043 O O . ALA B 1 358 ? 35.131 -10.605 14.540 1.00 26.34 354 ALA B O 1
ATOM 6045 N N . ALA B 1 359 ? 33.282 -11.457 15.483 1.00 29.14 355 ALA B N 1
ATOM 6046 C CA . ALA B 1 359 ? 33.931 -11.828 16.767 1.00 32.27 355 ALA B CA 1
ATOM 6047 C C . ALA B 1 359 ? 34.026 -13.345 16.806 1.00 34.07 355 ALA B C 1
ATOM 6048 O O . ALA B 1 359 ? 33.019 -14.028 16.626 1.00 35.08 355 ALA B O 1
ATOM 6050 N N . ASN B 1 360 ? 35.218 -13.867 17.061 1.00 36.96 356 ASN B N 1
ATOM 6051 C CA . ASN B 1 360 ? 35.462 -15.319 16.978 1.00 39.39 356 ASN B CA 1
ATOM 6052 C C . ASN B 1 360 ? 35.220 -15.752 15.528 1.00 40.19 356 ASN B C 1
ATOM 6053 O O . ASN B 1 360 ? 35.661 -15.073 14.583 1.00 39.73 356 ASN B O 1
ATOM 6055 N N . GLU B 1 361 ? 34.483 -16.841 15.332 1.00 40.59 357 GLU B N 1
ATOM 6056 C CA . GLU B 1 361 ? 34.104 -17.198 13.984 1.00 38.56 357 GLU B CA 1
ATOM 6057 C C . GLU B 1 361 ? 32.635 -16.890 13.684 1.00 35.14 357 GLU B C 1
ATOM 6058 O O . GLU B 1 361 ? 32.039 -17.502 12.791 1.00 33.84 357 GLU B O 1
ATOM 6064 N N . GLY B 1 362 ? 32.082 -15.907 14.390 1.00 30.37 358 GLY B N 1
ATOM 6065 C CA . GLY B 1 362 ? 30.665 -15.608 14.290 1.00 28.28 358 GLY B CA 1
ATOM 6066 C C . GLY B 1 362 ? 30.269 -14.763 13.085 1.00 25.29 358 GLY B C 1
ATOM 6067 O O . GLY B 1 362 ? 31.056 -14.520 12.141 1.00 24.88 358 GLY B O 1
ATOM 6068 N N . SER B 1 363 ? 29.013 -14.320 13.134 1.00 22.80 359 SER B N 1
ATOM 6069 C CA . SER B 1 363 ? 28.429 -13.465 12.133 1.00 20.41 359 SER B CA 1
ATOM 6070 C C . SER B 1 363 ? 29.003 -12.060 12.255 1.00 18.90 359 SER B C 1
ATOM 6071 O O . SER B 1 363 ? 29.093 -11.511 13.358 1.00 18.83 359 SER B O 1
ATOM 6074 N N . THR B 1 364 ? 29.334 -11.451 11.125 1.00 17.62 360 THR B N 1
ATOM 6075 C CA . THR B 1 364 ? 29.807 -10.060 11.115 1.00 17.08 360 THR B CA 1
ATOM 6076 C C . THR B 1 364 ? 28.649 -9.124 11.496 1.00 16.03 360 THR B C 1
ATOM 6077 O O . THR B 1 364 ? 28.828 -8.189 12.275 1.00 16.52 360 THR B O 1
ATOM 6081 N N . GLY B 1 365 ? 27.454 -9.389 10.988 1.00 15.03 361 GLY B N 1
ATOM 6082 C CA . GLY B 1 365 ? 26.303 -8.532 11.305 1.00 14.16 361 GLY B CA 1
ATOM 6083 C C . GLY B 1 365 ? 25.946 -8.593 12.781 1.00 14.14 361 GLY B C 1
ATOM 6084 O O . GLY B 1 365 ? 25.666 -7.566 13.413 1.00 13.86 361 GLY B O 1
ATOM 6085 N N . ARG B 1 366 ? 26.016 -9.791 13.348 1.00 14.73 362 ARG B N 1
ATOM 6086 C CA . ARG B 1 366 ? 25.808 -9.992 14.784 1.00 15.34 362 ARG B CA 1
ATOM 6087 C C . ARG B 1 366 ? 26.794 -9.189 15.646 1.00 15.84 362 ARG B C 1
ATOM 6088 O O . ARG B 1 366 ? 26.386 -8.439 16.546 1.00 16.16 362 ARG B O 1
ATOM 6096 N N . ALA B 1 367 ? 28.075 -9.326 15.374 1.00 16.24 363 ALA B N 1
ATOM 6097 C CA . ALA B 1 367 ? 29.105 -8.629 16.138 1.00 16.87 363 ALA B CA 1
ATOM 6098 C C . ALA B 1 367 ? 28.934 -7.125 16.045 1.00 16.64 363 ALA B C 1
ATOM 6099 O O . ALA B 1 367 ? 29.026 -6.420 17.038 1.00 17.21 363 ALA B O 1
ATOM 6101 N N . LEU B 1 368 ? 28.658 -6.623 14.850 1.00 16.58 364 LEU B N 1
ATOM 6102 C CA . LEU B 1 368 ? 28.549 -5.196 14.663 1.00 16.01 364 LEU B CA 1
ATOM 6103 C C . LEU B 1 368 ? 27.297 -4.650 15.335 1.00 15.48 364 LEU B C 1
ATOM 6104 O O . LEU B 1 368 ? 27.344 -3.598 15.975 1.00 16.01 364 LEU B O 1
ATOM 6109 N N . PHE B 1 369 ? 26.197 -5.363 15.190 1.00 14.20 365 PHE B N 1
ATOM 6110 C CA . PHE B 1 369 ? 24.948 -4.920 15.753 1.00 13.85 365 PHE B CA 1
ATOM 6111 C C . PHE B 1 369 ? 25.025 -4.930 17.269 1.00 13.92 365 PHE B C 1
ATOM 6112 O O . PHE B 1 369 ? 24.691 -3.924 17.890 1.00 13.98 365 PHE B O 1
ATOM 6120 N N . ASP B 1 370 ? 25.498 -6.022 17.868 1.00 14.29 366 ASP B N 1
ATOM 6121 C CA . ASP B 1 370 ? 25.606 -6.086 19.316 1.00 14.87 366 ASP B CA 1
ATOM 6122 C C . ASP B 1 370 ? 26.531 -4.985 19.806 1.00 14.85 366 ASP B C 1
ATOM 6123 O O . ASP B 1 370 ? 26.265 -4.325 20.802 1.00 15.27 366 ASP B O 1
ATOM 6128 N N . GLY B 1 371 ? 27.671 -4.855 19.155 1.00 14.91 367 GLY B N 1
ATOM 6129 C CA . GLY B 1 371 ? 28.691 -3.884 19.586 1.00 15.13 367 GLY B CA 1
ATOM 6130 C C . GLY B 1 371 ? 28.160 -2.460 19.569 1.00 14.49 367 GLY B C 1
ATOM 6131 O O . GLY B 1 371 ? 28.352 -1.695 20.524 1.00 15.01 367 GLY B O 1
ATOM 6132 N N . ALA B 1 372 ? 27.451 -2.111 18.494 1.00 13.47 368 ALA B N 1
ATOM 6133 C CA . ALA B 1 372 ? 27.005 -0.743 18.315 1.00 12.95 368 ALA B CA 1
ATOM 6134 C C . ALA B 1 372 ? 25.892 -0.380 19.277 1.00 12.83 368 ALA B C 1
ATOM 6135 O O . ALA B 1 372 ? 25.829 0.782 19.753 1.00 12.36 368 ALA B O 1
ATOM 6137 N N . VAL B 1 373 ? 25.008 -1.337 19.579 1.00 12.95 369 VAL B N 1
ATOM 6138 C CA . VAL B 1 373 ? 24.001 -1.120 20.640 1.00 13.01 369 VAL B CA 1
ATOM 6139 C C . VAL B 1 373 ? 24.662 -0.892 22.008 1.00 14.08 369 VAL B C 1
ATOM 6140 O O . VAL B 1 373 ? 24.258 0.020 22.739 1.00 14.09 369 VAL B O 1
ATOM 6144 N N . LEU B 1 374 ? 25.612 -1.770 22.365 1.00 14.87 370 LEU B N 1
ATOM 6145 C CA . LEU B 1 374 ? 26.303 -1.738 23.654 1.00 15.82 370 LEU B CA 1
ATOM 6146 C C . LEU B 1 374 ? 27.086 -0.441 23.860 1.00 15.86 370 LEU B C 1
ATOM 6147 O O . LEU B 1 374 ? 26.883 0.268 24.865 1.00 16.46 370 LEU B O 1
ATOM 6152 N N . GLY B 1 375 ? 27.964 -0.115 22.930 1.00 15.46 371 GLY B N 1
ATOM 6153 C CA . GLY B 1 375 ? 28.804 1.091 23.063 1.00 15.92 371 GLY B CA 1
ATOM 6154 C C . GLY B 1 375 ? 27.980 2.348 22.908 1.00 15.41 371 GLY B C 1
ATOM 6155 O O . GLY B 1 375 ? 28.185 3.335 23.593 1.00 16.11 371 GLY B O 1
ATOM 6156 N N . GLY B 1 376 ? 26.995 2.288 22.032 1.00 14.49 372 GLY B N 1
ATOM 6157 C CA . GLY B 1 376 ? 26.087 3.398 21.871 1.00 14.24 372 GLY B CA 1
ATOM 6158 C C . GLY B 1 376 ? 25.375 3.799 23.144 1.00 13.90 372 GLY B C 1
ATOM 6159 O O . GLY B 1 376 ? 25.350 4.956 23.509 1.00 14.13 372 GLY B O 1
ATOM 6160 N N . ASN B 1 377 ? 24.787 2.833 23.828 1.00 13.78 373 ASN B N 1
ATOM 6161 C CA . ASN B 1 377 ? 24.081 3.156 25.084 1.00 13.98 373 ASN B CA 1
ATOM 6162 C C . ASN B 1 377 ? 25.024 3.691 26.171 1.00 14.40 373 ASN B C 1
ATOM 6163 O O . ASN B 1 377 ? 24.647 4.572 26.910 1.00 14.40 373 ASN B O 1
ATOM 6168 N N . ILE B 1 378 ? 26.258 3.179 26.232 1.00 14.67 374 ILE B N 1
ATOM 6169 C CA . ILE B 1 378 ? 27.245 3.708 27.180 1.00 15.36 374 ILE B CA 1
ATOM 6170 C C . ILE B 1 378 ? 27.569 5.185 26.859 1.00 15.68 374 ILE B C 1
ATOM 6171 O O . ILE B 1 378 ? 27.518 6.028 27.740 1.00 15.98 374 ILE B O 1
ATOM 6176 N N . ALA B 1 379 ? 27.861 5.492 25.588 1.00 15.73 375 ALA B N 1
ATOM 6177 C CA . ALA B 1 379 ? 28.119 6.891 25.166 1.00 16.01 375 ALA B CA 1
ATOM 6178 C C . ALA B 1 379 ? 26.941 7.808 25.445 1.00 15.97 375 ALA B C 1
ATOM 6179 O O . ALA B 1 379 ? 27.116 9.034 25.602 1.00 16.43 375 ALA B O 1
ATOM 6181 N N . MET B 1 380 ? 25.731 7.245 25.440 1.00 15.55 376 MET B N 1
ATOM 6182 C CA . MET B 1 380 ? 24.524 8.058 25.644 1.00 15.68 376 MET B CA 1
ATOM 6183 C C . MET B 1 380 ? 24.224 8.249 27.154 1.00 16.47 376 MET B C 1
ATOM 6184 O O . MET B 1 380 ? 23.264 8.930 27.500 1.00 16.32 376 MET B O 1
ATOM 6189 N N . GLY B 1 381 ? 25.027 7.651 28.031 1.00 16.78 377 GLY B N 1
ATOM 6190 C CA . GLY B 1 381 ? 24.785 7.725 29.467 1.00 17.54 377 GLY B CA 1
ATOM 6191 C C . GLY B 1 381 ? 23.665 6.818 29.942 1.00 17.66 377 GLY B C 1
ATOM 6192 O O . GLY B 1 381 ? 23.055 7.076 30.976 1.00 17.89 377 GLY B O 1
ATOM 6193 N N . ARG B 1 382 ? 23.392 5.747 29.194 1.00 17.59 378 ARG B N 1
ATOM 6194 C CA . ARG B 1 382 ? 22.274 4.865 29.473 1.00 17.26 378 ARG B CA 1
ATOM 6195 C C . ARG B 1 382 ? 22.758 3.395 29.471 1.00 18.00 378 ARG B C 1
ATOM 6196 O O . ARG B 1 382 ? 22.258 2.574 28.699 1.00 16.97 378 ARG B O 1
ATOM 6204 N N . PRO B 1 383 ? 23.744 3.069 30.315 1.00 19.01 379 PRO B N 1
ATOM 6205 C CA . PRO B 1 383 ? 24.295 1.717 30.294 1.00 19.61 379 PRO B CA 1
ATOM 6206 C C . PRO B 1 383 ? 23.299 0.668 30.756 1.00 20.14 379 PRO B C 1
ATOM 6207 O O . PRO B 1 383 ? 23.458 -0.498 30.410 1.00 20.71 379 PRO B O 1
ATOM 6211 N N . GLU B 1 384 ? 22.259 1.082 31.474 1.00 20.81 380 GLU B N 1
ATOM 6212 C CA . GLU B 1 384 ? 21.204 0.164 31.929 1.00 21.69 380 GLU B CA 1
ATOM 6213 C C . GLU B 1 384 ? 20.291 -0.286 30.812 1.00 20.37 380 GLU B C 1
ATOM 6214 O O . GLU B 1 384 ? 19.449 -1.156 31.002 1.00 20.97 380 GLU B O 1
ATOM 6220 N N . ASP B 1 385 ? 20.406 0.344 29.656 1.00 19.19 381 ASP B N 1
ATOM 6221 C CA . ASP B 1 385 ? 19.462 0.103 28.573 1.00 18.43 381 ASP B CA 1
ATOM 6222 C C . ASP B 1 385 ? 19.875 -1.094 27.699 1.00 17.63 381 ASP B C 1
ATOM 6223 O O . ASP B 1 385 ? 20.991 -1.633 27.813 1.00 17.28 381 ASP B O 1
ATOM 6228 N N . GLY B 1 386 ? 18.953 -1.502 26.840 1.00 17.38 382 GLY B N 1
ATOM 6229 C CA . GLY B 1 386 ? 19.057 -2.774 26.127 1.00 17.84 382 GLY B CA 1
ATOM 6230 C C . GLY B 1 386 ? 17.826 -3.643 26.347 1.00 18.41 382 GLY B C 1
ATOM 6231 O O . GLY B 1 386 ? 16.855 -3.216 26.991 1.00 18.46 382 GLY B O 1
ATOM 6232 N N . LEU B 1 387 ? 17.871 -4.871 25.823 1.00 18.56 383 LEU B N 1
ATOM 6233 C CA . LEU B 1 387 ? 16.805 -5.848 26.056 1.00 19.18 383 LEU B CA 1
ATOM 6234 C C . LEU B 1 387 ? 17.051 -6.566 27.361 1.00 19.60 383 LEU B C 1
ATOM 6235 O O . LEU B 1 387 ? 17.426 -7.724 27.381 1.00 20.46 383 LEU B O 1
ATOM 6240 N N . LYS B 1 388 ? 16.867 -5.837 28.452 1.00 19.70 384 LYS B N 1
ATOM 6241 C CA . LYS B 1 388 ? 17.129 -6.315 29.807 1.00 20.56 384 LYS B CA 1
ATOM 6242 C C . LYS B 1 388 ? 16.005 -5.842 30.699 1.00 20.11 384 LYS B C 1
ATOM 6243 O O . LYS B 1 388 ? 15.436 -4.762 30.504 1.00 18.16 384 LYS B O 1
ATOM 6249 N N . LYS B 1 389 ? 15.764 -6.612 31.751 1.00 20.56 385 LYS B N 1
ATOM 6250 C CA . LYS B 1 389 ? 14.852 -6.187 32.802 1.00 20.52 385 LYS B CA 1
ATOM 6251 C C . LYS B 1 389 ? 15.335 -4.858 33.386 1.00 19.81 385 LYS B C 1
ATOM 6252 O O . LYS B 1 389 ? 16.532 -4.661 33.591 1.00 19.71 385 LYS B O 1
ATOM 6258 N N . GLY B 1 390 ? 14.402 -3.919 33.583 1.00 18.77 386 GLY B N 1
ATOM 6259 C CA . GLY B 1 390 ? 14.728 -2.609 34.109 1.00 18.06 386 GLY B CA 1
ATOM 6260 C C . GLY B 1 390 ? 15.241 -1.588 33.120 1.00 16.82 386 GLY B C 1
ATOM 6261 O O . GLY B 1 390 ? 15.395 -0.430 33.480 1.00 16.77 386 GLY B O 1
ATOM 6262 N N . ALA B 1 391 ? 15.494 -1.999 31.882 1.00 15.72 387 ALA B N 1
ATOM 6263 C CA . ALA B 1 391 ? 15.821 -1.068 30.811 1.00 15.04 387 ALA B CA 1
ATOM 6264 C C . ALA B 1 391 ? 14.582 -0.327 30.327 1.00 14.78 387 ALA B C 1
ATOM 6265 O O . ALA B 1 391 ? 13.440 -0.764 30.519 1.00 14.66 387 ALA B O 1
ATOM 6267 N N . SER B 1 392 ? 14.808 0.813 29.688 1.00 14.58 388 SER B N 1
ATOM 6268 C CA . SER B 1 392 ? 13.718 1.482 28.951 1.00 14.36 388 SER B CA 1
ATOM 6269 C C . SER B 1 392 ? 13.169 0.498 27.926 1.00 13.96 388 SER B C 1
ATOM 6270 O O . SER B 1 392 ? 13.956 -0.277 27.360 1.00 13.54 388 SER B O 1
ATOM 6273 N N . ALA B 1 393 ? 11.843 0.512 27.703 1.00 14.00 389 ALA B N 1
ATOM 6274 C CA . ALA B 1 393 ? 11.241 -0.377 26.696 1.00 14.13 389 ALA B CA 1
ATOM 6275 C C . ALA B 1 393 ? 11.457 0.202 25.295 1.00 13.71 389 ALA B C 1
ATOM 6276 O O . ALA B 1 393 ? 10.538 0.713 24.671 1.00 13.81 389 ALA B O 1
ATOM 6278 N N . ASP B 1 394 ? 12.694 0.077 24.829 1.00 13.52 390 ASP B N 1
ATOM 6279 C CA . ASP B 1 394 ? 13.152 0.591 23.548 1.00 13.65 390 ASP B CA 1
ATOM 6280 C C . ASP B 1 394 ? 13.611 -0.596 22.686 1.00 13.86 390 ASP B C 1
ATOM 6281 O O . ASP B 1 394 ? 14.639 -1.224 22.971 1.00 14.32 390 ASP B O 1
ATOM 6286 N N . PHE B 1 395 ? 12.883 -0.902 21.618 1.00 14.01 391 PHE B N 1
ATOM 6287 C CA . PHE B 1 395 ? 13.269 -2.021 20.797 1.00 13.88 391 PHE B CA 1
ATOM 6288 C C . PHE B 1 395 ? 12.571 -1.947 19.455 1.00 14.01 391 PHE B C 1
ATOM 6289 O O . PHE B 1 395 ? 11.748 -1.030 19.219 1.00 13.37 391 PHE B O 1
ATOM 6297 N N . VAL B 1 396 ? 12.967 -2.867 18.566 1.00 13.63 392 VAL B N 1
ATOM 6298 C CA . VAL B 1 396 ? 12.662 -2.817 17.136 1.00 13.69 392 VAL B CA 1
ATOM 6299 C C . VAL B 1 396 ? 12.249 -4.224 16.637 1.00 14.44 392 VAL B C 1
ATOM 6300 O O . VAL B 1 396 ? 12.887 -5.224 17.005 1.00 13.42 392 VAL B O 1
ATOM 6304 N N . SER B 1 397 ? 11.167 -4.319 15.829 1.00 15.10 393 SER B N 1
ATOM 6305 C CA . SER B 1 397 ? 10.880 -5.580 15.151 1.00 15.66 393 SER B CA 1
ATOM 6306 C C . SER B 1 397 ? 11.271 -5.464 13.678 1.00 15.70 393 SER B C 1
ATOM 6307 O O . SER B 1 397 ? 11.186 -4.388 13.082 1.00 15.31 393 SER B O 1
ATOM 6310 N N . LEU B 1 398 ? 11.747 -6.574 13.121 1.00 15.58 394 LEU B N 1
ATOM 6311 C CA . LEU B 1 398 ? 12.217 -6.595 11.775 1.00 15.89 394 LEU B CA 1
ATOM 6312 C C . LEU B 1 398 ? 11.220 -7.320 10.882 1.00 17.80 394 LEU B C 1
ATOM 6313 O O . LEU B 1 398 ? 10.697 -8.367 11.265 1.00 18.97 394 LEU B O 1
ATOM 6318 N N . ASP B 1 399 ? 11.002 -6.785 9.679 1.00 18.69 395 ASP B N 1
ATOM 6319 C CA . ASP B 1 399 ? 10.198 -7.466 8.665 1.00 20.08 395 ASP B CA 1
ATOM 6320 C C . ASP B 1 399 ? 11.074 -8.560 8.060 1.00 19.89 395 ASP B C 1
ATOM 6321 O O . ASP B 1 399 ? 12.070 -8.261 7.388 1.00 17.97 395 ASP B O 1
ATOM 6326 N N . VAL B 1 400 ? 10.692 -9.815 8.302 1.00 20.83 396 VAL B N 1
ATOM 6327 C CA . VAL B 1 400 ? 11.421 -10.988 7.808 1.00 21.06 396 VAL B CA 1
ATOM 6328 C C . VAL B 1 400 ? 10.601 -11.784 6.788 1.00 22.79 396 VAL B C 1
ATOM 6329 O O . VAL B 1 400 ? 10.798 -12.989 6.607 1.00 22.89 396 VAL B O 1
ATOM 6333 N N . GLU B 1 401 ? 9.735 -11.077 6.084 1.00 23.53 397 GLU B N 1
ATOM 6334 C CA . GLU B 1 401 ? 8.916 -11.659 5.036 1.00 27.58 397 GLU B CA 1
ATOM 6335 C C . GLU B 1 401 ? 9.782 -12.371 3.986 1.00 24.84 397 GLU B C 1
ATOM 6336 O O . GLU B 1 401 ? 9.433 -13.455 3.525 1.00 24.76 397 GLU B O 1
ATOM 6342 N N . ARG B 1 402 ? 10.940 -11.797 3.662 1.00 22.85 398 ARG B N 1
ATOM 6343 C CA . ARG B 1 402 ? 11.864 -12.438 2.723 1.00 21.95 398 ARG B CA 1
ATOM 6344 C C . ARG B 1 402 ? 12.893 -13.382 3.378 1.00 22.69 398 ARG B C 1
ATOM 6345 O O . ARG B 1 402 ? 13.766 -13.934 2.665 1.00 22.72 398 ARG B O 1
ATOM 6353 N N . LEU B 1 403 ? 12.821 -13.554 4.701 1.00 22.35 399 LEU B N 1
ATOM 6354 C CA . LEU B 1 403 ? 13.720 -14.456 5.417 1.00 23.80 399 LEU B CA 1
ATOM 6355 C C . LEU B 1 403 ? 12.918 -15.357 6.351 1.00 26.15 399 LEU B C 1
ATOM 6356 O O . LEU B 1 403 ? 13.187 -15.358 7.563 1.00 25.87 399 LEU B O 1
ATOM 6361 N N . PRO B 1 404 ? 11.928 -16.106 5.796 1.00 28.37 400 PRO B N 1
ATOM 6362 C CA . PRO B 1 404 ? 10.890 -16.772 6.585 1.00 32.21 400 PRO B CA 1
ATOM 6363 C C . PRO B 1 404 ? 11.393 -17.852 7.533 1.00 34.87 400 PRO B C 1
ATOM 6364 O O . PRO B 1 404 ? 10.839 -17.998 8.615 1.00 33.36 400 PRO B O 1
ATOM 6368 N N . HIS B 1 405 ? 12.459 -18.553 7.160 1.00 37.71 401 HIS B N 1
ATOM 6369 C CA . HIS B 1 405 ? 12.969 -19.605 8.041 1.00 41.82 401 HIS B CA 1
ATOM 6370 C C . HIS B 1 405 ? 14.243 -19.196 8.738 1.00 39.96 401 HIS B C 1
ATOM 6371 O O . HIS B 1 405 ? 14.749 -19.938 9.576 1.00 43.27 401 HIS B O 1
ATOM 6378 N N . ALA B 1 406 ? 14.723 -17.984 8.470 1.00 34.84 402 ALA B N 1
ATOM 6379 C CA . ALA B 1 406 ? 16.047 -17.577 8.920 1.00 32.31 402 ALA B CA 1
ATOM 6380 C C . ALA B 1 406 ? 16.129 -17.506 10.463 1.00 29.94 402 ALA B C 1
ATOM 6381 O O . ALA B 1 406 ? 15.314 -16.849 11.119 1.00 29.62 402 ALA B O 1
ATOM 6383 N N . LYS B 1 407 ? 17.106 -18.210 11.028 1.00 29.77 403 LYS B N 1
ATOM 6384 C CA . LYS B 1 407 ? 17.353 -18.237 12.466 1.00 30.03 403 LYS B CA 1
ATOM 6385 C C . LYS B 1 407 ? 18.218 -17.026 12.739 1.00 30.29 403 LYS B C 1
ATOM 6386 O O . LYS B 1 407 ? 18.768 -16.458 11.809 1.00 37.48 403 LYS B O 1
ATOM 6388 N N . GLY B 1 408 ? 18.259 -16.562 13.983 1.00 29.42 404 GLY B N 1
ATOM 6389 C CA . GLY B 1 408 ? 18.795 -15.244 14.367 1.00 26.71 404 GLY B CA 1
ATOM 6390 C C . GLY B 1 408 ? 19.880 -14.507 13.596 1.00 23.39 404 GLY B C 1
ATOM 6391 O O . GLY B 1 408 ? 19.599 -13.498 13.008 1.00 23.31 404 GLY B O 1
ATOM 6392 N N . ASP B 1 409 ? 21.134 -14.932 13.682 1.00 22.71 405 ASP B N 1
ATOM 6393 C CA . ASP B 1 409 ? 22.243 -14.189 13.048 1.00 20.90 405 ASP B CA 1
ATOM 6394 C C . ASP B 1 409 ? 22.039 -13.988 11.522 1.00 19.85 405 ASP B C 1
ATOM 6395 O O . ASP B 1 409 ? 22.373 -12.940 10.962 1.00 18.53 405 ASP B O 1
ATOM 6400 N N . VAL B 1 410 ? 21.463 -14.989 10.871 1.00 19.44 406 VAL B N 1
ATOM 6401 C CA . VAL B 1 410 ? 21.174 -14.943 9.457 1.00 18.97 406 VAL B CA 1
ATOM 6402 C C . VAL B 1 410 ? 20.232 -13.783 9.163 1.00 17.43 406 VAL B C 1
ATOM 6403 O O . VAL B 1 410 ? 20.368 -13.090 8.135 1.00 16.48 406 VAL B O 1
ATOM 6407 N N . VAL B 1 411 ? 19.302 -13.515 10.086 1.00 16.63 407 VAL B N 1
ATOM 6408 C CA . VAL B 1 411 ? 18.417 -12.357 9.915 1.00 15.67 407 VAL B CA 1
ATOM 6409 C C . VAL B 1 411 ? 19.230 -11.042 9.900 1.00 14.71 407 VAL B C 1
ATOM 6410 O O . VAL B 1 411 ? 18.973 -10.150 9.057 1.00 14.19 407 VAL B O 1
ATOM 6414 N N . LEU B 1 412 ? 20.187 -10.911 10.827 1.00 14.45 408 LEU B N 1
ATOM 6415 C CA . LEU B 1 412 ? 20.993 -9.686 10.918 1.00 13.96 408 LEU B CA 1
ATOM 6416 C C . LEU B 1 412 ? 21.830 -9.509 9.651 1.00 14.15 408 LEU B C 1
ATOM 6417 O O . LEU B 1 412 ? 21.942 -8.391 9.124 1.00 13.77 408 LEU B O 1
ATOM 6422 N N . ASP B 1 413 ? 22.441 -10.594 9.185 1.00 14.75 409 ASP B N 1
ATOM 6423 C CA . ASP B 1 413 ? 23.281 -10.507 7.990 1.00 15.11 409 ASP B CA 1
ATOM 6424 C C . ASP B 1 413 ? 22.447 -10.164 6.753 1.00 14.71 409 ASP B C 1
ATOM 6425 O O . ASP B 1 413 ? 22.892 -9.408 5.886 1.00 14.65 409 ASP B O 1
ATOM 6430 N N . GLY B 1 414 ? 21.207 -10.629 6.712 1.00 14.88 410 GLY B N 1
ATOM 6431 C CA . GLY B 1 414 ? 20.314 -10.351 5.584 1.00 14.49 410 GLY B CA 1
ATOM 6432 C C . GLY B 1 414 ? 19.893 -8.913 5.577 1.00 13.92 410 GLY B C 1
ATOM 6433 O O . GLY B 1 414 ? 19.860 -8.232 4.544 1.00 14.01 410 GLY B O 1
ATOM 6434 N N . TRP B 1 415 ? 19.635 -8.417 6.761 1.00 14.09 411 TRP B N 1
ATOM 6435 C CA . TRP B 1 415 ? 19.271 -7.045 6.972 1.00 13.81 411 TRP B CA 1
ATOM 6436 C C . TRP B 1 415 ? 20.382 -6.130 6.600 1.00 13.68 411 TRP B C 1
ATOM 6437 O O . TRP B 1 415 ? 20.184 -5.174 5.859 1.00 14.22 411 TRP B O 1
ATOM 6448 N N . ILE B 1 416 ? 21.567 -6.385 7.136 1.00 12.62 412 ILE B N 1
ATOM 6449 C CA . ILE B 1 416 ? 22.658 -5.415 7.041 1.00 11.75 412 ILE B CA 1
ATOM 6450 C C . ILE B 1 416 ? 23.392 -5.480 5.705 1.00 11.71 412 ILE B C 1
ATOM 6451 O O . ILE B 1 416 ? 23.797 -4.454 5.190 1.00 11.46 412 ILE B O 1
ATOM 6456 N N . PHE B 1 417 ? 23.563 -6.672 5.137 1.00 12.02 413 PHE B N 1
ATOM 6457 C CA . PHE B 1 417 ? 24.384 -6.834 3.936 1.00 12.07 413 PHE B CA 1
ATOM 6458 C C . PHE B 1 417 ? 23.643 -7.066 2.648 1.00 12.58 413 PHE B C 1
ATOM 6459 O O . PHE B 1 417 ? 24.153 -6.771 1.597 1.00 12.56 413 PHE B O 1
ATOM 6467 N N . ALA B 1 418 ? 22.455 -7.649 2.723 1.00 13.38 414 ALA B N 1
ATOM 6468 C CA . ALA B 1 418 ? 21.762 -8.110 1.520 1.00 13.88 414 ALA B CA 1
ATOM 6469 C C . ALA B 1 418 ? 20.461 -7.383 1.271 1.00 14.37 414 ALA B C 1
ATOM 6470 O O . ALA B 1 418 ? 19.827 -7.665 0.282 1.00 15.50 414 ALA B O 1
ATOM 6472 N N . GLY B 1 419 ? 20.050 -6.481 2.164 1.00 14.50 415 GLY B N 1
ATOM 6473 C CA . GLY B 1 419 ? 18.800 -5.730 1.963 1.00 15.73 415 GLY B CA 1
ATOM 6474 C C . GLY B 1 419 ? 17.559 -6.620 2.030 1.00 16.74 415 GLY B C 1
ATOM 6475 O O . GLY B 1 419 ? 16.506 -6.283 1.473 1.00 18.58 415 GLY B O 1
ATOM 6476 N N . ARG B 1 420 ? 17.668 -7.755 2.724 1.00 15.90 416 ARG B N 1
ATOM 6477 C CA . ARG B 1 420 ? 16.600 -8.763 2.736 1.00 16.07 416 ARG B CA 1
ATOM 6478 C C . ARG B 1 420 ? 15.625 -8.661 3.947 1.00 16.19 416 ARG B C 1
ATOM 6479 O O . ARG B 1 420 ? 14.719 -9.475 4.076 1.00 17.15 416 ARG B O 1
ATOM 6487 N N . ALA B 1 421 ? 15.856 -7.709 4.850 1.00 16.20 417 ALA B N 1
ATOM 6488 C CA . ALA B 1 421 ? 14.906 -7.349 5.901 1.00 16.33 417 ALA B CA 1
ATOM 6489 C C . ALA B 1 421 ? 14.927 -5.857 6.036 1.00 16.63 417 ALA B C 1
ATOM 6490 O O . ALA B 1 421 ? 15.882 -5.227 5.573 1.00 14.96 417 ALA B O 1
ATOM 6492 N N . HIS B 1 422 ? 13.903 -5.335 6.728 1.00 23.09 418 HIS B N 1
ATOM 6493 C CA . HIS B 1 422 ? 13.725 -3.934 7.020 1.00 22.73 418 HIS B CA 1
ATOM 6494 C C . HIS B 1 422 ? 13.072 -3.749 8.389 1.00 19.97 418 HIS B C 1
ATOM 6495 O O . HIS B 1 422 ? 12.445 -4.650 8.931 1.00 18.91 418 HIS B O 1
ATOM 6502 N N . VAL B 1 423 ? 13.211 -2.557 8.949 1.00 18.16 419 VAL B N 1
ATOM 6503 C CA . VAL B 1 423 ? 12.523 -2.177 10.219 1.00 16.84 419 VAL B CA 1
ATOM 6504 C C . VAL B 1 423 ? 10.991 -2.202 10.059 1.00 17.25 419 VAL B C 1
ATOM 6505 O O . VAL B 1 423 ? 10.445 -1.676 9.079 1.00 17.42 419 VAL B O 1
ATOM 6509 N N . CYS B 1 424 ? 10.317 -2.874 10.980 1.00 17.53 420 CYS B N 1
ATOM 6510 C CA . CYS B 1 424 ? 8.857 -2.942 10.985 1.00 18.46 420 CYS B CA 1
ATOM 6511 C C . CYS B 1 424 ? 8.276 -1.991 12.061 1.00 17.28 420 CYS B C 1
ATOM 6512 O O . CYS B 1 424 ? 7.932 -0.854 11.770 1.00 16.31 420 CYS B O 1
ATOM 6515 N N . ASP B 1 425 ? 8.242 -2.440 13.319 1.00 16.69 421 ASP B N 1
ATOM 6516 C CA . ASP B 1 425 ? 7.780 -1.603 14.428 1.00 16.12 421 ASP B CA 1
ATOM 6517 C C . ASP B 1 425 ? 8.933 -1.117 15.286 1.00 14.73 421 ASP B C 1
ATOM 6518 O O . ASP B 1 425 ? 9.971 -1.774 15.398 1.00 14.05 421 ASP B O 1
ATOM 6523 N N . VAL B 1 426 ? 8.739 0.026 15.927 1.00 14.10 422 VAL B N 1
ATOM 6524 C CA . VAL B 1 426 ? 9.745 0.571 16.795 1.00 13.23 422 VAL B CA 1
ATOM 6525 C C . VAL B 1 426 ? 9.052 1.178 18.008 1.00 13.50 422 VAL B C 1
ATOM 6526 O O . VAL B 1 426 ? 8.113 1.954 17.852 1.00 13.63 422 VAL B O 1
ATOM 6530 N N . TRP B 1 427 ? 9.507 0.789 19.199 1.00 13.75 423 TRP B N 1
ATOM 6531 C CA . TRP B 1 427 ? 9.016 1.309 20.454 1.00 14.13 423 TRP B CA 1
ATOM 6532 C C . TRP B 1 427 ? 10.072 2.094 21.156 1.00 13.67 423 TRP B C 1
ATOM 6533 O O . TRP B 1 427 ? 11.238 1.667 21.232 1.00 13.30 423 TRP B O 1
ATOM 6544 N N . VAL B 1 428 ? 9.667 3.223 21.738 1.00 13.65 424 VAL B N 1
ATOM 6545 C CA . VAL B 1 428 ? 10.514 4.001 22.649 1.00 13.58 424 VAL B CA 1
ATOM 6546 C C . VAL B 1 428 ? 9.717 4.278 23.939 1.00 14.72 424 VAL B C 1
ATOM 6547 O O . VAL B 1 428 ? 8.597 4.800 23.892 1.00 15.36 424 VAL B O 1
ATOM 6551 N N . ARG B 1 429 ? 10.290 3.905 25.073 1.00 15.45 425 ARG B N 1
ATOM 6552 C CA . ARG B 1 429 ? 9.617 3.986 26.371 1.00 17.02 425 ARG B CA 1
ATOM 6553 C C . ARG B 1 429 ? 8.268 3.320 26.282 1.00 17.96 425 ARG B C 1
ATOM 6554 O O . ARG B 1 429 ? 7.281 3.810 26.829 1.00 19.19 425 ARG B O 1
ATOM 6562 N N . GLY B 1 430 ? 8.242 2.157 25.618 1.00 17.53 426 GLY B N 1
ATOM 6563 C CA . GLY B 1 430 ? 7.045 1.391 25.502 1.00 18.46 426 GLY B CA 1
ATOM 6564 C C . GLY B 1 430 ? 6.007 1.950 24.536 1.00 18.63 426 GLY B C 1
ATOM 6565 O O . GLY B 1 430 ? 4.967 1.324 24.365 1.00 19.75 426 GLY B O 1
ATOM 6566 N N . VAL B 1 431 ? 6.268 3.075 23.880 1.00 17.56 427 VAL B N 1
ATOM 6567 C CA . VAL B 1 431 ? 5.267 3.665 22.944 1.00 17.87 427 VAL B CA 1
ATOM 6568 C C . VAL B 1 431 ? 5.645 3.308 21.519 1.00 16.82 427 VAL B C 1
ATOM 6569 O O . VAL B 1 431 ? 6.763 3.574 21.089 1.00 15.54 427 VAL B O 1
ATOM 6573 N N . LYS B 1 432 ? 4.719 2.699 20.774 1.00 17.77 428 LYS B N 1
ATOM 6574 C CA . LYS B 1 432 ? 5.016 2.305 19.385 1.00 17.25 428 LYS B CA 1
ATOM 6575 C C . LYS B 1 432 ? 5.031 3.520 18.493 1.00 16.85 428 LYS B C 1
ATOM 6576 O O . LYS B 1 432 ? 3.983 4.043 18.168 1.00 17.44 428 LYS B O 1
ATOM 6582 N N . GLN B 1 433 ? 6.225 3.991 18.123 1.00 15.64 429 GLN B N 1
ATOM 6583 C CA . GLN B 1 433 ? 6.321 5.191 17.328 1.00 15.41 429 GLN B CA 1
ATOM 6584 C C . GLN B 1 433 ? 6.257 4.876 15.823 1.00 15.33 429 GLN B C 1
ATOM 6585 O O . GLN B 1 433 ? 5.766 5.699 15.072 1.00 15.61 429 GLN B O 1
ATOM 6591 N N . VAL B 1 434 ? 6.708 3.686 15.425 1.00 14.86 430 VAL B N 1
ATOM 6592 C CA . VAL B 1 434 ? 6.788 3.290 14.032 1.00 15.09 430 VAL B CA 1
ATOM 6593 C C . VAL B 1 434 ? 6.018 1.996 13.868 1.00 16.32 430 VAL B C 1
ATOM 6594 O O . VAL B 1 434 ? 6.185 1.063 14.665 1.00 16.55 430 VAL B O 1
ATOM 6598 N N . GLU B 1 435 ? 5.152 1.953 12.875 1.00 17.76 431 GLU B N 1
ATOM 6599 C CA . GLU B 1 435 ? 4.375 0.766 12.571 1.00 19.75 431 GLU B CA 1
ATOM 6600 C C . GLU B 1 435 ? 4.544 0.413 11.079 1.00 19.85 431 GLU B C 1
ATOM 6601 O O . GLU B 1 435 ? 4.286 1.237 10.229 1.00 19.62 431 GLU B O 1
ATOM 6607 N N . GLY B 1 436 ? 4.937 -0.832 10.786 1.00 19.58 432 GLY B N 1
ATOM 6608 C CA . GLY B 1 436 ? 5.181 -1.263 9.418 1.00 19.52 432 GLY B CA 1
ATOM 6609 C C . GLY B 1 436 ? 6.076 -0.265 8.684 1.00 18.58 432 GLY B C 1
ATOM 6610 O O . GLY B 1 436 ? 5.792 0.096 7.553 1.00 18.68 432 GLY B O 1
ATOM 6611 N N . GLY B 1 437 ? 7.121 0.212 9.341 1.00 16.68 433 GLY B N 1
ATOM 6612 C CA . GLY B 1 437 ? 8.059 1.111 8.699 1.00 16.50 433 GLY B CA 1
ATOM 6613 C C . GLY B 1 437 ? 7.685 2.577 8.689 1.00 16.37 433 GLY B C 1
ATOM 6614 O O . GLY B 1 437 ? 8.486 3.410 8.298 1.00 16.13 433 GLY B O 1
ATOM 6615 N N . ARG B 1 438 ? 6.479 2.906 9.132 1.00 17.22 434 ARG B N 1
ATOM 6616 C CA . ARG B 1 438 ? 5.962 4.275 9.087 1.00 17.50 434 ARG B CA 1
ATOM 6617 C C . ARG B 1 438 ? 5.780 4.874 10.495 1.00 16.58 434 ARG B C 1
ATOM 6618 O O . ARG B 1 438 ? 5.073 4.327 11.338 1.00 16.45 434 ARG B O 1
ATOM 6626 N N . HIS B 1 439 ? 6.407 6.014 10.724 1.00 15.57 435 HIS B N 1
ATOM 6627 C CA . HIS B 1 439 ? 6.178 6.803 11.924 1.00 15.59 435 HIS B CA 1
ATOM 6628 C C . HIS B 1 439 ? 4.823 7.403 11.889 1.00 17.10 435 HIS B C 1
ATOM 6629 O O . HIS B 1 439 ? 4.392 7.931 10.868 1.00 17.42 435 HIS B O 1
ATOM 6636 N N . ARG B 1 440 ? 4.165 7.367 13.041 1.00 18.72 436 ARG B N 1
ATOM 6637 C CA . ARG B 1 440 ? 2.824 7.896 13.178 1.00 21.37 436 ARG B CA 1
ATOM 6638 C C . ARG B 1 440 ? 2.659 9.373 12.732 1.00 21.09 436 ARG B C 1
ATOM 6639 O O . ARG B 1 440 ? 1.581 9.745 12.385 1.00 22.66 436 ARG B O 1
ATOM 6647 N N . LEU B 1 441 ? 3.713 10.183 12.733 1.00 19.58 437 LEU B N 1
ATOM 6648 C CA . LEU B 1 441 ? 3.664 11.594 12.281 1.00 19.87 437 LEU B CA 1
ATOM 6649 C C . LEU B 1 441 ? 4.509 11.922 11.007 1.00 19.50 437 LEU B C 1
ATOM 6650 O O . LEU B 1 441 ? 4.858 13.093 10.738 1.00 18.76 437 LEU B O 1
ATOM 6655 N N . ARG B 1 442 ? 4.860 10.904 10.209 1.00 19.40 438 ARG B N 1
ATOM 6656 C CA . ARG B 1 442 ? 5.757 11.140 9.060 1.00 18.98 438 ARG B CA 1
ATOM 6657 C C . ARG B 1 442 ? 5.253 12.241 8.138 1.00 19.95 438 ARG B C 1
ATOM 6658 O O . ARG B 1 442 ? 5.986 13.177 7.814 1.00 18.55 438 ARG B O 1
ATOM 6666 N N 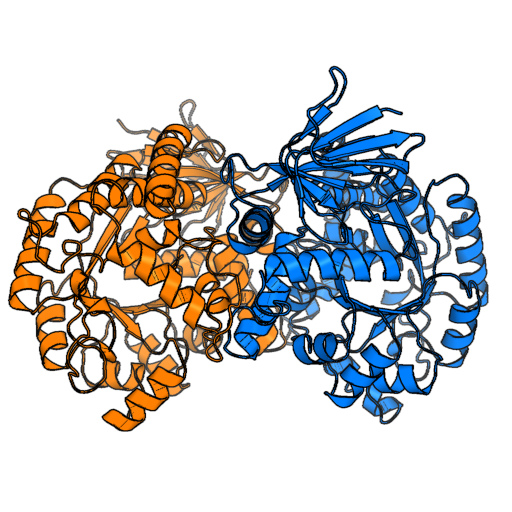. ASP B 1 443 ? 3.992 12.145 7.721 1.00 21.80 439 ASP B N 1
ATOM 6667 C CA . ASP B 1 443 ? 3.486 13.065 6.697 1.00 23.51 439 ASP B CA 1
ATOM 6668 C C . ASP B 1 443 ? 3.390 14.515 7.200 1.00 23.33 439 ASP B C 1
ATOM 6669 O O . ASP B 1 443 ? 3.716 15.446 6.492 1.00 22.47 439 ASP B O 1
ATOM 6674 N N . GLU B 1 444 ? 2.951 14.681 8.440 1.00 23.42 440 GLU B N 1
ATOM 6675 C CA . GLU B 1 444 ? 2.871 16.006 9.044 1.00 24.10 440 GLU B CA 1
ATOM 6676 C C . GLU B 1 444 ? 4.294 16.589 9.205 1.00 22.02 440 GLU B C 1
ATOM 6677 O O . GLU B 1 444 ? 4.568 17.748 8.842 1.00 21.84 440 GLU B O 1
ATOM 6683 N N . ALA B 1 445 ? 5.207 15.775 9.713 1.00 19.97 441 ALA B N 1
ATOM 6684 C CA . ALA B 1 445 ? 6.592 16.222 9.869 1.00 18.83 441 ALA B CA 1
ATOM 6685 C C . ALA B 1 445 ? 7.198 16.610 8.531 1.00 18.99 441 ALA B C 1
ATOM 6686 O O . ALA B 1 445 ? 7.903 17.622 8.423 1.00 18.93 441 ALA B O 1
ATOM 6688 N N . GLU B 1 446 ? 6.916 15.811 7.504 1.00 19.84 442 GLU B N 1
ATOM 6689 C CA . GLU B 1 446 ? 7.404 16.094 6.148 1.00 20.19 442 GLU B CA 1
ATOM 6690 C C . GLU B 1 446 ? 6.899 17.412 5.570 1.00 21.89 442 GLU B C 1
ATOM 6691 O O . GLU B 1 446 ? 7.668 18.167 4.938 1.00 21.30 442 GLU B O 1
ATOM 6697 N N . ARG B 1 447 ? 5.606 17.680 5.727 1.00 23.84 443 ARG B N 1
ATOM 6698 C CA . ARG B 1 447 ? 5.064 18.962 5.227 1.00 25.89 443 ARG B CA 1
ATOM 6699 C C . ARG B 1 447 ? 5.790 20.136 5.868 1.00 24.43 443 ARG B C 1
ATOM 6700 O O . ARG B 1 447 ? 6.159 21.087 5.190 1.00 24.43 443 ARG B O 1
ATOM 6708 N N . ALA B 1 448 ? 5.996 20.077 7.176 1.00 22.98 444 ALA B N 1
ATOM 6709 C CA . ALA B 1 448 ? 6.689 21.161 7.860 1.00 22.78 444 ALA B CA 1
ATOM 6710 C C . ALA B 1 448 ? 8.170 21.245 7.406 1.00 21.89 444 ALA B C 1
ATOM 6711 O O . ALA B 1 448 ? 8.712 22.337 7.217 1.00 22.19 444 ALA B O 1
ATOM 6713 N N . PHE B 1 449 ? 8.799 20.092 7.199 1.00 21.00 445 PHE B N 1
ATOM 6714 C CA . PHE B 1 449 ? 10.172 20.049 6.710 1.00 20.84 445 PHE B CA 1
ATOM 6715 C C . PHE B 1 449 ? 10.311 20.684 5.321 1.00 22.01 445 PHE B C 1
ATOM 6716 O O . PHE B 1 449 ? 11.223 21.474 5.109 1.00 21.94 445 PHE B O 1
ATOM 6724 N N . GLN B 1 450 ? 9.414 20.354 4.391 1.00 23.47 446 GLN B N 1
ATOM 6725 C CA . GLN B 1 450 ? 9.485 20.909 3.019 1.00 25.31 446 GLN B CA 1
ATOM 6726 C C . GLN B 1 450 ? 9.269 22.430 3.034 1.00 26.73 446 GLN B C 1
ATOM 6727 O O . GLN B 1 450 ? 9.936 23.154 2.296 1.00 26.62 446 GLN B O 1
ATOM 6733 N N . LYS B 1 451 ? 8.402 22.912 3.925 1.00 27.99 447 LYS B N 1
ATOM 6734 C CA . LYS B 1 451 ? 8.211 24.356 4.084 1.00 29.57 447 LYS B CA 1
ATOM 6735 C C . LYS B 1 451 ? 9.516 25.011 4.547 1.00 28.82 447 LYS B C 1
ATOM 6736 O O . LYS B 1 451 ? 9.997 25.950 3.911 1.00 30.09 447 LYS B O 1
ATOM 6742 N N . ALA B 1 452 ? 10.137 24.472 5.596 1.00 27.03 448 ALA B N 1
ATOM 6743 C CA . ALA B 1 452 ? 11.417 25.010 6.083 1.00 27.18 448 ALA B CA 1
ATOM 6744 C C . ALA B 1 452 ? 12.535 24.963 5.014 1.00 28.65 448 ALA B C 1
ATOM 6745 O O . ALA B 1 452 ? 13.281 25.925 4.828 1.00 30.56 448 ALA B O 1
ATOM 6747 N N . LEU B 1 453 ? 12.618 23.867 4.278 1.00 29.28 449 LEU B N 1
ATOM 6748 C CA . LEU B 1 453 ? 13.611 23.724 3.214 1.00 30.10 449 LEU B CA 1
ATOM 6749 C C . LEU B 1 453 ? 13.435 24.807 2.136 1.00 32.39 449 LEU B C 1
ATOM 6750 O O . LEU B 1 453 ? 14.411 25.468 1.730 1.00 31.52 449 LEU B O 1
ATOM 6755 N N . GLY B 1 454 ? 12.195 24.980 1.678 1.00 33.22 450 GLY B N 1
ATOM 6756 C CA . GLY B 1 454 ? 11.866 26.010 0.727 1.00 35.49 450 GLY B CA 1
ATOM 6757 C C . GLY B 1 454 ? 12.331 27.372 1.193 1.00 36.82 450 GLY B C 1
ATOM 6758 O O . GLY B 1 454 ? 12.901 28.125 0.411 1.00 38.47 450 GLY B O 1
ATOM 6759 N N . GLU B 1 455 ? 12.099 27.689 2.469 1.00 36.56 451 GLU B N 1
ATOM 6760 C CA . GLU B 1 455 ? 12.529 28.969 3.020 1.00 37.82 451 GLU B CA 1
ATOM 6761 C C . GLU B 1 455 ? 14.058 29.086 2.979 1.00 39.14 451 GLU B C 1
ATOM 6762 O O . GLU B 1 455 ? 14.604 30.109 2.574 1.00 42.89 451 GLU B O 1
ATOM 6768 N N . LEU B 1 456 ? 14.741 28.026 3.378 1.00 39.12 452 LEU B N 1
ATOM 6769 C CA . LEU B 1 456 ? 16.205 28.045 3.472 1.00 38.18 452 LEU B CA 1
ATOM 6770 C C . LEU B 1 456 ? 16.911 28.110 2.113 1.00 40.24 452 LEU B C 1
ATOM 6771 O O . LEU B 1 456 ? 17.968 28.741 2.000 1.00 39.65 452 LEU B O 1
ATOM 6776 N N . LEU B 1 457 ? 16.313 27.480 1.097 1.00 40.86 453 LEU B N 1
ATOM 6777 C CA . LEU B 1 457 ? 16.894 27.399 -0.246 1.00 43.36 453 LEU B CA 1
ATOM 6778 C C . LEU B 1 457 ? 16.413 28.490 -1.218 1.00 47.45 453 LEU B C 1
ATOM 6779 O O . LEU B 1 457 ? 16.872 28.531 -2.361 1.00 48.57 453 LEU B O 1
ATOM 6784 N N . ALA B 1 458 ? 15.496 29.355 -0.786 1.00 48.53 454 ALA B N 1
ATOM 6785 C CA . ALA B 1 458 ? 14.915 30.337 -1.699 1.00 52.34 454 ALA B CA 1
ATOM 6786 C C . ALA B 1 458 ? 15.916 31.449 -2.057 1.00 55.30 454 ALA B C 1
ATOM 6787 O O . ALA B 1 458 ? 16.893 31.703 -1.350 1.00 55.29 454 ALA B O 1
#

Sequence (897 aa):
QHFIHARQALLPDGWAENVRIGIAGGVICSIETGVLAGPDDERQSVVVAGMANLHSHAFQYGMAGLAERRGPSADSFWSWREIMYKFALTMTPEQAEAVALRLYVDMLEAGFTRVGEFHYLHHDCDDGTPYANNLSEMADRIAAAATTAGMGLTLLPVFYAHSGFGGAAANEGQRRFINDPERFARLIEGCRKTLEGFEGAVLGVAPHSLRAVTPDELDSVTQLLPDAPVHIHVAEQVKEVEEDCIAWSGKRPVEWLLDHQDVTARWCLIHATHMSDEETKHMAKAGAIAGLCPVTEANLGDGTFNATEFAAAGGKFGIGSDSNVLIGIGDELRQLEYSQRLYHRARNVLAANEGSTGRALFDGAVLGGNIAMGRPEDGLKKGASADFVSLDVERLPHAKGDVVLDGWIFAGRAHVCDVWVRGVKQVEGGRHRLRDEAERAFQKALGELLASQHFIHARQALLPDGWAENVRIGIAGGVICSIETGVLAGPDDERQSVVVAGMANLHSHAFQYGMAGLAERRGPSADSFWSWREIMYKFALTMTPEEQAEAVALRLYVDMLEAGFTRVGEFHYLHHDCDGTPYANLSEMADRIAAAATTAGMGLTLLPVFYAHSGFGGAAANEGQRRFINDPERFARLIEGCRKTLEGFEGAVLGVAPHSLRAVTPDELDSVTQLLPDAPVHIHVAEQVKEVEDCIAWSGKRPVEWLLDHQDVTARWCLIHATHMSDEETKHMAKAGAIAGLCPVTEANLGDGTFNNATEFAAAGGKFGIGSDSNVLIGIGDELRQLEYSQRLYHRARNVLAANEGSTGRALFDGAVLGGNIAMGRPEDGLKKGASADFVSLDVERLPHAKGDVVLDGWIFAGRAHVCDVWVRGVKQVEGGRHRLRDEAERAFQKALGELLA

Solvent-accessible surface area: 30597 Å² total; per-residue (Å²): 129,95,47,2,14,0,110,14,0,9,20,98,136,12,58,16,73,43,0,51,0,0,0,35,74,13,62,2,56,34,43,90,76,62,42,151,14,15,142,138,14,57,171,26,53,2,0,0,9,5,0,2,0,0,0,0,8,3,10,4,2,1,8,8,4,52,6,2,100,49,18,116,35,109,60,14,59,124,23,38,94,38,21,15,54,98,3,0,37,71,0,55,23,65,21,7,43,16,0,0,24,8,0,0,0,26,0,0,29,17,0,0,4,11,0,0,2,1,10,13,5,3,0,41,51,114,20,72,47,41,119,89,32,9,32,2,2,32,69,6,4,38,0,0,89,63,0,5,0,3,0,0,1,0,0,0,0,18,17,27,33,12,30,58,28,46,86,28,80,152,18,16,71,0,2,46,4,78,46,102,59,0,32,123,1,9,66,19,0,95,119,53,16,115,84,26,115,27,29,23,23,0,1,0,0,34,7,6,70,2,8,31,52,111,27,0,58,49,1,7,123,68,50,83,148,16,10,0,0,0,17,0,0,24,84,80,61,18,7,96,59,0,60,90,84,40,61,70,66,0,0,49,12,0,34,92,90,31,125,11,53,47,61,6,0,0,0,1,0,6,40,23,42,75,100,4,0,83,102,0,7,87,36,27,1,2,0,0,3,0,7,8,1,9,0,2,19,4,8,14,35,8,29,8,46,52,5,63,94,39,49,14,86,28,0,0,0,1,7,6,0,8,20,22,6,3,9,33,0,0,31,22,6,0,8,13,1,0,31,154,75,127,20,1,3,29,22,20,67,103,95,16,2,0,0,58,22,3,3,55,20,0,17,94,0,0,13,39,2,0,28,35,81,82,10,11,4,70,142,55,0,8,0,16,0,1,1,4,49,14,134,36,20,68,170,24,123,1,21,45,0,0,4,2,22,0,0,6,28,10,2,111,18,34,12,0,5,2,59,11,84,51,28,0,80,60,20,109,3,150,57,63,70,98,2,24,154,43,0,34,146,4,21,42,90,12,76,132,148,109,55,42,5,10,0,140,29,0,8,17,96,137,12,58,20,120,59,0,54,0,0,13,38,71,15,62,1,53,29,27,86,70,62,39,161,29,17,141,142,15,61,156,24,42,2,0,0,9,6,0,1,0,0,0,0,8,3,13,3,2,1,7,8,4,40,4,2,104,50,19,122,42,109,61,15,44,28,21,36,112,127,44,15,50,91,2,0,38,72,0,48,16,111,18,7,44,16,0,0,25,8,0,0,0,29,0,0,30,18,0,0,5,10,0,0,3,1,9,14,6,2,0,54,47,102,18,77,47,34,124,67,27,2,32,2,2,30,52,7,4,39,0,0,88,54,0,4,0,2,0,0,1,0,0,0,0,23,15,28,46,10,32,59,28,44,86,27,77,127,24,15,55,0,3,49,1,79,49,102,56,0,35,122,1,10,64,19,0,98,123,52,16,117,83,24,114,28,28,23,23,0,1,0,0,34,7,9,71,2,10,31,53,112,27,3,76,52,2,9,67,66,51,85,146,16,9,0,0,0,20,0,0,28,84,46,61,16,7,100,58,0,72,92,93,39,62,64,62,0,0,63,11,0,34,83,92,30,125,12,54,48,63,4,0,0,0,1,0,3,32,14,45,96,55,5,0,119,112,0,8,87,36,28,1,1,0,0,3,0,7,8,1,9,1,2,21,2,4,11,30,8,40,8,53,33,4,63,96,41,49,14,86,28,0,0,0,1,7,5,0,9,22,23,6,4,9,33,0,0,32,22,6,0,7,13,0,0,35,158,85,57,22,1,3,28,22,18,68,100,89,17,1,0,0,58,23,4,3,54,19,0,15,93,0,0,13,36,1,0,27,36,82,82,10,10,4,69,130,52,0,10,0,14,0,1,1,5,54,21,145,43,20,74,179,18,69,6,22,50,0,0,4,2,20,0,0,6,26,9,2,114,18,34,8,0,8,2,62,23,81,61,13,0,117,58,20,113,2,131,40,67,66,90,2,26,160,44,0,42,149,5,16,41,92,14,78,134

Secondary structure (DSSP, 8-state):
-EEEEEEEEEETTEEEEEEEEEEETTEEEEEE-S-PPPTTPEEEEEEEEPEEEEEE-GGGGGGTTSS-B--S-SSTTHHHHHHHHHHHHH--HHHHHHHHHHHHHHHHHTTEEEEEEEE---S-TTSPPPSSTTHHHHHHHHHHHHHT-EEEEEEEE--EEETTTEEPPGGGTTT---HHHHHHHHHHHHHHHTT-TT-EE-BEE-BTTTS-HHHHHHHTTSSTTS-EEEEES-SHHHHHHHHHHHSS-HHHHHHHHS---TTEEEEE--S--HHHHHHHHHHT-EEEE-HHHHHHTT-----HHHHHHTT-EEEE--BTTSS--HHHHHHHHHHHHHHHHT-SS-S-STTSBHHHHHHHHHHHHHHHHTT-TT-SSSTTSB--EEEEE-TTSTT--HHHHHHIIIIIS--EEEEEEETTEEEEETTEETTHHHHHHHHHHHHHHHH-/--EEEEEEEEEETTEEEEEEEEEEETTEEEEEE-S-PPPTTPEEEEEEEEPEEEEEE-GGGGGGTTSS-B--S-SSTTHHHHHHHHHHHHH--HHHHHHHHHHHHHHHHHTTEEEEEEEE---S-TTSPPPSSTTHHHHHHHHHHHHHT-EEEEEEEE--EEETTTEEPPGGGTTT---HHHHHHHHHHHHHHHTT-TT-EE-BEE-BTTTS-HHHHHHHTTSSTTS-EEEEES-SHHHHHHHHHHHSS-HHHHHHHHS---TTEEEEE--S--HHHHHHHHHHTPEEEE-HHHHHHTT-----HHHHHHTT-EEEE--BTTSS--HHHHHHHHHHHHHHHHT-SS-S-STTSBHHHHHHHHHHHHHHHHTT-TT-SSSTTSB--EEEEE-TT-TT--HHHHHHHHHHS---EEEEEEETTEEEEETTEETTHHHHHHHHHHHHHHHH-

Nearest PDB structures (foldseek):
  4f0l-assembly1_A  TM=1.001E+00  e=3.085E-93  Brucella abortus 2308
  4rdw-assembly1_A  TM=9.669E-01  e=6.016E-55  Pseudomonas aeruginosa PAO1
  4dzh-assembly1_A-2  TM=8.348E-01  e=2.426E-27  Xanthomonas campestris pv. campestris str. ATCC 33913
  3lnp-assembly1_A-2  TM=8.477E-01  e=1.275E-26  Oleispira antarctica
  4gbd-assembly1_B  TM=8.386E-01  e=1.222E-23  Pseudomonas aeruginosa PAO1

Foldseek 3Di:
DAWAWEQWEQALVGIFGRWIWDADQQFTADIDGDDHDDPRHHYFYYKFFFFEQAAAAQQLLLCQPVQPDQDDDPPSCPSVVVSVLLSLLADDLLLSLLSLLLLQQLQLLQRHQEYEHAYQQFDHNQLHADPLRLSNVLSNLVSCVVLVGEYAYAQEEFAAQFAPRHGDDRSSSRRYDQLVSVLVNLVSNVVSCVVVPNYHYAYEHEENTGDPLVRVVSRCPSCVLAAYEYEFLQAPVQQVRVCVRPVGGRQVVCVVRDQAALSYEYECQADDDLVSLLSCLVRHHEHAYAQVVSVVSVRHAHPQLSNVVSNHAYAYHPHSSNDHHPLVRLVSNQVSVCVVVVDHLSQDDDPDQSLVSSVSRRRQSSCSNSSRNVATSDGGHRPWMWGKAQPQVNPPDDSVQSCCVNPPVRIGTAWTDTSRRTQHHGSGGPCNVVSVVSNVVSSVVSVD/DKAWAWEQWEQALVGIFGRWIFIADQLFTADIDGPDHDDPRHHYFHYWFFFFEQAAAAQQLLLCFPVQPDQDDDPPSCPSVVVSVLLSLLDADLLLLLLSLLLLQQLQLLQRHQAYNHAYQQFDHNQLHADPLRQSNLLSNLVSCVVLVGEYAYAQEEFAADFAPRHGHDRSSSRRYDQLVSVLVNLVSNVVSCVVVPNYFYAYEHEENTGADLVRVVSRCPSCVLAAYEYEFLQAVVQQVRVCVRPVGGRLVVCVVRDQQALS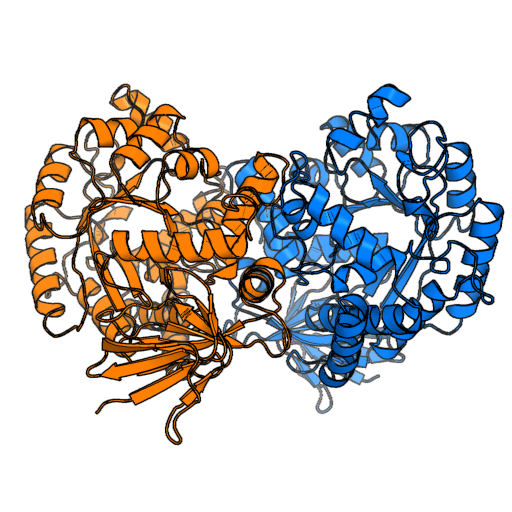YEYECNADDDLVSLLSCQVRHHEYAYAQVVSVVSVRHAHPQLSNVVSNHFYAYHPHSSNDHHPLVRLVSNQVSVCVVVVDHLRQDDDPDASLVSSSSRHRQSSCSNSSRNVATSDNRHRNWMWGKAQVQPVPDDPSSVSCCVNPVVRIGTAWTDTSRRTQHHGSGGPCNVVSVVSNVVSSVVSVD

Radius of gyration: 27.7 Å; Cα contacts (8 Å, |Δi|>4): 2222; chains: 2; bounding box: 61×72×70 Å

B-factor: mean 21.4, std 8.45, range [8.17, 62.88]

InterPro domains:
  IPR006680 Amidohydrolase-related [PF01979] (52-400)
  IPR010252 Formimidoylglutamate deiminase [TIGR02022] (8-454)
  IPR011059 Metal-dependent hydrolase, composite domain superfamily [G3DSA:2.30.40.10] (12-433)
  IPR011059 Metal-dependent hydrolase, composite domain superfamily [SSF51338] (11-442)
  IPR032466 Metal-dependent hydrolase [SSF51556] (56-380)
  IPR051607 Metallo-dependent Hydrolases [PTHR11271] (9-438)
  IPR055156 Formimidoylglutamate deiminase, N-terminal domain [PF22429] (7-51)

CATH classification: 2.30.40.10 (+1 more: 3.20.20.140)

Organism: Brucella abortus (strain 2308) (NCBI:txid359391)